Protein AF-A0A2V5LTS4-F1 (afdb_monomer)

Structure (mmCIF, N/CA/C/O backbone):
data_AF-A0A2V5LTS4-F1
#
_entry.id   AF-A0A2V5LTS4-F1
#
loop_
_atom_site.group_PDB
_atom_site.id
_atom_site.type_symbol
_atom_site.label_atom_id
_atom_site.label_alt_id
_atom_site.label_comp_id
_atom_site.label_asym_id
_atom_site.label_entity_id
_atom_site.label_seq_id
_atom_site.pdbx_PDB_ins_code
_atom_site.Cartn_x
_atom_site.Cartn_y
_atom_site.Cartn_z
_atom_site.occupancy
_atom_site.B_iso_or_equiv
_atom_site.auth_seq_id
_atom_site.auth_comp_id
_atom_site.auth_asym_id
_atom_site.auth_atom_id
_atom_site.pdbx_PDB_model_num
ATOM 1 N N . MET A 1 1 ? 2.999 -40.253 -40.889 1.00 30.83 1 MET A N 1
ATOM 2 C CA . MET A 1 1 ? 3.576 -39.241 -39.969 1.00 30.83 1 MET A CA 1
ATOM 3 C C . MET A 1 1 ? 2.863 -39.330 -38.625 1.00 30.83 1 MET A C 1
ATOM 5 O O . MET A 1 1 ? 1.691 -38.990 -38.520 1.00 30.83 1 MET A O 1
ATOM 9 N N . THR A 1 2 ? 3.529 -39.897 -37.626 1.00 28.94 2 THR A N 1
ATOM 10 C CA . THR A 1 2 ? 3.000 -40.193 -36.288 1.00 28.94 2 THR A CA 1
ATOM 11 C C . THR A 1 2 ? 2.771 -38.906 -35.487 1.00 28.94 2 THR A C 1
ATOM 13 O O . THR A 1 2 ? 3.666 -38.079 -35.334 1.00 28.94 2 THR A O 1
ATOM 16 N N . LYS A 1 3 ? 1.544 -38.713 -34.981 1.00 33.44 3 LYS A N 1
ATOM 17 C CA . LYS A 1 3 ? 1.185 -37.611 -34.075 1.00 33.44 3 LYS A CA 1
ATOM 18 C C . LYS A 1 3 ? 2.057 -37.707 -32.822 1.00 33.44 3 LYS A C 1
ATOM 20 O O . LYS A 1 3 ? 1.860 -38.609 -32.012 1.00 33.44 3 LYS A O 1
ATOM 25 N N . ASN A 1 4 ? 3.012 -36.795 -32.666 1.00 40.22 4 ASN A N 1
ATOM 26 C CA . ASN A 1 4 ? 3.867 -36.732 -31.487 1.00 40.22 4 ASN A CA 1
ATOM 27 C C . ASN A 1 4 ? 2.973 -36.475 -30.254 1.00 40.22 4 ASN A C 1
ATOM 29 O O . ASN A 1 4 ? 2.443 -35.373 -30.087 1.00 40.22 4 ASN A O 1
ATOM 33 N N . LYS A 1 5 ? 2.728 -37.508 -29.433 1.00 52.34 5 LYS A N 1
ATOM 34 C CA . LYS A 1 5 ? 2.008 -37.419 -28.151 1.00 52.34 5 LYS A CA 1
ATOM 35 C C . LYS A 1 5 ? 2.885 -36.631 -27.170 1.00 52.34 5 LYS A C 1
ATOM 37 O O . LYS A 1 5 ? 3.605 -37.209 -26.366 1.00 52.34 5 LYS A O 1
ATOM 42 N N . GLY A 1 6 ? 2.896 -35.306 -27.289 1.00 68.50 6 GLY A N 1
ATOM 43 C CA . GLY A 1 6 ? 3.768 -34.455 -26.481 1.00 68.50 6 GLY A CA 1
ATOM 44 C C . GLY A 1 6 ? 3.441 -34.557 -24.989 1.00 68.50 6 GLY A C 1
ATOM 45 O O . GLY A 1 6 ? 2.298 -34.334 -24.588 1.00 68.50 6 GLY A O 1
ATOM 46 N N . ARG A 1 7 ? 4.447 -34.867 -24.164 1.00 89.31 7 ARG A N 1
ATOM 47 C CA . ARG A 1 7 ? 4.361 -34.786 -22.701 1.00 89.31 7 ARG A CA 1
ATOM 48 C C . ARG A 1 7 ? 4.539 -33.336 -22.250 1.00 89.31 7 ARG A C 1
ATOM 50 O O . ARG A 1 7 ? 5.483 -32.649 -22.649 1.00 89.31 7 ARG A O 1
ATOM 57 N N . VAL A 1 8 ? 3.634 -32.876 -21.392 1.00 92.75 8 VAL A N 1
ATOM 58 C CA . VAL A 1 8 ? 3.664 -31.544 -20.777 1.00 92.75 8 VAL A CA 1
ATOM 59 C C . VAL A 1 8 ? 3.836 -31.701 -19.276 1.00 92.75 8 VAL A C 1
ATOM 61 O O . VAL A 1 8 ? 3.119 -32.464 -18.636 1.00 92.75 8 VAL A O 1
ATOM 64 N N . VAL A 1 9 ? 4.775 -30.961 -18.700 1.00 93.94 9 VAL A N 1
ATOM 65 C CA . VAL A 1 9 ? 5.095 -31.023 -17.274 1.00 93.94 9 VAL A CA 1
ATOM 66 C C . VAL A 1 9 ? 4.709 -29.704 -16.629 1.00 93.94 9 VAL A C 1
ATOM 68 O O . VAL A 1 9 ? 5.344 -28.684 -16.871 1.00 93.94 9 VAL A O 1
ATOM 71 N N . GLY A 1 10 ? 3.655 -29.703 -15.824 1.00 93.25 10 GLY A N 1
ATOM 72 C CA . GLY A 1 10 ? 3.248 -28.526 -15.066 1.00 93.25 10 GLY A CA 1
ATOM 73 C C . GLY A 1 10 ? 4.028 -28.425 -13.763 1.00 93.25 10 GLY A C 1
ATOM 74 O O . GLY A 1 10 ? 4.175 -29.423 -13.057 1.00 93.25 10 GLY A O 1
ATOM 75 N N . LEU A 1 11 ? 4.522 -27.230 -13.452 1.00 92.62 11 LEU A N 1
ATOM 76 C CA . LEU A 1 11 ? 5.297 -26.929 -12.254 1.00 92.62 11 LEU A CA 1
ATOM 77 C C . LEU A 1 11 ? 4.643 -25.774 -11.492 1.00 92.62 11 LEU A C 1
ATOM 79 O O . LEU A 1 11 ? 4.596 -24.647 -11.993 1.00 92.62 11 LEU A O 1
ATOM 83 N N . ASP A 1 12 ? 4.169 -26.052 -10.279 1.00 90.88 12 ASP A N 1
ATOM 84 C CA . ASP A 1 12 ? 3.756 -25.023 -9.324 1.00 90.88 12 ASP A CA 1
ATOM 85 C C . ASP A 1 12 ? 4.896 -24.767 -8.340 1.00 90.88 12 ASP A C 1
ATOM 87 O O . ASP A 1 12 ? 5.324 -25.666 -7.616 1.00 90.88 12 ASP A O 1
ATOM 91 N N . VAL A 1 13 ? 5.443 -23.554 -8.363 1.00 88.38 13 VAL A N 1
ATOM 92 C CA . VAL A 1 13 ? 6.725 -23.242 -7.729 1.00 88.38 13 VAL A CA 1
ATOM 93 C C . VAL A 1 13 ? 6.543 -22.205 -6.632 1.00 88.38 13 VAL A C 1
ATOM 95 O O . VAL A 1 13 ? 6.028 -21.103 -6.841 1.00 88.38 13 VAL A O 1
ATOM 98 N N . HIS A 1 14 ? 7.060 -22.534 -5.455 1.00 84.50 14 HIS A N 1
ATOM 99 C CA . HIS A 1 14 ? 7.178 -21.659 -4.299 1.00 84.50 14 HIS A CA 1
ATOM 100 C C . HIS A 1 14 ? 8.655 -21.318 -4.025 1.00 84.50 14 HIS A C 1
ATOM 102 O O . HIS A 1 14 ? 9.543 -21.851 -4.687 1.00 84.50 14 HIS A O 1
ATOM 108 N N . PRO A 1 15 ? 8.952 -20.378 -3.106 1.00 79.38 15 PRO A N 1
ATOM 109 C CA . PRO A 1 15 ? 10.331 -20.002 -2.786 1.00 79.38 15 PRO A CA 1
ATOM 110 C C . PRO A 1 15 ? 11.242 -21.165 -2.385 1.00 79.38 15 PRO A C 1
ATOM 112 O O . PRO A 1 15 ? 12.388 -21.182 -2.814 1.00 79.38 15 PRO A O 1
ATOM 115 N N . ASP A 1 16 ? 10.719 -22.108 -1.599 1.00 83.12 16 ASP A N 1
ATOM 116 C CA . ASP A 1 16 ? 11.524 -23.162 -0.968 1.00 83.12 16 ASP A CA 1
ATOM 117 C C . ASP A 1 16 ? 11.218 -24.555 -1.546 1.00 83.12 16 ASP A C 1
ATOM 119 O O . ASP A 1 16 ? 12.045 -25.453 -1.493 1.00 83.12 16 ASP A O 1
ATOM 123 N N . SER A 1 17 ? 10.050 -24.742 -2.166 1.00 88.75 17 SER A N 1
ATOM 124 C CA . SER A 1 17 ? 9.623 -26.031 -2.723 1.00 88.75 17 SER A CA 1
ATOM 125 C C . SER A 1 17 ? 8.779 -25.869 -3.982 1.00 88.75 17 SER A C 1
ATOM 127 O O . SER A 1 17 ? 8.350 -24.766 -4.328 1.00 88.75 17 SER A O 1
ATOM 129 N N . PHE A 1 18 ? 8.527 -26.971 -4.679 1.00 91.12 18 PHE A N 1
ATOM 130 C CA . PHE A 1 18 ? 7.624 -27.019 -5.821 1.00 91.12 18 PHE A CA 1
ATOM 131 C C . PHE A 1 18 ? 6.820 -28.324 -5.867 1.00 91.12 18 PHE A C 1
ATOM 133 O O . PHE A 1 18 ? 7.159 -29.331 -5.236 1.00 91.12 18 PHE A O 1
ATOM 140 N N . ALA A 1 19 ? 5.734 -28.301 -6.632 1.00 91.62 19 ALA A N 1
ATOM 141 C CA . ALA A 1 19 ? 5.003 -29.480 -7.065 1.00 91.62 19 ALA A CA 1
ATOM 142 C C . ALA A 1 19 ? 5.128 -29.626 -8.583 1.00 91.62 19 ALA A C 1
ATOM 144 O O . ALA A 1 19 ? 5.121 -28.640 -9.320 1.00 91.62 19 ALA A O 1
ATOM 145 N N . GLY A 1 20 ? 5.244 -30.867 -9.047 1.00 92.81 20 GLY A N 1
ATOM 146 C CA . GLY A 1 20 ? 5.386 -31.188 -10.462 1.00 92.81 20 GLY A CA 1
ATOM 147 C C . GLY A 1 20 ? 4.385 -32.244 -10.891 1.00 92.81 20 GLY A C 1
ATOM 148 O O . GLY A 1 20 ? 4.109 -33.177 -10.141 1.00 92.81 20 GLY A O 1
ATOM 149 N N . ALA A 1 21 ? 3.835 -32.112 -12.093 1.00 93.44 21 ALA A N 1
ATOM 150 C CA . ALA A 1 21 ? 2.927 -33.094 -12.666 1.00 93.44 21 ALA A CA 1
ATOM 151 C C . ALA A 1 21 ? 3.239 -33.317 -14.143 1.00 93.44 21 ALA A C 1
ATOM 153 O O . ALA A 1 21 ? 3.213 -32.375 -14.933 1.00 93.44 21 ALA A O 1
ATOM 154 N N . VAL A 1 22 ? 3.493 -34.569 -14.514 1.00 92.81 22 VAL A N 1
ATOM 155 C CA . VAL A 1 22 ? 3.671 -34.983 -15.905 1.00 92.81 22 VAL A CA 1
ATOM 156 C C . VAL A 1 22 ? 2.312 -35.376 -16.465 1.00 92.81 22 VAL A C 1
ATOM 158 O O . VAL A 1 22 ? 1.620 -36.231 -15.911 1.00 92.81 22 VAL A O 1
ATOM 161 N N . VAL A 1 23 ? 1.941 -34.762 -17.580 1.00 91.94 23 VAL A N 1
ATOM 162 C CA . VAL A 1 23 ? 0.667 -34.960 -18.260 1.00 91.94 23 VAL A CA 1
ATOM 163 C C . VAL A 1 23 ? 0.920 -35.365 -19.711 1.00 91.94 23 VAL A C 1
ATOM 165 O O . VAL A 1 23 ? 1.797 -34.819 -20.377 1.00 91.94 23 VAL A O 1
ATOM 168 N N . GLU A 1 24 ? 0.144 -36.325 -20.200 1.00 92.12 24 GLU A N 1
ATOM 169 C CA . GLU A 1 24 ? 0.186 -36.823 -21.574 1.00 92.12 24 GLU A CA 1
ATOM 170 C C . GLU A 1 24 ? -1.165 -36.600 -22.264 1.00 92.12 24 GLU A C 1
ATOM 172 O O . GLU A 1 24 ? -2.223 -36.871 -21.690 1.00 92.12 24 GLU A O 1
ATOM 177 N N . GLY A 1 25 ? -1.120 -36.120 -23.508 1.00 84.81 25 GLY A N 1
ATOM 178 C CA . GLY A 1 25 ? -2.297 -35.886 -24.347 1.00 84.81 25 GLY A CA 1
ATOM 179 C C . GLY A 1 25 ? -2.367 -34.458 -24.886 1.00 84.81 25 GLY A C 1
ATOM 180 O O . GLY A 1 25 ? -1.720 -33.551 -24.371 1.00 84.81 25 GLY A O 1
ATOM 181 N N . SER A 1 26 ? -3.153 -34.264 -25.946 1.00 80.75 26 SER A N 1
ATOM 182 C CA . SER A 1 26 ? -3.321 -32.968 -26.619 1.00 80.75 26 SER A CA 1
ATOM 183 C C . SER A 1 26 ? -4.543 -32.177 -26.145 1.00 80.75 26 SER A C 1
ATOM 185 O O . SER A 1 26 ? -4.540 -30.954 -26.234 1.00 80.75 26 SER A O 1
ATOM 187 N N . ASP A 1 27 ? -5.582 -32.853 -25.646 1.00 82.12 27 ASP A N 1
ATOM 188 C CA . ASP A 1 27 ? -6.798 -32.212 -25.135 1.00 82.12 27 ASP A CA 1
ATOM 189 C C . ASP A 1 27 ? -6.694 -32.001 -23.613 1.00 82.12 27 ASP A C 1
ATOM 191 O O . ASP A 1 27 ? -6.570 -32.985 -22.880 1.00 82.12 27 ASP A O 1
ATOM 195 N N . PRO A 1 28 ? -6.779 -30.758 -23.095 1.00 82.12 28 PRO A N 1
ATOM 196 C CA . PRO A 1 28 ? -6.725 -30.487 -21.659 1.00 82.12 28 PRO A CA 1
ATOM 197 C C . PRO A 1 28 ? -7.764 -31.246 -20.815 1.00 82.12 28 PRO A C 1
ATOM 199 O O . PRO A 1 28 ? -7.489 -31.493 -19.638 1.00 82.12 28 PRO A O 1
ATOM 202 N N . ALA A 1 29 ? -8.933 -31.597 -21.364 1.00 79.50 29 ALA A N 1
ATOM 203 C CA . ALA A 1 29 ? -9.969 -32.332 -20.633 1.00 79.50 29 ALA A CA 1
ATOM 204 C C . ALA A 1 29 ? -9.641 -33.829 -20.504 1.00 79.50 29 ALA A C 1
ATOM 206 O O . ALA A 1 29 ? -9.833 -34.409 -19.435 1.00 79.50 29 ALA A O 1
ATOM 207 N N . GLN A 1 30 ? -9.098 -34.425 -21.567 1.00 81.69 30 GLN A N 1
ATOM 208 C CA . GLN A 1 30 ? -8.765 -35.852 -21.643 1.00 81.69 30 GLN A CA 1
ATOM 209 C C . GLN A 1 30 ? -7.312 -36.169 -21.255 1.00 81.69 30 GLN A C 1
ATOM 211 O O . GLN A 1 30 ? -6.936 -37.336 -21.162 1.00 81.69 30 GLN A O 1
ATOM 216 N N . ALA A 1 31 ? -6.482 -35.150 -21.013 1.00 85.12 31 ALA A N 1
ATOM 217 C CA . ALA A 1 31 ? -5.073 -35.341 -20.703 1.00 85.12 31 ALA A CA 1
ATOM 218 C C . ALA A 1 31 ? -4.868 -36.136 -19.398 1.00 85.12 31 ALA A C 1
ATOM 220 O O . ALA A 1 31 ? -5.343 -35.746 -18.316 1.00 85.12 31 ALA A O 1
ATOM 221 N N . ARG A 1 32 ? -4.118 -37.238 -19.513 1.00 88.81 32 ARG A N 1
ATOM 222 C CA . ARG A 1 32 ? -3.845 -38.202 -18.443 1.00 88.81 32 ARG A CA 1
ATOM 223 C C . ARG A 1 32 ? -2.637 -37.756 -17.626 1.00 88.81 32 ARG A C 1
ATOM 225 O O . ARG A 1 32 ? -1.593 -37.428 -18.181 1.00 88.81 32 ARG A O 1
ATOM 232 N N . VAL A 1 33 ? -2.763 -37.775 -16.301 1.00 90.69 33 VAL A N 1
ATOM 233 C CA . VAL A 1 33 ? -1.637 -37.525 -15.389 1.00 90.69 33 VAL A CA 1
ATOM 234 C C . VAL A 1 33 ? -0.822 -38.812 -15.269 1.00 90.69 33 VAL A C 1
ATOM 236 O O . VAL A 1 33 ? -1.346 -39.811 -14.787 1.00 90.69 33 VAL A O 1
ATOM 239 N N . LEU A 1 34 ? 0.436 -38.790 -15.711 1.00 89.00 34 LEU A N 1
ATOM 240 C CA . LEU A 1 34 ? 1.344 -39.941 -15.665 1.00 89.00 34 LEU A CA 1
ATOM 241 C C . LEU A 1 34 ? 2.012 -40.080 -14.299 1.00 89.00 34 LEU A C 1
ATOM 243 O O . LEU A 1 34 ? 2.069 -41.160 -13.723 1.00 89.00 34 LEU A O 1
ATOM 247 N N . SER A 1 35 ? 2.517 -38.969 -13.774 1.00 89.56 35 SER A N 1
ATOM 248 C CA . SER A 1 35 ? 3.184 -38.922 -12.480 1.00 89.56 35 SER A CA 1
ATOM 249 C C . SER A 1 35 ? 3.032 -37.542 -11.859 1.00 89.56 35 SER A C 1
ATOM 251 O O . SER A 1 35 ? 2.743 -36.549 -12.535 1.00 89.56 35 SER A O 1
ATOM 253 N N . SER A 1 36 ? 3.198 -37.477 -10.542 1.00 90.44 36 SER A N 1
ATOM 254 C CA . SER A 1 36 ? 3.191 -36.216 -9.814 1.00 90.44 36 SER A CA 1
ATOM 255 C C . SER A 1 36 ? 4.079 -36.287 -8.586 1.00 90.44 36 SER A C 1
ATOM 257 O O . SER A 1 36 ? 4.095 -37.307 -7.901 1.00 90.44 36 SER A O 1
ATOM 259 N N . SER A 1 37 ? 4.718 -35.174 -8.262 1.00 89.31 37 SER A N 1
ATOM 260 C CA . SER A 1 37 ? 5.498 -34.971 -7.047 1.00 89.31 37 SER A CA 1
ATOM 261 C C . SER A 1 37 ? 4.947 -33.764 -6.295 1.00 89.31 37 SER A C 1
ATOM 263 O O . SER A 1 37 ? 4.494 -32.793 -6.904 1.00 89.31 37 SER A O 1
ATOM 265 N N . THR A 1 38 ? 4.980 -33.810 -4.968 1.00 87.06 38 THR A N 1
ATOM 266 C CA . THR A 1 38 ? 4.470 -32.739 -4.102 1.00 87.06 38 THR A CA 1
ATOM 267 C C . THR A 1 38 ? 5.520 -32.359 -3.077 1.00 87.06 38 THR A C 1
ATOM 269 O O . THR A 1 38 ? 6.069 -33.256 -2.443 1.00 87.06 38 THR A O 1
ATOM 272 N N . ARG A 1 39 ? 5.733 -31.051 -2.873 1.00 83.75 39 ARG A N 1
ATOM 273 C CA . ARG A 1 39 ? 6.709 -30.503 -1.913 1.00 83.75 39 ARG A CA 1
ATOM 274 C C . ARG A 1 39 ? 8.129 -31.037 -2.116 1.00 83.75 39 ARG A C 1
ATOM 276 O O . ARG A 1 39 ? 8.787 -31.438 -1.165 1.00 83.75 39 ARG A O 1
ATOM 283 N N . VAL A 1 40 ? 8.596 -31.039 -3.359 1.00 88.75 40 VAL A N 1
ATOM 284 C CA . VAL A 1 40 ? 10.015 -31.271 -3.642 1.00 88.75 40 VAL A CA 1
ATOM 285 C C . VAL A 1 40 ? 10.771 -29.995 -3.290 1.00 88.75 40 VAL A C 1
ATOM 287 O O . VAL A 1 40 ? 10.346 -28.911 -3.691 1.00 88.75 40 VAL A O 1
ATOM 290 N N . GLU A 1 41 ? 11.864 -30.106 -2.542 1.00 88.88 41 GLU A N 1
ATOM 291 C CA . GLU A 1 41 ? 12.718 -28.961 -2.213 1.00 88.88 41 GLU A CA 1
ATOM 292 C C . GLU A 1 41 ? 13.270 -28.325 -3.497 1.00 88.88 41 GLU A C 1
ATOM 294 O O . GLU A 1 41 ? 13.722 -29.019 -4.411 1.00 88.88 41 GLU A O 1
ATOM 299 N N . LEU A 1 42 ? 13.239 -26.993 -3.591 1.00 88.00 42 LEU A N 1
ATOM 300 C CA . LEU A 1 42 ? 13.615 -26.275 -4.816 1.00 88.00 42 LEU A CA 1
ATOM 301 C C . LEU A 1 42 ? 15.106 -26.440 -5.166 1.00 88.00 42 LEU A C 1
ATOM 303 O O . LEU A 1 42 ? 15.505 -26.266 -6.321 1.00 88.00 42 LEU A O 1
ATOM 307 N N . GLU A 1 43 ? 15.939 -26.793 -4.191 1.00 87.19 43 GLU A N 1
ATOM 308 C CA . GLU A 1 43 ? 17.347 -27.159 -4.394 1.00 87.19 43 GLU A CA 1
ATOM 309 C C . GLU A 1 43 ? 17.503 -28.436 -5.231 1.00 87.19 43 GLU A C 1
ATOM 311 O O . GLU A 1 43 ? 18.472 -28.575 -5.968 1.00 87.19 43 GLU A O 1
ATOM 316 N N . GLN A 1 44 ? 16.518 -29.338 -5.197 1.00 91.38 44 GLN A N 1
ATOM 317 C CA . GLN A 1 44 ? 16.530 -30.594 -5.951 1.00 91.38 44 GLN A CA 1
ATOM 318 C C . GLN A 1 44 ? 15.920 -30.461 -7.354 1.00 91.38 44 GLN A C 1
ATOM 320 O O . GLN A 1 44 ? 15.725 -31.469 -8.031 1.00 91.38 44 GLN A O 1
ATOM 325 N N . LEU A 1 45 ? 15.592 -29.246 -7.807 1.00 93.62 45 LEU A N 1
ATOM 326 C CA . LEU A 1 45 ? 14.876 -29.002 -9.063 1.00 93.62 45 LEU A CA 1
ATOM 327 C C . LEU A 1 45 ? 15.551 -29.660 -10.277 1.00 93.62 45 LEU A C 1
ATOM 329 O O . LEU A 1 45 ? 14.879 -30.338 -11.052 1.00 93.62 45 LEU A O 1
ATOM 333 N N . GLU A 1 46 ? 16.858 -29.472 -10.452 1.00 94.88 46 GLU A N 1
ATOM 334 C CA . GLU A 1 46 ? 17.610 -30.004 -11.589 1.00 94.88 46 GLU A CA 1
ATOM 335 C C . GLU A 1 46 ? 17.668 -31.530 -11.535 1.00 94.88 46 GLU A C 1
ATOM 337 O O . GLU A 1 46 ? 17.377 -32.190 -12.529 1.00 94.88 46 GLU A O 1
ATOM 342 N N . GLN A 1 47 ? 17.967 -32.100 -10.363 1.00 94.44 47 GLN A N 1
ATOM 343 C CA . GLN A 1 47 ? 17.999 -33.553 -10.164 1.00 94.44 47 GLN A CA 1
ATOM 344 C C . GLN A 1 47 ? 16.624 -34.177 -10.417 1.00 94.44 47 GLN A C 1
ATOM 346 O O . GLN A 1 47 ? 16.507 -35.206 -11.084 1.00 94.44 47 GLN A O 1
ATOM 351 N N . TRP A 1 48 ? 15.566 -33.536 -9.922 1.00 94.81 48 TRP A N 1
ATOM 352 C CA . TRP A 1 48 ? 14.195 -33.956 -10.160 1.00 94.81 48 TRP A CA 1
ATOM 353 C C . TRP A 1 48 ? 13.853 -33.901 -11.653 1.00 94.81 48 TRP A C 1
ATOM 355 O O . TRP A 1 48 ? 13.328 -34.878 -12.186 1.00 94.81 48 TRP A O 1
ATOM 365 N N . ALA A 1 49 ? 14.201 -32.815 -12.348 1.00 94.12 49 ALA A N 1
ATOM 366 C CA . ALA A 1 49 ? 13.941 -32.658 -13.778 1.00 94.12 49 ALA A CA 1
ATOM 367 C C . ALA A 1 49 ? 14.759 -33.636 -14.637 1.00 94.12 49 ALA A C 1
ATOM 369 O O . ALA A 1 49 ? 14.268 -34.122 -15.654 1.00 94.12 49 ALA A O 1
ATOM 370 N N . LEU A 1 50 ? 15.991 -33.967 -14.241 1.00 93.88 50 LEU A N 1
ATOM 371 C CA . LEU A 1 50 ? 16.803 -34.991 -14.903 1.00 93.88 50 LEU A CA 1
ATOM 372 C C . LEU A 1 50 ? 16.173 -36.384 -14.786 1.00 93.88 50 LEU A C 1
ATOM 374 O O . LEU A 1 50 ? 16.138 -37.112 -15.772 1.00 93.88 50 LEU A O 1
ATOM 378 N N . ARG A 1 51 ? 15.611 -36.718 -13.617 1.00 93.19 51 ARG A N 1
ATOM 379 C CA . ARG A 1 51 ? 14.984 -38.025 -13.356 1.00 93.19 51 ARG A CA 1
ATOM 380 C C . ARG A 1 51 ? 13.590 -38.190 -13.968 1.00 93.19 51 ARG A C 1
ATOM 382 O O . ARG A 1 51 ? 13.238 -39.291 -14.369 1.00 93.19 51 ARG A O 1
ATOM 389 N N . HIS A 1 52 ? 12.775 -37.132 -14.001 1.00 90.12 52 HIS A N 1
ATOM 390 C CA . HIS A 1 52 ? 11.333 -37.260 -14.280 1.00 90.12 52 HIS A CA 1
ATOM 391 C C . HIS A 1 52 ? 10.892 -36.725 -15.647 1.00 90.12 52 HIS A C 1
ATOM 393 O O . HIS A 1 52 ? 9.741 -36.950 -16.040 1.00 90.12 52 HIS A O 1
ATOM 399 N N . THR A 1 53 ? 11.764 -36.018 -16.373 1.00 92.06 53 THR A N 1
ATOM 400 C CA . THR A 1 53 ? 11.426 -35.424 -17.674 1.00 92.06 53 THR A CA 1
ATOM 401 C C . THR A 1 53 ? 12.455 -35.774 -18.748 1.00 92.06 53 THR A C 1
ATOM 403 O O . THR A 1 53 ? 13.579 -36.171 -18.451 1.00 92.06 53 THR A O 1
ATOM 406 N N . SER A 1 54 ? 12.083 -35.591 -20.012 1.00 90.38 54 SER A N 1
ATOM 407 C CA . SER A 1 54 ? 12.969 -35.708 -21.178 1.00 90.38 54 SER A CA 1
ATOM 408 C C . SER A 1 54 ? 13.349 -34.330 -21.749 1.00 90.38 54 SER A C 1
ATOM 410 O O . SER A 1 54 ? 12.848 -33.299 -21.293 1.00 90.38 54 SER A O 1
ATOM 412 N N . THR A 1 55 ? 14.255 -34.280 -22.733 1.00 90.56 55 THR A N 1
ATOM 413 C CA . THR A 1 55 ? 14.580 -33.051 -23.494 1.00 90.56 55 THR A CA 1
ATOM 414 C C . THR A 1 55 ? 13.463 -32.642 -24.458 1.00 90.56 55 THR A C 1
ATOM 416 O O . THR A 1 55 ? 13.404 -31.487 -24.886 1.00 90.56 55 THR A O 1
ATOM 419 N N . GLU A 1 56 ? 12.552 -33.566 -24.771 1.00 90.38 56 GLU A N 1
ATOM 420 C CA . GLU A 1 56 ? 11.394 -33.328 -25.633 1.00 90.38 56 GLU A CA 1
ATOM 421 C C . GLU A 1 56 ? 10.164 -32.838 -24.865 1.00 90.38 56 GLU A C 1
ATOM 423 O O . GLU A 1 56 ? 9.289 -32.193 -25.450 1.00 90.38 56 GLU A O 1
ATOM 428 N N . ASP A 1 57 ? 10.128 -33.058 -23.550 1.00 92.25 57 ASP A N 1
ATOM 429 C CA . ASP A 1 57 ? 9.038 -32.609 -22.690 1.00 92.25 57 ASP A CA 1
ATOM 430 C C . ASP A 1 57 ? 8.979 -31.074 -22.616 1.00 92.25 57 ASP A C 1
ATOM 432 O O . ASP A 1 57 ? 9.994 -30.379 -22.495 1.00 92.25 57 ASP A O 1
ATOM 436 N N . ARG A 1 58 ? 7.758 -30.526 -22.627 1.00 93.00 58 ARG A N 1
ATOM 437 C CA . ARG A 1 58 ? 7.508 -29.092 -22.408 1.00 93.00 58 ARG A CA 1
ATOM 438 C C . ARG A 1 58 ? 7.222 -28.843 -20.932 1.00 93.00 58 ARG A C 1
ATOM 440 O O . ARG A 1 58 ? 6.155 -29.207 -20.442 1.00 93.00 58 ARG A O 1
ATOM 447 N N . LEU A 1 59 ? 8.144 -28.195 -20.229 1.00 95.00 59 LEU A N 1
ATOM 448 C CA . LEU A 1 59 ? 7.954 -27.778 -18.840 1.00 95.00 59 LEU A CA 1
ATOM 449 C C . LEU A 1 59 ? 7.235 -26.427 -18.810 1.00 95.00 59 LEU A C 1
ATOM 451 O O . LEU A 1 59 ? 7.608 -25.494 -19.519 1.00 95.00 59 LEU A O 1
ATOM 455 N N . VAL A 1 60 ? 6.204 -26.313 -17.983 1.00 93.38 60 VAL A N 1
ATOM 456 C CA . VAL A 1 60 ? 5.308 -25.161 -17.929 1.00 93.38 60 VAL A CA 1
ATOM 457 C C . VAL A 1 60 ? 5.249 -24.635 -16.505 1.00 93.38 60 VAL A C 1
ATOM 459 O O . VAL A 1 60 ? 4.900 -25.367 -15.582 1.00 93.38 60 VAL A O 1
ATOM 462 N N . LEU A 1 61 ? 5.549 -23.349 -16.342 1.00 91.12 61 LEU A N 1
ATOM 463 C CA . LEU A 1 61 ? 5.541 -22.643 -15.060 1.00 91.12 61 LEU A CA 1
ATOM 464 C C . LEU A 1 61 ? 4.521 -21.509 -15.101 1.00 91.12 61 LEU A C 1
ATOM 466 O O . LEU A 1 61 ? 4.516 -20.718 -16.044 1.00 91.12 61 LEU A O 1
ATOM 470 N N . GLU A 1 62 ? 3.693 -21.350 -14.071 1.00 85.62 62 GLU A N 1
ATOM 471 C CA . GLU A 1 62 ? 2.893 -20.128 -13.978 1.00 85.62 62 GLU A CA 1
ATOM 472 C C . GLU A 1 62 ? 3.806 -18.902 -13.796 1.00 85.62 62 GLU A C 1
ATOM 474 O O . GLU A 1 62 ? 4.794 -18.938 -13.061 1.00 85.62 62 GLU A O 1
ATOM 479 N N . ALA A 1 63 ? 3.475 -17.788 -14.457 1.00 82.06 63 ALA A N 1
ATOM 480 C CA . ALA A 1 63 ? 4.176 -16.523 -14.264 1.00 82.06 63 ALA A CA 1
ATOM 481 C C . ALA A 1 63 ? 4.095 -16.045 -12.797 1.00 82.06 63 ALA A C 1
ATOM 483 O O . ALA A 1 63 ? 3.124 -15.402 -12.384 1.00 82.06 63 ALA A O 1
ATOM 484 N N . SER A 1 64 ? 5.159 -16.315 -12.041 1.00 82.50 64 SER A N 1
ATOM 485 C CA . SER A 1 64 ? 5.327 -16.003 -10.620 1.00 82.50 64 SER A CA 1
ATOM 486 C C . SER A 1 64 ? 6.614 -15.195 -10.363 1.00 82.50 64 SER A C 1
ATOM 488 O O . SER A 1 64 ? 7.318 -14.795 -11.293 1.00 82.50 64 SER A O 1
ATOM 490 N N . GLY A 1 65 ? 6.918 -14.914 -9.089 1.00 75.38 65 GLY A N 1
ATOM 491 C CA . GLY A 1 65 ? 8.097 -14.135 -8.694 1.00 75.38 65 GLY A CA 1
ATOM 492 C C . GLY A 1 65 ? 9.438 -14.798 -9.029 1.00 75.38 65 GLY A C 1
ATOM 493 O O . GLY A 1 65 ? 10.376 -14.076 -9.339 1.00 75.38 65 GLY A O 1
ATOM 494 N N . ASN A 1 66 ? 9.517 -16.131 -9.010 1.00 84.75 66 ASN A N 1
ATOM 495 C CA . ASN A 1 66 ? 10.731 -16.918 -9.278 1.00 84.75 66 ASN A CA 1
ATOM 496 C C . ASN A 1 66 ? 10.708 -17.658 -10.626 1.00 84.75 66 ASN A C 1
ATOM 498 O O . ASN A 1 66 ? 11.692 -18.304 -10.979 1.00 84.75 66 ASN A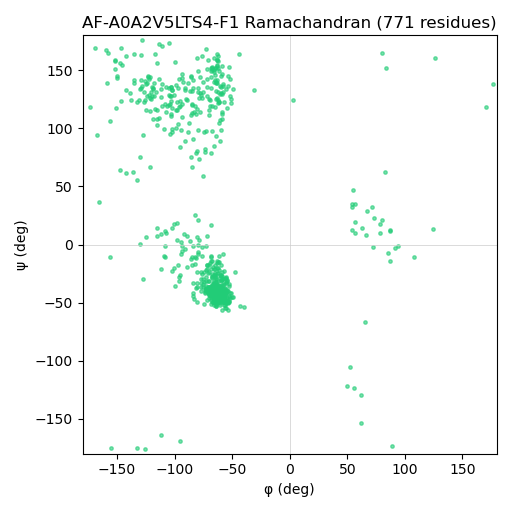 O 1
ATOM 502 N N . ALA A 1 67 ? 9.624 -17.551 -11.402 1.00 88.88 67 ALA A N 1
ATOM 503 C CA . ALA A 1 67 ? 9.447 -18.317 -12.637 1.00 88.88 67 ALA A CA 1
ATOM 504 C C . ALA A 1 67 ? 10.590 -18.130 -13.653 1.00 88.88 67 ALA A C 1
ATOM 506 O O . ALA A 1 67 ? 10.981 -19.090 -14.309 1.00 88.88 67 ALA A O 1
ATOM 507 N N . PHE A 1 68 ? 11.155 -16.922 -13.784 1.00 89.38 68 PHE A N 1
ATOM 508 C CA . PHE A 1 68 ? 12.256 -16.668 -14.727 1.00 89.38 68 PHE A CA 1
ATOM 509 C C . PHE A 1 68 ? 13.573 -17.312 -14.293 1.00 89.38 68 PHE A C 1
ATOM 511 O O . PHE A 1 68 ? 14.253 -17.900 -15.129 1.00 89.38 68 PHE A O 1
ATOM 518 N N . ALA A 1 69 ? 13.915 -17.246 -13.006 1.00 87.69 69 ALA A N 1
ATOM 519 C CA . ALA A 1 69 ? 15.129 -17.871 -12.488 1.00 87.69 69 ALA A CA 1
ATOM 520 C C . ALA A 1 69 ? 15.032 -19.406 -12.528 1.00 87.69 69 ALA A C 1
ATOM 522 O O . ALA A 1 69 ? 15.962 -20.073 -12.973 1.00 87.69 69 ALA A O 1
ATOM 523 N N . VAL A 1 70 ? 13.866 -19.966 -12.195 1.00 91.81 70 VAL A N 1
ATOM 524 C CA . VAL A 1 70 ? 13.593 -21.406 -12.342 1.00 91.81 70 VAL A CA 1
ATOM 525 C C . VAL A 1 70 ? 13.660 -21.847 -13.803 1.00 91.81 70 VAL A C 1
ATOM 527 O O . VAL A 1 70 ? 14.285 -22.859 -14.112 1.00 91.81 70 VAL A O 1
ATOM 530 N N . ALA A 1 71 ? 13.083 -21.075 -14.727 1.00 92.44 71 ALA A N 1
ATOM 531 C CA . ALA A 1 71 ? 13.189 -21.375 -16.150 1.00 92.44 71 ALA A CA 1
ATOM 532 C C . ALA A 1 71 ? 14.635 -21.308 -16.658 1.00 92.44 71 ALA A C 1
ATOM 534 O O . ALA A 1 71 ? 15.008 -22.112 -17.508 1.00 92.44 71 ALA A O 1
ATOM 535 N N . ALA A 1 72 ? 15.454 -20.385 -16.145 1.00 90.44 72 ALA A N 1
ATOM 536 C CA . ALA A 1 72 ? 16.876 -20.328 -16.473 1.00 90.44 72 ALA A CA 1
ATOM 537 C C . ALA A 1 72 ? 17.612 -21.596 -16.003 1.00 90.44 72 ALA A C 1
ATOM 539 O O . ALA A 1 72 ? 18.265 -22.234 -16.823 1.00 90.44 72 ALA A O 1
ATOM 540 N N . ARG A 1 73 ? 17.416 -22.020 -14.744 1.00 92.12 73 ARG A N 1
ATOM 541 C CA . ARG A 1 73 ? 17.992 -23.258 -14.173 1.00 92.12 73 ARG A CA 1
ATOM 542 C C . ARG A 1 73 ? 17.601 -24.525 -14.940 1.00 92.12 73 ARG A C 1
ATOM 544 O O . ARG A 1 73 ? 18.410 -25.407 -15.188 1.00 92.12 73 ARG A O 1
ATOM 551 N N . LEU A 1 74 ? 16.346 -24.623 -15.366 1.00 94.50 74 LEU A N 1
ATOM 552 C CA . LEU A 1 74 ? 15.883 -25.770 -16.153 1.00 94.50 74 LEU A CA 1
ATOM 553 C C . LEU A 1 74 ? 16.455 -25.769 -17.580 1.00 94.50 74 LEU A C 1
ATOM 555 O O . LEU A 1 74 ? 16.698 -26.828 -18.154 1.00 94.50 74 LEU A O 1
ATOM 559 N N . ARG A 1 75 ? 16.707 -24.594 -18.164 1.00 93.81 75 ARG A N 1
ATOM 560 C CA . ARG A 1 75 ? 17.335 -24.496 -19.490 1.00 93.81 75 ARG A CA 1
ATOM 561 C C . ARG A 1 75 ? 18.816 -24.834 -19.478 1.00 93.81 75 ARG A C 1
ATOM 563 O O . ARG A 1 75 ? 19.286 -25.378 -20.470 1.00 93.81 75 ARG A O 1
ATOM 570 N N . THR A 1 76 ? 19.537 -24.556 -18.391 1.00 93.69 76 THR A N 1
ATOM 571 C CA . THR A 1 76 ? 20.964 -24.914 -18.291 1.00 93.69 76 THR A CA 1
ATOM 572 C C . THR A 1 76 ? 21.190 -26.424 -18.338 1.00 93.69 76 THR A C 1
ATOM 574 O O . THR A 1 76 ? 22.246 -26.854 -18.779 1.00 93.69 76 THR A O 1
ATOM 577 N N . ILE A 1 77 ? 20.186 -27.228 -17.970 1.00 94.94 77 ILE A N 1
ATOM 578 C CA . ILE A 1 77 ? 20.195 -28.696 -18.115 1.00 94.94 77 ILE A CA 1
ATOM 579 C C . ILE A 1 77 ? 19.449 -29.186 -19.377 1.00 94.94 77 ILE A C 1
ATOM 581 O O . ILE A 1 77 ? 19.024 -30.337 -19.452 1.00 94.94 77 ILE A O 1
ATOM 585 N N . GLY A 1 78 ? 19.224 -28.306 -20.359 1.00 93.31 78 GLY A N 1
ATOM 586 C CA . GLY A 1 78 ? 18.659 -28.667 -21.663 1.00 93.31 78 GLY A CA 1
ATOM 587 C C . GLY A 1 78 ? 17.141 -28.885 -21.709 1.00 93.31 78 GLY A C 1
ATOM 588 O O . GLY A 1 78 ? 16.650 -29.492 -22.660 1.00 93.31 78 GLY A O 1
ATOM 589 N N . ARG A 1 79 ? 16.358 -28.419 -20.719 1.00 94.06 79 ARG A N 1
ATOM 590 C CA . ARG A 1 79 ? 14.885 -28.544 -20.755 1.00 94.06 79 ARG A CA 1
ATOM 591 C C . ARG A 1 79 ? 14.207 -27.402 -21.514 1.00 94.06 79 ARG A C 1
ATOM 593 O O . ARG A 1 79 ? 14.591 -26.235 -21.410 1.00 94.06 79 ARG A O 1
ATOM 600 N N . LYS A 1 80 ? 13.126 -27.734 -22.230 1.00 94.38 80 LYS A N 1
ATOM 601 C CA . LYS A 1 80 ? 12.252 -26.774 -22.924 1.00 94.38 80 LYS A CA 1
ATOM 602 C C . LYS A 1 80 ? 11.241 -26.204 -21.927 1.00 94.38 80 LYS A C 1
ATOM 604 O O . LYS A 1 80 ? 10.389 -26.933 -21.428 1.00 94.38 80 LYS A O 1
ATOM 609 N N . VAL A 1 81 ? 11.328 -24.902 -21.637 1.00 94.62 81 VAL A N 1
ATOM 610 C CA . VAL A 1 81 ? 10.513 -24.250 -20.595 1.00 94.62 81 VAL A CA 1
ATOM 611 C C . VAL A 1 81 ? 9.682 -23.097 -21.142 1.00 94.62 81 VAL A C 1
ATOM 613 O O . VAL A 1 81 ? 10.225 -22.157 -21.733 1.00 94.62 81 VAL A O 1
ATOM 616 N N . GLU A 1 82 ? 8.388 -23.134 -20.839 1.00 93.25 82 GLU A N 1
ATOM 617 C CA . GLU A 1 82 ? 7.367 -22.168 -21.229 1.00 93.25 82 GLU A CA 1
ATOM 618 C C . GLU A 1 82 ? 6.690 -21.549 -19.998 1.00 93.25 82 GLU A C 1
ATOM 620 O O . GLU A 1 82 ? 6.478 -22.206 -18.980 1.00 93.25 82 GLU A O 1
ATOM 625 N N . ILE A 1 83 ? 6.335 -20.263 -20.078 1.00 92.19 83 ILE A N 1
ATOM 626 C CA . ILE A 1 83 ? 5.729 -19.528 -18.954 1.00 92.19 83 ILE A CA 1
ATOM 627 C C . ILE A 1 83 ? 4.428 -18.862 -19.412 1.00 92.19 83 ILE A C 1
ATOM 629 O O . ILE A 1 83 ? 4.486 -17.764 -19.969 1.00 92.19 83 ILE A O 1
ATOM 633 N N . PRO A 1 84 ? 3.251 -19.483 -19.233 1.00 87.38 84 PRO A N 1
ATOM 634 C CA . PRO A 1 84 ? 1.963 -18.859 -19.537 1.00 87.38 84 PRO A CA 1
ATOM 635 C C . PRO A 1 84 ? 1.626 -17.653 -18.640 1.00 87.38 84 PRO A C 1
ATOM 637 O O . PRO A 1 84 ? 1.988 -17.583 -17.465 1.00 87.38 84 PRO A O 1
ATOM 640 N N . ASP A 1 85 ? 0.863 -16.702 -19.191 1.00 81.81 85 ASP A N 1
ATOM 641 C CA . ASP A 1 85 ? 0.326 -15.541 -18.468 1.00 81.81 85 ASP A CA 1
ATOM 642 C C . ASP A 1 85 ? -0.658 -15.955 -17.353 1.00 81.81 85 ASP A C 1
ATOM 644 O O . ASP A 1 85 ? -1.677 -16.615 -17.594 1.00 81.81 85 ASP A O 1
ATOM 648 N N . SER A 1 86 ? -0.390 -15.503 -16.125 1.00 74.56 86 SER A N 1
ATOM 649 C CA . SER A 1 86 ? -1.177 -15.857 -14.934 1.00 74.56 86 SER A CA 1
ATOM 650 C C . SER A 1 86 ? -2.604 -15.292 -14.951 1.00 74.56 86 SER A C 1
ATOM 652 O O . SER A 1 86 ? -3.542 -15.895 -14.428 1.00 74.56 86 SER A O 1
ATOM 654 N N . HIS A 1 87 ? -2.836 -14.147 -15.605 1.00 65.12 87 HIS A N 1
ATOM 655 C CA . HIS A 1 87 ? -4.165 -13.535 -15.629 1.00 65.12 87 HIS A CA 1
ATOM 656 C C . HIS A 1 87 ? -5.165 -14.343 -16.470 1.00 65.12 87 HIS A C 1
ATOM 658 O O . HIS A 1 87 ? -6.348 -14.407 -16.125 1.00 65.12 87 HIS A O 1
ATOM 664 N N . ARG A 1 88 ? -4.736 -14.936 -17.591 1.00 66.56 88 ARG A N 1
ATOM 665 C CA . ARG A 1 88 ? -5.606 -15.827 -18.378 1.00 66.56 88 ARG A CA 1
ATOM 666 C C . ARG A 1 88 ? -5.686 -17.231 -17.785 1.00 66.56 88 ARG A C 1
ATOM 668 O O . ARG A 1 88 ? -6.785 -17.780 -17.753 1.00 66.56 88 ARG A O 1
ATOM 675 N N . ALA A 1 89 ? -4.589 -17.738 -17.225 1.00 58.72 89 ALA A N 1
ATOM 676 C CA . ALA A 1 89 ? -4.558 -18.979 -16.448 1.00 58.72 89 ALA A CA 1
ATOM 677 C C . ALA A 1 89 ? -5.607 -18.992 -15.318 1.00 58.72 89 ALA A C 1
ATOM 679 O O . ALA A 1 89 ? -6.373 -19.945 -15.176 1.00 58.72 89 ALA A O 1
ATOM 680 N N . GLY A 1 90 ? -5.729 -17.889 -14.572 1.00 56.91 90 GLY A N 1
ATOM 681 C CA . GLY A 1 90 ? -6.682 -17.757 -13.465 1.00 56.91 90 GLY A CA 1
ATOM 682 C C . GLY A 1 90 ? -8.166 -17.717 -13.858 1.00 56.91 90 GLY A C 1
ATOM 683 O O . GLY A 1 90 ? -9.021 -17.777 -12.973 1.00 56.91 90 GLY A O 1
ATOM 684 N N . LYS A 1 91 ? -8.499 -17.604 -15.154 1.00 59.31 91 LYS A N 1
ATOM 685 C CA . LYS A 1 91 ? -9.887 -17.682 -15.647 1.00 59.31 91 LYS A CA 1
ATOM 686 C C . LYS A 1 91 ? -10.360 -19.113 -15.889 1.00 59.31 91 LYS A C 1
ATOM 688 O O . LYS A 1 91 ? -11.566 -19.329 -15.960 1.00 59.31 91 LYS A O 1
ATOM 693 N N . VAL A 1 92 ? -9.437 -20.069 -15.985 1.00 57.88 92 VAL A N 1
ATOM 694 C CA . VAL A 1 92 ? -9.763 -21.496 -15.949 1.00 57.88 92 VAL A CA 1
ATOM 695 C C . VAL A 1 92 ? -10.198 -21.793 -14.513 1.00 57.88 92 VAL A C 1
ATOM 697 O O . VAL A 1 92 ? -9.428 -21.544 -13.581 1.00 57.88 92 VAL A O 1
ATOM 700 N N . GLY A 1 93 ? -11.468 -22.181 -14.354 1.00 52.84 93 GLY A N 1
ATOM 701 C CA . GLY A 1 93 ? -12.270 -22.106 -13.127 1.00 52.84 93 GLY A CA 1
ATOM 702 C C . GLY A 1 93 ? -11.602 -22.547 -11.817 1.00 52.84 93 GLY A C 1
ATOM 703 O O . GLY A 1 93 ? -10.558 -23.200 -11.775 1.00 52.84 93 GLY A O 1
ATOM 704 N N . LYS A 1 94 ? -12.219 -22.168 -10.692 1.00 51.75 94 LYS A N 1
ATOM 705 C CA . LYS A 1 94 ? -11.773 -22.631 -9.372 1.00 51.75 94 LYS A CA 1
ATOM 706 C C . LYS A 1 94 ? -12.031 -24.132 -9.265 1.00 51.75 94 LYS A C 1
ATOM 708 O O . LYS A 1 94 ? -13.179 -24.553 -9.343 1.00 51.75 94 LYS A O 1
ATOM 713 N N . VAL A 1 95 ? -10.972 -24.910 -9.068 1.00 53.69 95 VAL A N 1
ATOM 714 C CA . VAL A 1 95 ? -11.088 -26.331 -8.733 1.00 53.69 95 VAL A CA 1
ATOM 715 C C . VAL A 1 95 ? -11.774 -26.437 -7.365 1.00 53.69 95 VAL A C 1
ATOM 717 O O . VAL A 1 95 ? -11.507 -25.632 -6.471 1.00 53.69 95 VAL A O 1
ATOM 720 N N . TYR A 1 96 ? -12.685 -27.401 -7.215 1.00 42.94 96 TYR A N 1
ATOM 721 C CA . TYR A 1 96 ? -13.437 -27.659 -5.977 1.00 42.94 96 TYR A CA 1
ATOM 722 C C . TYR A 1 96 ? -12.517 -27.908 -4.762 1.00 42.94 96 TYR A C 1
ATOM 724 O O . TYR A 1 96 ? -12.857 -27.548 -3.636 1.00 42.94 96 TYR A O 1
ATOM 732 N N . CYS A 1 97 ? -11.314 -28.439 -5.007 1.00 47.34 97 CYS A N 1
ATOM 733 C CA . CYS A 1 97 ? -10.244 -28.641 -4.036 1.00 47.34 97 CYS A CA 1
ATOM 734 C C . CYS A 1 97 ? -8.951 -27.986 -4.553 1.00 47.34 97 CYS A C 1
ATOM 736 O O . CYS A 1 97 ? -8.591 -28.192 -5.709 1.00 47.34 97 CYS A O 1
ATOM 738 N N . ALA A 1 98 ? -8.269 -27.195 -3.721 1.00 57.94 98 ALA A N 1
ATOM 739 C CA . ALA A 1 98 ? -6.979 -26.581 -4.047 1.00 57.94 98 ALA A CA 1
ATOM 740 C C . ALA A 1 98 ? -5.877 -27.290 -3.250 1.00 57.94 98 ALA A C 1
ATOM 742 O O . ALA A 1 98 ? -5.885 -27.237 -2.017 1.00 57.94 98 ALA A O 1
ATOM 743 N N . ASN A 1 99 ? -4.980 -27.983 -3.947 1.00 73.69 99 ASN A N 1
ATOM 744 C CA . ASN A 1 99 ? -3.763 -28.561 -3.388 1.00 73.69 99 ASN A CA 1
ATOM 745 C C . ASN A 1 99 ? -2.639 -28.500 -4.436 1.00 73.69 99 ASN A C 1
ATOM 747 O O . ASN A 1 99 ? -2.919 -28.507 -5.635 1.00 73.69 99 ASN A O 1
ATOM 751 N N . ASP A 1 100 ? -1.388 -28.490 -3.971 1.00 74.56 100 ASP A N 1
ATOM 752 C CA . ASP A 1 100 ? -0.196 -28.228 -4.793 1.00 74.56 100 ASP A CA 1
ATOM 753 C C . ASP A 1 100 ? -0.089 -29.181 -6.009 1.00 74.56 100 ASP A C 1
ATOM 755 O O . ASP A 1 100 ? 0.323 -28.794 -7.102 1.00 74.56 100 ASP A O 1
ATOM 759 N N . ARG A 1 101 ? -0.546 -30.438 -5.865 1.00 79.44 101 ARG A N 1
ATOM 760 C CA . ARG A 1 101 ? -0.618 -31.414 -6.971 1.00 79.44 101 ARG A CA 1
ATOM 761 C C . ARG A 1 101 ? -1.608 -30.986 -8.055 1.00 79.44 101 ARG A C 1
ATOM 763 O O . ARG A 1 101 ? -1.297 -31.067 -9.243 1.00 79.44 101 ARG A O 1
ATOM 770 N N . LEU A 1 102 ? -2.823 -30.606 -7.659 1.00 80.69 102 LEU A N 1
ATOM 771 C CA . LEU A 1 102 ? -3.868 -30.172 -8.586 1.00 80.69 102 LEU A CA 1
ATOM 772 C C . LEU A 1 102 ? -3.474 -28.871 -9.287 1.00 80.69 102 LEU A C 1
ATOM 774 O O . LEU A 1 102 ? -3.801 -28.707 -10.462 1.00 80.69 102 LEU A O 1
ATOM 778 N N . ASP A 1 103 ? -2.742 -27.993 -8.605 1.00 82.19 103 ASP A N 1
ATOM 779 C CA . ASP A 1 103 ? -2.237 -26.749 -9.181 1.00 82.19 103 ASP A CA 1
ATOM 780 C C . ASP A 1 103 ? -1.173 -27.021 -10.263 1.00 82.19 103 ASP A C 1
ATOM 782 O O . ASP A 1 103 ? -1.298 -26.511 -11.379 1.00 82.19 103 ASP A O 1
ATOM 786 N N . ALA A 1 104 ? -0.231 -27.943 -10.029 1.00 86.31 104 ALA A N 1
ATOM 787 C CA . ALA A 1 104 ? 0.718 -28.385 -11.056 1.00 86.31 104 ALA A CA 1
ATOM 788 C C . ALA A 1 104 ? 0.018 -28.993 -12.294 1.00 86.31 104 ALA A C 1
ATOM 790 O O . ALA A 1 104 ? 0.305 -28.613 -13.432 1.00 86.31 104 ALA A O 1
ATOM 791 N N . VAL A 1 105 ? -0.972 -29.877 -12.103 1.00 88.31 105 VAL A N 1
ATOM 792 C CA . VAL A 1 105 ? -1.771 -30.441 -13.217 1.00 88.31 105 VAL A CA 1
ATOM 793 C C . VAL A 1 105 ? -2.536 -29.345 -13.964 1.00 88.31 105 VAL A C 1
ATOM 795 O O . VAL A 1 105 ? -2.613 -29.352 -15.196 1.00 88.31 105 VAL A O 1
ATOM 798 N N . LYS A 1 106 ? -3.102 -28.381 -13.232 1.00 86.38 106 LYS A N 1
ATOM 799 C CA . LYS A 1 106 ? -3.832 -27.252 -13.811 1.00 86.38 106 LYS A CA 1
ATOM 800 C C . LYS A 1 106 ? -2.931 -26.428 -14.729 1.00 86.38 106 LYS A C 1
ATOM 802 O O . LYS A 1 106 ? -3.372 -26.066 -15.819 1.00 86.38 106 LYS A O 1
ATOM 807 N N . ILE A 1 107 ? -1.688 -26.167 -14.327 1.00 88.06 107 ILE A N 1
ATOM 808 C CA . ILE A 1 107 ? -0.712 -25.422 -15.134 1.00 88.06 107 ILE A CA 1
ATOM 809 C C . ILE A 1 107 ? -0.442 -26.138 -16.466 1.00 88.06 107 ILE A C 1
ATOM 811 O O . ILE A 1 107 ? -0.523 -25.502 -17.521 1.00 88.06 107 ILE A O 1
ATOM 815 N N . ALA A 1 108 ? -0.225 -27.458 -16.445 1.00 88.94 108 ALA A N 1
ATOM 816 C CA . ALA A 1 108 ? -0.049 -28.250 -17.666 1.00 88.94 108 ALA A CA 1
ATOM 817 C C . ALA A 1 108 ? -1.277 -28.167 -18.593 1.00 88.94 108 ALA A C 1
ATOM 819 O O . ALA A 1 108 ? -1.152 -27.907 -19.790 1.00 88.94 108 ALA A O 1
ATOM 820 N N . ARG A 1 109 ? -2.487 -28.308 -18.038 1.00 87.81 109 ARG A N 1
ATOM 821 C CA . ARG A 1 109 ? -3.741 -28.224 -18.809 1.00 87.81 109 ARG A CA 1
ATOM 822 C C . ARG A 1 109 ? -3.997 -26.833 -19.387 1.00 87.81 109 ARG A C 1
ATOM 824 O O . ARG A 1 109 ? -4.497 -26.714 -20.502 1.00 87.81 109 ARG A O 1
ATOM 831 N N . ILE A 1 110 ? -3.630 -25.767 -18.674 1.00 85.56 110 ILE A N 1
ATOM 832 C CA . ILE A 1 110 ? -3.719 -24.398 -19.203 1.00 85.56 110 ILE A CA 1
ATOM 833 C C . ILE A 1 110 ? -2.848 -24.250 -20.450 1.00 85.56 110 ILE A C 1
ATOM 835 O O . ILE A 1 110 ? -3.295 -23.642 -21.423 1.00 85.56 110 ILE A O 1
ATOM 839 N N . TYR A 1 111 ? -1.640 -24.812 -20.442 1.00 87.50 111 TYR A N 1
ATOM 840 C CA . TYR A 1 111 ? -0.776 -24.799 -21.617 1.00 87.50 111 TYR A CA 1
ATOM 841 C C . TYR A 1 111 ? -1.391 -25.575 -22.786 1.00 87.50 111 TYR A C 1
ATOM 843 O O . TYR A 1 111 ? -1.513 -25.015 -23.873 1.00 87.50 111 TYR A O 1
ATOM 851 N N . LEU A 1 112 ? -1.876 -26.799 -22.541 1.00 87.00 112 LEU A N 1
ATOM 852 C CA . LEU A 1 112 ? -2.546 -27.622 -23.559 1.00 87.00 112 LEU A CA 1
ATOM 853 C C . LEU A 1 112 ? -3.765 -26.926 -24.184 1.00 87.00 112 LEU A C 1
ATOM 855 O O . LEU A 1 112 ? -4.009 -27.057 -25.376 1.00 87.00 112 LEU A O 1
ATOM 859 N N . SER A 1 113 ? -4.499 -26.124 -23.408 1.00 84.81 113 SER A N 1
ATOM 860 C CA . SER A 1 113 ? -5.659 -25.378 -23.915 1.00 84.81 113 SER A CA 1
ATOM 861 C C . SER A 1 113 ? -5.319 -24.247 -24.897 1.00 84.81 113 SER A C 1
ATOM 863 O O . SER A 1 113 ? -6.225 -23.683 -25.506 1.00 84.81 113 SER A O 1
ATOM 865 N N . ALA A 1 114 ? -4.048 -23.834 -24.986 1.00 81.75 114 ALA A N 1
ATOM 866 C CA . ALA A 1 114 ? -3.590 -22.656 -25.731 1.00 81.75 114 ALA A CA 1
ATOM 867 C C . ALA A 1 114 ? -4.303 -21.325 -25.370 1.00 81.75 114 ALA A C 1
ATOM 869 O O . ALA A 1 114 ? -4.131 -20.306 -26.044 1.00 81.75 114 ALA A O 1
ATOM 870 N N . LEU A 1 115 ? -5.076 -21.280 -24.274 1.00 78.06 115 LEU A N 1
ATOM 871 C CA . LEU A 1 115 ? -5.839 -20.094 -23.859 1.00 78.06 115 LEU A CA 1
ATOM 872 C C . LEU A 1 115 ? -4.954 -18.988 -23.265 1.00 78.06 115 LEU A C 1
ATOM 874 O O . LEU A 1 115 ? -5.338 -17.805 -23.257 1.00 78.06 115 LEU A O 1
ATOM 878 N N . SER A 1 116 ? -3.777 -19.358 -22.750 1.00 78.56 116 SER A N 1
ATOM 879 C CA . SER A 1 116 ? -2.836 -18.429 -22.130 1.00 78.56 116 SER A CA 1
ATOM 880 C C . SER A 1 116 ? -1.597 -18.204 -23.004 1.00 78.56 116 SER A C 1
ATOM 882 O O . SER A 1 116 ? -0.883 -19.160 -23.296 1.00 78.56 116 SER A O 1
ATOM 884 N N . PRO A 1 117 ? -1.308 -16.956 -23.425 1.00 83.44 117 PRO A N 1
ATOM 885 C CA . PRO A 1 117 ? -0.111 -16.657 -24.194 1.00 83.44 117 PRO A CA 1
ATOM 886 C C . PRO A 1 117 ? 1.145 -16.832 -23.338 1.00 83.44 117 PRO A C 1
ATOM 888 O O . PRO A 1 117 ? 1.136 -16.552 -22.137 1.00 83.44 117 PRO A O 1
ATOM 891 N N . ILE A 1 118 ? 2.243 -17.210 -23.988 1.00 87.88 118 ILE A N 1
ATOM 892 C CA . ILE A 1 118 ? 3.556 -17.304 -23.353 1.00 87.88 118 ILE A CA 1
ATOM 893 C C . ILE A 1 118 ? 4.120 -15.909 -23.060 1.00 87.88 118 ILE A C 1
ATOM 895 O O . ILE A 1 118 ? 4.073 -14.987 -23.882 1.00 87.88 118 ILE A O 1
ATOM 899 N N . VAL A 1 119 ? 4.661 -15.753 -21.857 1.00 88.25 119 VAL A N 1
ATOM 900 C CA . VAL A 1 119 ? 5.295 -14.536 -21.366 1.00 88.25 119 VAL A CA 1
ATOM 901 C C . VAL A 1 119 ? 6.704 -14.420 -21.940 1.00 88.25 119 VAL A C 1
ATOM 903 O O . VAL A 1 119 ? 7.546 -15.297 -21.767 1.00 88.25 119 VAL A O 1
ATOM 906 N N . TRP A 1 120 ? 6.987 -13.275 -22.567 1.00 89.06 120 TRP A N 1
ATOM 907 C CA . TRP A 1 120 ? 8.342 -12.925 -22.990 1.00 89.06 120 TRP A CA 1
ATOM 908 C C . TRP A 1 120 ? 9.292 -12.802 -21.795 1.00 89.06 120 TRP A C 1
ATOM 910 O O . TRP A 1 120 ? 9.011 -12.063 -20.840 1.00 89.06 120 TRP A O 1
ATOM 920 N N . GLN A 1 121 ? 10.444 -13.455 -21.912 1.00 87.69 121 GLN A N 1
ATOM 921 C CA . GLN A 1 121 ? 11.474 -13.487 -20.884 1.00 87.69 121 GLN A CA 1
ATOM 922 C C . GLN A 1 121 ? 12.556 -12.452 -21.212 1.00 87.69 121 GLN A C 1
ATOM 924 O O . GLN A 1 121 ? 13.087 -12.468 -22.322 1.00 87.69 121 GLN A O 1
ATOM 929 N N . PRO A 1 122 ? 12.821 -11.499 -20.302 1.00 88.12 122 PRO A N 1
ATOM 930 C CA . PRO A 1 122 ? 13.837 -10.479 -20.515 1.00 88.12 122 PRO A CA 1
ATOM 931 C C . PRO A 1 122 ? 15.249 -11.057 -20.426 1.00 88.12 122 PRO A C 1
ATOM 933 O O . PRO A 1 122 ? 15.488 -11.985 -19.659 1.00 88.12 122 PRO A O 1
ATOM 936 N N . ASP A 1 123 ? 16.185 -10.444 -21.149 1.00 88.94 123 ASP A N 1
ATOM 937 C CA . ASP A 1 123 ? 17.616 -10.610 -20.896 1.00 88.94 123 ASP A CA 1
ATOM 938 C C . ASP A 1 123 ? 17.997 -10.072 -19.501 1.00 88.94 123 ASP A C 1
ATOM 940 O O . ASP A 1 123 ? 17.240 -9.307 -18.887 1.00 88.94 123 ASP A O 1
ATOM 944 N N . ALA A 1 124 ? 19.183 -10.446 -19.012 1.00 84.75 124 ALA A N 1
ATOM 945 C CA . ALA A 1 124 ? 19.657 -10.092 -17.673 1.00 84.75 124 ALA A CA 1
ATOM 946 C C . ALA A 1 124 ? 19.648 -8.574 -17.418 1.00 84.75 124 ALA A C 1
ATOM 948 O O . ALA A 1 124 ? 19.186 -8.118 -16.371 1.00 84.75 124 ALA A O 1
ATOM 949 N N . LYS A 1 125 ? 20.061 -7.773 -18.407 1.00 88.62 125 LYS A N 1
ATOM 950 C CA . LYS A 1 125 ? 20.110 -6.311 -18.291 1.00 88.62 125 LYS A CA 1
ATOM 951 C C . LYS A 1 125 ? 18.710 -5.704 -18.237 1.00 88.62 125 LYS A C 1
ATOM 953 O O . LYS A 1 125 ? 18.424 -4.826 -17.421 1.00 88.62 125 LYS A O 1
ATOM 958 N N . THR A 1 126 ? 17.790 -6.181 -19.074 1.00 91.00 126 THR A N 1
ATOM 959 C CA . THR A 1 126 ? 16.386 -5.757 -19.007 1.00 91.00 126 THR A CA 1
ATOM 960 C C . THR A 1 126 ? 15.730 -6.179 -17.690 1.00 91.00 126 THR A C 1
ATOM 962 O O . THR A 1 126 ? 14.902 -5.433 -17.155 1.00 91.00 126 THR A O 1
ATOM 965 N N . LEU A 1 127 ? 16.076 -7.349 -17.149 1.00 86.94 127 LEU A N 1
ATOM 966 C CA . LEU A 1 127 ? 15.585 -7.805 -15.852 1.00 86.94 127 LEU A CA 1
ATOM 967 C C . LEU A 1 127 ? 16.055 -6.876 -14.724 1.00 86.94 127 LEU A C 1
ATOM 969 O O . LEU A 1 127 ? 15.208 -6.366 -13.988 1.00 86.94 127 LEU A O 1
ATOM 973 N N . GLU A 1 128 ? 17.346 -6.543 -14.672 1.00 86.50 128 GLU A N 1
ATOM 974 C CA . GLU A 1 128 ? 17.890 -5.598 -13.688 1.00 86.50 128 GLU A CA 1
ATOM 975 C C . GLU A 1 128 ? 17.159 -4.245 -13.753 1.00 86.50 128 GLU A C 1
ATOM 977 O O . GLU A 1 128 ? 16.642 -3.739 -12.752 1.00 86.50 128 GLU A O 1
ATOM 982 N N . ARG A 1 129 ? 16.972 -3.686 -14.956 1.00 92.00 129 ARG A N 1
ATOM 983 C CA . ARG A 1 129 ? 16.205 -2.440 -15.146 1.00 92.00 129 ARG A CA 1
ATOM 984 C C . ARG A 1 129 ? 14.781 -2.530 -14.592 1.00 92.00 129 ARG A C 1
ATOM 986 O O . ARG A 1 129 ? 14.257 -1.559 -14.032 1.00 92.00 129 ARG A O 1
ATOM 993 N N . ARG A 1 130 ? 14.110 -3.680 -14.744 1.00 90.75 130 ARG A N 1
ATOM 994 C CA . ARG A 1 130 ? 12.759 -3.899 -14.190 1.00 90.75 130 ARG A CA 1
ATOM 995 C C . ARG A 1 130 ? 12.770 -3.874 -12.675 1.00 90.75 130 ARG A C 1
ATOM 997 O O . ARG A 1 130 ? 11.838 -3.314 -12.090 1.00 90.75 130 ARG A O 1
ATOM 1004 N N . GLU A 1 131 ? 13.793 -4.436 -12.053 1.00 86.50 131 GLU A N 1
ATOM 1005 C CA . GLU A 1 131 ? 13.959 -4.441 -10.601 1.00 86.50 131 GLU A CA 1
ATOM 1006 C C . GLU A 1 131 ? 14.164 -3.023 -10.074 1.00 86.50 131 GLU A C 1
ATOM 1008 O O . GLU A 1 131 ? 13.412 -2.581 -9.201 1.00 86.50 131 GLU A O 1
ATOM 1013 N N . ILE A 1 132 ? 15.068 -2.253 -10.685 1.00 90.00 132 ILE A N 1
ATOM 1014 C CA . ILE A 1 132 ? 15.314 -0.847 -10.330 1.00 90.00 132 ILE A CA 1
ATOM 1015 C C . ILE A 1 132 ? 14.063 0.004 -10.495 1.00 90.00 132 ILE A C 1
ATOM 1017 O O . ILE A 1 132 ? 13.697 0.782 -9.603 1.00 90.00 132 ILE A O 1
ATOM 1021 N N . PHE A 1 133 ? 13.356 -0.154 -11.613 1.00 93.38 133 PHE A N 1
ATOM 1022 C CA . PHE A 1 133 ? 12.112 0.565 -11.830 1.00 93.38 133 PHE A CA 1
ATOM 1023 C C . PHE A 1 133 ? 11.051 0.175 -10.791 1.00 93.38 133 PHE A C 1
ATOM 1025 O O . PHE A 1 133 ? 10.399 1.052 -10.221 1.00 93.38 133 PHE A O 1
ATOM 1032 N N . SER A 1 134 ? 10.915 -1.113 -10.470 1.00 89.06 134 SER A N 1
ATOM 1033 C CA . SER A 1 134 ? 9.958 -1.611 -9.473 1.00 89.06 134 SER A CA 1
ATOM 1034 C C . SER A 1 134 ? 10.279 -1.104 -8.063 1.00 89.06 134 SER A C 1
ATOM 1036 O O . SER A 1 134 ? 9.381 -0.607 -7.368 1.00 89.06 134 SER A O 1
ATOM 1038 N N . ALA A 1 135 ? 11.555 -1.117 -7.672 1.00 87.50 135 ALA A N 1
ATOM 1039 C CA . ALA A 1 135 ? 12.048 -0.539 -6.425 1.00 87.50 135 ALA A CA 1
ATOM 1040 C C . ALA A 1 135 ? 11.742 0.966 -6.353 1.00 87.50 135 ALA A C 1
ATOM 1042 O O . ALA A 1 135 ? 11.192 1.453 -5.359 1.00 87.50 135 ALA A O 1
ATOM 1043 N N . TYR A 1 136 ? 11.974 1.707 -7.441 1.00 92.56 136 TYR A N 1
ATOM 1044 C CA . TYR A 1 136 ? 11.632 3.128 -7.519 1.00 92.56 136 TYR A CA 1
ATOM 1045 C C . TYR A 1 136 ? 10.136 3.361 -7.303 1.00 92.56 136 TYR A C 1
ATOM 1047 O O . TYR A 1 136 ? 9.741 4.230 -6.518 1.00 92.56 136 TYR A O 1
ATOM 1055 N N . GLN A 1 137 ? 9.277 2.570 -7.948 1.00 92.25 137 GLN A N 1
ATOM 1056 C CA . GLN A 1 137 ? 7.831 2.686 -7.771 1.00 92.25 137 GLN A CA 1
ATOM 1057 C C . GLN A 1 137 ? 7.393 2.376 -6.337 1.00 92.25 137 GLN A C 1
ATOM 1059 O O . GLN A 1 137 ? 6.499 3.045 -5.802 1.00 92.25 137 GLN A O 1
ATOM 1064 N N . ALA A 1 138 ? 8.018 1.385 -5.704 1.00 87.44 138 ALA A N 1
ATOM 1065 C CA . ALA A 1 138 ? 7.762 1.040 -4.316 1.00 87.44 138 ALA A CA 1
ATOM 1066 C C . ALA A 1 138 ? 8.114 2.203 -3.373 1.00 87.44 138 ALA A C 1
ATOM 1068 O O . ALA A 1 138 ? 7.281 2.586 -2.543 1.00 87.44 138 ALA A O 1
ATOM 1069 N N . VAL A 1 139 ? 9.278 2.828 -3.570 1.00 90.31 139 VAL A N 1
ATOM 1070 C CA . VAL A 1 139 ? 9.748 3.976 -2.780 1.00 90.31 139 VAL A CA 1
ATOM 1071 C C . VAL A 1 139 ? 8.937 5.253 -3.063 1.00 90.31 139 VAL A C 1
ATOM 1073 O O . VAL A 1 139 ? 8.691 6.060 -2.163 1.00 90.31 139 VAL A O 1
ATOM 1076 N N . VAL A 1 140 ? 8.421 5.452 -4.281 1.00 92.19 140 VAL A N 1
ATOM 1077 C CA . VAL A 1 140 ? 7.475 6.550 -4.573 1.00 92.19 140 VAL A CA 1
ATOM 1078 C C . VAL A 1 140 ? 6.197 6.407 -3.745 1.00 92.19 140 VAL A C 1
ATOM 1080 O O . VAL A 1 140 ? 5.734 7.384 -3.146 1.00 92.19 140 VAL A O 1
ATOM 1083 N N . LYS A 1 141 ? 5.631 5.196 -3.680 1.00 90.06 141 LYS A N 1
ATOM 1084 C CA . LYS A 1 141 ? 4.446 4.917 -2.853 1.00 90.06 141 LYS A CA 1
ATOM 1085 C C . LYS A 1 141 ? 4.755 5.102 -1.370 1.00 90.06 141 LYS A C 1
ATOM 1087 O O . LYS A 1 141 ? 3.937 5.662 -0.647 1.00 90.06 141 LYS A O 1
ATOM 1092 N N . GLU A 1 142 ? 5.924 4.653 -0.929 1.00 87.50 142 GLU A N 1
ATOM 1093 C CA . GLU A 1 142 ? 6.374 4.786 0.455 1.00 87.50 142 GLU A CA 1
ATOM 1094 C C . GLU A 1 142 ? 6.563 6.250 0.870 1.00 87.50 142 GLU A C 1
ATOM 1096 O O . GLU A 1 142 ? 5.928 6.695 1.818 1.00 87.50 142 GLU A O 1
ATOM 1101 N N . SER A 1 143 ? 7.328 7.036 0.108 1.00 91.94 143 SER A N 1
ATOM 1102 C CA . SER A 1 143 ? 7.535 8.466 0.381 1.00 91.94 143 SER A CA 1
ATOM 1103 C C . SER A 1 143 ? 6.232 9.269 0.349 1.00 91.94 143 SER A C 1
ATOM 1105 O O . SER A 1 143 ? 6.049 10.195 1.139 1.00 91.94 143 SER A O 1
ATOM 1107 N N . SER A 1 144 ? 5.296 8.906 -0.534 1.00 92.31 144 SER A N 1
ATOM 1108 C CA . SER A 1 144 ? 3.962 9.511 -0.562 1.00 92.31 144 SER A CA 1
ATOM 1109 C C . SER A 1 144 ? 3.167 9.155 0.692 1.00 92.31 144 SER A C 1
ATOM 1111 O O . SER A 1 144 ? 2.556 10.037 1.287 1.00 92.31 144 SER A O 1
ATOM 1113 N N . ARG A 1 145 ? 3.206 7.890 1.126 1.00 88.31 145 ARG A N 1
ATOM 1114 C CA . ARG A 1 145 ? 2.545 7.433 2.353 1.00 88.31 145 ARG A CA 1
ATOM 1115 C C . ARG A 1 145 ? 3.119 8.122 3.590 1.00 88.31 145 ARG A C 1
ATOM 1117 O O . ARG A 1 145 ? 2.341 8.704 4.332 1.00 88.31 145 ARG A O 1
ATOM 1124 N N . ALA A 1 146 ? 4.442 8.145 3.747 1.00 88.12 146 ALA A N 1
ATOM 1125 C CA . ALA A 1 146 ? 5.119 8.807 4.864 1.00 88.12 146 ALA A CA 1
ATOM 1126 C C . ALA A 1 146 ? 4.772 10.304 4.928 1.00 88.12 146 ALA A C 1
ATOM 1128 O O . ALA A 1 146 ? 4.415 10.828 5.980 1.00 88.12 146 ALA A O 1
ATOM 1129 N N . LYS A 1 147 ? 4.760 10.985 3.772 1.00 91.94 147 LYS A N 1
ATOM 1130 C CA . LYS A 1 147 ? 4.329 12.386 3.678 1.00 91.94 147 LYS A CA 1
ATOM 1131 C C . LYS A 1 147 ? 2.884 12.579 4.139 1.00 91.94 147 LYS A C 1
ATOM 1133 O O . LYS A 1 147 ? 2.592 13.568 4.805 1.00 91.94 147 LYS A O 1
ATOM 1138 N N . GLN A 1 148 ? 1.978 11.686 3.743 1.00 88.88 148 GLN A N 1
ATOM 1139 C CA . GLN A 1 148 ? 0.575 11.794 4.134 1.00 88.88 148 GLN A CA 1
ATOM 1140 C C . GLN A 1 148 ? 0.343 11.410 5.593 1.00 88.88 148 GLN A C 1
ATOM 1142 O O . GLN A 1 148 ? -0.502 12.032 6.213 1.00 88.88 148 GLN A O 1
ATOM 1147 N N . GLN A 1 149 ? 1.108 10.476 6.163 1.00 86.56 149 GLN A N 1
ATOM 1148 C CA . GLN A 1 149 ? 1.067 10.180 7.599 1.00 86.56 149 GLN A CA 1
ATOM 1149 C C . GLN A 1 149 ? 1.494 11.397 8.422 1.00 86.56 149 GLN A C 1
ATOM 1151 O O . GLN A 1 149 ? 0.753 11.811 9.306 1.00 86.56 149 GLN A O 1
ATOM 1156 N N . LEU A 1 150 ? 2.615 12.034 8.066 1.00 89.56 150 LEU A N 1
ATOM 1157 C CA . LEU A 1 150 ? 3.065 13.261 8.727 1.00 89.56 150 LEU A CA 1
ATOM 1158 C C . LEU A 1 150 ? 2.022 14.382 8.613 1.00 89.56 150 LEU A C 1
ATOM 1160 O O . LEU A 1 150 ? 1.702 15.042 9.592 1.00 89.56 150 LEU A O 1
ATOM 1164 N N . ARG A 1 151 ? 1.426 14.567 7.429 1.00 87.94 151 ARG A N 1
ATOM 1165 C CA . ARG A 1 151 ? 0.337 15.539 7.246 1.00 87.94 151 ARG A CA 1
ATOM 1166 C C . ARG A 1 151 ? -0.919 15.183 8.028 1.00 87.94 151 ARG A C 1
ATOM 1168 O O . ARG A 1 151 ? -1.572 16.090 8.515 1.00 87.94 151 ARG A O 1
ATOM 1175 N N . SER A 1 152 ? -1.264 13.902 8.117 1.00 84.50 152 SER A N 1
ATOM 1176 C CA . SER A 1 152 ? -2.413 13.431 8.888 1.00 84.50 152 SER A CA 1
ATOM 1177 C C . SER A 1 152 ? -2.229 13.758 10.364 1.00 84.50 1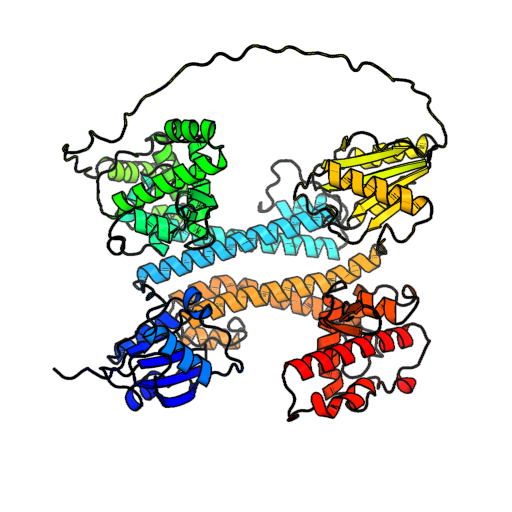52 SER A C 1
ATOM 1179 O O . SER A 1 152 ? -3.135 14.336 10.941 1.00 84.50 152 SER A O 1
ATOM 1181 N N . MET A 1 153 ? -1.043 13.487 10.921 1.00 83.94 153 MET A N 1
ATOM 1182 C CA . MET A 1 153 ? -0.697 13.826 12.304 1.00 83.94 153 MET A CA 1
ATOM 1183 C C . MET A 1 153 ? -0.846 15.330 12.567 1.00 83.94 153 MET A C 1
ATOM 1185 O O . MET A 1 153 ? -1.506 15.747 13.508 1.00 83.94 153 MET A O 1
ATOM 1189 N N . LEU A 1 154 ? -0.296 16.173 11.691 1.00 87.12 154 LEU A N 1
ATOM 1190 C CA . LEU A 1 154 ? -0.428 17.628 11.832 1.00 87.12 154 LEU A CA 1
ATOM 1191 C C . LEU A 1 154 ? -1.894 18.079 11.744 1.00 87.12 154 LEU A C 1
ATOM 1193 O O . LEU A 1 154 ? -2.354 18.887 12.544 1.00 87.12 154 LEU A O 1
ATOM 1197 N N . ASN A 1 155 ? -2.638 17.518 10.794 1.00 82.75 155 ASN A N 1
ATOM 1198 C CA . ASN A 1 155 ? -4.042 17.831 10.564 1.00 82.75 155 ASN A CA 1
ATOM 1199 C C . ASN A 1 155 ? -4.956 17.413 11.728 1.00 82.75 155 ASN A C 1
ATOM 1201 O O . ASN A 1 155 ? -5.883 18.153 12.038 1.00 82.75 155 ASN A O 1
ATOM 1205 N N . GLU A 1 156 ? -4.696 16.261 12.350 1.00 78.69 156 GLU A N 1
ATOM 1206 C CA . GLU A 1 156 ? -5.385 15.752 13.548 1.00 78.69 156 GLU A CA 1
ATOM 1207 C C . GLU A 1 156 ? -5.274 16.715 14.734 1.00 78.69 156 GLU A C 1
ATOM 1209 O O . GLU A 1 156 ? -6.194 16.861 15.536 1.00 78.69 156 GLU A O 1
ATOM 1214 N N . HIS A 1 157 ? -4.171 17.454 14.772 1.00 79.75 157 HIS A N 1
ATOM 1215 C CA . HIS A 1 157 ? -3.867 18.456 15.781 1.00 79.75 157 HIS A CA 1
ATOM 1216 C C . HIS A 1 157 ? -4.133 19.892 15.316 1.00 79.75 157 HIS A C 1
ATOM 1218 O O . HIS A 1 157 ? -3.615 20.832 15.919 1.00 79.75 157 HIS A O 1
ATOM 1224 N N . CYS A 1 158 ? -4.927 20.061 14.251 1.00 79.06 158 CYS A N 1
ATOM 1225 C CA . CYS A 1 158 ? -5.292 21.349 13.653 1.00 79.06 158 CYS A CA 1
ATOM 1226 C C . CYS A 1 158 ? -4.094 22.220 13.218 1.00 79.06 158 CYS A C 1
ATOM 1228 O O . CYS A 1 158 ? -4.254 23.415 12.981 1.00 79.06 158 CYS A O 1
ATOM 1230 N N . VAL A 1 159 ? -2.907 21.631 13.038 1.00 84.06 159 VAL A N 1
ATOM 1231 C CA . VAL A 1 159 ? -1.703 22.343 12.600 1.00 84.06 159 VAL A CA 1
ATOM 1232 C C . VAL A 1 159 ? -1.713 22.489 11.083 1.00 84.06 159 VAL A C 1
ATOM 1234 O O . VAL A 1 159 ? -1.710 21.508 10.330 1.00 84.06 159 VAL A O 1
ATOM 1237 N N . ARG A 1 160 ? -1.702 23.739 10.614 1.00 82.00 160 ARG A N 1
ATOM 1238 C CA . ARG A 1 160 ? -1.618 24.071 9.190 1.00 82.00 160 ARG A CA 1
ATOM 1239 C C . ARG A 1 160 ? -0.206 24.499 8.833 1.00 82.00 160 ARG A C 1
ATOM 1241 O O . ARG A 1 160 ? 0.411 25.307 9.509 1.00 82.00 160 ARG A O 1
ATOM 1248 N N . LEU A 1 161 ? 0.295 23.939 7.738 1.00 86.81 161 LEU A N 1
ATOM 1249 C CA . LEU A 1 161 ? 1.587 24.322 7.185 1.00 86.81 161 LEU A CA 1
ATOM 1250 C C . LEU A 1 161 ? 1.410 25.479 6.210 1.00 86.81 161 LEU A C 1
ATOM 1252 O O . LEU A 1 161 ? 0.504 25.444 5.371 1.00 86.81 161 LEU A O 1
ATOM 1256 N N . GLU A 1 162 ? 2.333 26.433 6.266 1.00 85.06 162 GLU A N 1
ATOM 1257 C CA . GLU A 1 162 ? 2.457 27.505 5.280 1.00 85.06 162 GLU A CA 1
ATOM 1258 C C . GLU A 1 162 ? 2.537 26.958 3.842 1.00 85.06 162 GLU A C 1
ATOM 1260 O O . GLU A 1 162 ? 2.996 25.835 3.561 1.00 85.06 162 GLU A O 1
ATOM 1265 N N . LYS A 1 163 ? 2.097 27.778 2.886 1.00 83.56 163 LYS A N 1
ATOM 1266 C CA . LYS A 1 163 ? 2.199 27.447 1.466 1.00 83.56 163 LYS A CA 1
ATOM 1267 C C . LYS A 1 163 ? 3.677 27.288 1.097 1.00 83.56 163 LYS A C 1
ATOM 1269 O O . LYS A 1 163 ? 4.467 28.203 1.246 1.00 83.56 163 LYS A O 1
ATOM 1274 N N . GLY A 1 164 ? 4.041 26.117 0.574 1.00 85.44 164 GLY A N 1
ATOM 1275 C CA . GLY A 1 164 ? 5.414 25.833 0.141 1.00 85.44 164 GLY A CA 1
ATOM 1276 C C . GLY A 1 164 ? 6.303 25.139 1.178 1.00 85.44 164 GLY A C 1
ATOM 1277 O O . GLY A 1 164 ? 7.423 24.772 0.822 1.00 85.44 164 GLY A O 1
ATOM 1278 N N . PHE A 1 165 ? 5.805 24.856 2.391 1.00 90.00 165 PHE A N 1
ATOM 1279 C CA . PHE A 1 165 ? 6.588 24.187 3.438 1.00 90.00 165 PHE A CA 1
ATOM 1280 C C . PHE A 1 165 ? 7.269 22.897 2.942 1.00 90.00 165 PHE A C 1
ATOM 1282 O O . PHE A 1 165 ? 6.623 21.937 2.484 1.00 90.00 165 PHE A O 1
ATOM 1289 N N . ARG A 1 166 ? 8.601 22.854 3.056 1.00 92.12 166 ARG A N 1
ATOM 1290 C CA . ARG A 1 166 ? 9.439 21.746 2.579 1.00 92.12 166 ARG A CA 1
ATOM 1291 C C . ARG A 1 166 ? 9.647 20.707 3.682 1.00 92.12 166 ARG A C 1
ATOM 1293 O O . ARG A 1 166 ? 10.651 20.721 4.374 1.00 92.12 166 ARG A O 1
ATOM 1300 N N . LEU A 1 167 ? 8.738 19.733 3.765 1.00 92.69 167 LEU A N 1
ATOM 1301 C CA . LEU A 1 167 ? 8.743 18.635 4.757 1.00 92.69 167 LEU A CA 1
ATOM 1302 C C . LEU A 1 167 ? 9.994 17.732 4.790 1.00 92.69 167 LEU A C 1
ATOM 1304 O O . LEU A 1 167 ? 10.064 16.849 5.632 1.00 92.69 167 LEU A O 1
ATOM 1308 N N . CYS A 1 168 ? 10.916 17.867 3.840 1.00 91.69 168 CYS A N 1
ATOM 1309 C CA . CYS A 1 168 ? 12.153 17.078 3.796 1.00 91.69 168 CYS A CA 1
ATOM 1310 C C . CYS A 1 168 ? 13.401 17.952 3.965 1.00 91.69 168 CYS A C 1
ATOM 1312 O O . CYS A 1 168 ? 14.505 17.474 3.732 1.00 91.69 168 CYS A O 1
ATOM 1314 N N . HIS A 1 169 ? 13.224 19.240 4.269 1.00 90.38 169 HIS A N 1
ATOM 1315 C CA . HIS A 1 169 ? 14.331 20.134 4.580 1.00 90.38 169 HIS A CA 1
ATOM 1316 C C . HIS A 1 169 ? 14.959 19.719 5.921 1.00 90.38 169 HIS A C 1
ATOM 1318 O O . HIS A 1 169 ? 14.197 19.345 6.812 1.00 90.38 169 HIS A O 1
ATOM 1324 N N . PRO A 1 170 ? 16.288 19.822 6.115 1.00 86.69 170 PRO A N 1
ATOM 1325 C CA . PRO A 1 170 ? 16.934 19.465 7.385 1.00 86.69 170 PRO A CA 1
ATOM 1326 C C . PRO A 1 170 ? 16.264 20.114 8.608 1.00 86.69 170 PRO A C 1
ATOM 1328 O O . PRO A 1 170 ? 15.899 19.435 9.562 1.00 86.69 170 PRO A O 1
ATOM 1331 N N . ASN A 1 171 ? 15.950 21.409 8.508 1.00 90.62 171 ASN A N 1
ATOM 1332 C CA . ASN A 1 171 ? 15.298 22.165 9.588 1.00 90.62 171 ASN A CA 1
ATOM 1333 C C . ASN A 1 171 ? 13.779 21.942 9.699 1.00 90.62 171 ASN A C 1
ATOM 1335 O O . ASN A 1 171 ? 13.135 22.556 10.549 1.00 90.62 171 ASN A O 1
ATOM 1339 N N . ALA A 1 172 ? 13.168 21.116 8.842 1.00 93.00 172 ALA A N 1
ATOM 1340 C CA . ALA A 1 172 ? 11.716 20.951 8.830 1.00 93.00 172 ALA A CA 1
ATOM 1341 C C . ALA A 1 172 ? 11.203 20.417 10.167 1.00 93.00 172 ALA A C 1
ATOM 1343 O O . ALA A 1 172 ? 10.198 20.917 10.656 1.00 93.00 172 ALA A O 1
ATOM 1344 N N . ILE A 1 173 ? 11.901 19.458 10.783 1.00 94.00 173 ILE A N 1
ATOM 1345 C CA . ILE A 1 173 ? 11.464 18.895 12.061 1.00 94.00 173 ILE A CA 1
ATOM 1346 C C . ILE A 1 173 ? 11.490 19.922 13.194 1.00 94.00 173 ILE A C 1
ATOM 1348 O O . ILE A 1 173 ? 10.496 20.045 13.900 1.00 94.00 173 ILE A O 1
ATOM 1352 N N . ARG A 1 174 ? 12.556 20.727 13.302 1.00 93.44 174 ARG A N 1
ATOM 1353 C CA . ARG A 1 174 ? 12.650 21.811 14.293 1.00 93.44 174 ARG A CA 1
ATOM 1354 C C . ARG A 1 174 ? 11.484 22.787 14.138 1.00 93.44 174 ARG A C 1
ATOM 1356 O O . ARG A 1 174 ? 10.817 23.109 15.111 1.00 93.44 174 ARG A O 1
ATOM 1363 N N . ARG A 1 175 ? 11.183 23.181 12.895 1.00 94.25 175 ARG A N 1
ATOM 1364 C CA . ARG A 1 175 ? 10.038 24.050 12.590 1.00 94.25 175 ARG A CA 1
ATOM 1365 C C . ARG A 1 175 ? 8.706 23.398 12.960 1.00 94.25 175 ARG A C 1
ATOM 1367 O O . ARG A 1 175 ? 7.872 24.069 13.537 1.00 94.25 175 ARG A O 1
ATOM 1374 N N . LEU A 1 176 ? 8.504 22.113 12.655 1.00 93.50 176 LEU A N 1
ATOM 1375 C CA . LEU A 1 176 ? 7.262 21.393 12.978 1.00 93.50 176 LEU A CA 1
ATOM 1376 C C . LEU A 1 176 ? 7.021 21.283 14.487 1.00 93.50 176 LEU A C 1
ATOM 1378 O O . LEU A 1 176 ? 5.887 21.456 14.931 1.00 93.50 176 LEU A O 1
ATOM 1382 N N . VAL A 1 177 ? 8.073 21.005 15.259 1.00 92.44 177 VAL A N 1
ATOM 1383 C CA . VAL A 1 177 ? 7.998 20.943 16.724 1.00 92.44 177 VAL A CA 1
ATOM 1384 C C . VAL A 1 177 ? 7.704 22.328 17.309 1.00 92.44 177 VAL A C 1
ATOM 1386 O O . VAL A 1 177 ? 6.949 22.419 18.260 1.00 92.44 177 VAL A O 1
ATOM 1389 N N . ALA A 1 178 ? 8.182 23.409 16.690 1.00 92.25 178 ALA A N 1
ATOM 1390 C CA . ALA A 1 178 ? 7.896 24.775 17.135 1.00 92.25 178 ALA A CA 1
ATOM 1391 C C . ALA A 1 178 ? 6.485 25.298 16.777 1.00 92.25 178 ALA A C 1
ATOM 1393 O O . ALA A 1 178 ? 6.099 26.359 17.249 1.00 92.25 178 ALA A O 1
ATOM 1394 N N . LEU A 1 179 ? 5.702 24.599 15.939 1.00 88.94 179 LEU A N 1
ATOM 1395 C CA . LEU A 1 179 ? 4.377 25.090 15.507 1.00 88.94 179 LEU A CA 1
ATOM 1396 C C . LEU A 1 179 ? 3.314 25.081 16.612 1.00 88.94 179 LEU A C 1
ATOM 1398 O O . LEU A 1 179 ? 2.253 25.676 16.430 1.00 88.94 179 LEU A O 1
ATOM 1402 N N . ARG A 1 180 ? 3.548 24.336 17.691 1.00 88.31 180 ARG A N 1
ATOM 1403 C CA . ARG A 1 180 ? 2.687 24.272 18.873 1.00 88.31 180 ARG A CA 1
ATOM 1404 C C . ARG A 1 180 ? 3.410 23.543 19.990 1.00 88.31 180 ARG A C 1
ATOM 1406 O O . ARG A 1 180 ? 4.370 22.820 19.743 1.00 88.31 180 ARG A O 1
ATOM 1413 N N . GLU A 1 181 ? 2.845 23.610 21.180 1.00 87.69 181 GLU A N 1
ATOM 1414 C CA . GLU A 1 181 ? 3.249 22.732 22.264 1.00 87.69 181 GLU A CA 1
ATOM 1415 C C . GLU A 1 181 ? 2.820 21.288 21.974 1.00 87.69 181 GLU A C 1
ATOM 1417 O O . GLU A 1 181 ? 1.651 20.968 21.685 1.00 87.69 181 GLU A O 1
ATOM 1422 N N . TRP A 1 182 ? 3.818 20.409 22.007 1.00 85.38 182 TRP A N 1
ATOM 1423 C CA . TRP A 1 182 ? 3.680 18.976 21.831 1.00 85.38 182 TRP A CA 1
ATOM 1424 C C . TRP A 1 182 ? 4.148 18.285 23.104 1.00 85.38 182 TRP A C 1
ATOM 1426 O O . TRP A 1 182 ? 5.232 18.551 23.609 1.00 85.38 182 TRP A O 1
ATOM 1436 N N . THR A 1 183 ? 3.368 17.319 23.574 1.00 82.12 183 THR A N 1
ATOM 1437 C CA . THR A 1 183 ? 3.821 16.380 24.608 1.00 82.12 183 THR A CA 1
ATOM 1438 C C . THR A 1 183 ? 5.064 15.612 24.125 1.00 82.12 183 THR A C 1
ATOM 1440 O O . THR A 1 183 ? 5.135 15.337 22.917 1.00 82.12 183 THR A O 1
ATOM 1443 N N . PRO A 1 184 ? 5.939 15.118 25.018 1.00 79.50 184 PRO A N 1
ATOM 1444 C CA . PRO A 1 184 ? 7.119 14.328 24.645 1.00 79.50 184 PRO A CA 1
ATOM 1445 C C . PRO A 1 184 ? 6.823 13.178 23.664 1.00 79.50 184 PRO A C 1
ATOM 1447 O O . PRO A 1 184 ? 7.478 13.055 22.627 1.00 79.50 184 PRO A O 1
ATOM 1450 N N . ALA A 1 185 ? 5.755 12.407 23.904 1.00 73.62 185 ALA A N 1
ATOM 1451 C CA . ALA A 1 185 ? 5.342 11.306 23.027 1.00 73.62 185 ALA A CA 1
ATOM 1452 C C . ALA A 1 185 ? 4.969 11.766 21.600 1.00 73.62 185 ALA A C 1
ATOM 1454 O O . ALA A 1 185 ? 5.343 11.139 20.605 1.00 73.62 185 ALA A O 1
ATOM 1455 N N . ARG A 1 186 ? 4.255 12.893 21.471 1.00 81.94 186 ARG A N 1
ATOM 1456 C CA . ARG A 1 186 ? 3.881 13.484 20.169 1.00 81.94 186 ARG A CA 1
ATOM 1457 C C . ARG A 1 186 ? 5.100 14.062 19.439 1.00 81.94 186 ARG A C 1
ATOM 1459 O O . ARG A 1 186 ? 5.190 13.908 18.221 1.00 81.94 186 ARG A O 1
ATOM 1466 N N . THR A 1 187 ? 6.045 14.664 20.162 1.00 86.56 187 THR A N 1
ATOM 1467 C CA . THR A 1 187 ? 7.321 15.145 19.604 1.00 86.56 187 THR A CA 1
ATOM 1468 C C . THR A 1 187 ? 8.132 13.992 19.022 1.00 86.56 187 THR A C 1
ATOM 1470 O O . THR A 1 187 ? 8.520 14.046 17.852 1.00 86.56 187 THR A O 1
ATOM 1473 N N . MET A 1 188 ? 8.297 12.911 19.789 1.00 82.06 188 MET A N 1
ATOM 1474 C CA . MET A 1 188 ? 8.947 11.680 19.332 1.00 82.06 188 MET A CA 1
ATOM 1475 C C . MET A 1 188 ? 8.269 11.126 18.067 1.00 82.06 188 MET A C 1
ATOM 1477 O O . MET A 1 188 ? 8.935 10.822 17.074 1.00 82.06 188 MET A O 1
ATOM 1481 N N . LEU A 1 189 ? 6.932 11.051 18.048 1.00 81.81 189 LEU A N 1
ATOM 1482 C CA . LEU A 1 189 ? 6.174 10.582 16.883 1.00 81.81 189 LEU A CA 1
ATOM 1483 C C . LEU A 1 189 ? 6.403 11.463 15.642 1.00 81.81 189 LEU A C 1
ATOM 1485 O O . LEU A 1 189 ? 6.603 10.943 14.540 1.00 81.81 189 LEU A O 1
ATOM 1489 N N . LEU A 1 190 ? 6.403 12.790 15.791 1.00 88.88 190 LEU A N 1
ATOM 1490 C CA . LEU A 1 190 ? 6.684 13.717 14.689 1.00 88.88 190 LEU A CA 1
ATOM 1491 C C . LEU A 1 190 ? 8.097 13.532 14.133 1.00 88.88 190 LEU A C 1
ATOM 1493 O O . LEU A 1 190 ? 8.264 13.458 12.910 1.00 88.88 190 LEU A O 1
ATOM 1497 N N . GLN A 1 191 ? 9.096 13.409 15.010 1.00 89.12 191 GLN A N 1
ATOM 1498 C CA . GLN A 1 191 ? 10.485 13.144 14.630 1.00 89.12 191 GLN A CA 1
ATOM 1499 C C . GLN A 1 191 ? 10.597 11.827 13.858 1.00 89.12 191 GLN A C 1
ATOM 1501 O O . GLN A 1 191 ? 11.208 11.787 12.786 1.00 89.12 191 GLN A O 1
ATOM 1506 N N . GLN A 1 192 ? 9.925 10.775 14.323 1.00 84.69 192 GLN A N 1
ATOM 1507 C CA . GLN A 1 192 ? 9.920 9.470 13.668 1.00 84.69 192 GLN A CA 1
ATOM 1508 C C . GLN A 1 192 ? 9.257 9.504 12.278 1.00 84.69 192 GLN A C 1
ATOM 1510 O O . GLN A 1 192 ? 9.793 8.963 11.300 1.00 84.69 192 GLN A O 1
ATOM 1515 N N . LEU A 1 193 ? 8.090 10.148 12.156 1.00 87.69 193 LEU A N 1
ATOM 1516 C CA . LEU A 1 193 ? 7.377 10.299 10.882 1.00 87.69 193 LEU A CA 1
ATOM 1517 C C . LEU A 1 193 ? 8.194 11.125 9.879 1.00 87.69 193 LEU A C 1
ATOM 1519 O O . LEU A 1 193 ? 8.259 10.782 8.693 1.00 87.69 193 LEU A O 1
ATOM 1523 N N . HIS A 1 194 ? 8.853 12.183 10.355 1.00 92.56 194 HIS A N 1
ATOM 1524 C CA . HIS A 1 194 ? 9.774 12.984 9.556 1.00 92.56 194 HIS A CA 1
ATOM 1525 C C . HIS A 1 194 ? 10.990 12.165 9.099 1.00 92.56 194 HIS A C 1
ATOM 1527 O O . HIS A 1 194 ? 11.275 12.122 7.900 1.00 92.56 194 HIS A O 1
ATOM 1533 N N . GLY A 1 195 ? 11.653 11.448 10.011 1.00 88.69 195 GLY A N 1
ATOM 1534 C CA . GLY A 1 195 ? 12.791 10.580 9.699 1.00 88.69 195 GLY A CA 1
ATOM 1535 C C . GLY A 1 195 ? 12.443 9.521 8.650 1.00 88.69 195 GLY A C 1
ATOM 1536 O O . GLY A 1 195 ? 13.164 9.351 7.665 1.00 88.69 195 GLY A O 1
ATOM 1537 N N . THR A 1 196 ? 11.267 8.899 8.772 1.00 85.69 196 THR A N 1
ATOM 1538 C CA . THR A 1 196 ? 10.744 7.941 7.782 1.00 85.69 196 THR A CA 1
ATOM 1539 C C . THR A 1 196 ? 10.597 8.578 6.395 1.00 85.69 196 THR A C 1
ATOM 1541 O O . THR A 1 196 ? 11.001 7.995 5.382 1.00 85.69 196 THR A O 1
ATOM 1544 N N . LEU A 1 197 ? 10.040 9.792 6.322 1.00 91.88 197 LEU A N 1
ATOM 1545 C CA . LEU A 1 197 ? 9.888 10.530 5.068 1.00 91.88 197 LEU A CA 1
ATOM 1546 C C . LEU A 1 197 ? 11.246 10.883 4.442 1.00 91.88 197 LEU A C 1
ATOM 1548 O O . LEU A 1 197 ? 11.418 10.701 3.232 1.00 91.88 197 LEU A O 1
ATOM 1552 N N . VAL A 1 198 ? 12.197 11.371 5.242 1.00 92.06 198 VAL A N 1
ATOM 1553 C CA . VAL A 1 198 ? 13.550 11.728 4.790 1.00 92.06 198 VAL A CA 1
ATOM 1554 C C . VAL A 1 198 ? 14.285 10.495 4.264 1.00 92.06 198 VAL A C 1
ATOM 1556 O O . VAL A 1 198 ? 14.790 10.520 3.140 1.00 92.06 198 VAL A O 1
ATOM 1559 N N . ALA A 1 199 ? 14.256 9.379 4.996 1.00 87.19 199 ALA A N 1
ATOM 1560 C CA . ALA A 1 199 ? 14.882 8.126 4.579 1.00 87.19 199 ALA A CA 1
ATOM 1561 C C . ALA A 1 199 ? 14.287 7.583 3.266 1.00 87.19 199 ALA A C 1
ATOM 1563 O O . ALA A 1 199 ? 15.022 7.195 2.353 1.00 87.19 199 ALA A O 1
ATOM 1564 N N . ALA A 1 200 ? 12.955 7.594 3.120 1.00 87.81 200 ALA A N 1
ATOM 1565 C CA . ALA A 1 200 ? 12.294 7.189 1.877 1.00 87.81 200 ALA A CA 1
ATOM 1566 C C . ALA A 1 200 ? 12.653 8.120 0.703 1.00 87.81 200 ALA A C 1
ATOM 1568 O O . ALA A 1 200 ? 12.804 7.678 -0.438 1.00 87.81 200 ALA A O 1
ATOM 1569 N N . ARG A 1 201 ? 12.820 9.422 0.959 1.00 91.44 201 ARG A N 1
ATOM 1570 C CA . ARG A 1 201 ? 13.256 10.390 -0.057 1.00 91.44 201 ARG A CA 1
ATOM 1571 C C . ARG A 1 201 ? 14.705 10.189 -0.473 1.00 91.44 201 ARG A C 1
ATOM 1573 O O . ARG A 1 201 ? 14.960 10.221 -1.673 1.00 91.44 201 ARG A O 1
ATOM 1580 N N . ARG A 1 202 ? 15.610 9.910 0.467 1.00 89.69 202 ARG A N 1
ATOM 1581 C CA . ARG A 1 202 ? 17.011 9.577 0.176 1.00 89.69 202 ARG A CA 1
ATOM 1582 C C . ARG A 1 202 ? 17.108 8.352 -0.734 1.00 89.69 202 ARG A C 1
ATOM 1584 O O . ARG A 1 202 ? 17.719 8.443 -1.795 1.00 89.69 202 ARG A O 1
ATOM 1591 N N . ARG A 1 203 ? 16.405 7.259 -0.403 1.00 88.44 203 ARG A N 1
ATOM 1592 C CA . ARG A 1 203 ? 16.310 6.057 -1.260 1.00 88.44 203 ARG A CA 1
ATOM 1593 C C . ARG A 1 203 ? 15.778 6.374 -2.658 1.00 88.44 203 ARG A C 1
ATOM 1595 O O . ARG A 1 203 ? 16.306 5.885 -3.653 1.00 88.44 203 ARG A O 1
ATOM 1602 N N . ARG A 1 204 ? 14.767 7.245 -2.757 1.00 91.81 204 ARG A N 1
ATOM 1603 C CA . ARG A 1 204 ? 14.229 7.683 -4.054 1.00 91.81 204 ARG A CA 1
ATOM 1604 C C . ARG A 1 204 ? 15.284 8.406 -4.889 1.00 91.81 204 ARG A C 1
ATOM 1606 O O . ARG A 1 204 ? 15.346 8.170 -6.091 1.00 91.81 204 ARG A O 1
ATOM 1613 N N . THR A 1 205 ? 16.056 9.300 -4.274 1.00 91.25 205 THR A N 1
ATOM 1614 C CA . THR A 1 205 ? 17.126 10.048 -4.946 1.00 91.25 205 THR A CA 1
ATOM 1615 C C . THR A 1 205 ? 18.228 9.112 -5.431 1.00 91.25 205 THR A C 1
ATOM 1617 O O . THR A 1 205 ? 18.633 9.226 -6.580 1.00 91.25 205 THR A O 1
ATOM 1620 N N . LEU A 1 206 ? 18.643 8.140 -4.612 1.00 90.00 206 LEU A N 1
ATOM 1621 C CA . LEU A 1 206 ? 19.645 7.140 -5.002 1.00 90.00 206 LEU A CA 1
ATOM 1622 C C . LEU A 1 206 ? 19.215 6.346 -6.244 1.00 90.00 206 LEU A C 1
ATOM 1624 O O . LEU A 1 206 ? 19.968 6.257 -7.208 1.00 90.00 206 LEU A O 1
ATOM 1628 N N . LEU A 1 207 ? 17.973 5.852 -6.271 1.00 91.81 207 LEU A N 1
ATOM 1629 C CA . LEU A 1 207 ? 17.452 5.120 -7.431 1.00 91.81 207 LEU A CA 1
ATOM 1630 C C . LEU A 1 207 ? 17.370 6.000 -8.686 1.00 91.81 207 LEU A C 1
ATOM 1632 O O . LEU A 1 207 ? 17.673 5.537 -9.778 1.00 91.81 207 LEU A O 1
ATOM 1636 N N . ARG A 1 208 ? 16.991 7.278 -8.551 1.00 94.75 208 ARG A N 1
ATOM 1637 C CA . ARG A 1 208 ? 16.970 8.212 -9.692 1.00 94.75 208 ARG A CA 1
ATOM 1638 C C . ARG A 1 208 ? 18.366 8.511 -10.222 1.00 94.75 208 ARG A C 1
ATOM 1640 O O . ARG A 1 208 ? 18.529 8.573 -11.435 1.00 94.75 208 ARG A O 1
ATOM 1647 N N . ARG A 1 209 ? 19.344 8.677 -9.331 1.00 92.56 209 ARG A N 1
ATOM 1648 C CA . ARG A 1 209 ? 20.746 8.875 -9.700 1.00 92.56 209 ARG A CA 1
ATOM 1649 C C . ARG A 1 209 ? 21.264 7.696 -10.515 1.00 92.56 209 ARG A C 1
ATOM 1651 O O . ARG A 1 209 ? 21.801 7.917 -11.591 1.00 92.56 209 ARG A O 1
ATOM 1658 N N . HIS A 1 210 ? 21.014 6.473 -10.051 1.00 91.62 210 HIS A N 1
ATOM 1659 C CA . HIS A 1 210 ? 21.392 5.260 -10.772 1.00 91.62 210 HIS A CA 1
ATOM 1660 C C . HIS A 1 210 ? 20.742 5.189 -12.164 1.00 91.62 210 HIS A C 1
ATOM 1662 O O . HIS A 1 210 ? 21.441 5.021 -13.156 1.00 91.62 210 HIS A O 1
ATOM 1668 N N . MET A 1 211 ? 19.428 5.447 -12.263 1.00 94.50 211 MET A N 1
ATOM 1669 C CA . MET A 1 211 ? 18.740 5.526 -13.561 1.00 94.50 211 MET A CA 1
ATOM 1670 C C . MET A 1 211 ? 19.381 6.559 -14.499 1.00 94.50 211 MET A C 1
ATOM 1672 O O . MET A 1 211 ? 19.482 6.324 -15.699 1.00 94.50 211 MET A O 1
ATOM 1676 N N . ALA A 1 212 ? 19.769 7.725 -13.970 1.00 94.00 212 ALA A N 1
ATOM 1677 C CA . ALA A 1 212 ? 20.360 8.798 -14.765 1.00 94.00 212 ALA A CA 1
ATOM 1678 C C . ALA A 1 212 ? 21.758 8.430 -15.269 1.00 94.00 212 ALA A C 1
ATOM 1680 O O . ALA A 1 212 ? 22.036 8.647 -16.444 1.00 94.00 212 ALA A O 1
ATOM 1681 N N . GLN A 1 213 ? 22.594 7.848 -14.406 1.00 91.94 213 GLN A N 1
ATOM 1682 C CA . GLN A 1 213 ? 23.931 7.368 -14.760 1.00 91.94 213 GLN A CA 1
ATOM 1683 C C . GLN A 1 213 ? 23.867 6.314 -15.869 1.00 91.94 213 GLN A C 1
ATOM 1685 O O . GLN A 1 213 ? 24.571 6.444 -16.863 1.00 91.94 213 GLN A O 1
ATOM 1690 N N . GLU A 1 214 ? 22.971 5.331 -15.751 1.00 91.94 214 GLU A N 1
ATOM 1691 C CA . GLU A 1 214 ? 22.824 4.273 -16.757 1.00 91.94 214 GLU A CA 1
ATOM 1692 C C . GLU A 1 214 ? 22.367 4.827 -18.119 1.00 91.94 214 GLU A C 1
ATOM 1694 O O . GLU A 1 214 ? 22.930 4.499 -19.159 1.00 91.94 214 GLU A O 1
ATOM 1699 N N . ILE A 1 215 ? 21.383 5.734 -18.127 1.00 92.06 215 ILE A N 1
ATOM 1700 C CA . ILE A 1 215 ? 20.900 6.356 -19.372 1.00 92.06 215 ILE A CA 1
ATOM 1701 C C . ILE A 1 215 ? 21.978 7.220 -20.033 1.00 92.06 215 ILE A C 1
ATOM 1703 O O . ILE A 1 215 ? 22.019 7.308 -21.256 1.00 92.06 215 ILE A O 1
ATOM 1707 N N . VAL A 1 216 ? 22.820 7.888 -19.244 1.00 89.19 216 VAL A N 1
ATOM 1708 C CA . VAL A 1 216 ? 23.909 8.724 -19.766 1.00 89.19 216 VAL A CA 1
ATOM 1709 C C . VAL A 1 216 ? 25.073 7.882 -20.285 1.00 89.19 216 VAL A C 1
ATOM 1711 O O . VAL A 1 216 ? 25.692 8.284 -21.270 1.00 89.19 216 VAL A O 1
ATOM 1714 N N . ALA A 1 217 ? 25.340 6.730 -19.664 1.00 87.94 217 ALA A N 1
ATOM 1715 C CA . ALA A 1 217 ? 26.338 5.770 -20.131 1.00 87.94 217 ALA A CA 1
ATOM 1716 C C . ALA A 1 217 ? 25.976 5.172 -21.502 1.00 87.94 217 ALA A C 1
ATOM 1718 O O . ALA A 1 217 ? 26.859 4.841 -22.283 1.00 87.94 217 ALA A O 1
ATOM 1719 N N . GLU A 1 218 ? 24.682 5.064 -21.819 1.00 87.94 218 GLU A N 1
ATOM 1720 C CA . GLU A 1 218 ? 24.199 4.473 -23.069 1.00 87.94 218 GLU A CA 1
ATOM 1721 C C . GLU A 1 218 ? 23.600 5.518 -24.020 1.00 87.94 218 GLU A C 1
ATOM 1723 O O . GLU A 1 218 ? 22.421 5.874 -23.940 1.00 87.94 218 GLU A O 1
ATOM 1728 N N . GLU A 1 219 ? 24.377 5.957 -25.012 1.00 78.44 219 GLU A N 1
ATOM 1729 C CA . GLU A 1 219 ? 23.940 6.982 -25.976 1.00 78.44 219 GLU A CA 1
ATOM 1730 C C . GLU A 1 219 ? 22.679 6.601 -26.767 1.00 78.44 219 GLU A C 1
ATOM 1732 O O . GLU A 1 219 ? 21.874 7.463 -27.132 1.00 78.44 219 GLU A O 1
ATOM 1737 N N . ALA A 1 220 ? 22.467 5.301 -27.000 1.00 81.75 220 ALA A N 1
ATOM 1738 C CA . ALA A 1 220 ? 21.242 4.760 -27.585 1.00 81.75 220 ALA A CA 1
ATOM 1739 C C . ALA A 1 220 ? 19.995 5.145 -26.769 1.00 81.75 220 ALA A C 1
ATOM 1741 O O . ALA A 1 220 ? 18.975 5.551 -27.331 1.00 81.75 220 ALA A O 1
ATOM 1742 N N . LEU A 1 221 ? 20.083 5.075 -25.437 1.00 86.81 221 LEU A N 1
ATOM 1743 C CA . LEU A 1 221 ? 18.994 5.438 -24.533 1.00 86.81 221 LEU A CA 1
ATOM 1744 C C . LEU A 1 221 ? 18.800 6.948 -24.472 1.00 86.81 221 LEU A C 1
ATOM 1746 O O . LEU A 1 221 ? 17.662 7.427 -24.445 1.00 86.81 221 LEU A O 1
ATOM 1750 N N . LEU A 1 222 ? 19.900 7.704 -24.485 1.00 83.75 222 LEU A N 1
ATOM 1751 C CA . LEU A 1 222 ? 19.862 9.159 -24.402 1.00 83.75 222 LEU A CA 1
ATOM 1752 C C . LEU A 1 222 ? 19.081 9.784 -25.571 1.00 83.75 222 LEU A C 1
ATOM 1754 O O . LEU A 1 222 ? 18.409 10.798 -25.376 1.00 83.75 222 LEU A O 1
ATOM 1758 N N . ARG A 1 223 ? 19.040 9.141 -26.748 1.00 83.69 223 ARG A N 1
ATOM 1759 C CA . ARG A 1 223 ? 18.221 9.574 -27.904 1.00 83.69 223 ARG A CA 1
ATOM 1760 C C . ARG A 1 223 ? 16.740 9.719 -27.580 1.00 83.69 223 ARG A C 1
ATOM 1762 O O . ARG A 1 223 ? 16.085 10.615 -28.109 1.00 83.69 223 ARG A O 1
ATOM 1769 N N . LEU A 1 224 ? 16.206 8.909 -26.667 1.00 86.88 224 LEU A N 1
ATOM 1770 C CA . LEU A 1 224 ? 14.801 8.991 -26.253 1.00 86.88 224 LEU A CA 1
ATOM 1771 C C . LEU A 1 224 ? 14.475 10.315 -25.544 1.00 86.88 224 LEU A C 1
ATOM 1773 O O . LEU A 1 224 ? 13.307 10.696 -25.468 1.00 86.88 224 LEU A O 1
ATOM 1777 N N . THR A 1 225 ? 15.477 11.054 -25.054 1.00 86.06 225 THR A N 1
ATOM 1778 C CA . THR A 1 225 ? 15.271 12.396 -24.483 1.00 86.06 225 THR A CA 1
ATOM 1779 C C . THR A 1 225 ? 14.855 13.437 -25.528 1.00 86.06 225 THR A C 1
ATOM 1781 O O . THR A 1 225 ? 14.200 14.418 -25.154 1.00 86.06 225 THR A O 1
ATOM 1784 N N . ARG A 1 226 ? 15.123 13.188 -26.824 1.00 83.44 226 ARG A N 1
ATOM 1785 C CA . ARG A 1 226 ? 14.660 14.013 -27.957 1.00 83.44 226 ARG A CA 1
ATOM 1786 C C . ARG A 1 226 ? 13.144 13.976 -28.133 1.00 83.44 226 ARG A C 1
ATOM 1788 O O . ARG A 1 226 ? 12.590 14.872 -28.756 1.00 83.44 226 ARG A O 1
ATOM 1795 N N . LEU A 1 227 ? 12.455 12.976 -27.579 1.00 86.00 227 LEU A N 1
ATOM 1796 C CA . LEU A 1 227 ? 10.998 12.900 -27.628 1.00 86.00 227 LEU A CA 1
ATOM 1797 C C . LEU A 1 227 ? 10.356 13.836 -26.610 1.00 86.00 227 LEU A C 1
ATOM 1799 O O . LEU A 1 227 ? 10.659 13.783 -25.409 1.00 86.00 227 LEU A O 1
ATOM 1803 N N . CYS A 1 228 ? 9.393 14.634 -27.072 1.00 83.94 228 CYS A N 1
ATOM 1804 C CA . CYS A 1 228 ? 8.662 15.529 -26.189 1.00 83.94 228 CYS A CA 1
ATOM 1805 C C . CYS A 1 228 ? 7.952 14.786 -25.046 1.00 83.94 228 CYS A C 1
ATOM 1807 O O . CYS A 1 228 ? 7.398 13.699 -25.210 1.00 83.94 228 CYS A O 1
ATOM 1809 N N . GLY A 1 229 ? 8.008 15.343 -23.835 1.00 84.25 229 GLY A N 1
ATOM 1810 C CA . GLY A 1 229 ? 7.308 14.776 -22.674 1.00 84.25 229 GLY A CA 1
ATOM 1811 C C . GLY A 1 229 ? 7.909 13.484 -22.099 1.00 84.25 229 GLY A C 1
ATOM 1812 O O . GLY A 1 229 ? 7.424 13.007 -21.069 1.00 84.25 229 GLY A O 1
ATOM 1813 N N . ILE A 1 230 ? 8.979 12.939 -22.687 1.00 90.25 230 ILE A N 1
ATOM 1814 C CA . ILE A 1 230 ? 9.751 11.832 -22.111 1.00 90.25 230 ILE A CA 1
ATOM 1815 C C . ILE A 1 230 ? 10.789 12.398 -21.137 1.00 90.25 230 ILE A C 1
ATOM 1817 O O . ILE A 1 230 ? 11.627 13.224 -21.498 1.00 90.25 230 ILE A O 1
ATOM 1821 N N . ASN A 1 231 ? 10.696 11.984 -19.872 1.00 91.00 231 ASN A N 1
ATOM 1822 C CA . ASN A 1 231 ? 11.622 12.350 -18.796 1.00 91.00 231 ASN A CA 1
ATOM 1823 C C . ASN A 1 231 ? 12.410 11.123 -18.314 1.00 91.00 231 ASN A C 1
ATOM 1825 O O . ASN A 1 231 ? 12.051 10.004 -18.667 1.00 91.00 231 ASN A O 1
ATOM 1829 N N . LEU A 1 232 ? 13.406 11.331 -17.443 1.00 94.00 232 LEU A N 1
ATOM 1830 C CA . LEU A 1 232 ? 14.255 10.281 -16.857 1.00 94.00 232 LEU A CA 1
ATOM 1831 C C . LEU A 1 232 ? 13.496 8.998 -16.473 1.00 94.00 232 LEU A C 1
ATOM 1833 O O . LEU A 1 232 ? 13.839 7.910 -16.910 1.00 94.00 232 LEU A O 1
ATOM 1837 N N . VAL A 1 233 ? 12.432 9.128 -15.677 1.00 95.38 233 VAL A N 1
ATOM 1838 C CA . VAL A 1 233 ? 11.691 7.975 -15.132 1.00 95.38 233 VAL A CA 1
ATOM 1839 C C . VAL A 1 233 ? 10.853 7.288 -16.203 1.00 95.38 233 VAL A C 1
ATOM 1841 O O . VAL A 1 233 ? 10.711 6.069 -16.189 1.00 95.38 233 VAL A O 1
ATOM 1844 N N . THR A 1 234 ? 10.266 8.069 -17.109 1.00 95.25 234 THR A N 1
ATOM 1845 C CA . THR A 1 234 ? 9.467 7.534 -18.216 1.00 95.25 234 THR A CA 1
ATOM 1846 C C . THR A 1 234 ? 10.365 6.780 -19.183 1.00 95.25 234 THR A C 1
ATOM 1848 O O . THR A 1 234 ? 10.028 5.667 -19.562 1.00 95.25 234 THR A O 1
ATOM 1851 N N . LEU A 1 235 ? 11.525 7.352 -19.510 1.00 94.81 235 LEU A N 1
ATOM 1852 C CA . LEU A 1 235 ? 12.549 6.743 -20.349 1.00 94.81 235 LEU A CA 1
ATOM 1853 C C . LEU A 1 235 ? 13.025 5.423 -19.737 1.00 94.81 235 LEU A C 1
ATOM 1855 O O . LEU A 1 235 ? 12.856 4.378 -20.360 1.00 94.81 235 LEU A O 1
ATOM 1859 N N . TYR A 1 236 ? 13.503 5.459 -18.488 1.00 96.12 236 TYR A N 1
ATOM 1860 C CA . TYR A 1 236 ? 13.987 4.272 -17.783 1.00 96.12 236 TYR A CA 1
ATOM 1861 C C . TYR A 1 236 ? 12.917 3.176 -17.699 1.00 96.12 236 TYR A C 1
ATOM 1863 O O . TYR A 1 236 ? 13.161 2.011 -17.992 1.00 96.12 236 TYR A O 1
ATOM 1871 N N . GLY A 1 237 ? 11.686 3.556 -17.349 1.00 96.00 237 GLY A N 1
ATOM 1872 C CA . GLY A 1 237 ? 10.578 2.613 -17.273 1.00 96.00 237 GLY A CA 1
ATOM 1873 C C . GLY A 1 237 ? 10.225 1.982 -18.625 1.00 96.00 237 GLY A C 1
ATOM 1874 O O . GLY A 1 237 ? 9.861 0.806 -18.663 1.00 96.00 237 GLY A O 1
ATOM 1875 N N . VAL A 1 238 ? 10.313 2.739 -19.726 1.00 95.00 238 VAL A N 1
ATOM 1876 C CA . VAL A 1 238 ? 10.077 2.211 -21.078 1.00 95.00 238 VAL A CA 1
ATOM 1877 C C . VAL A 1 238 ? 11.127 1.160 -21.411 1.00 95.00 238 VAL A C 1
ATOM 1879 O O . VAL A 1 238 ? 10.746 0.042 -21.752 1.00 95.00 238 VAL A O 1
ATOM 1882 N N . VAL A 1 239 ? 12.414 1.468 -21.245 1.00 94.44 239 VAL A N 1
ATOM 1883 C CA . VAL A 1 239 ? 13.493 0.531 -21.604 1.00 94.44 239 VAL A CA 1
ATOM 1884 C C . VAL A 1 239 ? 13.477 -0.709 -20.708 1.00 94.44 239 VAL A C 1
ATOM 1886 O O . VAL A 1 239 ? 13.590 -1.821 -21.214 1.00 94.44 239 VAL A O 1
ATOM 1889 N N . ALA A 1 240 ? 13.158 -0.553 -19.417 1.00 94.50 240 ALA A N 1
ATOM 1890 C CA . ALA A 1 240 ? 12.939 -1.667 -18.494 1.00 94.50 240 ALA A CA 1
ATOM 1891 C C . ALA A 1 240 ? 11.790 -2.596 -18.938 1.00 94.50 240 ALA A C 1
ATOM 1893 O O . ALA A 1 240 ? 11.858 -3.821 -18.840 1.00 94.50 240 ALA A O 1
ATOM 1894 N N . ALA A 1 241 ? 10.669 -2.048 -19.410 1.00 93.00 241 ALA A N 1
ATOM 1895 C CA . ALA A 1 241 ? 9.518 -2.880 -19.757 1.00 93.00 241 ALA A CA 1
ATOM 1896 C C . ALA A 1 241 ? 9.592 -3.485 -21.160 1.00 93.00 241 ALA A C 1
ATOM 1898 O O . ALA A 1 241 ? 9.028 -4.571 -21.367 1.00 93.00 241 ALA A O 1
ATOM 1899 N N . VAL A 1 242 ? 10.198 -2.765 -22.103 1.00 93.38 242 VAL A N 1
ATOM 1900 C CA . VAL A 1 242 ? 10.271 -3.138 -23.517 1.00 93.38 242 VAL A CA 1
ATOM 1901 C C . VAL A 1 242 ? 11.374 -4.163 -23.740 1.00 93.38 242 VAL A C 1
ATOM 1903 O O . VAL A 1 242 ? 11.047 -5.206 -24.305 1.00 93.38 242 VAL A O 1
ATOM 1906 N N . GLY A 1 243 ? 12.586 -3.920 -23.225 1.00 91.69 243 GLY A N 1
ATOM 1907 C CA . GLY A 1 243 ? 13.783 -4.667 -23.617 1.00 91.69 243 GLY A CA 1
ATOM 1908 C C . GLY A 1 243 ? 14.067 -4.467 -25.102 1.00 91.69 243 GLY A C 1
ATOM 1909 O O . GLY A 1 243 ? 14.020 -3.334 -25.585 1.00 91.69 243 GLY A O 1
ATOM 1910 N N . ASP A 1 244 ? 14.262 -5.561 -25.834 1.00 91.25 244 ASP A N 1
ATOM 1911 C CA . ASP A 1 244 ? 14.307 -5.521 -27.295 1.00 91.25 244 ASP A CA 1
ATOM 1912 C C . ASP A 1 244 ? 12.947 -5.098 -27.878 1.00 91.25 244 ASP A C 1
ATOM 1914 O O . ASP A 1 244 ? 11.924 -5.767 -27.697 1.00 91.25 244 ASP A O 1
ATOM 1918 N N . VAL A 1 245 ? 12.923 -3.972 -28.593 1.00 92.50 245 VAL A N 1
ATOM 1919 C CA . VAL A 1 245 ? 11.707 -3.446 -29.223 1.00 92.50 245 VAL A CA 1
ATOM 1920 C C . VAL A 1 245 ? 11.245 -4.290 -30.413 1.00 92.50 245 VAL A C 1
ATOM 1922 O O . VAL A 1 245 ? 10.047 -4.304 -30.701 1.00 92.50 245 VAL A O 1
ATOM 1925 N N . ARG A 1 246 ? 12.148 -5.039 -31.063 1.00 92.50 246 ARG A N 1
ATOM 1926 C CA . ARG A 1 246 ? 11.862 -5.822 -32.279 1.00 92.50 246 ARG A CA 1
ATOM 1927 C C . ARG A 1 246 ? 10.839 -6.930 -32.035 1.00 92.50 246 ARG A C 1
ATOM 1929 O O . ARG A 1 246 ? 10.126 -7.329 -32.949 1.00 92.50 246 ARG A O 1
ATOM 1936 N N . ARG A 1 247 ? 10.650 -7.340 -30.774 1.00 92.75 247 ARG A N 1
ATOM 1937 C CA . ARG A 1 247 ? 9.571 -8.258 -30.362 1.00 92.75 247 ARG A CA 1
ATOM 1938 C C . ARG A 1 247 ? 8.160 -7.696 -30.579 1.00 92.75 247 ARG A C 1
ATOM 1940 O O . ARG A 1 247 ? 7.172 -8.420 -30.469 1.00 92.75 247 ARG A O 1
ATOM 1947 N N . PHE A 1 248 ? 8.041 -6.394 -30.829 1.00 94.12 248 PHE A N 1
ATOM 1948 C CA . PHE A 1 248 ? 6.802 -5.750 -31.236 1.00 94.12 248 PHE A CA 1
ATOM 1949 C C . PHE A 1 248 ? 6.853 -5.490 -32.739 1.00 94.12 248 PHE A C 1
ATOM 1951 O O . PHE A 1 248 ? 7.402 -4.476 -33.163 1.00 94.12 248 PHE A O 1
ATOM 1958 N N . SER A 1 249 ? 6.209 -6.357 -33.523 1.00 91.88 249 SER A N 1
ATOM 1959 C CA . SER A 1 249 ? 6.187 -6.266 -34.992 1.00 91.88 249 SER A CA 1
ATOM 1960 C C . SER A 1 249 ? 5.694 -4.920 -35.530 1.00 91.88 249 SER A C 1
ATOM 1962 O O . SER A 1 249 ? 6.091 -4.490 -36.604 1.00 91.88 249 SER A O 1
ATOM 1964 N N . HIS A 1 250 ? 4.835 -4.226 -34.780 1.00 92.75 250 HIS A N 1
ATOM 1965 C CA . HIS A 1 250 ? 4.399 -2.874 -35.106 1.00 92.75 250 HIS A CA 1
ATOM 1966 C C . HIS A 1 250 ? 4.014 -2.085 -33.849 1.00 92.75 250 HIS A C 1
ATOM 1968 O O . HIS A 1 250 ? 3.598 -2.639 -32.823 1.00 92.75 250 HIS A O 1
ATOM 1974 N N . SER A 1 251 ? 4.044 -0.755 -33.955 1.00 93.25 251 SER A N 1
ATOM 1975 C CA . SER A 1 251 ? 3.777 0.175 -32.846 1.00 93.25 251 SER A CA 1
ATOM 1976 C C . SER A 1 251 ? 2.452 -0.079 -32.109 1.00 93.25 251 SER A C 1
ATOM 1978 O O . SER A 1 251 ? 2.389 0.035 -30.882 1.00 93.25 251 SER A O 1
ATOM 1980 N N . LYS A 1 252 ? 1.383 -0.501 -32.810 1.00 91.75 252 LYS A N 1
ATOM 1981 C CA . LYS A 1 252 ? 0.090 -0.825 -32.166 1.00 91.75 252 LYS A CA 1
ATOM 1982 C C . LYS A 1 252 ? 0.203 -1.958 -31.122 1.00 91.75 252 LYS A C 1
ATOM 1984 O O . LYS A 1 252 ? -0.545 -1.925 -30.143 1.00 91.75 252 LYS A O 1
ATOM 1989 N N . LYS A 1 253 ? 1.130 -2.923 -31.269 1.00 92.44 253 LYS A N 1
ATOM 1990 C CA . LYS A 1 253 ? 1.371 -3.973 -30.254 1.00 92.44 253 LYS A CA 1
ATOM 1991 C C . LYS A 1 253 ? 1.994 -3.384 -28.987 1.00 92.44 253 LYS A C 1
ATOM 1993 O O . LYS A 1 253 ? 1.564 -3.736 -27.890 1.00 92.44 253 LYS A O 1
ATOM 1998 N N . LEU A 1 254 ? 2.925 -2.433 -29.116 1.00 93.56 254 LEU A N 1
ATOM 1999 C CA . LEU A 1 254 ? 3.499 -1.727 -27.963 1.00 93.56 254 LEU A CA 1
ATOM 2000 C C . LEU A 1 254 ? 2.438 -0.883 -27.233 1.00 93.56 254 LEU A C 1
ATOM 2002 O O . LEU A 1 254 ? 2.339 -0.913 -26.005 1.00 93.56 254 LEU A O 1
ATOM 2006 N N . VAL A 1 255 ? 1.575 -0.192 -27.986 1.00 93.44 255 VAL A N 1
ATOM 2007 C CA . VAL A 1 255 ? 0.429 0.553 -27.430 1.00 93.44 255 VAL A CA 1
ATOM 2008 C C . VAL A 1 255 ? -0.503 -0.372 -26.636 1.00 93.44 255 VAL A C 1
ATOM 2010 O O . VAL A 1 255 ? -0.927 -0.016 -25.530 1.00 93.44 255 VAL A O 1
ATOM 2013 N N . ALA A 1 256 ? -0.798 -1.564 -27.164 1.00 89.88 256 ALA A N 1
ATOM 2014 C CA . ALA A 1 256 ? -1.602 -2.571 -26.476 1.00 89.88 256 ALA A CA 1
ATOM 2015 C C . ALA A 1 256 ? -0.908 -3.095 -25.206 1.00 89.88 256 ALA A C 1
ATOM 2017 O O . ALA A 1 256 ? -1.541 -3.168 -24.153 1.00 89.88 256 ALA A O 1
ATOM 2018 N N . TYR A 1 257 ? 0.398 -3.370 -25.268 1.00 91.25 257 TYR A N 1
ATOM 2019 C CA . TYR A 1 257 ? 1.205 -3.821 -24.128 1.00 91.25 257 TYR A CA 1
ATOM 2020 C C . TYR A 1 257 ? 1.231 -2.805 -22.973 1.00 91.25 257 TYR A C 1
ATOM 2022 O O . TYR A 1 257 ? 1.148 -3.170 -21.795 1.00 91.25 257 TYR A O 1
ATOM 2030 N N . PHE A 1 258 ? 1.261 -1.508 -23.286 1.00 92.12 258 PHE A N 1
ATOM 2031 C CA . PHE A 1 258 ? 1.115 -0.444 -22.288 1.00 92.12 258 PHE A CA 1
ATOM 2032 C C . PHE A 1 258 ? -0.341 -0.187 -21.870 1.00 92.12 258 PHE A C 1
ATOM 2034 O O . PHE A 1 258 ? -0.573 0.562 -20.925 1.00 92.12 258 PHE A O 1
ATOM 2041 N N . GLY A 1 259 ? -1.331 -0.817 -22.506 1.00 90.00 259 GLY A N 1
ATOM 2042 C CA . GLY A 1 259 ? -2.744 -0.681 -22.143 1.00 90.00 259 GLY A CA 1
ATOM 2043 C C . GLY A 1 259 ? -3.339 0.686 -22.493 1.00 90.00 259 GLY A C 1
ATOM 2044 O O . GLY A 1 259 ? -4.187 1.191 -21.752 1.00 90.00 259 GLY A O 1
ATOM 2045 N N . LEU A 1 260 ? -2.861 1.306 -23.578 1.00 90.19 260 LEU A N 1
ATOM 2046 C CA . LEU A 1 260 ? -3.295 2.625 -24.065 1.00 90.19 260 LEU A CA 1
ATOM 2047 C C . LEU A 1 260 ? -4.416 2.554 -25.121 1.00 90.19 260 LEU A C 1
ATOM 2049 O O . LEU A 1 260 ? -4.889 3.595 -25.576 1.00 90.19 260 LEU A O 1
ATOM 2053 N N . ASN A 1 261 ? -4.855 1.350 -25.499 1.00 85.25 261 ASN A N 1
ATOM 2054 C CA . ASN A 1 261 ? -6.010 1.169 -26.378 1.00 85.25 261 ASN A CA 1
ATOM 2055 C C . ASN A 1 261 ? -7.327 1.302 -25.590 1.00 85.25 261 ASN A C 1
ATOM 2057 O O . ASN A 1 261 ? -7.446 0.709 -24.510 1.00 85.25 261 ASN A O 1
ATOM 2061 N N . PRO A 1 262 ? -8.322 2.049 -26.108 1.00 79.81 262 PRO A N 1
ATOM 2062 C CA . PRO A 1 262 ? -9.676 2.018 -25.563 1.00 79.81 262 PRO A CA 1
ATOM 2063 C C . PRO A 1 262 ? -10.278 0.619 -25.726 1.00 79.81 262 PRO A C 1
ATOM 2065 O O . PRO A 1 262 ? -9.874 -0.136 -26.613 1.00 79.81 262 PRO A O 1
ATOM 2068 N N . SER A 1 263 ? -11.237 0.256 -24.871 1.00 75.12 263 SER A N 1
ATOM 2069 C CA . SER A 1 263 ? -12.043 -0.936 -25.134 1.00 75.12 263 SER A CA 1
ATOM 2070 C C . SER A 1 263 ? -12.848 -0.740 -26.413 1.00 75.12 263 SER A C 1
ATOM 2072 O O . SER A 1 263 ? -13.375 0.346 -26.627 1.00 75.12 263 SER A O 1
ATOM 2074 N N . VAL A 1 264 ? -12.988 -1.788 -27.213 1.00 75.56 264 VAL A N 1
ATOM 2075 C CA . VAL A 1 264 ? -13.908 -1.818 -28.352 1.00 75.56 264 VAL A CA 1
ATOM 2076 C C . VAL A 1 264 ? -15.070 -2.734 -27.977 1.00 75.56 264 VAL A C 1
ATOM 2078 O O . VAL A 1 264 ? -14.843 -3.773 -27.351 1.00 75.56 264 VAL A O 1
ATOM 2081 N N . SER A 1 265 ? -16.288 -2.297 -28.281 1.00 65.50 265 SER A N 1
ATOM 2082 C CA . SER A 1 265 ? -17.509 -3.097 -28.229 1.00 65.50 265 SER A CA 1
ATOM 2083 C C . SER A 1 265 ? -18.098 -3.076 -29.628 1.00 65.50 265 SER A C 1
ATOM 2085 O O . SER A 1 265 ? -18.445 -2.003 -30.117 1.00 65.50 265 SER A O 1
ATOM 2087 N N . GLN A 1 266 ? -18.143 -4.242 -30.258 1.00 67.19 266 GLN A N 1
ATOM 2088 C CA . GLN A 1 266 ? -18.727 -4.450 -31.576 1.00 67.19 266 GLN A CA 1
ATOM 2089 C C . GLN A 1 266 ? -19.832 -5.495 -31.426 1.00 67.19 266 GLN A C 1
ATOM 2091 O O . GLN A 1 266 ? -19.584 -6.555 -30.850 1.00 67.19 266 GLN A O 1
ATOM 2096 N N . SER A 1 267 ? -21.045 -5.177 -31.872 1.00 59.34 267 SER A N 1
ATOM 2097 C CA . SER A 1 267 ? -22.176 -6.113 -31.893 1.00 59.34 267 SER A CA 1
ATOM 2098 C C . SER A 1 267 ? -23.129 -5.755 -33.029 1.00 59.34 267 SER A C 1
ATOM 2100 O O . SER A 1 267 ? -23.699 -4.664 -32.997 1.00 59.34 267 SER A O 1
ATOM 2102 N N . GLY A 1 268 ? -23.314 -6.658 -33.998 1.00 68.88 268 GLY A N 1
ATOM 2103 C CA . GLY A 1 268 ? -24.180 -6.440 -35.165 1.00 68.88 268 GLY A CA 1
ATOM 2104 C C . GLY A 1 268 ? -23.839 -5.131 -35.883 1.00 68.88 268 GLY A C 1
ATOM 2105 O O . GLY A 1 268 ? -22.782 -5.026 -36.495 1.00 68.88 268 GLY A O 1
ATOM 2106 N N . ASN A 1 269 ? -24.689 -4.115 -35.708 1.00 67.25 269 ASN A N 1
ATOM 2107 C CA . ASN A 1 269 ? -24.564 -2.785 -36.323 1.00 67.25 269 ASN A CA 1
ATOM 2108 C C . ASN A 1 269 ? -23.935 -1.709 -35.410 1.00 67.25 269 ASN A C 1
ATOM 2110 O O . ASN A 1 269 ? -23.876 -0.538 -35.777 1.00 67.25 269 ASN A O 1
ATOM 2114 N N . PHE A 1 270 ? -23.492 -2.060 -34.199 1.00 52.00 270 PHE A N 1
ATOM 2115 C CA . PHE A 1 270 ? -22.922 -1.111 -33.240 1.00 52.00 270 PHE A CA 1
ATOM 2116 C C . PHE A 1 270 ? -21.402 -1.240 -33.155 1.00 52.00 270 PHE A C 1
ATOM 2118 O O . PHE A 1 270 ? -20.892 -2.273 -32.718 1.00 52.00 270 PHE A O 1
ATOM 2125 N N . GLU A 1 271 ? -20.686 -0.155 -33.461 1.00 62.75 271 GLU A N 1
ATOM 2126 C CA . GLU A 1 271 ? -19.260 -0.003 -33.163 1.00 62.75 271 GLU A CA 1
ATOM 2127 C C . GLU A 1 271 ? -19.026 1.131 -32.157 1.00 62.75 271 GLU A C 1
ATOM 2129 O O . GLU A 1 271 ? -19.130 2.319 -32.463 1.00 62.75 271 GLU A O 1
ATOM 2134 N N . GLY A 1 272 ? -18.667 0.770 -30.924 1.00 63.94 272 GLY A N 1
ATOM 2135 C CA . GLY A 1 272 ? -18.406 1.720 -29.847 1.00 63.94 272 GLY A CA 1
ATOM 2136 C C . GLY A 1 272 ? -17.003 1.585 -29.262 1.00 63.94 272 GLY A C 1
ATOM 2137 O O . GLY A 1 272 ? -16.492 0.485 -29.040 1.00 63.94 272 GLY A O 1
ATOM 2138 N N . SER A 1 273 ? -16.384 2.719 -28.917 1.00 72.25 273 SER A N 1
ATOM 2139 C CA . SER A 1 273 ? -15.161 2.743 -28.102 1.00 72.25 273 SER A CA 1
ATOM 2140 C C . SER A 1 273 ? -15.467 3.179 -26.667 1.00 72.25 273 SER A C 1
ATOM 2142 O O . SER A 1 273 ? -16.108 4.201 -26.429 1.00 72.25 273 SER A O 1
ATOM 2144 N N . GLY A 1 274 ? -15.004 2.395 -25.696 1.00 70.75 274 GLY A N 1
ATOM 2145 C CA . GLY A 1 274 ? -15.235 2.603 -24.268 1.00 70.75 274 GLY A CA 1
ATOM 2146 C C . GLY A 1 274 ? -13.972 2.980 -23.490 1.00 70.75 274 GLY A C 1
ATOM 2147 O O . GLY A 1 274 ? -12.949 3.397 -24.039 1.00 70.75 274 GLY A O 1
ATOM 2148 N N . ALA A 1 275 ? -14.046 2.855 -22.164 1.00 76.94 275 ALA A N 1
ATOM 2149 C CA . ALA A 1 275 ? -12.952 3.204 -21.264 1.00 76.94 275 ALA A CA 1
ATOM 2150 C C . ALA A 1 275 ? -11.693 2.339 -21.486 1.00 76.94 275 ALA A C 1
ATOM 2152 O O . ALA A 1 275 ? -11.741 1.221 -21.998 1.00 76.94 275 ALA A O 1
ATOM 2153 N N . LEU A 1 276 ? -10.535 2.838 -21.044 1.00 79.62 276 LEU A N 1
ATOM 2154 C CA . LEU A 1 276 ? -9.315 2.028 -21.004 1.00 79.62 276 LEU A CA 1
ATOM 2155 C C . LEU A 1 276 ? -9.528 0.827 -20.069 1.00 79.62 276 LEU A C 1
ATOM 2157 O O . LEU A 1 276 ? -9.804 1.007 -18.879 1.00 79.62 276 LEU A O 1
ATOM 2161 N N . LYS A 1 277 ? -9.348 -0.399 -20.573 1.00 70.50 277 LYS A N 1
ATOM 2162 C CA . LYS A 1 277 ? -9.375 -1.599 -19.718 1.00 70.50 277 LYS A CA 1
ATOM 2163 C C . LYS A 1 277 ? -8.155 -1.616 -18.793 1.00 70.50 277 LYS A C 1
ATOM 2165 O O . LYS A 1 277 ? -7.087 -1.111 -19.134 1.00 70.50 277 LYS A O 1
ATOM 2170 N N . ARG A 1 278 ? -8.264 -2.235 -17.612 1.00 67.50 278 ARG A N 1
ATOM 2171 C CA . ARG A 1 278 ? -7.172 -2.278 -16.615 1.00 67.50 278 ARG A CA 1
ATOM 2172 C C . ARG A 1 278 ? -5.982 -3.191 -16.986 1.00 67.50 278 ARG A C 1
ATOM 2174 O O . ARG A 1 278 ? -5.071 -3.300 -16.177 1.00 67.50 278 ARG A O 1
ATOM 2181 N N . HIS A 1 279 ? -5.932 -3.754 -18.194 1.00 71.38 279 HIS A N 1
ATOM 2182 C CA . HIS A 1 279 ? -4.818 -4.580 -18.683 1.00 71.38 279 HIS A CA 1
ATOM 2183 C C . HIS A 1 279 ? -3.574 -3.762 -19.087 1.00 71.38 279 HIS A C 1
ATOM 2185 O O . HIS A 1 279 ? -3.665 -2.553 -19.318 1.00 71.38 279 HIS A O 1
ATOM 2191 N N . GLY A 1 280 ? -2.421 -4.437 -19.181 1.00 80.38 280 GLY A N 1
ATOM 2192 C CA . GLY A 1 280 ? -1.136 -3.872 -19.610 1.00 80.38 280 GLY A CA 1
ATOM 2193 C C . GLY A 1 280 ? -0.284 -3.272 -18.482 1.00 80.38 280 GLY A C 1
ATOM 2194 O O . GLY A 1 280 ? -0.609 -3.358 -17.295 1.00 80.38 280 GLY A O 1
ATOM 2195 N N . ARG A 1 281 ? 0.833 -2.631 -18.852 1.00 87.56 281 ARG A N 1
ATOM 2196 C CA . ARG A 1 281 ? 1.788 -2.006 -17.912 1.00 87.56 281 ARG A CA 1
ATOM 2197 C C . ARG A 1 281 ? 1.229 -0.706 -17.310 1.00 87.56 281 ARG A C 1
ATOM 2199 O O . ARG A 1 281 ? 1.602 0.398 -17.705 1.00 87.56 281 ARG A O 1
ATOM 2206 N N . GLY A 1 282 ? 0.359 -0.827 -16.302 1.00 88.88 282 GLY A N 1
ATOM 2207 C CA . GLY A 1 282 ? -0.353 0.305 -15.682 1.00 88.88 282 GLY A CA 1
ATOM 2208 C C . GLY A 1 282 ? 0.544 1.446 -15.172 1.00 88.88 282 GLY A C 1
ATOM 2209 O O . GLY A 1 282 ? 0.156 2.610 -15.244 1.00 88.88 282 GLY A O 1
ATOM 2210 N N . ALA A 1 283 ? 1.757 1.118 -14.725 1.00 90.25 283 ALA A N 1
ATOM 2211 C CA . ALA A 1 283 ? 2.814 2.064 -14.379 1.00 90.25 283 ALA A CA 1
ATOM 2212 C C . ALA A 1 283 ? 3.184 3.010 -15.534 1.00 90.25 283 ALA A C 1
ATOM 2214 O O . ALA A 1 283 ? 3.142 4.231 -15.386 1.00 90.25 283 ALA A O 1
ATOM 2215 N N . LEU A 1 284 ? 3.522 2.434 -16.688 1.00 94.06 284 LEU A N 1
ATOM 2216 C CA . LEU A 1 284 ? 3.956 3.174 -17.871 1.00 94.06 284 LEU A CA 1
ATOM 2217 C C . LEU A 1 284 ? 2.803 3.902 -18.528 1.00 94.06 284 LEU A C 1
ATOM 2219 O O . LEU A 1 284 ? 2.960 5.046 -18.940 1.00 94.06 284 LEU A O 1
ATOM 2223 N N . ARG A 1 285 ? 1.615 3.296 -18.516 1.00 94.62 285 ARG A N 1
ATOM 2224 C CA . ARG A 1 285 ? 0.385 3.986 -18.891 1.00 94.62 285 ARG A CA 1
ATOM 2225 C C . ARG A 1 285 ? 0.200 5.282 -18.112 1.00 94.62 285 ARG A C 1
ATOM 2227 O O . ARG A 1 285 ? -0.072 6.319 -18.706 1.00 94.62 285 ARG A O 1
ATOM 2234 N N . ALA A 1 286 ? 0.347 5.231 -16.787 1.00 93.62 286 ALA A N 1
ATOM 2235 C CA . ALA A 1 286 ? 0.201 6.411 -15.944 1.00 93.62 286 ALA A CA 1
ATOM 2236 C C . ALA A 1 286 ? 1.273 7.467 -16.252 1.00 93.62 286 ALA A C 1
ATOM 2238 O O . ALA A 1 286 ? 0.928 8.643 -16.360 1.00 93.62 286 ALA A O 1
ATOM 2239 N N . LEU A 1 287 ? 2.535 7.059 -16.440 1.00 95.06 287 LEU A N 1
ATOM 2240 C CA . LEU A 1 287 ? 3.629 7.968 -16.805 1.00 95.06 287 LEU A CA 1
ATOM 2241 C C . LEU A 1 287 ? 3.381 8.645 -18.160 1.00 95.06 287 LEU A C 1
ATOM 2243 O O . LEU A 1 287 ? 3.417 9.869 -18.236 1.00 95.06 287 LEU A O 1
ATOM 2247 N N . LEU A 1 288 ? 3.018 7.888 -19.198 1.00 95.06 288 LEU A N 1
ATOM 2248 C CA . LEU A 1 288 ? 2.744 8.437 -20.529 1.00 95.06 288 LEU A CA 1
ATOM 2249 C C . LEU A 1 288 ? 1.504 9.340 -20.550 1.00 95.06 288 LEU A C 1
ATOM 2251 O O . LEU A 1 288 ? 1.516 10.381 -21.202 1.00 95.06 288 LEU A O 1
ATOM 2255 N N . ILE A 1 289 ? 0.445 9.005 -19.803 1.00 95.12 289 ILE A N 1
ATOM 2256 C CA . ILE A 1 289 ? -0.726 9.888 -19.654 1.00 95.12 289 ILE A CA 1
ATOM 2257 C C . ILE A 1 289 ? -0.347 11.176 -18.914 1.00 95.12 289 ILE A C 1
ATOM 2259 O O . ILE A 1 289 ? -0.830 12.250 -19.273 1.00 95.12 289 ILE A O 1
ATOM 2263 N N . GLN A 1 290 ? 0.518 11.109 -17.896 1.00 95.25 290 GLN A N 1
ATOM 2264 C CA . GLN A 1 290 ? 1.039 12.306 -17.228 1.00 95.25 290 GLN A CA 1
ATOM 2265 C C . GLN A 1 290 ? 1.866 13.170 -18.186 1.00 95.25 290 GLN A C 1
ATOM 2267 O O . GLN A 1 290 ? 1.675 14.389 -18.200 1.00 95.25 290 GLN A O 1
ATOM 2272 N N . SER A 1 291 ? 2.706 12.557 -19.024 1.00 93.12 291 SER A N 1
ATOM 2273 C CA . SER A 1 291 ? 3.411 13.245 -20.109 1.00 93.12 291 SER A CA 1
ATOM 2274 C C . SER A 1 291 ? 2.428 13.920 -21.064 1.00 93.12 291 SER A C 1
ATOM 2276 O O . SER A 1 291 ? 2.531 15.124 -21.279 1.00 93.12 291 SER A O 1
ATOM 2278 N N . GLY A 1 292 ? 1.399 13.207 -21.533 1.00 93.81 292 GLY A N 1
ATOM 2279 C CA . GLY A 1 292 ? 0.350 13.769 -22.387 1.00 93.81 292 GLY A CA 1
ATOM 2280 C C . GLY A 1 292 ? -0.364 14.966 -21.751 1.00 93.81 292 GLY A C 1
ATOM 2281 O O . GLY A 1 292 ? -0.506 16.009 -22.381 1.00 93.81 292 GLY A O 1
ATOM 2282 N N . LYS A 1 293 ? -0.730 14.881 -20.464 1.00 95.50 293 LYS A N 1
ATOM 2283 C CA . LYS A 1 293 ? -1.313 16.015 -19.718 1.00 95.50 293 LYS A CA 1
ATOM 2284 C C . LYS A 1 293 ? -0.377 17.222 -19.653 1.00 95.50 293 LYS A C 1
ATOM 2286 O O . LYS A 1 293 ? -0.859 18.352 -19.673 1.00 95.50 293 LYS A O 1
ATOM 2291 N N . LYS A 1 294 ? 0.934 17.001 -19.521 1.00 92.25 294 LYS A N 1
ATOM 2292 C CA . LYS A 1 294 ? 1.931 18.079 -19.468 1.00 92.25 294 LYS A CA 1
ATOM 2293 C C . LYS A 1 294 ? 2.137 18.717 -20.842 1.00 92.25 294 LYS A C 1
ATOM 2295 O O . LYS A 1 294 ? 2.198 19.940 -20.908 1.00 92.25 294 LYS A O 1
ATOM 2300 N N . LEU A 1 295 ? 2.153 17.920 -21.909 1.00 91.06 295 LEU A N 1
ATOM 2301 C CA . LEU A 1 295 ? 2.257 18.405 -23.288 1.00 91.06 295 LEU A CA 1
ATOM 2302 C C . LEU A 1 295 ? 1.037 19.219 -23.732 1.00 91.06 295 LEU A C 1
ATOM 2304 O O . LEU A 1 295 ? 1.168 20.116 -24.548 1.00 91.06 295 LEU A O 1
ATOM 2308 N N . LEU A 1 296 ? -0.148 19.007 -23.162 1.00 93.12 296 LEU A N 1
ATOM 2309 C CA . LEU A 1 296 ? -1.285 19.897 -23.442 1.00 93.12 296 LEU A CA 1
ATOM 2310 C C . LEU A 1 296 ? -1.101 21.323 -22.880 1.00 93.12 296 LEU A C 1
ATOM 2312 O O . LEU A 1 296 ? -1.855 22.219 -23.250 1.00 93.12 296 LEU A O 1
ATOM 2316 N N . LYS A 1 297 ? -0.131 21.540 -21.979 1.00 90.69 297 LYS A N 1
ATOM 2317 C CA . LYS A 1 297 ? 0.083 22.812 -21.262 1.00 90.69 297 LYS A CA 1
ATOM 2318 C C . LYS A 1 297 ? 1.322 23.595 -21.700 1.00 90.69 297 LYS A C 1
ATOM 2320 O O . LYS A 1 297 ? 1.517 24.696 -21.207 1.00 90.69 297 LYS A O 1
ATOM 2325 N N . ILE A 1 298 ? 2.198 23.004 -22.503 1.00 85.50 298 ILE A N 1
ATOM 2326 C CA . ILE A 1 298 ? 3.477 23.605 -22.909 1.00 85.50 298 ILE A CA 1
ATOM 2327 C C . ILE A 1 298 ? 3.507 23.646 -24.428 1.00 85.50 298 ILE A C 1
ATOM 2329 O O . ILE A 1 298 ? 3.043 22.692 -25.045 1.00 85.50 298 ILE A O 1
ATOM 2333 N N . ASN A 1 299 ? 4.097 24.686 -25.015 1.00 83.38 299 ASN A N 1
ATOM 2334 C CA . ASN A 1 299 ? 4.351 24.732 -26.450 1.00 83.38 299 ASN A CA 1
ATOM 2335 C C . ASN A 1 299 ? 5.242 23.559 -26.898 1.00 83.38 299 ASN A C 1
ATOM 2337 O O . ASN A 1 299 ? 6.389 23.443 -26.474 1.00 83.38 299 ASN A O 1
ATOM 2341 N N . ASN A 1 300 ? 4.689 22.660 -27.712 1.00 84.12 300 ASN A N 1
ATOM 2342 C CA . ASN A 1 300 ? 5.390 21.508 -28.280 1.00 84.12 300 ASN A CA 1
ATOM 2343 C C . ASN A 1 300 ? 4.680 21.014 -29.556 1.00 84.12 300 ASN A C 1
ATOM 2345 O O . ASN A 1 300 ? 3.494 21.312 -29.741 1.00 84.12 300 ASN A O 1
ATOM 2349 N N . PRO A 1 301 ? 5.336 20.171 -30.377 1.00 81.00 301 PRO A N 1
ATOM 2350 C CA . PRO A 1 301 ? 4.778 19.710 -31.654 1.00 81.00 301 PRO A CA 1
ATOM 2351 C C . PRO A 1 301 ? 3.438 18.959 -31.557 1.00 81.00 301 PRO A C 1
ATOM 2353 O O . PRO A 1 301 ? 2.677 18.911 -32.520 1.00 81.00 301 PRO A O 1
ATOM 2356 N N . LEU A 1 302 ? 3.112 18.359 -30.404 1.00 85.81 302 LEU A N 1
ATOM 2357 C CA . LEU A 1 302 ? 1.857 17.626 -30.192 1.00 85.81 302 LEU A CA 1
ATOM 2358 C C . LEU A 1 302 ? 0.749 18.474 -29.555 1.00 85.81 302 LEU A C 1
ATOM 2360 O O . LEU A 1 302 ? -0.389 18.001 -29.471 1.00 85.81 302 LEU A O 1
ATOM 2364 N N . GLN A 1 303 ? 1.039 19.701 -29.108 1.00 89.62 303 GLN A N 1
ATOM 2365 C CA . GLN A 1 303 ? 0.081 20.513 -28.358 1.00 89.62 303 GLN A CA 1
ATOM 2366 C C . GLN A 1 303 ? -1.124 20.903 -29.215 1.00 89.62 303 GLN A C 1
ATOM 2368 O O . GLN A 1 303 ? -2.251 20.644 -28.798 1.00 89.62 303 GLN A O 1
ATOM 2373 N N . LYS A 1 304 ? -0.901 21.472 -30.410 1.00 90.12 304 LYS A N 1
ATOM 2374 C CA . LYS A 1 304 ? -1.975 21.950 -31.305 1.00 90.12 304 LYS A CA 1
ATOM 2375 C C . LYS A 1 304 ? -2.978 20.835 -31.608 1.00 90.12 304 LYS A C 1
ATOM 2377 O O . LYS A 1 304 ? -4.175 20.979 -31.366 1.00 90.12 304 LYS A O 1
ATOM 2382 N N . TRP A 1 305 ? -2.474 19.674 -32.027 1.00 91.81 305 TRP A N 1
ATOM 2383 C CA . TRP A 1 305 ? -3.298 18.487 -32.260 1.00 91.81 305 TRP A CA 1
ATOM 2384 C C . TRP A 1 305 ? -4.011 18.013 -30.984 1.00 91.81 305 TRP A C 1
ATOM 2386 O O . TRP A 1 305 ? -5.206 17.721 -31.005 1.00 91.81 305 TRP A O 1
ATOM 2396 N N . GLY A 1 306 ? -3.301 17.961 -29.854 1.00 92.94 306 GLY A N 1
ATOM 2397 C CA . GLY A 1 306 ? -3.873 17.540 -28.578 1.00 92.94 306 GLY A CA 1
ATOM 2398 C C . GLY A 1 306 ? -4.997 18.460 -28.089 1.00 92.94 306 GLY A C 1
ATOM 2399 O O . GLY A 1 306 ? -6.006 17.967 -27.585 1.00 92.94 306 GLY A O 1
ATOM 2400 N N . LEU A 1 307 ? -4.867 19.776 -28.270 1.00 94.62 307 LEU A N 1
ATOM 2401 C CA . LEU A 1 307 ? -5.901 20.759 -27.934 1.00 94.62 307 LEU A CA 1
ATOM 2402 C C . LEU A 1 307 ? -7.126 20.632 -28.849 1.00 94.62 307 LEU A C 1
ATOM 2404 O O . LEU A 1 307 ? -8.245 20.655 -28.344 1.00 94.62 307 LEU A O 1
ATOM 2408 N N . ALA A 1 308 ? -6.933 20.365 -30.144 1.00 94.31 308 ALA A N 1
ATOM 2409 C CA . ALA A 1 308 ? -8.032 20.073 -31.070 1.00 94.31 308 ALA A CA 1
ATOM 2410 C C . ALA A 1 308 ? -8.779 18.763 -30.736 1.00 94.31 308 ALA A C 1
ATOM 2412 O O . ALA A 1 308 ? -9.960 18.596 -31.041 1.00 94.31 308 ALA A O 1
ATOM 2413 N N . VAL A 1 309 ? -8.117 17.784 -30.109 1.00 93.31 309 VAL A N 1
ATOM 2414 C CA . VAL A 1 309 ? -8.804 16.611 -29.534 1.00 93.31 309 VAL A CA 1
ATOM 2415 C C . VAL A 1 309 ? -9.512 16.985 -28.228 1.00 93.31 309 VAL A C 1
ATOM 2417 O O . VAL A 1 309 ? -10.597 16.474 -27.944 1.00 93.31 309 VAL A O 1
ATOM 2420 N N . ALA A 1 310 ? -8.914 17.867 -27.424 1.00 94.00 310 ALA A N 1
ATOM 2421 C CA . ALA A 1 310 ? -9.464 18.285 -26.139 1.00 94.00 310 ALA A CA 1
ATOM 2422 C C . ALA A 1 310 ? -10.765 19.079 -26.283 1.00 94.00 310 ALA A C 1
ATOM 2424 O O . ALA A 1 310 ? -11.652 18.865 -25.460 1.00 94.00 310 ALA A O 1
ATOM 2425 N N . SER A 1 311 ? -10.894 19.926 -27.309 1.00 94.31 311 SER A N 1
ATOM 2426 C CA . SER A 1 311 ? -12.134 20.658 -27.603 1.00 94.31 311 SER A CA 1
ATOM 2427 C C . SER A 1 311 ? -13.290 19.714 -27.937 1.00 94.31 311 SER A C 1
ATOM 2429 O O . SER A 1 311 ? -14.382 19.869 -27.410 1.00 94.31 311 SER A O 1
ATOM 2431 N N . ARG A 1 312 ? -13.032 18.667 -28.728 1.00 93.44 312 ARG A N 1
ATOM 2432 C CA . ARG A 1 312 ? -14.065 17.716 -29.176 1.00 93.44 312 ARG A CA 1
ATOM 2433 C C . ARG A 1 312 ? -14.434 16.646 -28.148 1.00 93.44 312 ARG A C 1
ATOM 2435 O O . ARG A 1 312 ? -15.541 16.128 -28.160 1.00 93.44 312 ARG A O 1
ATOM 2442 N N . ARG A 1 313 ? -13.478 16.207 -27.319 1.00 87.00 313 ARG A N 1
ATOM 2443 C CA . ARG A 1 313 ? -13.623 14.991 -26.482 1.00 87.00 313 ARG A CA 1
ATOM 2444 C C . ARG A 1 313 ? -13.268 15.192 -25.006 1.00 87.00 313 ARG A C 1
ATOM 2446 O O . ARG A 1 313 ? -13.317 14.240 -24.224 1.00 87.00 313 ARG A O 1
ATOM 2453 N N . GLY A 1 314 ? -12.885 16.402 -24.615 1.00 90.50 314 GLY A N 1
ATOM 2454 C CA . GLY A 1 314 ? -12.437 16.735 -23.269 1.00 90.50 314 GLY A CA 1
ATOM 2455 C C . GLY A 1 314 ? -10.954 16.431 -23.014 1.00 90.50 314 GLY A C 1
ATOM 2456 O O . GLY A 1 314 ? -10.346 15.507 -23.568 1.00 90.50 314 GLY A O 1
ATOM 2457 N N . ARG A 1 315 ? -10.354 17.202 -22.096 1.00 92.06 315 ARG A N 1
ATOM 2458 C CA . ARG A 1 315 ? -8.905 17.185 -21.806 1.00 92.06 315 ARG A CA 1
ATOM 2459 C C . ARG A 1 315 ? -8.348 15.821 -21.387 1.00 92.06 315 ARG A C 1
ATOM 2461 O O . ARG A 1 315 ? -7.215 15.492 -21.733 1.00 92.06 315 ARG A O 1
ATOM 2468 N N . ASN A 1 316 ? -9.112 15.011 -20.651 1.00 91.31 316 ASN A N 1
ATOM 2469 C CA . ASN A 1 316 ? -8.639 13.695 -20.208 1.00 91.31 316 ASN A CA 1
ATOM 2470 C C . ASN A 1 316 ? -8.493 12.710 -21.376 1.00 91.31 316 ASN A C 1
ATOM 2472 O O . ASN A 1 316 ? -7.484 12.009 -21.447 1.00 91.31 316 ASN A O 1
ATOM 2476 N N . LYS A 1 317 ? -9.456 12.686 -22.310 1.00 91.12 317 LYS A N 1
ATOM 2477 C CA . LYS A 1 317 ? -9.381 11.838 -23.510 1.00 91.12 317 LYS A CA 1
ATOM 2478 C C . LYS A 1 317 ? -8.249 12.305 -24.430 1.00 91.12 317 LYS A C 1
ATOM 2480 O O . LYS A 1 317 ? -7.484 11.477 -24.918 1.00 91.12 317 LYS A O 1
ATOM 2485 N N . ALA A 1 318 ? -8.065 13.618 -24.572 1.00 93.50 318 ALA A N 1
ATOM 2486 C CA . ALA A 1 318 ? -6.936 14.185 -25.308 1.00 93.50 318 ALA A CA 1
ATOM 2487 C C . ALA A 1 318 ? -5.574 13.777 -24.730 1.00 93.50 318 ALA A C 1
ATOM 2489 O O . ALA A 1 318 ? -4.690 13.367 -25.475 1.00 93.50 318 ALA A O 1
ATOM 2490 N N . ALA A 1 319 ? -5.407 13.805 -23.404 1.00 94.88 319 ALA A N 1
ATOM 2491 C CA . ALA A 1 319 ? -4.157 13.379 -22.776 1.00 94.88 319 ALA A CA 1
ATOM 2492 C C . ALA A 1 319 ? -3.820 11.905 -23.063 1.00 94.88 319 ALA A C 1
ATOM 2494 O O . ALA A 1 319 ? -2.657 11.576 -23.288 1.00 94.88 319 ALA A O 1
ATOM 2495 N N . VAL A 1 320 ? -4.827 11.024 -23.089 1.00 93.88 320 VAL A N 1
ATOM 2496 C CA . VAL A 1 320 ? -4.659 9.613 -23.483 1.00 93.88 320 VAL A CA 1
ATOM 2497 C C . VAL A 1 320 ? -4.279 9.499 -24.961 1.00 93.88 320 VAL A C 1
ATOM 2499 O O . VAL A 1 320 ? -3.385 8.728 -25.304 1.00 93.88 320 VAL A O 1
ATOM 2502 N N . ALA A 1 321 ? -4.908 10.287 -25.834 1.00 92.62 321 ALA A N 1
ATOM 2503 C CA . ALA A 1 321 ? -4.603 10.299 -27.261 1.00 92.62 321 ALA A CA 1
ATOM 2504 C C . ALA A 1 321 ? -3.154 10.755 -27.534 1.00 92.62 321 ALA A C 1
ATOM 2506 O O . ALA A 1 321 ? -2.435 10.105 -28.294 1.00 92.62 321 ALA A O 1
ATOM 2507 N N . VAL A 1 322 ? -2.689 11.805 -26.845 1.00 93.56 322 VAL A N 1
ATOM 2508 C CA . VAL A 1 322 ? -1.287 12.259 -26.892 1.00 93.56 322 VAL A CA 1
ATOM 2509 C C . VAL A 1 322 ? -0.347 11.174 -26.361 1.00 93.56 322 VAL A C 1
ATOM 2511 O O . VAL A 1 322 ? 0.651 10.870 -27.006 1.00 93.56 322 VAL A O 1
ATOM 2514 N N . ALA A 1 323 ? -0.681 10.525 -25.241 1.00 94.44 323 ALA A N 1
ATOM 2515 C CA . ALA A 1 323 ? 0.110 9.423 -24.689 1.00 94.44 323 ALA A CA 1
ATOM 2516 C C . ALA A 1 323 ? 0.254 8.241 -25.664 1.00 94.44 323 ALA A C 1
ATOM 2518 O O . ALA A 1 323 ? 1.331 7.657 -25.780 1.00 94.44 323 ALA A O 1
ATOM 2519 N N . ARG A 1 324 ? -0.811 7.905 -26.401 1.00 93.94 324 ARG A N 1
ATOM 2520 C CA . ARG A 1 324 ? -0.770 6.891 -27.463 1.00 93.94 324 ARG A CA 1
ATOM 2521 C C . ARG A 1 324 ? 0.156 7.312 -28.606 1.00 93.94 324 ARG A C 1
ATOM 2523 O O . ARG A 1 324 ? 0.956 6.492 -29.044 1.00 93.94 324 ARG A O 1
ATOM 2530 N N . LYS A 1 325 ? 0.091 8.571 -29.053 1.00 91.44 325 LYS A N 1
ATOM 2531 C CA . LYS A 1 325 ? 0.975 9.097 -30.110 1.00 91.44 325 LYS A CA 1
ATOM 2532 C C . LYS A 1 325 ? 2.448 9.105 -29.671 1.00 91.44 325 LYS A C 1
ATOM 2534 O O . LYS A 1 325 ? 3.307 8.693 -30.442 1.00 91.44 325 LYS A O 1
ATOM 2539 N N . LEU A 1 326 ? 2.727 9.449 -28.410 1.00 91.62 326 LEU A N 1
ATOM 2540 C CA . LEU A 1 326 ? 4.061 9.315 -27.809 1.00 91.62 326 LEU A CA 1
ATOM 2541 C C . LEU A 1 326 ? 4.552 7.864 -27.767 1.00 91.62 326 LEU A C 1
ATOM 2543 O O . LEU A 1 326 ? 5.713 7.606 -28.053 1.00 91.62 326 LEU A O 1
ATOM 2547 N N . CYS A 1 327 ? 3.682 6.910 -27.426 1.00 93.50 327 CYS A N 1
ATOM 2548 C CA . CYS A 1 327 ? 4.026 5.486 -27.415 1.00 93.50 327 CYS A CA 1
ATOM 2549 C C . CYS A 1 327 ? 4.413 4.975 -28.813 1.00 93.50 327 CYS A C 1
ATOM 2551 O O . CYS A 1 327 ? 5.373 4.222 -28.955 1.00 93.50 327 CYS A O 1
ATOM 2553 N N . VAL A 1 328 ? 3.711 5.434 -29.852 1.00 92.38 328 VAL A N 1
ATOM 2554 C CA . VAL A 1 328 ? 4.081 5.143 -31.244 1.00 92.38 328 VAL A CA 1
ATOM 2555 C C . VAL A 1 328 ? 5.449 5.741 -31.571 1.00 92.38 328 VAL A C 1
ATOM 2557 O O . VAL A 1 328 ? 6.310 5.029 -32.077 1.00 92.38 328 VAL A O 1
ATOM 2560 N N . ALA A 1 329 ? 5.687 7.008 -31.222 1.00 90.06 329 ALA A N 1
ATOM 2561 C CA . ALA A 1 329 ? 6.976 7.658 -31.454 1.00 90.06 329 ALA A CA 1
ATOM 2562 C C . ALA A 1 329 ? 8.137 6.942 -30.735 1.00 90.06 329 ALA A C 1
ATOM 2564 O O . ALA A 1 329 ? 9.192 6.753 -31.331 1.00 90.06 329 ALA A O 1
ATOM 2565 N N . LEU A 1 330 ? 7.924 6.474 -29.498 1.00 91.44 330 LEU A N 1
ATOM 2566 C CA . LEU A 1 330 ? 8.890 5.650 -28.762 1.00 91.44 330 LEU A CA 1
ATOM 2567 C C . LEU A 1 330 ? 9.268 4.380 -29.532 1.00 91.44 330 LEU A C 1
ATOM 2569 O O . LEU A 1 330 ? 10.448 4.065 -29.615 1.00 91.44 330 LEU A O 1
ATOM 2573 N N . TRP A 1 331 ? 8.290 3.674 -30.108 1.00 92.50 331 TRP A N 1
ATOM 2574 C CA . TRP A 1 331 ? 8.559 2.479 -30.913 1.00 92.50 331 TRP A CA 1
ATOM 2575 C C . TRP A 1 331 ? 9.448 2.802 -32.119 1.00 92.50 331 TRP A C 1
ATOM 2577 O O . TRP A 1 331 ? 10.441 2.119 -32.333 1.00 92.50 331 TRP A O 1
ATOM 2587 N N . HIS A 1 332 ? 9.150 3.878 -32.857 1.00 89.25 332 HIS A N 1
ATOM 2588 C CA . HIS A 1 332 ? 9.958 4.279 -34.014 1.00 89.25 332 HIS A CA 1
ATOM 2589 C C . HIS A 1 332 ? 11.396 4.649 -33.627 1.00 89.25 332 HIS A C 1
ATOM 2591 O O . HIS A 1 332 ? 12.323 4.174 -34.272 1.00 89.25 332 HIS A O 1
ATOM 2597 N N . VAL A 1 333 ? 11.596 5.421 -32.551 1.00 86.75 333 VAL A N 1
ATOM 2598 C CA . VAL A 1 333 ? 12.952 5.782 -32.091 1.00 86.75 333 VAL A CA 1
ATOM 2599 C C . VAL A 1 333 ? 13.742 4.552 -31.663 1.00 86.75 333 VAL A C 1
ATOM 2601 O O . VAL A 1 333 ? 14.914 4.431 -32.001 1.00 86.75 333 VAL A O 1
ATOM 2604 N N . LEU A 1 334 ? 13.105 3.631 -30.936 1.00 88.62 334 LEU A N 1
ATOM 2605 C CA . LEU A 1 334 ? 13.749 2.393 -30.499 1.00 88.62 334 LEU A CA 1
ATOM 2606 C C . LEU A 1 334 ? 14.101 1.470 -31.677 1.00 88.62 334 LEU A C 1
ATOM 2608 O O . LEU A 1 334 ? 15.094 0.759 -31.597 1.00 88.62 334 LEU A O 1
ATOM 2612 N N . MET A 1 335 ? 13.320 1.494 -32.762 1.00 87.88 335 MET A N 1
ATOM 2613 C CA . MET A 1 335 ? 13.622 0.780 -34.012 1.00 87.88 335 MET A CA 1
ATOM 2614 C C . MET A 1 335 ? 14.711 1.472 -34.854 1.00 87.88 335 MET A C 1
ATOM 2616 O O . MET A 1 335 ? 15.067 0.974 -35.915 1.00 87.88 335 MET A O 1
ATOM 2620 N N . GLY A 1 336 ? 15.225 2.628 -34.419 1.00 83.06 336 GLY A N 1
ATOM 2621 C CA . GLY A 1 336 ? 16.208 3.412 -35.171 1.00 83.06 336 GLY A CA 1
ATOM 2622 C C . GLY A 1 336 ? 15.615 4.233 -36.321 1.00 83.06 336 GLY A C 1
ATOM 2623 O O . GLY A 1 336 ? 16.361 4.805 -37.111 1.00 83.06 336 GLY A O 1
ATOM 2624 N N . HIS A 1 337 ? 14.287 4.329 -36.423 1.00 83.94 337 HIS A N 1
ATOM 2625 C CA . HIS A 1 337 ? 13.632 5.133 -37.450 1.00 83.94 337 HIS A CA 1
ATOM 2626 C C . HIS A 1 337 ? 13.790 6.633 -37.163 1.00 83.94 337 HIS A C 1
ATOM 2628 O O . HIS A 1 337 ? 13.671 7.082 -36.017 1.00 83.94 337 HIS A O 1
ATOM 2634 N N . ALA A 1 338 ? 13.972 7.430 -38.217 1.00 67.44 338 ALA A N 1
ATOM 2635 C CA . ALA A 1 338 ? 13.885 8.882 -38.117 1.00 67.44 338 ALA A CA 1
ATOM 2636 C C . ALA A 1 338 ? 12.451 9.310 -37.750 1.00 67.44 338 ALA A C 1
ATOM 2638 O O . ALA A 1 338 ? 11.468 8.735 -38.219 1.00 67.44 338 ALA A O 1
ATOM 2639 N N . ILE A 1 339 ? 12.320 10.329 -36.897 1.00 66.19 339 ILE A N 1
ATOM 2640 C CA . ILE A 1 339 ? 11.024 10.841 -36.438 1.00 66.19 339 ILE A CA 1
ATOM 2641 C C . ILE A 1 339 ? 10.981 12.372 -36.468 1.00 66.19 339 ILE A C 1
ATOM 2643 O O . ILE A 1 339 ? 11.921 13.037 -36.044 1.00 66.19 339 ILE A O 1
ATOM 2647 N N . GLY A 1 340 ? 9.849 12.938 -36.897 1.00 54.66 340 GLY A N 1
ATOM 2648 C CA . GLY A 1 340 ? 9.627 14.393 -36.917 1.00 54.66 340 GLY A CA 1
ATOM 2649 C C . GLY A 1 340 ? 9.194 15.006 -35.575 1.00 54.66 340 GLY A C 1
ATOM 2650 O O . GLY A 1 340 ? 9.167 16.222 -35.429 1.00 54.66 340 GLY A O 1
ATOM 2651 N N . ALA A 1 341 ? 8.844 14.194 -34.568 1.00 55.69 341 ALA A N 1
ATOM 2652 C CA . ALA A 1 341 ? 8.392 14.677 -33.257 1.00 55.69 341 ALA A CA 1
ATOM 2653 C C . ALA A 1 341 ? 9.578 14.988 -32.325 1.00 55.69 341 ALA A C 1
ATOM 2655 O O . ALA A 1 341 ? 9.792 14.300 -31.323 1.00 55.69 341 ALA A O 1
ATOM 2656 N N . LEU A 1 342 ? 10.351 16.014 -32.677 1.00 62.28 342 LEU A N 1
ATOM 2657 C CA . LEU A 1 342 ? 11.528 16.451 -31.932 1.00 62.28 342 LEU A CA 1
ATOM 2658 C C . LEU A 1 342 ? 11.152 17.519 -30.892 1.00 62.28 342 LEU A C 1
ATOM 2660 O O . LEU A 1 342 ? 10.397 18.448 -31.168 1.00 62.28 342 LEU A O 1
ATOM 2664 N N . GLU A 1 343 ? 11.640 17.353 -29.663 1.00 68.50 343 GLU A N 1
ATOM 2665 C CA . GLU A 1 343 ? 11.594 18.375 -28.611 1.00 68.50 343 GLU A CA 1
ATOM 2666 C C . GLU A 1 343 ? 12.324 19.641 -29.090 1.00 68.50 343 GLU A C 1
ATOM 2668 O O . GLU A 1 343 ? 13.316 19.553 -29.817 1.00 68.50 343 GLU A O 1
ATOM 2673 N N . ARG A 1 344 ? 11.857 20.821 -28.667 1.00 74.19 344 ARG A N 1
ATOM 2674 C CA . ARG A 1 344 ? 12.573 22.074 -28.935 1.00 74.19 344 ARG A CA 1
ATOM 2675 C C . ARG A 1 344 ? 13.929 22.074 -28.205 1.00 74.19 344 ARG A C 1
ATOM 2677 O O . ARG A 1 344 ? 14.085 21.444 -27.155 1.00 74.19 344 ARG A O 1
ATOM 2684 N N . LEU A 1 345 ? 14.914 22.790 -28.753 1.00 75.00 345 LEU A N 1
ATOM 2685 C CA . LEU A 1 345 ? 16.290 22.807 -28.232 1.00 75.00 345 LEU A CA 1
ATOM 2686 C C . LEU A 1 345 ? 16.372 23.303 -26.778 1.00 75.00 345 LEU A C 1
ATOM 2688 O O . LEU A 1 345 ? 17.012 22.663 -25.946 1.00 75.00 345 LEU A O 1
ATOM 2692 N N . ASP A 1 346 ? 15.649 24.372 -26.449 1.00 77.62 346 ASP A N 1
ATOM 2693 C CA . ASP A 1 346 ? 15.538 24.948 -25.099 1.00 77.62 346 ASP A CA 1
ATOM 2694 C C . ASP A 1 346 ? 15.026 23.937 -24.049 1.00 77.62 346 ASP A C 1
ATOM 2696 O O . ASP A 1 346 ? 15.515 23.823 -22.916 1.00 77.62 346 ASP A O 1
ATOM 2700 N N . THR A 1 347 ? 14.041 23.133 -24.436 1.00 81.69 347 THR A N 1
ATOM 2701 C CA . THR A 1 347 ? 13.444 22.101 -23.585 1.00 81.69 347 THR A CA 1
ATOM 2702 C C . THR A 1 347 ? 14.341 20.876 -23.477 1.00 81.69 347 THR A C 1
ATOM 2704 O O . THR A 1 347 ? 14.393 20.261 -22.405 1.00 81.69 347 THR A O 1
ATOM 2707 N N . LEU A 1 348 ? 15.085 20.541 -24.533 1.00 84.44 348 LEU A N 1
ATOM 2708 C CA . LEU A 1 348 ? 16.097 19.489 -24.505 1.00 84.44 348 LEU A CA 1
ATOM 2709 C C . LEU A 1 348 ? 17.270 19.857 -23.582 1.00 84.44 348 LEU A C 1
ATOM 2711 O O . LEU A 1 348 ? 17.612 19.060 -22.707 1.00 84.44 348 LEU A O 1
ATOM 2715 N N . GLN A 1 349 ? 17.801 21.080 -23.676 1.00 88.00 349 GLN A N 1
ATOM 2716 C CA . GLN A 1 349 ? 18.801 21.611 -22.738 1.00 88.00 349 GLN A CA 1
ATOM 2717 C C . GLN A 1 349 ? 18.302 21.529 -21.292 1.00 88.00 349 GLN A C 1
ATOM 2719 O O . GLN A 1 349 ? 18.984 21.003 -20.412 1.00 88.00 349 GLN A O 1
ATOM 2724 N N . THR A 1 350 ? 17.054 21.943 -21.043 1.00 89.06 350 THR A N 1
ATOM 2725 C CA . THR A 1 350 ? 16.425 21.838 -19.717 1.00 89.06 350 THR A CA 1
ATOM 2726 C C . THR A 1 350 ? 16.346 20.390 -19.217 1.00 89.06 350 THR A C 1
ATOM 2728 O O . THR A 1 350 ? 16.477 20.133 -18.015 1.00 89.06 350 THR A O 1
ATOM 2731 N N . LYS A 1 351 ? 16.107 19.413 -20.101 1.00 89.31 351 LYS A N 1
ATOM 2732 C CA . LYS A 1 351 ? 16.123 17.992 -19.728 1.00 89.31 351 LYS A CA 1
ATOM 2733 C C . LYS A 1 351 ? 17.527 17.532 -19.370 1.00 89.31 351 LYS A C 1
ATOM 2735 O O . LYS A 1 351 ? 17.677 16.971 -18.289 1.00 89.31 351 LYS A O 1
ATOM 2740 N N . LEU A 1 352 ? 18.521 17.787 -20.217 1.00 91.31 352 LEU A N 1
ATOM 2741 C CA . LEU A 1 352 ? 19.918 17.419 -19.958 1.00 91.31 352 LEU A CA 1
ATOM 2742 C C . LEU A 1 352 ? 20.407 18.040 -18.642 1.00 91.31 352 LEU A C 1
ATOM 2744 O O . LEU A 1 352 ? 20.918 17.348 -17.767 1.00 91.31 352 LEU A O 1
ATOM 2748 N N . SER A 1 353 ? 20.080 19.310 -18.424 1.00 93.25 353 SER A N 1
ATOM 2749 C CA . SER A 1 353 ? 20.313 20.036 -17.176 1.00 93.25 353 SER A CA 1
ATOM 2750 C C . SER A 1 353 ? 19.713 19.319 -15.953 1.00 93.25 353 SER A C 1
ATOM 2752 O O . SER A 1 353 ? 20.342 19.247 -14.894 1.00 93.25 353 SER A O 1
ATOM 2754 N N . LYS A 1 354 ? 18.520 18.723 -16.079 1.00 92.25 354 LYS A N 1
ATOM 2755 C CA . LYS A 1 354 ? 17.916 17.899 -15.017 1.00 92.25 354 LYS A CA 1
ATOM 2756 C C . LYS A 1 354 ? 18.612 16.550 -14.850 1.00 92.25 354 LYS A C 1
ATOM 2758 O O . LYS A 1 354 ? 18.750 16.118 -13.713 1.00 92.25 354 LYS A O 1
ATOM 2763 N N . PHE A 1 355 ? 19.047 15.895 -15.927 1.00 91.75 355 PHE A N 1
ATOM 2764 C CA . PHE A 1 355 ? 19.834 14.656 -15.842 1.00 91.75 355 PHE A CA 1
ATOM 2765 C C . PHE A 1 355 ? 21.135 14.883 -15.064 1.00 91.75 355 PHE A C 1
ATOM 2767 O O . PHE A 1 355 ? 21.388 14.159 -14.103 1.00 91.75 355 PHE A O 1
ATOM 2774 N N . ALA A 1 356 ? 21.873 15.948 -15.385 1.00 92.69 356 ALA A N 1
ATOM 2775 C CA . ALA A 1 356 ? 23.078 16.342 -14.659 1.00 92.69 356 ALA A CA 1
ATOM 2776 C C . ALA A 1 356 ? 22.815 16.558 -13.158 1.00 92.69 356 ALA A C 1
ATOM 2778 O O . ALA A 1 356 ? 23.562 16.077 -12.307 1.00 92.69 356 ALA A O 1
ATOM 2779 N N . THR A 1 357 ? 21.710 17.230 -12.811 1.00 93.94 357 THR A N 1
ATOM 2780 C CA . THR A 1 357 ? 21.311 17.422 -11.408 1.00 93.94 357 THR A CA 1
ATOM 2781 C C . THR A 1 357 ? 20.991 16.100 -10.696 1.00 93.94 357 THR A C 1
ATOM 2783 O O . THR A 1 357 ? 21.319 15.954 -9.520 1.00 93.94 357 THR A O 1
ATOM 2786 N N . GLU A 1 358 ? 20.371 15.132 -11.374 1.00 92.94 358 GLU A N 1
ATOM 2787 C CA . GLU A 1 358 ? 20.072 13.815 -10.787 1.00 92.94 358 GLU A CA 1
ATOM 2788 C C . GLU A 1 358 ? 21.338 12.963 -10.598 1.00 92.94 358 GLU A C 1
ATOM 2790 O O . GLU A 1 358 ? 21.483 12.308 -9.562 1.00 92.94 358 GLU A O 1
ATOM 2795 N N . MET A 1 359 ? 22.275 13.011 -11.551 1.00 91.19 359 MET A N 1
ATOM 2796 C CA . MET A 1 359 ? 23.591 12.372 -11.425 1.00 91.19 359 MET A CA 1
ATOM 2797 C C . MET A 1 359 ? 24.361 12.935 -10.224 1.00 91.19 359 MET A C 1
ATOM 2799 O O . MET A 1 359 ? 24.870 12.180 -9.394 1.00 91.19 359 MET A O 1
ATOM 2803 N N . GLY A 1 360 ? 24.361 14.259 -10.071 1.00 89.62 360 GLY A N 1
ATOM 2804 C CA . GLY A 1 360 ? 25.124 14.959 -9.043 1.00 89.62 360 GLY A CA 1
ATOM 2805 C C . GLY A 1 360 ? 26.604 15.138 -9.417 1.00 89.62 360 GLY A C 1
ATOM 2806 O O . GLY A 1 360 ? 27.104 14.477 -10.325 1.00 89.62 360 GLY A O 1
ATOM 2807 N N . PRO A 1 361 ? 27.321 16.028 -8.712 1.00 89.88 361 PRO A N 1
ATOM 2808 C CA . PRO A 1 361 ? 28.646 16.499 -9.123 1.00 89.88 361 PRO A CA 1
ATOM 2809 C C . PRO A 1 361 ? 29.718 15.402 -9.130 1.00 89.88 361 PRO A C 1
ATOM 2811 O O . PRO A 1 361 ? 30.510 15.337 -10.061 1.00 89.88 361 PRO A O 1
ATOM 2814 N N . ALA A 1 362 ? 29.714 14.504 -8.139 1.00 89.06 362 ALA A N 1
ATOM 2815 C CA . ALA A 1 362 ? 30.672 13.399 -8.078 1.00 89.06 362 ALA A CA 1
ATOM 2816 C C . ALA A 1 362 ? 30.538 12.451 -9.282 1.00 89.06 362 ALA A C 1
ATOM 2818 O O . ALA A 1 362 ? 31.534 12.066 -9.883 1.00 89.06 362 ALA A O 1
ATOM 2819 N N . ALA A 1 363 ? 29.302 12.127 -9.673 1.00 88.94 363 ALA A N 1
ATOM 2820 C CA . ALA A 1 363 ? 29.052 11.286 -10.836 1.00 88.94 363 ALA A CA 1
ATOM 2821 C C . ALA A 1 363 ? 29.378 12.008 -12.148 1.00 88.94 363 ALA A C 1
ATOM 2823 O O . ALA A 1 363 ? 29.897 11.382 -13.055 1.00 88.94 363 ALA A O 1
ATOM 2824 N N . LEU A 1 364 ? 29.103 13.312 -12.262 1.00 92.25 364 LEU A N 1
ATOM 2825 C CA . LEU A 1 364 ? 29.485 14.080 -13.453 1.00 92.25 364 LEU A CA 1
ATOM 2826 C C . LEU A 1 364 ? 30.998 14.019 -13.694 1.00 92.25 364 LEU A C 1
ATOM 2828 O O . LEU A 1 364 ? 31.410 13.670 -14.796 1.00 92.25 364 LEU A O 1
ATOM 2832 N N . ARG A 1 365 ? 31.804 14.239 -12.648 1.00 92.88 365 ARG A N 1
ATOM 2833 C CA . ARG A 1 365 ? 33.268 14.132 -12.734 1.00 92.88 365 ARG A CA 1
ATOM 2834 C C . ARG A 1 365 ? 33.739 12.724 -13.082 1.00 92.88 365 ARG A C 1
ATOM 2836 O O . ARG A 1 365 ? 34.579 12.577 -13.956 1.00 92.88 365 ARG A O 1
ATOM 2843 N N . ALA A 1 366 ? 33.154 11.696 -12.464 1.00 90.88 366 ALA A N 1
ATOM 2844 C CA . ALA A 1 366 ? 33.481 10.300 -12.774 1.00 90.88 366 ALA A CA 1
ATOM 2845 C C . ALA A 1 366 ? 33.186 9.919 -14.238 1.00 9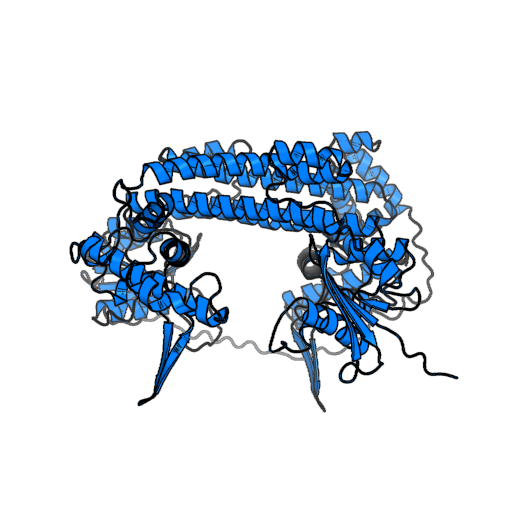0.88 366 ALA A C 1
ATOM 2847 O O . ALA A 1 366 ? 33.810 9.016 -14.778 1.00 90.88 366 ALA A O 1
ATOM 2848 N N . PHE A 1 367 ? 32.244 10.611 -14.885 1.00 89.12 367 PHE A N 1
ATOM 2849 C CA . PHE A 1 367 ? 31.933 10.453 -16.306 1.00 89.12 367 PHE A CA 1
ATOM 2850 C C . PHE A 1 367 ? 32.726 11.414 -17.221 1.00 89.12 367 PHE A C 1
ATOM 2852 O O . PHE A 1 367 ? 32.413 11.513 -18.407 1.00 89.12 367 PHE A O 1
ATOM 2859 N N . GLY A 1 368 ? 33.718 12.141 -16.693 1.00 92.44 368 GLY A N 1
ATOM 2860 C CA . GLY A 1 368 ? 34.563 13.056 -17.470 1.00 92.44 368 GLY A CA 1
ATOM 2861 C C . GLY A 1 368 ? 33.936 14.423 -17.771 1.00 92.44 368 GLY A C 1
ATOM 2862 O O . GLY A 1 368 ? 34.341 15.086 -18.726 1.00 92.44 368 GLY A O 1
ATOM 2863 N N . TYR A 1 369 ? 32.935 14.851 -16.991 1.00 93.12 369 TYR A N 1
ATOM 2864 C CA . TYR A 1 369 ? 32.332 16.182 -17.117 1.00 93.12 369 TYR A CA 1
ATOM 2865 C C . TYR A 1 369 ? 32.800 17.111 -15.998 1.00 93.12 369 TYR A C 1
ATOM 2867 O O . TYR A 1 369 ? 32.637 16.805 -14.813 1.00 93.12 369 TYR A O 1
ATOM 2875 N N . ASN A 1 370 ? 33.298 18.289 -16.374 1.00 90.75 370 ASN A N 1
ATOM 2876 C CA . ASN A 1 370 ? 33.822 19.280 -15.429 1.00 90.75 370 ASN A CA 1
ATOM 2877 C C . ASN A 1 370 ? 32.710 19.845 -14.542 1.00 90.75 370 ASN A C 1
ATOM 2879 O O . ASN A 1 370 ? 32.844 19.997 -13.326 1.00 90.75 370 ASN A O 1
ATOM 2883 N N . ASN A 1 371 ? 31.574 20.146 -15.162 1.00 92.06 371 ASN A N 1
ATOM 2884 C CA . ASN A 1 371 ? 30.408 20.685 -14.492 1.00 92.06 371 ASN A CA 1
ATOM 2885 C C . ASN A 1 371 ? 29.133 20.357 -15.284 1.00 92.06 371 ASN A C 1
ATOM 2887 O O . ASN A 1 371 ? 29.122 19.617 -16.268 1.00 92.06 371 ASN A O 1
ATOM 2891 N N . LYS A 1 372 ? 28.013 20.902 -14.813 1.00 92.81 372 LYS A N 1
ATOM 2892 C CA . LYS A 1 372 ? 26.704 20.694 -15.423 1.00 92.81 372 LYS A CA 1
ATOM 2893 C C . LYS A 1 372 ? 26.574 21.316 -16.820 1.00 92.81 372 LYS A C 1
ATOM 2895 O O . LYS A 1 372 ? 25.862 20.734 -17.632 1.00 92.81 372 LYS A O 1
ATOM 2900 N N . ALA A 1 373 ? 27.185 22.473 -17.075 1.00 92.75 373 ALA A N 1
ATOM 2901 C CA . ALA A 1 373 ? 27.137 23.125 -18.384 1.00 92.75 373 ALA A CA 1
ATOM 2902 C C . ALA A 1 373 ? 27.919 22.300 -19.413 1.00 92.75 373 ALA A C 1
ATOM 2904 O O . ALA A 1 373 ? 27.339 21.892 -20.412 1.00 92.75 373 ALA A O 1
ATOM 2905 N N . ASP A 1 374 ? 29.141 21.889 -19.062 1.00 93.81 374 ASP A N 1
ATOM 2906 C CA . ASP A 1 374 ? 29.985 21.006 -19.879 1.00 93.81 374 ASP A CA 1
ATOM 2907 C C . ASP A 1 374 ? 29.255 19.710 -20.287 1.00 93.81 374 ASP A C 1
ATOM 2909 O O . ASP A 1 374 ? 29.232 19.323 -21.455 1.00 93.81 374 ASP A O 1
ATOM 2913 N N . PHE A 1 375 ? 28.557 19.070 -19.340 1.00 93.56 375 PHE A N 1
ATOM 2914 C CA . PHE A 1 375 ? 27.702 17.919 -19.645 1.00 93.56 375 PHE A CA 1
ATOM 2915 C C . PHE A 1 375 ? 26.598 18.239 -20.661 1.00 93.56 375 PHE A C 1
ATOM 2917 O O . PHE A 1 375 ? 26.349 17.452 -21.579 1.00 93.56 375 PHE A O 1
ATOM 2924 N N . VAL A 1 376 ? 25.885 19.353 -20.460 1.00 92.19 376 VAL A N 1
ATOM 2925 C CA . VAL A 1 376 ? 24.771 19.745 -21.329 1.00 92.19 376 VAL A CA 1
ATOM 2926 C C . VAL A 1 376 ? 25.282 20.005 -22.737 1.00 92.19 376 VAL A C 1
ATOM 2928 O O . VAL A 1 376 ? 24.685 19.474 -23.668 1.00 92.19 376 VAL A O 1
ATOM 2931 N N . ASP A 1 377 ? 26.383 20.733 -22.889 1.00 90.06 377 ASP A N 1
ATOM 2932 C CA . ASP A 1 377 ? 26.922 21.116 -24.193 1.00 90.06 377 ASP A CA 1
ATOM 2933 C C . ASP A 1 377 ? 27.426 19.896 -24.968 1.00 90.06 377 ASP A C 1
ATOM 2935 O O . ASP A 1 377 ? 26.968 19.645 -26.089 1.00 90.06 377 ASP A O 1
ATOM 2939 N N . LYS A 1 378 ? 28.247 19.047 -24.334 1.00 89.88 378 LYS A N 1
ATOM 2940 C CA . LYS A 1 378 ? 28.752 17.804 -24.943 1.00 89.88 378 LYS A CA 1
ATOM 2941 C C . LYS A 1 378 ? 27.621 16.864 -25.360 1.00 89.88 378 LYS A C 1
ATOM 2943 O O . LYS A 1 378 ? 27.613 16.349 -26.478 1.00 89.88 378 LYS A O 1
ATOM 2948 N N . LYS A 1 379 ? 26.623 16.633 -24.496 1.00 89.25 379 LYS A N 1
ATOM 2949 C CA . LYS A 1 379 ? 25.506 15.735 -24.843 1.00 89.25 379 LYS A CA 1
ATOM 2950 C C . LYS A 1 379 ? 24.508 16.362 -25.809 1.00 89.25 379 LYS A C 1
ATOM 2952 O O . LYS A 1 379 ? 23.904 15.633 -26.597 1.00 89.25 379 LYS A O 1
ATOM 2957 N N . LEU A 1 380 ? 24.335 17.681 -25.794 1.00 87.38 380 LEU A N 1
ATOM 2958 C CA . LEU A 1 380 ? 23.521 18.369 -26.790 1.00 87.38 380 LEU A CA 1
ATOM 2959 C C . LEU A 1 380 ? 24.157 18.254 -28.176 1.00 87.38 380 LEU A C 1
ATOM 2961 O O . LEU A 1 380 ? 23.431 17.972 -29.127 1.00 87.38 380 LEU A O 1
ATOM 2965 N N . TYR A 1 381 ? 25.483 18.398 -28.278 1.00 83.56 381 TYR A N 1
ATOM 2966 C CA . TYR A 1 381 ? 26.226 18.180 -29.518 1.00 83.56 381 TYR A CA 1
ATOM 2967 C C . TYR A 1 381 ? 25.955 16.780 -30.084 1.00 83.56 381 TYR A C 1
ATOM 2969 O O . TYR A 1 381 ? 25.413 16.672 -31.181 1.00 83.56 381 TYR A O 1
ATOM 2977 N N . VAL A 1 382 ? 26.168 15.721 -29.290 1.00 82.06 382 VAL A N 1
ATOM 2978 C CA . VAL A 1 382 ? 25.907 14.321 -29.696 1.00 82.06 382 VAL A CA 1
ATOM 2979 C C . VAL A 1 382 ? 24.460 14.098 -30.157 1.00 82.06 382 VAL A C 1
ATOM 2981 O O . VAL A 1 382 ? 24.199 13.416 -31.148 1.00 82.06 382 VAL A O 1
ATOM 2984 N N . LEU A 1 383 ? 23.479 14.674 -29.455 1.00 80.00 383 LEU A N 1
ATOM 2985 C CA . LEU A 1 383 ? 22.066 14.513 -29.815 1.00 80.00 383 LEU A CA 1
ATOM 2986 C C . LEU A 1 383 ? 21.663 15.296 -31.074 1.00 80.00 383 LEU A C 1
ATOM 2988 O O . LEU A 1 383 ? 20.653 14.937 -31.693 1.00 80.00 383 LEU A O 1
ATOM 2992 N N . ARG A 1 384 ? 22.420 16.340 -31.441 1.00 75.62 384 ARG A N 1
ATOM 2993 C CA . ARG A 1 384 ? 22.237 17.127 -32.671 1.00 75.62 384 ARG A CA 1
ATOM 2994 C C . ARG A 1 384 ? 22.915 16.481 -33.876 1.00 75.62 384 ARG A C 1
ATOM 2996 O O . ARG A 1 384 ? 22.306 16.455 -34.938 1.00 75.62 384 ARG A O 1
ATOM 3003 N N . THR A 1 385 ? 24.129 15.961 -33.708 1.00 65.69 385 THR A N 1
ATOM 3004 C CA . THR A 1 385 ? 24.936 15.377 -34.793 1.00 65.69 385 THR A CA 1
ATOM 3005 C C . THR A 1 385 ? 24.528 13.952 -35.159 1.00 65.69 385 THR A C 1
ATOM 3007 O O . THR A 1 385 ? 24.974 13.418 -36.171 1.00 65.69 385 THR A O 1
ATOM 3010 N N . TYR A 1 386 ? 23.636 13.331 -34.381 1.00 61.50 386 TYR A N 1
ATOM 3011 C CA . TYR A 1 386 ? 23.145 11.988 -34.667 1.00 61.50 386 TYR A CA 1
ATOM 3012 C C . TYR A 1 386 ? 22.401 11.938 -36.018 1.00 61.50 386 TYR A C 1
ATOM 3014 O O . TYR A 1 386 ? 21.384 12.637 -36.153 1.00 61.50 386 TYR A O 1
ATOM 3022 N N . PRO A 1 387 ? 22.829 11.103 -36.993 1.00 50.88 387 PRO A N 1
ATOM 3023 C CA . PRO A 1 387 ? 22.262 11.091 -38.335 1.00 50.88 387 PRO A CA 1
ATOM 3024 C C . PRO A 1 387 ? 20.780 10.742 -38.258 1.00 50.88 387 PRO A C 1
ATOM 3026 O O . PRO A 1 387 ? 20.375 9.608 -37.998 1.00 50.88 387 PRO A O 1
ATOM 3029 N N . CYS A 1 388 ? 19.940 11.744 -38.486 1.00 44.62 388 CYS A N 1
ATOM 3030 C CA . CYS A 1 388 ? 18.565 11.500 -38.860 1.00 44.62 388 CYS A CA 1
ATOM 3031 C C . CYS A 1 388 ? 18.652 11.050 -40.315 1.00 44.62 388 CYS A C 1
ATOM 3033 O O . CYS A 1 388 ? 18.786 11.908 -41.180 1.00 44.62 388 CYS A O 1
ATOM 3035 N N . ARG A 1 389 ? 18.647 9.737 -40.601 1.00 34.97 389 ARG A N 1
ATOM 3036 C CA . ARG A 1 389 ? 18.477 9.260 -41.983 1.00 34.97 389 ARG A CA 1
ATOM 3037 C C . ARG A 1 389 ? 17.113 9.748 -42.475 1.00 34.97 389 ARG A C 1
ATOM 3039 O O . ARG A 1 389 ? 16.089 9.099 -42.280 1.00 34.97 389 ARG A O 1
ATOM 3046 N N . TRP A 1 390 ? 17.102 10.945 -43.047 1.00 32.75 390 TRP A N 1
ATOM 3047 C CA . TRP A 1 390 ? 16.036 11.460 -43.877 1.00 32.75 390 TRP A CA 1
ATOM 3048 C C . TRP A 1 390 ? 16.131 10.690 -45.190 1.00 32.75 390 TRP A C 1
ATOM 3050 O O . TRP A 1 390 ? 16.960 10.982 -46.042 1.00 32.75 390 TRP A O 1
ATOM 3060 N N . HIS A 1 391 ? 15.316 9.654 -45.342 1.00 28.31 391 HIS A N 1
ATOM 3061 C CA . HIS A 1 391 ? 14.888 9.248 -46.672 1.00 28.31 391 HIS A CA 1
ATOM 3062 C C . HIS A 1 391 ? 13.502 9.834 -46.877 1.00 28.31 391 HIS A C 1
ATOM 3064 O O . HIS A 1 391 ? 12.498 9.360 -46.342 1.00 28.31 391 HIS A O 1
ATOM 3070 N N . VAL A 1 392 ? 13.484 10.946 -47.609 1.00 35.12 392 VAL A N 1
ATOM 3071 C CA . VAL A 1 392 ? 12.278 11.525 -48.184 1.00 35.12 392 VAL A CA 1
ATOM 3072 C C . VAL A 1 392 ? 11.747 10.509 -49.184 1.00 35.12 392 VAL A C 1
ATOM 3074 O O . VAL A 1 392 ? 12.193 10.463 -50.318 1.00 35.12 392 VAL A O 1
ATOM 3077 N N . ARG A 1 393 ? 10.829 9.653 -48.740 1.00 32.00 393 ARG A N 1
ATOM 3078 C CA . ARG A 1 393 ? 9.815 8.989 -49.568 1.00 32.00 393 ARG A CA 1
ATOM 3079 C C . ARG A 1 393 ? 8.809 8.361 -48.608 1.00 32.00 393 ARG A C 1
ATOM 3081 O O . ARG A 1 393 ? 9.044 7.279 -48.087 1.00 32.00 393 ARG A O 1
ATOM 3088 N N . SER A 1 394 ? 7.734 9.117 -48.344 1.00 33.41 394 SER A N 1
ATOM 3089 C CA . SER A 1 394 ? 6.486 8.793 -47.602 1.00 33.41 394 SER A CA 1
ATOM 3090 C C . SER A 1 394 ? 6.108 9.700 -46.410 1.00 33.41 394 SER A C 1
ATOM 3092 O O . SER A 1 394 ? 5.146 9.415 -45.698 1.00 33.41 394 SER A O 1
ATOM 3094 N N . ALA A 1 395 ? 6.733 10.873 -46.246 1.00 32.97 395 ALA A N 1
ATOM 3095 C CA . ALA A 1 395 ? 6.268 11.919 -45.314 1.00 32.97 395 ALA A CA 1
ATOM 3096 C C . ALA A 1 395 ? 5.134 12.812 -45.878 1.00 32.97 395 ALA A C 1
ATOM 3098 O O . ALA A 1 395 ? 4.957 13.946 -45.445 1.00 32.97 395 ALA A O 1
ATOM 3099 N N . GLY A 1 396 ? 4.348 12.304 -46.829 1.00 31.75 396 GLY A N 1
ATOM 3100 C CA . GLY A 1 396 ? 3.298 13.050 -47.523 1.00 31.75 396 GLY A CA 1
ATOM 3101 C C . GLY A 1 396 ? 1.991 12.273 -47.591 1.00 31.75 396 GLY A C 1
ATOM 3102 O O . GLY A 1 396 ? 1.515 12.004 -48.681 1.00 31.75 396 GLY A O 1
ATOM 3103 N N . LYS A 1 397 ? 1.447 11.830 -46.448 1.00 33.97 397 LYS A N 1
ATOM 3104 C CA . LYS A 1 397 ? 0.058 11.321 -46.359 1.00 33.97 397 LYS A CA 1
ATOM 3105 C C . LYS A 1 397 ? -0.466 11.195 -44.924 1.00 33.97 397 LYS A C 1
ATOM 3107 O O . LYS A 1 397 ? -1.194 10.271 -44.605 1.00 33.97 397 LYS A O 1
ATOM 3112 N N . TRP A 1 398 ? -0.105 12.107 -44.023 1.00 35.69 398 TRP A N 1
ATOM 3113 C CA . TRP A 1 398 ? -0.703 12.133 -42.679 1.00 35.69 398 TRP A CA 1
ATOM 3114 C C . TRP A 1 398 ? -0.798 13.555 -42.140 1.00 35.69 398 TRP A C 1
ATOM 3116 O O . TRP A 1 398 ? -0.151 13.864 -41.145 1.00 35.69 398 TRP A O 1
ATOM 3126 N N . LEU A 1 399 ? -1.595 14.419 -42.783 1.00 34.62 399 LEU A N 1
ATOM 3127 C CA . LEU A 1 399 ? -1.996 15.694 -42.170 1.00 34.62 399 LEU A CA 1
ATOM 3128 C C . LEU A 1 399 ? -3.293 16.348 -42.683 1.00 34.62 399 LEU A C 1
ATOM 3130 O O . LEU A 1 399 ? -3.774 17.218 -41.970 1.00 34.62 399 LEU A O 1
ATOM 3134 N N . ASN A 1 400 ? -3.936 15.920 -43.778 1.00 29.58 400 ASN A N 1
ATOM 3135 C CA . ASN A 1 400 ? -5.107 16.645 -44.302 1.00 29.58 400 ASN A CA 1
ATOM 3136 C C . ASN A 1 400 ? -6.354 15.770 -44.506 1.00 29.58 400 ASN A C 1
ATOM 3138 O O . ASN A 1 400 ? -6.338 14.799 -45.254 1.00 29.58 400 ASN A O 1
ATOM 3142 N N . SER A 1 401 ? -7.449 16.164 -43.854 1.00 25.44 401 SER A N 1
ATOM 3143 C CA . SER A 1 401 ? -8.835 15.965 -44.308 1.00 25.44 401 SER A CA 1
ATOM 3144 C C . SER A 1 401 ? -9.703 17.040 -43.635 1.00 25.44 401 SER A C 1
ATOM 3146 O O . SER A 1 401 ? -9.888 16.970 -42.414 1.00 25.44 401 SER A O 1
ATOM 3148 N N . PRO A 1 402 ? -10.156 18.069 -44.375 1.00 34.91 402 PRO A N 1
ATOM 3149 C CA . PRO A 1 402 ? -11.034 19.123 -43.877 1.00 34.91 402 PRO A CA 1
ATOM 3150 C C . PRO A 1 402 ? -12.479 18.940 -44.372 1.00 34.91 402 PRO A C 1
ATOM 3152 O O . PRO A 1 402 ? -12.693 18.676 -45.546 1.00 34.91 402 PRO A O 1
ATOM 3155 N N . ALA A 1 403 ? -13.446 19.097 -43.465 1.00 25.12 403 ALA A N 1
ATOM 3156 C CA . ALA A 1 403 ? -14.865 19.437 -43.679 1.00 25.12 403 ALA A CA 1
ATOM 3157 C C . ALA A 1 403 ? -15.523 19.399 -42.278 1.00 25.12 403 ALA A C 1
ATOM 3159 O O . ALA A 1 403 ? -15.168 18.538 -41.476 1.00 25.12 403 ALA A O 1
ATOM 3160 N N . LEU A 1 404 ? -16.413 20.272 -41.811 1.00 26.17 404 LEU A N 1
ATOM 3161 C CA . LEU A 1 404 ? -17.239 21.337 -42.367 1.00 26.17 404 LEU A CA 1
ATOM 3162 C C . LEU A 1 404 ? -17.417 22.384 -41.244 1.00 26.17 404 LEU A C 1
ATOM 3164 O O . LEU A 1 404 ? -17.564 22.018 -40.075 1.00 26.17 404 LEU A O 1
ATOM 3168 N N . MET A 1 405 ? -17.430 23.670 -41.595 1.00 26.20 405 MET A N 1
ATOM 3169 C CA . MET A 1 405 ? -17.999 24.745 -40.776 1.00 26.20 405 MET A CA 1
ATOM 3170 C C . MET A 1 405 ? -19.379 25.084 -41.336 1.00 26.20 405 MET A C 1
ATOM 3172 O O . MET A 1 405 ? -19.481 25.355 -42.528 1.00 26.20 405 MET A O 1
ATOM 3176 N N . LYS A 1 406 ? -20.389 25.100 -40.463 1.00 28.22 406 LYS A N 1
ATOM 3177 C CA . LYS A 1 406 ? -21.466 26.102 -40.343 1.00 28.22 406 LYS A CA 1
ATOM 3178 C C . LYS A 1 406 ? -22.497 25.548 -39.356 1.00 28.22 406 LYS A C 1
ATOM 3180 O O . LYS A 1 406 ? -23.023 24.463 -39.565 1.00 28.22 406 LYS A O 1
ATOM 3185 N N . ASN A 1 407 ? -22.693 26.250 -38.242 1.00 25.31 407 ASN A N 1
ATOM 3186 C CA . ASN A 1 407 ? -24.023 26.647 -37.789 1.00 25.31 407 ASN A CA 1
ATOM 3187 C C . ASN A 1 407 ? -23.925 27.573 -36.573 1.00 25.31 407 ASN A C 1
ATOM 3189 O O . ASN A 1 407 ? -23.387 27.236 -35.519 1.00 25.31 407 ASN A O 1
ATOM 3193 N N . THR A 1 408 ? -24.442 28.764 -36.834 1.00 29.84 408 THR A N 1
ATOM 3194 C CA . THR A 1 408 ? -24.986 29.809 -35.978 1.00 29.84 408 THR A CA 1
ATOM 3195 C C . THR A 1 408 ? -25.650 29.260 -34.715 1.00 29.84 408 THR A C 1
ATOM 3197 O O . THR A 1 408 ? -26.473 28.351 -34.800 1.00 29.84 408 THR A O 1
ATOM 3200 N N . ILE A 1 409 ? -25.339 29.843 -33.553 1.00 25.09 409 ILE A N 1
ATOM 3201 C CA . ILE A 1 409 ? -26.197 29.758 -32.366 1.00 25.09 409 ILE A CA 1
ATOM 3202 C C . ILE A 1 409 ? -26.377 31.163 -31.796 1.00 25.09 409 ILE A C 1
ATOM 3204 O O . ILE A 1 409 ? -25.416 31.875 -31.514 1.00 25.09 409 ILE A O 1
ATOM 3208 N N . VAL A 1 410 ? -27.656 31.496 -31.690 1.00 25.20 410 VAL A N 1
ATOM 3209 C CA . VAL A 1 410 ? -28.302 32.689 -31.162 1.00 25.20 410 VAL A CA 1
ATOM 3210 C C . VAL A 1 410 ? -27.949 32.887 -29.686 1.00 25.20 410 VAL A C 1
ATOM 3212 O O . VAL A 1 410 ? -27.962 31.939 -28.898 1.00 25.20 410 VAL A O 1
ATOM 3215 N N . HIS A 1 411 ? -27.648 34.128 -29.311 1.00 23.72 411 HIS A N 1
ATOM 3216 C CA . HIS A 1 411 ? -27.587 34.552 -27.918 1.00 23.72 411 HIS A CA 1
ATOM 3217 C C . HIS A 1 411 ? -29.010 34.572 -27.343 1.00 23.72 411 HIS A C 1
ATOM 3219 O O . HIS A 1 411 ? -29.817 35.411 -27.725 1.00 23.72 411 HIS A O 1
ATOM 3225 N N . HIS A 1 412 ? -29.313 33.662 -26.417 1.00 25.17 412 HIS A N 1
ATOM 3226 C CA . HIS A 1 412 ? -30.407 33.858 -25.468 1.00 25.17 412 HIS A CA 1
ATOM 3227 C C . HIS A 1 412 ? -29.826 34.462 -24.191 1.00 25.17 412 HIS A C 1
ATOM 3229 O O . HIS A 1 412 ? -29.266 33.757 -23.349 1.00 25.17 412 HIS A O 1
ATOM 3235 N N . GLU A 1 413 ? -29.954 35.780 -24.064 1.00 26.80 413 GLU A N 1
ATOM 3236 C CA . GLU A 1 413 ? -29.946 36.443 -22.768 1.00 26.80 413 GLU A CA 1
ATOM 3237 C C . GLU A 1 413 ? -31.321 36.243 -22.129 1.00 26.80 413 GLU A C 1
ATOM 3239 O O . GLU A 1 413 ? -32.344 36.694 -22.633 1.00 26.80 413 GLU A O 1
ATOM 3244 N N . GLY A 1 414 ? -31.332 35.502 -21.027 1.00 25.16 414 GLY A N 1
ATOM 3245 C CA . GLY A 1 414 ? -32.472 35.358 -20.134 1.00 25.16 414 GLY A CA 1
ATOM 3246 C C . GLY A 1 414 ? -31.989 35.609 -18.716 1.00 25.16 414 GLY A C 1
ATOM 3247 O O . GLY A 1 414 ? -31.764 34.669 -17.956 1.00 25.16 414 GLY A O 1
ATOM 3248 N N . ALA A 1 415 ? -31.757 36.877 -18.383 1.00 26.52 415 ALA A N 1
ATOM 3249 C CA . ALA A 1 415 ? -31.576 37.319 -17.010 1.00 26.52 415 ALA A CA 1
ATOM 3250 C C . ALA A 1 415 ? -32.965 37.550 -16.398 1.00 26.52 415 ALA A C 1
ATOM 3252 O O . ALA A 1 415 ? -33.522 38.638 -16.489 1.00 26.52 415 ALA A O 1
ATOM 3253 N N . ALA A 1 416 ? -33.527 36.509 -15.784 1.00 26.14 416 ALA A N 1
ATOM 3254 C CA . ALA A 1 416 ? -34.659 36.647 -14.875 1.00 26.14 416 ALA A CA 1
ATOM 3255 C C . ALA A 1 416 ? -34.132 36.671 -13.432 1.00 26.14 416 ALA A C 1
ATOM 3257 O O . ALA A 1 416 ? -33.661 35.669 -12.891 1.00 26.14 416 ALA A O 1
ATOM 3258 N N . SER A 1 417 ? -34.127 37.889 -12.894 1.00 31.45 417 SER A N 1
ATOM 3259 C CA . SER A 1 417 ? -34.330 38.288 -11.498 1.00 31.45 417 SER A CA 1
ATOM 3260 C C . SER A 1 417 ? -34.530 37.180 -10.454 1.00 31.45 417 SER A C 1
ATOM 3262 O O . SER A 1 417 ? -35.496 36.428 -10.486 1.00 31.45 417 SER A O 1
ATOM 3264 N N . LEU A 1 418 ? -33.684 37.198 -9.420 1.00 27.30 418 LEU A N 1
ATOM 3265 C CA . LEU A 1 418 ? -34.017 36.700 -8.079 1.00 27.30 418 LEU A CA 1
ATOM 3266 C C . LEU A 1 418 ? -33.373 37.618 -7.024 1.00 27.30 418 LEU A C 1
ATOM 3268 O O . LEU A 1 418 ? -32.532 37.211 -6.223 1.00 27.30 418 LEU A O 1
ATOM 3272 N N . GLU A 1 419 ? -33.782 38.887 -7.032 1.00 31.00 419 GLU A N 1
ATOM 3273 C CA . GLU A 1 419 ? -33.829 39.699 -5.817 1.00 31.00 419 GLU A CA 1
ATOM 3274 C C . GLU A 1 419 ? -35.196 39.484 -5.167 1.00 31.00 419 GLU A C 1
ATOM 3276 O O . GLU A 1 419 ? -36.182 40.100 -5.548 1.00 31.00 419 GLU A O 1
ATOM 3281 N N . ALA A 1 420 ? -35.266 38.584 -4.188 1.00 28.50 420 ALA A N 1
ATOM 3282 C CA . ALA A 1 420 ? -36.329 38.608 -3.191 1.00 28.50 420 ALA A CA 1
ATOM 3283 C C . ALA A 1 420 ? -35.897 37.848 -1.931 1.00 28.50 420 ALA A C 1
ATOM 3285 O O . ALA A 1 420 ? -35.311 36.769 -1.999 1.00 28.50 420 ALA A O 1
ATOM 3286 N N . ALA A 1 421 ? -36.247 38.427 -0.781 1.00 28.30 421 ALA A N 1
ATOM 3287 C CA . ALA A 1 421 ? -36.105 37.916 0.584 1.00 28.30 421 ALA A CA 1
ATOM 3288 C C . ALA A 1 421 ? -34.734 38.089 1.277 1.00 28.30 421 ALA A C 1
ATOM 3290 O O . ALA A 1 421 ? -34.114 37.141 1.770 1.00 28.30 421 ALA A O 1
ATOM 3291 N N . ARG A 1 422 ? -34.326 39.351 1.467 1.00 31.08 422 ARG A N 1
ATOM 3292 C CA . ARG A 1 422 ? -33.610 39.766 2.687 1.00 31.08 422 ARG A CA 1
ATOM 3293 C C . ARG A 1 422 ? -34.605 40.344 3.694 1.00 31.08 422 ARG A C 1
ATOM 3295 O O . ARG A 1 422 ? -34.713 41.553 3.836 1.00 31.08 422 ARG A O 1
ATOM 3302 N N . THR A 1 423 ? -35.243 39.476 4.470 1.00 29.95 423 THR A N 1
ATOM 3303 C CA . THR A 1 423 ? -35.864 39.880 5.739 1.00 29.95 423 THR A CA 1
ATOM 3304 C C . THR A 1 423 ? -34.953 39.391 6.861 1.00 29.95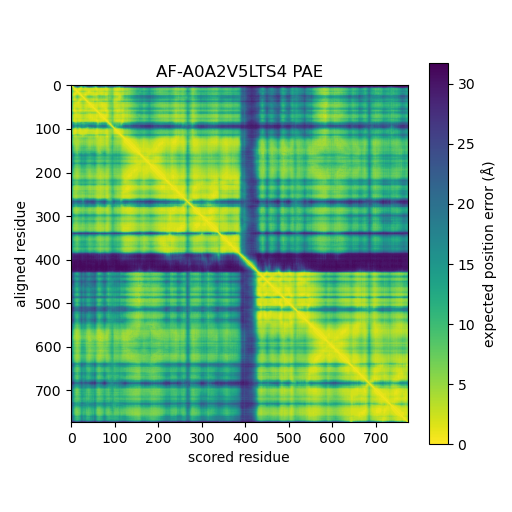 423 THR A C 1
ATOM 3306 O O . THR A 1 423 ? -34.970 38.223 7.251 1.00 29.95 423 THR A O 1
ATOM 3309 N N . LYS A 1 424 ? -34.060 40.274 7.329 1.00 39.41 424 LYS A N 1
ATOM 3310 C CA . LYS A 1 424 ? -33.253 40.058 8.538 1.00 39.41 424 LYS A CA 1
ATOM 3311 C C . LYS A 1 424 ? -34.164 40.219 9.754 1.00 39.41 424 LYS A C 1
ATOM 3313 O O . LYS A 1 424 ? -34.156 41.256 10.403 1.00 39.41 424 LYS A O 1
ATOM 3318 N N . VAL A 1 425 ? -34.893 39.168 10.106 1.00 38.62 425 VAL A N 1
ATOM 3319 C CA . VAL A 1 425 ? -35.302 38.995 11.501 1.00 38.62 425 VAL A CA 1
ATOM 3320 C C . VAL A 1 425 ? -34.156 38.247 12.175 1.00 38.62 425 VAL A C 1
ATOM 3322 O O . VAL A 1 425 ? -33.945 37.059 11.924 1.00 38.62 425 VAL A O 1
ATOM 3325 N N . LYS A 1 426 ? -33.351 38.951 12.982 1.00 46.50 426 LYS A N 1
ATOM 3326 C CA . LYS A 1 426 ? -32.444 38.309 13.946 1.00 46.50 426 LYS A CA 1
ATOM 3327 C C . LYS A 1 426 ? -33.334 37.608 14.977 1.00 46.50 426 LYS A C 1
ATOM 3329 O O . LYS A 1 426 ? -33.666 38.187 16.002 1.00 46.50 426 LYS A O 1
ATOM 3334 N N . ARG A 1 427 ? -33.765 36.380 14.680 1.00 54.41 427 ARG A N 1
ATOM 3335 C CA . ARG A 1 427 ? -34.423 35.519 15.667 1.00 54.41 427 ARG A CA 1
ATOM 3336 C C . ARG A 1 427 ? -33.387 35.138 16.717 1.00 54.41 427 ARG A C 1
ATOM 3338 O O . ARG A 1 427 ? -32.583 34.245 16.481 1.00 54.41 427 ARG A O 1
ATOM 3345 N N . CYS A 1 428 ? -33.365 35.841 17.843 1.00 56.09 428 CYS A N 1
ATOM 3346 C CA . CYS A 1 428 ? -32.685 35.343 19.035 1.00 56.09 428 CYS A CA 1
ATOM 3347 C C . CYS A 1 428 ? -33.314 33.984 19.405 1.00 56.09 428 CYS A C 1
ATOM 3349 O O . CYS A 1 428 ? -34.529 33.834 19.296 1.00 56.09 428 CYS A O 1
ATOM 3351 N N . GLY A 1 429 ? -32.510 32.979 19.760 1.00 72.56 429 GLY A N 1
ATOM 3352 C CA . GLY A 1 429 ? -33.026 31.697 20.262 1.00 72.56 429 GLY A CA 1
ATOM 3353 C C . GLY A 1 429 ? -33.287 30.567 19.252 1.00 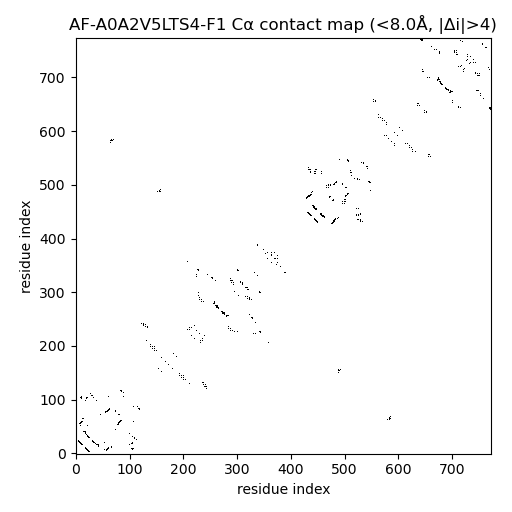72.56 429 GLY A C 1
ATOM 3354 O O . GLY A 1 429 ? -33.628 29.472 19.686 1.00 72.56 429 GLY A O 1
ATOM 3355 N N . SER A 1 430 ? -33.111 30.748 17.932 1.00 88.88 430 SER A N 1
ATOM 3356 C CA . SER A 1 430 ? -33.322 29.639 16.967 1.00 88.88 430 SER A CA 1
ATOM 3357 C C . SER A 1 430 ? -32.387 28.437 17.193 1.00 88.88 430 SER A C 1
ATOM 3359 O O . SER A 1 430 ? -31.217 28.601 17.555 1.00 88.88 430 SER A O 1
ATOM 3361 N N . ILE A 1 431 ? -32.873 27.238 16.856 1.00 95.06 431 ILE A N 1
ATOM 3362 C CA . ILE A 1 431 ? -32.079 26.007 16.774 1.00 95.06 431 ILE A CA 1
ATOM 3363 C C . ILE A 1 431 ? -31.429 25.928 15.391 1.00 95.06 431 ILE A C 1
ATOM 3365 O O . ILE A 1 431 ? -32.110 25.869 14.369 1.00 95.06 431 ILE A O 1
ATOM 3369 N N . ILE A 1 432 ? -30.099 25.874 15.332 1.00 96.88 432 ILE A N 1
ATOM 3370 C CA . ILE A 1 432 ? -29.349 25.797 14.073 1.00 96.88 432 ILE A CA 1
ATOM 3371 C C . ILE A 1 432 ? -28.699 24.422 13.948 1.00 96.88 432 ILE A C 1
ATOM 3373 O O . ILE A 1 432 ? -27.840 24.061 14.748 1.00 96.88 432 ILE A O 1
ATOM 3377 N N . LYS A 1 433 ? -29.056 23.667 12.907 1.00 97.75 433 LYS A N 1
ATOM 3378 C CA . LYS A 1 433 ? -28.486 22.348 12.592 1.00 97.75 433 LYS A CA 1
ATOM 3379 C C . LYS A 1 433 ? -27.510 22.476 11.424 1.00 97.75 433 LYS A C 1
ATOM 3381 O O . LYS A 1 433 ? -27.892 22.903 10.337 1.00 97.75 433 LYS A O 1
ATOM 3386 N N . ILE A 1 434 ? -26.248 22.102 11.617 1.00 98.19 434 ILE A N 1
ATOM 3387 C CA . ILE A 1 434 ? -25.182 22.262 10.620 1.00 98.19 434 ILE A CA 1
ATOM 3388 C C . ILE A 1 434 ? -24.637 20.897 10.199 1.00 98.19 434 ILE A C 1
ATOM 3390 O O . ILE A 1 434 ? -24.038 20.182 11.000 1.00 98.19 434 ILE A O 1
ATOM 3394 N N . GLY A 1 435 ? -24.796 20.551 8.923 1.00 97.12 435 GLY A N 1
ATOM 3395 C CA . GLY A 1 435 ? -24.112 19.418 8.298 1.00 97.1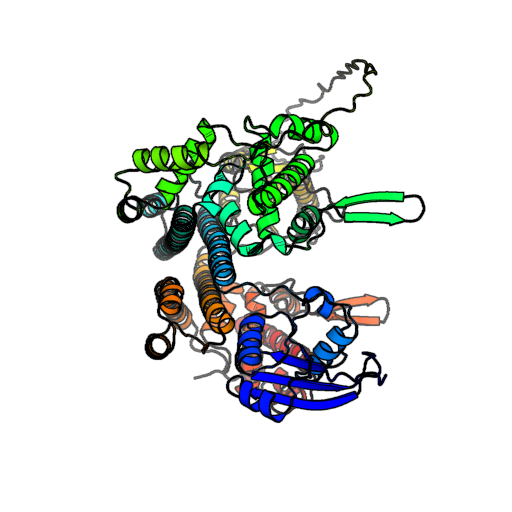2 435 GLY A CA 1
ATOM 3396 C C . GLY A 1 435 ? -22.792 19.851 7.670 1.00 97.12 435 GLY A C 1
ATOM 3397 O O . GLY A 1 435 ? -22.737 20.879 6.992 1.00 97.12 435 GLY A O 1
ATOM 3398 N N . LEU A 1 436 ? -21.727 19.081 7.902 1.00 95.06 436 LEU A N 1
ATOM 3399 C CA . LEU A 1 436 ? -20.366 19.478 7.550 1.00 95.06 436 LEU A CA 1
ATOM 3400 C C . LEU A 1 436 ? -19.599 18.368 6.815 1.00 95.06 436 LEU A C 1
ATOM 3402 O O . LEU A 1 436 ? -19.373 17.291 7.366 1.00 95.06 436 LEU A O 1
ATOM 3406 N N . ASP A 1 437 ? -19.120 18.674 5.607 1.00 92.56 437 ASP A N 1
ATOM 3407 C CA . ASP A 1 437 ? -18.081 17.890 4.926 1.00 92.56 437 ASP A CA 1
ATOM 3408 C C . ASP A 1 437 ? -16.699 18.516 5.182 1.00 92.56 437 ASP A C 1
ATOM 3410 O O . ASP A 1 437 ? -16.442 19.684 4.865 1.00 92.56 437 ASP A O 1
ATOM 3414 N N . VAL A 1 438 ? -15.806 17.746 5.805 1.00 88.38 438 VAL A N 1
ATOM 3415 C CA . VAL A 1 438 ? -14.541 18.236 6.375 1.00 88.38 438 VAL A CA 1
ATOM 3416 C C . VAL A 1 438 ? -13.366 17.878 5.462 1.00 88.38 438 VAL A C 1
ATOM 3418 O O . VAL A 1 438 ? -12.963 16.717 5.380 1.00 88.38 438 VAL A O 1
ATOM 3421 N N . HIS A 1 439 ? -12.726 18.884 4.848 1.00 84.12 439 HIS A N 1
ATOM 3422 C CA . HIS A 1 439 ? -11.437 18.729 4.153 1.00 84.12 439 HIS A CA 1
ATOM 3423 C C . HIS A 1 439 ? -10.313 19.549 4.783 1.00 84.12 439 HIS A C 1
ATOM 3425 O O . HIS A 1 439 ? -10.514 20.526 5.493 1.00 84.12 439 HIS A O 1
ATOM 3431 N N . ALA A 1 440 ? -9.071 19.210 4.431 1.00 74.25 440 ALA A N 1
ATOM 3432 C CA . ALA A 1 440 ? -7.868 19.835 4.991 1.00 74.25 440 ALA A CA 1
ATOM 3433 C C . ALA A 1 440 ? -7.736 21.348 4.730 1.00 74.25 440 ALA A C 1
ATOM 3435 O O . ALA A 1 440 ? -6.864 21.987 5.309 1.00 74.25 440 ALA A O 1
ATOM 3436 N N . ARG A 1 441 ? -8.511 21.913 3.802 1.00 80.25 441 ARG A N 1
ATOM 3437 C CA . ARG A 1 441 ? -8.398 23.325 3.397 1.00 80.25 441 ARG A CA 1
ATOM 3438 C C . ARG A 1 441 ? -9.708 24.084 3.457 1.00 80.25 441 ARG A C 1
ATOM 3440 O O . ARG A 1 441 ? -9.675 25.292 3.626 1.00 80.25 441 ARG A O 1
ATOM 3447 N N . ILE A 1 442 ? -10.814 23.388 3.249 1.00 88.81 442 ILE A N 1
ATOM 3448 C CA . ILE A 1 442 ? -12.141 23.968 3.118 1.00 88.81 442 ILE A CA 1
ATOM 3449 C C . ILE A 1 442 ? -13.089 23.010 3.818 1.00 88.81 442 ILE A C 1
ATOM 3451 O O . ILE A 1 442 ? -13.015 21.803 3.598 1.00 88.81 442 ILE A O 1
ATOM 3455 N N . TYR A 1 443 ? -13.967 23.541 4.646 1.00 93.19 443 TYR A N 1
ATOM 3456 C CA . TYR A 1 443 ? -15.140 22.842 5.125 1.00 93.19 443 TYR A CA 1
ATOM 3457 C C . TYR A 1 443 ? -16.333 23.292 4.293 1.00 93.19 443 TYR A C 1
ATOM 3459 O O . TYR A 1 443 ? -16.467 24.479 3.984 1.00 93.19 443 TYR A O 1
ATOM 3467 N N . VAL A 1 444 ? -17.175 22.343 3.898 1.00 95.62 444 VAL A N 1
ATOM 3468 C CA . VAL A 1 444 ? -18.438 22.641 3.225 1.00 95.62 444 VAL A CA 1
ATOM 3469 C C . VAL A 1 444 ? -19.547 22.471 4.245 1.00 95.62 444 VAL A C 1
ATOM 3471 O O . VAL A 1 444 ? -19.793 21.363 4.711 1.00 95.62 444 VAL A O 1
ATOM 3474 N N . ALA A 1 445 ? -20.159 23.587 4.630 1.00 97.00 445 ALA A N 1
ATOM 3475 C CA . ALA A 1 445 ? -21.155 23.657 5.686 1.00 97.00 445 ALA A CA 1
ATOM 3476 C C . ALA A 1 445 ? -22.528 23.991 5.104 1.00 97.00 445 ALA A C 1
ATOM 3478 O O . ALA A 1 445 ? -22.663 24.925 4.313 1.00 97.00 445 ALA A O 1
ATOM 3479 N N . VAL A 1 446 ? -23.547 23.255 5.529 1.00 97.69 446 VAL A N 1
ATOM 3480 C CA . VAL A 1 446 ? -24.956 23.528 5.233 1.00 97.69 446 VAL A CA 1
ATOM 3481 C C . VAL A 1 446 ? -25.664 23.731 6.559 1.00 97.69 446 VAL A C 1
ATOM 3483 O O . VAL A 1 446 ? -25.563 22.875 7.433 1.00 97.69 446 VAL A O 1
ATOM 3486 N N . ALA A 1 447 ? -26.340 24.867 6.717 1.00 97.00 447 ALA A N 1
ATOM 3487 C CA . ALA A 1 447 ? -27.063 25.216 7.933 1.00 97.00 447 ALA A CA 1
ATOM 3488 C C . ALA A 1 447 ? -28.570 25.208 7.684 1.00 97.00 447 ALA A C 1
ATOM 3490 O O . ALA A 1 447 ? -29.041 25.731 6.674 1.00 97.00 447 ALA A O 1
ATOM 3491 N N . GLN A 1 448 ? -29.311 24.669 8.637 1.00 96.56 448 GLN A N 1
ATOM 3492 C CA . GLN A 1 448 ? -30.762 24.680 8.689 1.00 96.56 448 GLN A CA 1
ATOM 3493 C C . GLN A 1 448 ? -31.189 25.380 9.979 1.00 96.56 448 GLN A C 1
ATOM 3495 O O . GLN A 1 448 ? -30.651 25.077 11.042 1.00 96.56 448 GLN A O 1
ATOM 3500 N N . TYR A 1 449 ? -32.115 26.330 9.873 1.00 94.50 449 TYR A N 1
ATOM 3501 C CA . TYR A 1 449 ? -32.649 27.088 11.005 1.00 94.50 449 TYR A CA 1
ATOM 3502 C C . TYR A 1 449 ? -34.033 26.543 11.339 1.00 94.50 449 TYR A C 1
ATOM 3504 O O . TYR A 1 449 ? -34.895 26.509 10.463 1.00 94.50 449 TYR A O 1
ATOM 3512 N N . ASP A 1 450 ? -34.236 26.119 12.581 1.00 91.62 450 ASP A N 1
ATOM 3513 C CA . ASP A 1 450 ? -35.481 25.544 13.082 1.00 91.62 450 ASP A CA 1
ATOM 3514 C C . ASP A 1 450 ? -35.994 24.428 12.149 1.00 91.62 450 ASP A C 1
ATOM 3516 O O . ASP A 1 450 ? -35.272 23.454 11.906 1.00 91.62 450 ASP A O 1
ATOM 3520 N N . GLN A 1 451 ? -37.211 24.570 11.615 1.00 87.75 451 GLN A N 1
ATOM 3521 C CA . GLN A 1 451 ? -37.827 23.651 10.647 1.00 87.75 451 GLN A CA 1
ATOM 3522 C C . GLN A 1 451 ? -37.797 24.166 9.199 1.00 87.75 451 GLN A C 1
ATOM 3524 O O . GLN A 1 451 ? -38.479 23.638 8.323 1.00 87.75 451 GLN A O 1
ATOM 3529 N N . LEU A 1 452 ? -36.997 25.197 8.917 1.00 91.38 452 LEU A N 1
ATOM 3530 C CA . LEU A 1 452 ? -36.858 25.741 7.567 1.00 91.38 452 LEU A CA 1
ATOM 3531 C C . LEU A 1 452 ? -36.047 24.807 6.664 1.00 91.38 452 LEU A C 1
ATOM 3533 O O . LEU A 1 452 ? -35.366 23.893 7.127 1.00 91.38 452 LEU A O 1
ATOM 3537 N N . LEU A 1 453 ? -36.068 25.076 5.358 1.00 90.50 453 LEU A N 1
ATOM 3538 C CA . LEU A 1 453 ? -35.224 24.369 4.397 1.00 90.50 453 LEU A CA 1
ATOM 3539 C C . LEU A 1 453 ? -33.724 24.649 4.639 1.00 90.50 453 LEU A C 1
ATOM 3541 O O . LEU A 1 453 ? -33.356 25.776 5.000 1.00 90.50 453 LEU A O 1
ATOM 3545 N N . PRO A 1 454 ? -32.835 23.661 4.399 1.00 94.06 454 PRO A N 1
ATOM 3546 C CA . PRO A 1 454 ? -31.392 23.872 4.458 1.00 94.06 454 PRO A CA 1
ATOM 3547 C C . PRO A 1 454 ? -30.939 25.004 3.529 1.00 94.06 454 PRO A C 1
ATOM 3549 O O . PRO A 1 454 ? -31.325 25.071 2.361 1.00 94.06 454 PRO A O 1
ATOM 3552 N N . LYS A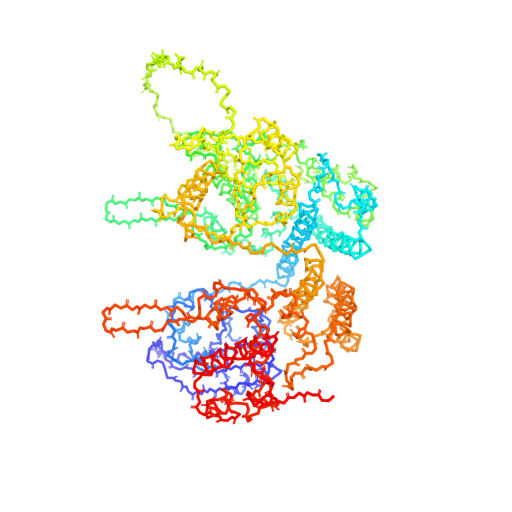 1 455 ? -30.087 25.896 4.038 1.00 94.75 455 LYS A N 1
ATOM 3553 C CA . LYS A 1 455 ? -29.497 26.990 3.258 1.00 94.75 455 LYS A CA 1
ATOM 3554 C C . LYS A 1 455 ? -28.471 26.460 2.242 1.00 94.75 455 LYS A C 1
ATOM 3556 O O . LYS A 1 455 ? -27.905 25.384 2.446 1.00 94.75 455 LYS A O 1
ATOM 3561 N N . PRO A 1 456 ? -28.154 27.227 1.180 1.00 95.19 456 PRO A N 1
ATOM 3562 C CA . PRO A 1 456 ? -27.084 26.873 0.251 1.00 95.19 456 PRO A CA 1
ATOM 3563 C C . PRO A 1 456 ? -25.748 26.617 0.959 1.00 95.19 456 PRO A C 1
ATOM 3565 O O . PRO A 1 456 ? -25.403 27.279 1.941 1.00 95.19 456 PRO A O 1
ATOM 3568 N N . ALA A 1 457 ? -24.976 25.661 0.440 1.00 95.31 457 ALA A N 1
ATOM 3569 C CA . ALA A 1 457 ? -23.705 25.271 1.037 1.00 95.31 457 ALA A CA 1
ATOM 3570 C C . ALA A 1 457 ? -22.678 26.414 1.021 1.00 95.31 457 ALA A C 1
ATOM 3572 O O . ALA A 1 457 ? -22.414 27.023 -0.016 1.00 95.31 457 ALA A O 1
ATOM 3573 N N . ARG A 1 458 ? -22.031 26.647 2.165 1.00 95.56 458 ARG A N 1
ATOM 3574 C CA . ARG A 1 458 ? -20.944 27.617 2.335 1.00 95.56 458 ARG A CA 1
ATOM 3575 C C . ARG A 1 458 ? -19.603 26.897 2.376 1.00 95.56 458 ARG A C 1
ATOM 3577 O O . ARG A 1 458 ? -19.454 25.886 3.058 1.00 95.56 458 ARG A O 1
ATOM 3584 N N . ARG A 1 459 ? -18.613 27.433 1.663 1.00 95.62 459 ARG A N 1
ATOM 3585 C CA . ARG A 1 459 ? -17.216 26.988 1.742 1.00 95.62 459 ARG A CA 1
ATOM 3586 C C . ARG A 1 459 ? -16.480 27.902 2.715 1.00 95.62 459 ARG A C 1
ATOM 3588 O O . ARG A 1 459 ? -16.403 29.095 2.462 1.00 95.62 459 ARG A O 1
ATOM 3595 N N . LEU A 1 460 ? -15.968 27.341 3.804 1.00 92.44 460 LEU A N 1
ATOM 3596 C CA . LEU A 1 460 ? -15.275 28.081 4.861 1.00 92.44 460 LEU A CA 1
ATOM 3597 C C . LEU A 1 460 ? -13.894 27.476 5.094 1.00 92.44 460 LEU A C 1
ATOM 3599 O O . LEU A 1 460 ? -13.735 26.254 5.084 1.00 92.44 460 LEU A O 1
ATOM 3603 N N . ALA A 1 461 ? -12.882 28.304 5.318 1.00 88.81 461 ALA A N 1
ATOM 3604 C CA . ALA A 1 461 ? -11.598 27.824 5.794 1.00 88.81 461 ALA A CA 1
ATOM 3605 C C . ALA A 1 461 ? -11.729 27.293 7.239 1.00 88.81 461 ALA A C 1
ATOM 3607 O O . ALA A 1 461 ? -12.562 27.771 8.014 1.00 88.81 461 ALA A O 1
ATOM 3608 N N . PRO A 1 462 ? -10.877 26.339 7.660 1.00 84.69 462 PRO A N 1
ATOM 3609 C CA . PRO A 1 462 ? -10.853 25.855 9.040 1.00 84.69 462 PRO A CA 1
ATOM 3610 C C . PRO A 1 462 ? -10.729 26.963 10.097 1.00 84.69 462 PRO A C 1
ATOM 3612 O O . PRO A 1 462 ? -11.308 26.834 11.172 1.00 84.69 462 PRO A O 1
ATOM 3615 N N . SER A 1 463 ? -9.996 28.037 9.785 1.00 86.25 463 SER A N 1
ATOM 3616 C CA . SER A 1 463 ? -9.815 29.210 10.650 1.00 86.25 463 SER A CA 1
ATOM 3617 C C . SER A 1 463 ? -11.066 30.081 10.772 1.00 86.25 463 SER A C 1
ATOM 3619 O O . SER A 1 463 ? -11.179 30.820 11.737 1.00 86.25 463 SER A O 1
ATOM 3621 N N . GLU A 1 464 ? -12.004 29.992 9.830 1.00 92.88 464 GLU A N 1
ATOM 3622 C CA . GLU A 1 464 ? -13.226 30.809 9.792 1.00 92.88 464 GLU A CA 1
ATOM 3623 C C . GLU A 1 464 ? -14.418 30.080 10.421 1.00 92.88 464 GLU A C 1
ATOM 3625 O O . GLU A 1 464 ? -15.298 30.698 11.018 1.00 92.88 464 GLU A O 1
ATOM 3630 N N . PHE A 1 465 ? -14.450 28.749 10.311 1.00 94.62 465 PHE A N 1
ATOM 3631 C CA . PHE A 1 465 ? -15.614 27.954 10.695 1.00 94.62 465 PHE A CA 1
ATOM 3632 C C . PHE A 1 465 ? -15.914 27.983 12.201 1.00 94.62 465 PHE A C 1
ATOM 3634 O O . PHE A 1 465 ? -17.051 28.233 12.591 1.00 94.62 465 PHE A O 1
ATOM 3641 N N . VAL A 1 466 ? -14.914 27.744 13.058 1.00 94.25 466 VAL A N 1
ATOM 3642 C CA . VAL A 1 466 ? -15.124 27.749 14.520 1.00 94.25 466 VAL A CA 1
ATOM 3643 C C . VAL A 1 466 ? -15.506 29.149 15.028 1.00 94.25 466 VAL A C 1
ATOM 3645 O O . VAL A 1 466 ? -16.463 29.238 15.797 1.00 94.25 466 VAL A O 1
ATOM 3648 N N . PRO A 1 467 ? -14.859 30.251 14.588 1.00 95.88 467 PRO A N 1
ATOM 3649 C CA . PRO A 1 467 ? -15.333 31.602 14.897 1.00 95.88 467 PRO A CA 1
ATOM 3650 C C . PRO A 1 467 ? -16.771 31.875 14.447 1.00 95.88 467 PRO A C 1
ATOM 3652 O O . PRO A 1 467 ? -17.533 32.457 15.214 1.00 95.88 467 PRO A O 1
ATOM 3655 N N . TRP A 1 468 ? -17.168 31.412 13.256 1.00 96.00 468 TRP A N 1
ATOM 3656 C CA . TRP A 1 468 ? -18.546 31.553 12.780 1.00 96.00 468 TRP A CA 1
ATOM 3657 C C . TRP A 1 468 ? -19.548 30.834 13.694 1.00 96.00 468 TRP A C 1
ATOM 3659 O O . TRP A 1 468 ? -20.557 31.422 14.075 1.00 96.00 468 TRP A O 1
ATOM 3669 N N . VAL A 1 469 ? -19.252 29.601 14.118 1.00 96.56 469 VAL A N 1
ATOM 3670 C CA . VAL A 1 469 ? -20.094 28.868 15.081 1.00 96.56 469 VAL A CA 1
ATOM 3671 C C . VAL A 1 469 ? -20.164 29.598 16.423 1.00 96.56 469 VAL A C 1
ATOM 3673 O O . VAL A 1 469 ? -21.252 29.776 16.964 1.00 96.56 469 VAL A O 1
ATOM 3676 N N . ARG A 1 470 ? -19.031 30.093 16.933 1.00 96.56 470 ARG A N 1
ATOM 3677 C CA . ARG A 1 470 ? -18.986 30.869 18.181 1.00 96.56 470 ARG A CA 1
ATOM 3678 C C . ARG A 1 470 ? -19.838 32.136 18.101 1.00 96.56 470 ARG A C 1
ATOM 3680 O O . ARG A 1 470 ? -20.477 32.499 19.080 1.00 96.56 470 ARG A O 1
ATOM 3687 N N . GLN A 1 471 ? -19.859 32.805 16.949 1.00 96.12 471 GLN A N 1
ATOM 3688 C CA . GLN A 1 471 ? -20.712 33.971 16.725 1.00 96.12 471 GLN A CA 1
ATOM 3689 C C . GLN A 1 471 ? -22.201 33.607 16.785 1.00 96.12 471 GLN A C 1
ATOM 3691 O O . GLN A 1 471 ? -22.973 34.361 17.367 1.00 96.12 471 GLN A O 1
ATOM 3696 N N . LEU A 1 472 ? -22.601 32.459 16.224 1.00 95.19 472 LEU A N 1
ATOM 3697 C CA . LEU A 1 472 ? -23.987 31.985 16.301 1.00 95.19 472 LEU A CA 1
ATOM 3698 C C . LEU A 1 472 ? -24.397 31.679 17.747 1.00 95.19 472 LEU A C 1
ATOM 3700 O O . LEU A 1 472 ? -25.455 32.120 18.181 1.00 95.19 472 LEU A O 1
ATOM 3704 N N . VAL A 1 473 ? -23.540 30.992 18.505 1.00 95.75 473 VAL A N 1
ATOM 3705 C CA . VAL A 1 473 ? -23.793 30.703 19.926 1.00 95.75 473 VAL A CA 1
ATOM 3706 C C . VAL A 1 473 ? -23.894 31.999 20.739 1.00 95.75 473 VAL A C 1
ATOM 3708 O O . VAL A 1 473 ? -24.847 32.183 21.487 1.00 95.75 473 VAL A O 1
ATOM 3711 N N . ARG A 1 474 ? -22.974 32.955 20.534 1.00 94.88 474 ARG A N 1
ATOM 3712 C CA . ARG A 1 474 ? -23.018 34.282 21.185 1.00 94.88 474 ARG A CA 1
ATOM 3713 C C . ARG A 1 474 ? -24.255 35.105 20.825 1.00 94.88 474 ARG A C 1
ATOM 3715 O O . ARG A 1 474 ? -24.636 35.975 21.593 1.00 94.88 474 ARG A O 1
ATOM 3722 N N . ALA A 1 475 ? -24.869 34.846 19.673 1.00 93.19 475 ALA A N 1
ATOM 3723 C CA . ALA A 1 475 ? -26.123 35.475 19.268 1.00 93.19 475 ALA A CA 1
ATOM 3724 C C . ALA A 1 475 ? -27.368 34.825 19.914 1.00 93.19 475 ALA A C 1
ATOM 3726 O O . ALA A 1 475 ? -28.486 35.172 19.542 1.00 93.19 475 ALA A O 1
ATOM 3727 N N . GLY A 1 476 ? -27.186 33.887 20.852 1.00 93.44 476 GLY A N 1
ATOM 3728 C CA . GLY A 1 476 ? -28.266 33.230 21.591 1.00 93.44 476 GLY A CA 1
ATOM 3729 C C . GLY A 1 476 ? -28.850 31.995 20.902 1.00 93.44 476 GLY A C 1
ATOM 3730 O O . GLY A 1 476 ? -29.910 31.528 21.300 1.00 93.44 476 GLY A O 1
ATOM 3731 N N . HIS A 1 477 ? -28.211 31.464 19.856 1.00 94.81 477 HIS A N 1
ATOM 3732 C CA . HIS A 1 477 ? -28.697 30.269 19.160 1.00 94.81 477 HIS A CA 1
ATOM 3733 C C . HIS A 1 477 ? -28.215 28.970 19.810 1.00 94.81 477 HIS A C 1
ATOM 3735 O O . HIS A 1 477 ? -27.051 28.855 20.200 1.00 94.81 477 HIS A O 1
ATOM 3741 N N . VAL A 1 478 ? -29.059 27.936 19.780 1.00 96.69 478 VAL A N 1
ATOM 3742 C CA . VAL A 1 478 ? -28.638 26.560 20.082 1.00 96.69 478 VAL A CA 1
ATOM 3743 C C . VAL A 1 478 ? -28.083 25.932 18.807 1.00 96.69 478 VAL A C 1
ATOM 3745 O O . VAL A 1 478 ? -28.817 25.692 17.848 1.00 96.69 478 VAL A O 1
ATOM 3748 N N . VAL A 1 479 ? -26.775 25.672 18.768 1.00 98.00 479 VAL A N 1
ATOM 3749 C CA . VAL A 1 479 ? -26.099 25.200 17.550 1.00 98.00 479 VAL A CA 1
ATOM 3750 C C . VAL A 1 479 ? -25.739 23.722 17.658 1.00 98.00 479 VAL A C 1
ATOM 3752 O O . VAL A 1 479 ? -24.918 23.332 18.486 1.00 98.00 479 VAL A O 1
ATOM 3755 N N . TYR A 1 480 ? -26.289 22.910 16.758 1.00 98.25 480 TYR A N 1
ATOM 3756 C CA . TYR A 1 480 ? -25.926 21.513 16.550 1.00 98.25 480 TYR A CA 1
ATOM 3757 C C . TYR A 1 480 ? -25.063 21.366 15.298 1.00 98.25 480 TYR A C 1
ATOM 3759 O O . TYR A 1 480 ? -25.381 21.914 14.244 1.00 98.25 480 TYR A O 1
ATOM 3767 N N . VAL A 1 481 ? -23.987 20.585 15.374 1.00 98.00 481 VAL A N 1
ATOM 3768 C CA . VAL A 1 481 ? -23.078 20.340 14.243 1.00 98.00 481 VAL A CA 1
ATOM 3769 C C . VAL A 1 481 ? -22.845 18.847 14.080 1.00 98.00 481 VAL A C 1
ATOM 3771 O O . VAL A 1 481 ? -22.516 18.176 15.052 1.00 98.00 481 VAL A O 1
ATOM 3774 N N . VAL A 1 482 ? -22.931 18.324 12.856 1.00 97.12 482 VAL A N 1
ATOM 3775 C CA . VAL A 1 482 ? -22.589 16.930 12.547 1.00 97.12 482 VAL A CA 1
ATOM 3776 C C . VAL A 1 482 ? -21.527 16.834 11.458 1.00 97.12 482 VAL A C 1
ATOM 3778 O O . VAL A 1 482 ? -21.577 17.548 10.455 1.00 97.12 482 VAL A O 1
ATOM 3781 N N . TYR A 1 483 ? -20.584 15.909 11.631 1.00 95.00 483 TYR A N 1
ATOM 3782 C CA . TYR A 1 483 ? -19.650 15.514 10.578 1.00 95.00 483 TYR A CA 1
ATOM 3783 C C . TYR A 1 483 ? -19.260 14.034 10.676 1.00 95.00 483 TYR A C 1
ATOM 3785 O O . TYR A 1 483 ? -19.334 13.413 11.740 1.00 95.00 483 TYR A O 1
ATOM 3793 N N . GLU A 1 484 ? -18.838 13.441 9.558 1.00 92.75 484 GLU A N 1
ATOM 3794 C CA . GLU A 1 484 ? -18.328 12.066 9.553 1.00 92.75 484 GLU A CA 1
ATOM 3795 C C . GLU A 1 484 ? -16.918 11.987 10.145 1.00 92.75 484 GLU A C 1
ATOM 3797 O O . GLU A 1 484 ? -16.047 12.811 9.855 1.00 92.75 484 GLU A O 1
ATOM 3802 N N . ALA A 1 485 ? -16.658 10.938 10.928 1.00 87.69 485 ALA A N 1
ATOM 3803 C CA . ALA A 1 485 ? -15.319 10.632 11.405 1.00 87.69 485 ALA A CA 1
ATOM 3804 C C . ALA A 1 485 ? -14.355 10.523 10.213 1.00 87.69 485 ALA A C 1
ATOM 3806 O O . ALA A 1 485 ? -14.477 9.657 9.348 1.00 87.69 485 ALA A O 1
ATOM 3807 N N . CYS A 1 486 ? -13.372 11.408 10.176 1.00 79.94 486 CYS A N 1
ATOM 3808 C CA . CYS A 1 486 ? -12.456 11.574 9.058 1.00 79.94 486 CYS A CA 1
ATOM 3809 C C . CYS A 1 486 ? -11.004 11.522 9.552 1.00 79.94 486 CYS A C 1
ATOM 3811 O O . CYS A 1 486 ? -10.731 11.431 10.747 1.00 79.94 486 CYS A O 1
ATOM 3813 N N . GLY A 1 487 ? -10.036 11.574 8.633 1.00 69.38 487 GLY A N 1
ATOM 3814 C CA . GLY A 1 487 ? -8.602 11.540 8.965 1.00 69.38 487 GLY A CA 1
ATOM 3815 C C . GLY A 1 487 ? -8.064 12.788 9.687 1.00 69.38 487 GLY A C 1
ATOM 3816 O O . GLY A 1 487 ? -6.856 13.004 9.670 1.00 69.38 487 GLY A O 1
ATOM 3817 N N . PHE A 1 488 ? -8.944 13.622 10.252 1.00 71.38 488 PHE A N 1
ATOM 3818 C CA . PHE A 1 488 ? -8.651 14.892 10.927 1.00 71.38 488 PHE A CA 1
ATOM 3819 C C . PHE A 1 488 ? -8.817 14.812 12.456 1.00 71.38 488 PHE A C 1
ATOM 3821 O O . PHE A 1 488 ? -8.774 15.841 13.122 1.00 71.38 488 PHE A O 1
ATOM 3828 N N . GLY A 1 489 ? -9.003 13.609 13.013 1.00 78.81 489 GLY A N 1
ATOM 3829 C CA . GLY A 1 489 ? -9.135 13.394 14.458 1.00 78.81 489 GLY A CA 1
ATOM 3830 C C . GLY A 1 489 ? -10.347 14.089 15.084 1.00 78.81 489 GLY A C 1
ATOM 3831 O O . GLY A 1 489 ? -11.357 14.338 14.419 1.00 78.81 489 GLY A O 1
ATOM 3832 N N . PHE A 1 490 ? -10.241 14.398 16.381 1.00 90.25 490 PHE A N 1
ATOM 3833 C CA . PHE A 1 490 ? -11.318 15.007 17.178 1.00 90.25 490 PHE A CA 1
ATOM 3834 C C . PHE A 1 490 ? -11.035 16.450 17.619 1.00 90.25 490 PHE A C 1
ATOM 3836 O O . PHE A 1 490 ? -11.807 17.015 18.390 1.00 90.25 490 PHE A O 1
ATOM 3843 N N . GLY A 1 491 ? -9.970 17.081 17.107 1.00 88.56 491 GLY A N 1
ATOM 3844 C CA . GLY A 1 491 ? -9.650 18.478 17.423 1.00 88.56 491 GLY A CA 1
ATOM 3845 C C . GLY A 1 491 ? -10.780 19.447 17.054 1.00 88.56 491 GLY A C 1
ATOM 3846 O O . GLY A 1 491 ? -11.134 20.310 17.850 1.00 88.56 491 GLY A O 1
ATOM 3847 N N . LEU A 1 492 ? -11.414 19.261 15.889 1.00 91.44 492 LEU A N 1
ATOM 3848 C CA . LEU A 1 492 ? -12.564 20.077 15.481 1.00 91.44 492 LEU A CA 1
ATOM 3849 C C . LEU A 1 492 ? -13.761 19.908 16.428 1.00 91.44 492 LEU A C 1
ATOM 3851 O O . LEU A 1 492 ? -14.342 20.906 16.835 1.00 91.44 492 LEU A O 1
ATOM 3855 N N . TYR A 1 493 ? -14.100 18.672 16.805 1.00 94.00 493 TYR A N 1
ATOM 3856 C CA . TYR A 1 493 ? -15.157 18.393 17.781 1.00 94.00 493 TYR A CA 1
ATOM 3857 C C . TYR A 1 493 ? -14.914 19.141 19.099 1.00 94.00 493 TYR A C 1
ATOM 3859 O O . TYR A 1 493 ? -15.800 19.851 19.564 1.00 94.00 493 TYR A O 1
ATOM 3867 N N . ARG A 1 494 ? -13.694 19.063 19.650 1.00 92.50 494 ARG A N 1
ATOM 3868 C CA . ARG A 1 494 ? -13.327 19.743 20.906 1.00 92.50 494 ARG A CA 1
ATOM 3869 C C . ARG A 1 494 ? -13.418 21.264 20.771 1.00 92.50 494 ARG A C 1
ATOM 3871 O O . ARG A 1 494 ? -14.003 21.916 21.626 1.00 92.50 494 ARG A O 1
ATOM 3878 N N . ASN A 1 495 ? -12.928 21.818 19.661 1.00 92.50 495 ASN A N 1
ATOM 3879 C CA . ASN A 1 495 ? -13.015 23.254 19.387 1.00 92.50 495 ASN A CA 1
ATOM 3880 C C . ASN A 1 495 ? -14.465 23.746 19.249 1.00 92.50 495 ASN A C 1
ATOM 3882 O O . ASN A 1 495 ? -14.759 24.875 19.634 1.00 92.50 495 ASN A O 1
ATOM 3886 N N . LEU A 1 496 ? -15.363 22.925 18.695 1.00 95.31 496 LEU A N 1
ATOM 3887 C CA . LEU A 1 496 ? -16.787 23.245 18.580 1.00 95.31 496 LEU A CA 1
ATOM 3888 C C . LEU A 1 496 ? -17.505 23.145 19.926 1.00 95.31 496 LEU A C 1
ATOM 3890 O O . LEU A 1 496 ? -18.293 24.031 20.242 1.00 95.31 496 LEU A O 1
ATOM 3894 N N . GLN A 1 497 ? -17.185 22.133 20.739 1.00 95.50 497 GLN A N 1
ATOM 3895 C CA . GLN A 1 497 ? -17.687 22.047 22.112 1.00 95.50 497 GLN A CA 1
ATOM 3896 C C . GLN A 1 497 ? -17.239 23.251 22.946 1.00 95.50 497 GLN A C 1
ATOM 3898 O O . GLN A 1 497 ? -18.068 23.898 23.573 1.00 95.50 497 GLN A O 1
ATOM 3903 N N . ALA A 1 498 ? -15.958 23.623 22.874 1.00 95.25 498 ALA A N 1
ATOM 3904 C CA . ALA A 1 498 ? -15.425 24.811 23.542 1.00 95.25 498 ALA A CA 1
ATOM 3905 C C . ALA A 1 498 ? -16.016 26.130 23.003 1.00 95.25 498 ALA A C 1
ATOM 3907 O O . ALA A 1 498 ? -15.963 27.157 23.671 1.00 95.25 498 ALA A O 1
ATOM 3908 N N . ALA A 1 499 ? -16.572 26.130 21.787 1.00 96.00 499 ALA A N 1
ATOM 3909 C CA . ALA A 1 499 ? -17.318 27.262 21.240 1.00 96.00 499 ALA A CA 1
ATOM 3910 C C . ALA A 1 499 ? -18.794 27.296 21.686 1.00 96.00 499 ALA A C 1
ATOM 3912 O O . ALA A 1 499 ? -19.501 28.220 21.289 1.00 96.00 499 ALA A O 1
ATOM 3913 N N . GLY A 1 500 ? -19.245 26.319 22.482 1.00 96.75 500 GLY A N 1
ATOM 3914 C CA . GLY A 1 500 ? -20.610 26.201 23.000 1.00 96.75 500 GLY A CA 1
ATOM 3915 C C . GLY A 1 500 ? -21.589 25.460 22.082 1.00 96.75 500 GLY A C 1
ATOM 3916 O O . GLY A 1 500 ? -22.790 25.506 22.315 1.00 96.75 500 GLY A O 1
ATOM 3917 N N . ALA A 1 501 ? -21.110 24.780 21.035 1.00 97.44 501 ALA A N 1
ATOM 3918 C CA . ALA A 1 501 ? -21.967 24.016 20.128 1.00 97.44 501 ALA A CA 1
ATOM 3919 C C . ALA A 1 501 ? -22.084 22.534 20.526 1.00 97.44 501 ALA A C 1
ATOM 3921 O O . ALA A 1 501 ? -21.117 21.893 20.949 1.00 97.44 501 ALA A O 1
ATOM 3922 N N . HIS A 1 502 ? -23.250 21.942 20.270 1.00 97.12 502 HIS A N 1
ATOM 3923 C CA . HIS A 1 502 ? -23.481 20.504 20.374 1.00 97.12 502 HIS A CA 1
ATOM 3924 C C . HIS A 1 502 ? -22.949 19.798 19.123 1.00 97.12 502 HIS A C 1
ATOM 3926 O O . HIS A 1 502 ? -23.592 19.764 18.072 1.00 97.12 502 HIS A O 1
ATOM 3932 N N . CYS A 1 503 ? -21.748 19.234 19.212 1.00 96.62 503 CYS A N 1
ATOM 3933 C CA . CYS A 1 503 ? -21.125 18.544 18.088 1.00 96.62 503 CYS A CA 1
ATOM 3934 C C . CYS A 1 503 ? -21.342 17.024 18.153 1.00 96.62 503 CYS A C 1
ATOM 3936 O O . CYS A 1 503 ? -21.114 16.402 19.186 1.00 96.62 503 CYS A O 1
ATOM 3938 N N . TYR A 1 504 ? -21.707 16.410 17.027 1.00 96.38 504 TYR A N 1
ATOM 3939 C CA . TYR A 1 504 ? -21.805 14.965 16.852 1.00 96.38 504 TYR A CA 1
ATOM 3940 C C . TYR A 1 504 ? -20.850 14.492 15.758 1.00 96.38 504 TYR A C 1
ATOM 3942 O O . TYR A 1 504 ? -20.879 14.966 14.622 1.00 96.38 504 TYR A O 1
ATOM 3950 N N . VAL A 1 505 ? -20.032 13.493 16.082 1.00 95.44 505 VAL A N 1
ATOM 3951 C CA . VAL A 1 505 ? -19.213 12.785 15.091 1.00 95.44 505 VAL A CA 1
ATOM 3952 C C . VAL A 1 505 ? -19.879 11.454 14.789 1.00 95.44 505 VAL A C 1
ATOM 3954 O O . VAL A 1 505 ? -20.252 10.736 15.717 1.00 95.44 505 VAL A O 1
ATOM 3957 N N . ILE A 1 506 ? -20.020 11.097 13.514 1.00 93.75 506 ILE A N 1
ATOM 3958 C CA . ILE A 1 506 ? -20.688 9.850 13.112 1.00 93.75 506 ILE A CA 1
ATOM 3959 C C . ILE A 1 506 ? -19.744 8.869 12.423 1.00 93.75 506 ILE A C 1
ATOM 3961 O O . ILE A 1 506 ? -18.719 9.249 11.856 1.00 93.75 506 ILE A O 1
ATOM 3965 N N . ALA A 1 507 ? -20.084 7.581 12.464 1.00 88.31 507 ALA A N 1
ATOM 3966 C CA . ALA A 1 507 ? -19.350 6.563 11.720 1.00 88.31 507 ALA A CA 1
ATOM 3967 C C . ALA A 1 507 ? -19.461 6.818 10.200 1.00 88.31 507 ALA A C 1
ATOM 3969 O O . ALA A 1 507 ? -20.566 7.113 9.742 1.00 88.31 507 ALA A O 1
ATOM 3970 N N . PRO A 1 508 ? -18.379 6.648 9.410 1.00 83.94 508 PRO A N 1
ATOM 3971 C CA . PRO A 1 508 ? -18.418 6.876 7.966 1.00 83.94 508 PRO A CA 1
ATOM 3972 C C . PRO A 1 508 ? -19.462 5.996 7.282 1.00 83.94 508 PRO A C 1
ATOM 3974 O O . PRO A 1 508 ? -19.490 4.776 7.494 1.00 83.94 508 PRO A O 1
ATOM 3977 N N . ARG A 1 509 ? -20.300 6.595 6.438 1.00 78.94 509 ARG A N 1
ATOM 3978 C CA . ARG A 1 509 ? -21.359 5.909 5.697 1.00 78.94 509 ARG A CA 1
ATOM 3979 C C . ARG A 1 509 ? -21.383 6.374 4.244 1.00 78.94 509 ARG A C 1
ATOM 3981 O O . ARG A 1 509 ? -20.782 7.363 3.845 1.00 78.94 509 ARG A O 1
ATOM 3988 N N . LYS A 1 510 ? -22.059 5.598 3.397 1.00 78.69 510 LYS A N 1
ATOM 3989 C CA . LYS A 1 510 ? -22.345 6.038 2.033 1.00 78.69 510 LYS A CA 1
ATOM 3990 C C . LYS A 1 510 ? -23.568 6.954 2.093 1.00 78.69 510 LYS A C 1
ATOM 3992 O O . LYS A 1 510 ? -24.649 6.464 2.390 1.00 78.69 510 LYS A O 1
ATOM 3997 N N . LEU A 1 511 ? -23.380 8.245 1.820 1.00 81.38 511 LEU A N 1
ATOM 3998 C CA . LEU A 1 511 ? -24.459 9.243 1.844 1.00 81.38 511 LEU A CA 1
ATOM 3999 C C . LEU A 1 511 ? -25.317 9.238 0.558 1.00 81.38 511 LEU A C 1
ATOM 4001 O O . LEU A 1 511 ? -26.486 9.593 0.613 1.00 81.38 511 LEU A O 1
ATOM 4005 N N . ASP A 1 512 ? -24.781 8.758 -0.575 1.00 75.69 512 ASP A N 1
ATOM 4006 C CA . ASP A 1 512 ? -25.535 8.511 -1.824 1.00 75.69 512 ASP A CA 1
ATOM 4007 C C . ASP A 1 512 ? -26.284 7.166 -1.757 1.00 75.69 512 ASP A C 1
ATOM 4009 O O . ASP A 1 512 ? -25.805 6.133 -2.253 1.00 75.69 512 ASP A O 1
ATOM 4013 N N . GLU A 1 513 ? -27.441 7.173 -1.094 1.00 69.88 513 GLU A N 1
ATOM 4014 C CA . GLU A 1 513 ? -28.299 5.994 -0.906 1.00 69.88 513 GLU A CA 1
ATOM 4015 C C . GLU A 1 513 ? -28.912 5.507 -2.226 1.00 69.88 513 GLU A C 1
ATOM 4017 O O . GLU A 1 513 ? -28.891 4.310 -2.510 1.00 69.88 513 GLU A O 1
ATOM 4022 N N . GLN A 1 514 ? -29.326 6.434 -3.094 1.00 72.12 514 GLN A N 1
ATOM 4023 C CA . GLN A 1 514 ? -29.912 6.148 -4.412 1.00 72.12 514 GLN A CA 1
ATOM 4024 C C . GLN A 1 514 ? -28.889 5.657 -5.453 1.00 72.12 514 GLN A C 1
ATOM 4026 O O . GLN A 1 514 ? -29.245 5.355 -6.588 1.00 72.12 514 GLN A O 1
ATOM 4031 N N . CYS A 1 515 ? -27.604 5.559 -5.089 1.00 68.69 515 CYS A N 1
ATOM 4032 C CA . CYS A 1 515 ? -26.534 5.116 -5.984 1.00 68.69 515 CYS A CA 1
ATOM 4033 C C . CYS A 1 515 ? -26.465 5.909 -7.300 1.00 68.69 515 CYS A C 1
ATOM 4035 O O . CYS A 1 515 ? -26.036 5.364 -8.320 1.00 68.69 515 CYS A O 1
ATOM 4037 N N . THR A 1 516 ? -26.817 7.197 -7.261 1.00 72.31 516 THR A N 1
ATOM 4038 C CA . THR A 1 516 ? -26.799 8.110 -8.415 1.00 72.31 516 THR A CA 1
ATOM 4039 C C . THR A 1 516 ? -25.392 8.318 -8.975 1.00 72.31 516 THR A C 1
ATOM 4041 O O . THR A 1 516 ? -25.226 8.791 -10.097 1.00 72.31 516 THR A O 1
ATOM 4044 N N . ARG A 1 517 ? -24.353 7.947 -8.206 1.00 70.75 517 ARG A N 1
ATOM 4045 C CA . ARG A 1 517 ? -22.925 8.110 -8.536 1.00 70.75 517 ARG A CA 1
ATOM 4046 C C . ARG A 1 517 ? -22.494 9.572 -8.678 1.00 70.75 517 ARG A C 1
ATOM 4048 O O . ARG A 1 517 ? -21.382 9.831 -9.142 1.00 70.75 517 ARG A O 1
ATOM 4055 N N . VAL A 1 518 ? -23.316 10.519 -8.226 1.00 72.38 518 VAL A N 1
ATOM 4056 C CA . VAL A 1 518 ? -22.991 11.947 -8.180 1.00 72.38 518 VAL A CA 1
ATOM 4057 C C . VAL A 1 518 ? -22.635 12.324 -6.743 1.00 72.38 518 VAL A C 1
ATOM 4059 O O . VAL A 1 518 ? -23.507 12.589 -5.921 1.00 72.38 518 VAL A O 1
ATOM 4062 N N . LYS A 1 519 ? -21.333 12.349 -6.444 1.00 73.50 519 LYS A N 1
ATOM 4063 C CA . LYS A 1 519 ? -20.793 12.758 -5.140 1.00 73.50 519 LYS A CA 1
ATOM 4064 C C . LYS A 1 519 ? -20.250 14.182 -5.228 1.00 73.50 519 LYS A C 1
ATOM 4066 O O . LYS A 1 519 ? -19.300 14.422 -5.974 1.00 73.50 519 LYS A O 1
ATOM 4071 N N . THR A 1 520 ? -20.827 15.104 -4.465 1.00 86.81 520 THR A N 1
ATOM 4072 C CA . THR A 1 520 ? -20.329 16.477 -4.328 1.00 86.81 520 THR A CA 1
ATOM 4073 C C . THR A 1 520 ? -20.341 16.887 -2.859 1.00 86.81 520 THR A C 1
ATOM 4075 O O . THR A 1 520 ? -21.283 16.557 -2.140 1.00 86.81 520 THR A O 1
ATOM 4078 N N . ASP A 1 521 ? -19.319 17.630 -2.424 1.00 87.69 521 ASP A N 1
ATOM 4079 C CA . ASP A 1 521 ? -19.201 18.097 -1.033 1.00 87.69 521 ASP A CA 1
ATOM 4080 C C . ASP A 1 521 ? -20.487 18.804 -0.529 1.00 87.69 521 ASP A C 1
ATOM 4082 O O . ASP A 1 521 ? -20.929 18.512 0.581 1.00 87.69 521 ASP A O 1
ATOM 4086 N N . PRO A 1 522 ? -21.167 19.669 -1.326 1.00 91.56 522 PRO A N 1
ATOM 4087 C CA . PRO A 1 522 ? -22.436 20.279 -0.914 1.00 91.56 522 PRO A CA 1
ATOM 4088 C C . PRO A 1 522 ? -23.570 19.277 -0.673 1.00 91.56 522 PRO A C 1
ATOM 4090 O O . PRO A 1 522 ? -24.349 19.457 0.261 1.00 91.56 522 PRO A O 1
ATOM 4093 N N . ARG A 1 523 ? -23.679 18.224 -1.496 1.00 89.12 523 ARG A N 1
ATOM 4094 C CA . ARG A 1 523 ? -24.718 17.192 -1.333 1.00 89.12 523 ARG A CA 1
ATOM 4095 C C . ARG A 1 523 ? -24.482 16.365 -0.077 1.00 89.12 523 ARG A C 1
ATOM 4097 O O . ARG A 1 523 ? -25.433 16.097 0.655 1.00 89.12 523 ARG A O 1
ATOM 4104 N N . ASP A 1 524 ? -23.228 16.011 0.191 1.00 90.56 524 ASP A N 1
ATOM 4105 C CA . ASP A 1 524 ? -22.847 15.276 1.398 1.00 90.56 524 ASP A CA 1
ATOM 4106 C C . ASP A 1 524 ? -23.155 16.113 2.655 1.00 90.56 524 ASP A C 1
ATOM 4108 O O . ASP A 1 524 ? -23.848 15.638 3.556 1.00 90.56 524 ASP A O 1
ATOM 4112 N N . ALA A 1 525 ? -22.753 17.390 2.675 1.00 93.75 525 ALA A N 1
ATOM 4113 C CA . ALA A 1 525 ? -23.060 18.316 3.769 1.00 93.75 525 ALA A CA 1
ATOM 4114 C C . ALA A 1 525 ? -24.575 18.524 3.968 1.00 93.75 525 ALA A C 1
ATOM 4116 O O . ALA A 1 525 ? -25.055 18.529 5.101 1.00 93.75 525 ALA A O 1
ATOM 4117 N N . THR A 1 526 ? -25.345 18.632 2.879 1.00 94.75 526 THR A N 1
ATOM 4118 C CA . THR A 1 526 ? -26.815 18.753 2.936 1.00 94.75 526 THR A CA 1
ATOM 4119 C C . THR A 1 526 ? -27.451 17.500 3.531 1.00 94.75 526 THR A C 1
ATOM 4121 O O . THR A 1 526 ? -28.276 17.595 4.436 1.00 94.75 526 THR A O 1
ATOM 4124 N N . THR A 1 527 ? -27.022 16.320 3.078 1.00 93.69 527 THR A N 1
ATOM 4125 C CA . THR A 1 527 ? -27.523 15.031 3.579 1.00 93.69 527 THR A CA 1
ATOM 4126 C C . THR A 1 527 ? -27.249 14.885 5.076 1.00 93.69 527 THR A C 1
ATOM 4128 O O . THR A 1 527 ? -28.111 14.447 5.835 1.00 93.69 527 THR A O 1
ATOM 4131 N N . LEU A 1 528 ? -26.054 15.280 5.522 1.00 95.25 528 LEU A N 1
ATOM 4132 C CA . LEU A 1 528 ? -25.693 15.289 6.938 1.00 95.25 528 LEU A CA 1
ATOM 4133 C C . LEU A 1 528 ? -26.568 16.254 7.750 1.00 95.25 528 LEU A C 1
ATOM 4135 O O . LEU A 1 528 ? -27.051 15.877 8.814 1.00 95.25 528 LEU A O 1
ATOM 4139 N N . CYS A 1 529 ? -26.810 17.461 7.235 1.00 96.56 529 CYS A N 1
ATOM 4140 C CA . CYS A 1 529 ? -27.662 18.466 7.874 1.00 96.56 529 CYS A CA 1
ATOM 4141 C C . CYS A 1 529 ? -29.094 17.940 8.079 1.00 96.56 529 CYS A C 1
ATOM 4143 O O . CYS A 1 529 ? -29.614 17.976 9.192 1.00 96.56 529 CYS A O 1
ATOM 4145 N N . GLN A 1 530 ? -29.685 17.343 7.041 1.00 94.75 530 GLN A N 1
ATOM 4146 C CA . GLN A 1 530 ? -31.036 16.777 7.099 1.00 94.75 530 GLN A CA 1
ATOM 4147 C C . GLN A 1 530 ? -31.148 15.619 8.100 1.00 94.75 530 GLN A C 1
ATOM 4149 O O . GLN A 1 530 ? -32.101 15.554 8.875 1.00 94.75 530 GLN A O 1
ATOM 4154 N N . ARG A 1 531 ? -30.159 14.715 8.131 1.00 94.94 531 ARG A N 1
ATOM 4155 C CA . ARG A 1 531 ? -30.122 13.629 9.126 1.00 94.94 531 ARG A CA 1
ATOM 4156 C C . ARG A 1 531 ? -29.972 14.156 10.548 1.00 94.94 531 ARG A C 1
ATOM 4158 O O . ARG A 1 531 ? -30.579 13.607 11.462 1.00 94.94 531 ARG A O 1
ATOM 4165 N N . LEU A 1 532 ? -29.168 15.205 10.738 1.00 96.50 532 LEU A N 1
ATOM 4166 C CA . LEU A 1 532 ? -29.034 15.862 12.034 1.00 96.50 532 LEU A CA 1
ATOM 4167 C C . LEU A 1 532 ? -30.355 16.476 12.491 1.00 96.50 532 LEU A C 1
ATOM 4169 O O . LEU A 1 532 ? -30.679 16.325 13.663 1.00 96.50 532 LEU A O 1
ATOM 4173 N N . SER A 1 533 ? -31.124 17.097 11.590 1.00 95.44 533 SER A N 1
ATOM 4174 C CA . SER A 1 533 ? -32.457 17.619 11.924 1.00 95.44 533 SER A CA 1
ATOM 4175 C C . SER A 1 533 ? -33.332 16.530 12.539 1.00 95.44 533 SER A C 1
ATOM 4177 O O . SER A 1 533 ? -33.725 16.647 13.696 1.00 95.44 533 SER A O 1
ATOM 4179 N N . ARG A 1 534 ? -33.507 15.410 11.824 1.00 95.00 534 ARG A N 1
ATOM 4180 C CA . ARG A 1 534 ? -34.320 14.273 12.291 1.00 95.00 534 ARG A CA 1
ATOM 4181 C C . ARG A 1 534 ? -33.798 13.660 13.589 1.00 95.00 534 ARG A C 1
ATOM 4183 O O . ARG A 1 534 ? -34.575 13.198 14.417 1.00 95.00 534 ARG A O 1
ATOM 4190 N N . TYR A 1 535 ? -32.476 13.626 13.761 1.00 95.69 535 TYR A N 1
ATOM 4191 C CA . TYR A 1 535 ? -31.851 13.107 14.974 1.00 95.69 535 TYR A CA 1
ATOM 4192 C C . TYR A 1 535 ? -32.166 13.972 16.197 1.00 95.69 535 TYR A C 1
ATOM 4194 O O . TYR A 1 535 ? -32.531 13.433 17.239 1.00 95.69 535 TYR A O 1
ATOM 4202 N N . VAL A 1 536 ? -32.046 15.296 16.062 1.00 94.31 536 VAL A N 1
ATOM 4203 C CA . VAL A 1 536 ? -32.366 16.259 17.129 1.00 94.31 536 VAL A CA 1
ATOM 4204 C C . VAL A 1 536 ? -33.872 16.278 17.425 1.00 94.31 536 VAL A C 1
ATOM 4206 O O . VAL A 1 536 ? -34.261 16.508 18.561 1.00 94.31 536 VAL A O 1
ATOM 4209 N N . GLU A 1 537 ? -34.712 15.940 16.445 1.00 92.44 537 GLU A N 1
ATOM 4210 C CA . GLU A 1 537 ? -36.169 15.768 16.590 1.00 92.44 537 GLU A CA 1
ATOM 4211 C C . GLU A 1 537 ? -36.590 14.424 17.218 1.00 92.44 537 GLU A C 1
ATOM 4213 O O . GLU A 1 537 ? -37.776 14.134 17.327 1.00 92.44 537 GLU A O 1
ATOM 4218 N N . GLY A 1 538 ? -35.638 13.583 17.637 1.00 93.31 538 GLY A N 1
ATOM 4219 C CA . GLY A 1 538 ? -35.910 12.349 18.383 1.00 93.31 538 GLY A CA 1
ATOM 4220 C C . GLY A 1 538 ? -35.694 11.053 17.598 1.00 93.31 538 GLY A C 1
ATOM 4221 O O . GLY A 1 538 ? -35.605 9.980 18.205 1.00 93.31 538 GLY A O 1
ATOM 4222 N N . ASN A 1 539 ?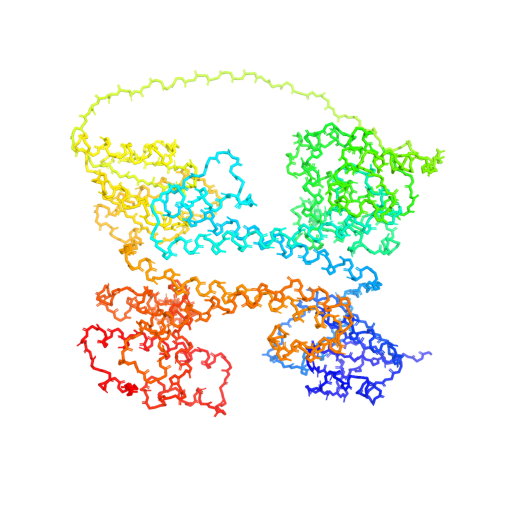 -35.494 11.103 16.274 1.00 93.69 539 ASN A N 1
ATOM 4223 C CA . ASN A 1 539 ? -35.127 9.917 15.496 1.00 93.69 539 ASN A CA 1
ATOM 4224 C C . ASN A 1 539 ? -33.630 9.594 15.641 1.00 93.69 539 ASN A C 1
ATOM 4226 O O . ASN A 1 539 ? -32.815 9.744 14.725 1.00 93.69 539 ASN A O 1
ATOM 4230 N N . THR A 1 540 ? -33.264 9.079 16.813 1.00 89.94 540 THR A N 1
ATOM 4231 C CA . THR A 1 540 ? -31.875 8.768 17.186 1.00 89.94 540 THR A CA 1
ATOM 4232 C C . THR A 1 540 ? -31.197 7.709 16.301 1.00 89.94 540 THR A C 1
ATOM 4234 O O . THR A 1 540 ? -29.983 7.521 16.384 1.00 89.94 540 THR A O 1
ATOM 4237 N N . ARG A 1 541 ? -31.937 7.019 15.419 1.00 88.44 541 ARG A N 1
ATOM 4238 C CA . ARG A 1 541 ? -31.395 6.005 14.493 1.00 88.44 541 ARG A CA 1
ATOM 4239 C C . ARG A 1 541 ? -30.782 6.604 13.221 1.00 88.44 541 ARG A C 1
ATOM 4241 O O . ARG A 1 541 ? -30.009 5.914 12.550 1.00 88.44 541 ARG A O 1
ATOM 4248 N N . GLU A 1 542 ? -31.081 7.865 12.905 1.00 91.06 542 GLU A N 1
ATOM 4249 C CA . GLU A 1 542 ? -30.586 8.551 11.699 1.00 91.06 542 GLU A CA 1
ATOM 4250 C C . GLU A 1 542 ? -29.065 8.746 11.700 1.00 91.06 542 GLU A C 1
ATOM 4252 O O . GLU A 1 542 ? -28.397 8.601 10.666 1.00 91.06 542 GLU A O 1
ATOM 4257 N N . LEU A 1 543 ? -28.489 8.992 12.880 1.00 92.62 543 LEU A N 1
ATOM 4258 C CA . LEU A 1 543 ? -27.052 9.149 13.071 1.00 92.62 543 LEU A CA 1
ATOM 4259 C C . LEU A 1 543 ? -26.475 7.984 13.878 1.00 92.62 543 LEU A C 1
ATOM 4261 O O . LEU A 1 543 ? -26.876 7.711 15.004 1.00 92.62 543 LEU A O 1
ATOM 4265 N N . ALA A 1 544 ? -25.442 7.334 13.339 1.00 89.12 544 ALA A N 1
ATOM 4266 C CA . ALA A 1 544 ? -24.588 6.450 14.132 1.00 89.12 544 ALA A CA 1
ATOM 4267 C C . ALA A 1 544 ? -23.485 7.262 14.808 1.00 89.12 544 ALA A C 1
ATOM 4269 O O . ALA A 1 544 ? -22.334 7.248 14.359 1.00 89.12 544 ALA A O 1
ATOM 4270 N N . VAL A 1 545 ? -23.862 7.982 15.864 1.00 91.75 545 VAL A N 1
ATOM 4271 C CA . VAL A 1 545 ? -22.945 8.799 16.663 1.00 91.75 545 VAL A CA 1
ATOM 4272 C C . VAL A 1 545 ? -21.865 7.910 17.279 1.00 91.75 545 VAL A C 1
ATOM 4274 O O . VAL A 1 545 ? -22.146 6.868 17.877 1.00 91.75 545 VAL A O 1
ATOM 4277 N N . ILE A 1 546 ? -20.607 8.306 17.109 1.00 90.00 546 ILE A N 1
ATOM 4278 C CA . ILE A 1 546 ? -19.471 7.637 17.732 1.00 90.00 546 ILE A CA 1
ATOM 4279 C C . ILE A 1 546 ? -19.134 8.318 19.051 1.00 90.00 546 ILE A C 1
ATOM 4281 O O . ILE A 1 546 ? -19.176 9.537 19.179 1.00 90.00 546 ILE A O 1
ATOM 4285 N N . ARG A 1 547 ? -18.727 7.519 20.036 1.00 90.12 547 ARG A N 1
ATOM 4286 C CA . ARG A 1 547 ? -18.127 8.057 21.255 1.00 90.12 547 ARG A CA 1
ATOM 4287 C C . ARG A 1 547 ? -16.761 8.641 20.918 1.00 90.12 547 ARG A C 1
ATOM 4289 O O . ARG A 1 547 ? -15.867 7.905 20.484 1.00 90.12 547 ARG A O 1
ATOM 4296 N N . VAL A 1 548 ? -16.609 9.935 21.158 1.00 91.19 548 VAL A N 1
ATOM 4297 C CA . VAL A 1 548 ? -15.330 10.627 21.032 1.00 91.19 548 VAL A CA 1
ATOM 4298 C C . VAL A 1 548 ? -14.458 10.281 22.250 1.00 91.19 548 VAL A C 1
ATOM 4300 O O . VAL A 1 548 ? -14.935 10.385 23.377 1.00 91.19 548 VAL A O 1
ATOM 4303 N N . PRO A 1 549 ? -13.222 9.787 22.057 1.00 90.94 549 PRO A N 1
ATOM 4304 C CA . PRO A 1 549 ? -12.271 9.547 23.146 1.00 90.94 549 PRO A CA 1
ATOM 4305 C C . PRO A 1 549 ? -11.863 10.845 23.859 1.00 90.94 549 PRO A C 1
ATOM 4307 O O . PRO A 1 549 ? -11.763 11.908 23.232 1.00 90.94 549 PRO A O 1
ATOM 4310 N N . SER A 1 550 ? -11.512 10.739 25.140 1.00 90.31 550 SER A N 1
ATOM 4311 C CA . SER A 1 550 ? -10.723 11.778 25.800 1.00 90.31 550 SER A CA 1
ATOM 4312 C C . SER A 1 550 ? -9.353 11.902 25.125 1.00 90.31 550 SER A C 1
ATOM 4314 O O . SER A 1 550 ? -8.909 11.009 24.392 1.00 90.31 550 SER A O 1
ATOM 4316 N N . GLU A 1 551 ? -8.663 13.019 25.342 1.00 86.88 551 GLU A N 1
ATOM 4317 C CA . GLU A 1 551 ? -7.310 13.177 24.802 1.00 86.88 551 GLU A CA 1
ATOM 4318 C C . GLU A 1 551 ? -6.339 12.134 25.358 1.00 86.88 551 GLU A C 1
ATOM 4320 O O . GLU A 1 551 ? -5.537 11.604 24.592 1.00 86.88 551 GLU A O 1
ATOM 4325 N N . ALA A 1 552 ? -6.455 11.779 26.639 1.00 87.94 552 ALA A N 1
ATOM 4326 C CA . ALA A 1 552 ? -5.629 10.749 27.265 1.00 87.94 552 ALA A CA 1
ATOM 4327 C C . ALA A 1 552 ? -5.848 9.363 26.629 1.00 87.94 552 ALA A C 1
ATOM 4329 O O . ALA A 1 552 ? -4.894 8.656 26.309 1.00 87.94 552 ALA A O 1
ATOM 4330 N N . GLU A 1 553 ? -7.095 8.976 26.349 1.00 90.81 553 GLU A N 1
ATOM 4331 C CA . GLU A 1 553 ? -7.387 7.694 25.688 1.00 90.81 553 GLU A CA 1
ATOM 4332 C C . GLU A 1 553 ? -6.954 7.680 24.219 1.00 90.81 553 GLU A C 1
ATOM 4334 O O . GLU A 1 553 ? -6.519 6.656 23.685 1.00 90.81 553 GLU A O 1
ATOM 4339 N N . GLU A 1 554 ? -7.092 8.813 23.528 1.00 87.19 554 GLU A N 1
ATOM 4340 C CA . GLU A 1 554 ? -6.570 8.984 22.177 1.00 87.19 554 GLU A CA 1
ATOM 4341 C C . GLU A 1 554 ? -5.048 8.799 22.167 1.00 87.19 554 GLU A C 1
ATOM 4343 O O . GLU A 1 554 ? -4.554 7.956 21.413 1.00 87.19 554 GLU A O 1
ATOM 4348 N N . GLN A 1 555 ? -4.334 9.481 23.069 1.00 82.50 555 GLN A N 1
ATOM 4349 C CA . GLN A 1 555 ? -2.890 9.338 23.290 1.00 82.50 555 GLN A CA 1
ATOM 4350 C C . GLN A 1 555 ? -2.495 7.889 23.579 1.00 82.50 555 GLN A C 1
ATOM 4352 O O . GLN A 1 555 ? -1.643 7.341 22.877 1.00 82.50 555 GLN A O 1
ATOM 4357 N N . ALA A 1 556 ? -3.171 7.226 24.519 1.00 87.81 556 ALA A N 1
ATOM 4358 C CA . ALA A 1 556 ? -2.903 5.829 24.834 1.00 87.81 556 ALA A CA 1
ATOM 4359 C C . ALA A 1 556 ? -3.053 4.938 23.586 1.00 87.81 556 ALA A C 1
ATOM 4361 O O . ALA A 1 556 ? -2.179 4.117 23.283 1.00 87.81 556 ALA A O 1
ATOM 4362 N N . ARG A 1 557 ? -4.112 5.122 22.784 1.00 89.12 557 ARG A N 1
ATOM 4363 C CA . ARG A 1 557 ? -4.299 4.358 21.536 1.00 89.12 557 ARG A CA 1
ATOM 4364 C C . ARG A 1 557 ? -3.191 4.600 20.516 1.00 89.12 557 ARG A C 1
ATOM 4366 O O . ARG A 1 557 ? -2.844 3.652 19.804 1.00 89.12 557 ARG A O 1
ATOM 4373 N N . HIS A 1 558 ? -2.637 5.810 20.425 1.00 83.81 558 HIS A N 1
ATOM 4374 C CA . HIS A 1 558 ? -1.614 6.134 19.426 1.00 83.81 558 HIS A CA 1
ATOM 4375 C C . HIS A 1 558 ? -0.401 5.208 19.501 1.00 83.81 558 HIS A C 1
ATOM 4377 O O . HIS A 1 558 ? 0.019 4.731 18.452 1.00 83.81 558 HIS A O 1
ATOM 4383 N N . VAL A 1 559 ? 0.083 4.866 20.696 1.00 85.94 559 VAL A N 1
ATOM 4384 C CA . VAL A 1 559 ? 1.249 3.982 20.895 1.00 85.94 559 VAL A CA 1
ATOM 4385 C C . VAL A 1 559 ? 1.032 2.616 20.227 1.00 85.94 559 VAL A C 1
ATOM 4387 O O . VAL A 1 559 ? 1.808 2.180 19.373 1.00 85.94 559 VAL A O 1
ATOM 4390 N N . SER A 1 560 ? -0.098 1.962 20.521 1.00 89.81 560 SER A N 1
ATOM 4391 C CA . SER A 1 560 ? -0.438 0.651 19.945 1.00 89.81 560 SER A CA 1
ATOM 4392 C C . SER A 1 560 ? -0.622 0.703 18.421 1.00 89.81 560 SER A C 1
ATOM 4394 O O . SER A 1 560 ? -0.169 -0.181 17.685 1.00 89.81 560 SER A O 1
ATOM 4396 N N . ARG A 1 561 ? -1.231 1.784 17.919 1.00 89.44 561 ARG A N 1
ATOM 4397 C CA . ARG A 1 561 ? -1.444 2.020 16.486 1.00 89.44 561 ARG A CA 1
ATOM 4398 C C . ARG A 1 561 ? -0.139 2.347 15.763 1.00 89.44 561 ARG A C 1
ATOM 4400 O O . ARG A 1 561 ? 0.029 1.928 14.619 1.00 89.44 561 ARG A O 1
ATOM 4407 N N . GLN A 1 562 ? 0.773 3.073 16.402 1.00 85.31 562 GLN A N 1
ATOM 4408 C CA . GLN A 1 562 ? 2.105 3.389 15.893 1.00 85.31 562 GLN A CA 1
ATOM 4409 C C . GLN A 1 562 ? 2.925 2.113 15.763 1.00 85.31 562 GLN A C 1
ATOM 4411 O O . GLN A 1 562 ? 3.425 1.833 14.674 1.00 85.31 562 GLN A O 1
ATOM 4416 N N . ARG A 1 563 ? 2.960 1.278 16.808 1.00 90.62 563 ARG A N 1
ATOM 4417 C CA . ARG A 1 563 ? 3.600 -0.039 16.752 1.00 90.62 563 ARG A CA 1
ATOM 4418 C C . ARG A 1 563 ? 3.061 -0.875 15.591 1.00 90.62 563 ARG A C 1
ATOM 4420 O O . ARG A 1 563 ? 3.836 -1.388 14.791 1.00 90.62 563 ARG A O 1
ATOM 4427 N N . GLU A 1 564 ? 1.738 -0.974 15.440 1.00 91.06 564 GLU A N 1
ATOM 4428 C CA . GLU A 1 564 ? 1.117 -1.702 14.324 1.00 91.06 564 GLU A CA 1
ATOM 4429 C C . GLU A 1 564 ? 1.555 -1.152 12.952 1.00 91.06 564 GLU A C 1
ATOM 4431 O O . GLU A 1 564 ? 1.849 -1.917 12.028 1.00 91.06 564 GLU A O 1
ATOM 4436 N N . GLN A 1 565 ? 1.618 0.174 12.800 1.00 87.12 565 GLN A N 1
ATOM 4437 C CA . GLN A 1 565 ? 2.097 0.806 11.570 1.00 87.12 565 GLN A CA 1
ATOM 4438 C C . GLN A 1 565 ? 3.562 0.465 11.284 1.00 87.12 565 GLN A C 1
ATOM 4440 O O . GLN A 1 565 ? 3.890 0.168 10.131 1.00 87.12 565 GLN A O 1
ATOM 4445 N N . LEU A 1 566 ? 4.420 0.474 12.307 1.00 88.06 566 LEU A N 1
ATOM 4446 C CA . LEU A 1 566 ? 5.832 0.130 12.165 1.00 88.06 566 LEU A CA 1
ATOM 4447 C C . LEU A 1 566 ? 6.030 -1.343 11.824 1.00 88.06 566 LEU A C 1
ATOM 4449 O O . LEU A 1 566 ? 6.768 -1.640 10.888 1.00 88.06 566 LEU A O 1
ATOM 4453 N N . VAL A 1 567 ? 5.300 -2.254 12.473 1.00 92.94 567 VAL A N 1
ATOM 4454 C CA . VAL A 1 567 ? 5.319 -3.690 12.145 1.00 92.94 567 VAL A CA 1
ATOM 4455 C C . VAL A 1 567 ? 4.951 -3.912 10.680 1.00 92.94 567 VAL A C 1
ATOM 4457 O O . VAL A 1 567 ? 5.671 -4.600 9.956 1.00 92.94 567 VAL A O 1
ATOM 4460 N N . ARG A 1 568 ? 3.877 -3.275 10.197 1.00 90.50 568 ARG A N 1
ATOM 4461 C CA . ARG A 1 568 ? 3.481 -3.359 8.780 1.00 90.50 568 ARG A CA 1
ATOM 4462 C C . ARG A 1 568 ? 4.535 -2.764 7.847 1.00 90.50 568 ARG A C 1
ATOM 4464 O O . ARG A 1 568 ? 4.693 -3.240 6.723 1.00 90.50 568 ARG A O 1
ATOM 4471 N N . HIS A 1 569 ? 5.231 -1.709 8.271 1.00 86.81 569 HIS A N 1
ATOM 4472 C CA . HIS A 1 569 ? 6.318 -1.125 7.490 1.00 86.81 569 HIS A CA 1
ATOM 4473 C C . HIS A 1 569 ? 7.507 -2.089 7.401 1.00 86.81 569 HIS A C 1
ATOM 4475 O O . HIS A 1 569 ? 7.943 -2.399 6.292 1.00 86.81 569 HIS A O 1
ATOM 4481 N N . ARG A 1 570 ? 7.956 -2.634 8.536 1.00 93.44 570 ARG A N 1
ATOM 4482 C CA . ARG A 1 570 ? 9.027 -3.631 8.611 1.00 93.44 570 ARG A CA 1
ATOM 4483 C C . ARG A 1 570 ? 8.709 -4.846 7.745 1.00 93.44 570 ARG A C 1
ATOM 4485 O O . ARG A 1 570 ? 9.492 -5.174 6.865 1.00 93.44 570 ARG A O 1
ATOM 4492 N N . GLN A 1 571 ? 7.523 -5.441 7.905 1.00 93.88 571 GLN A N 1
ATOM 4493 C CA . GLN A 1 571 ? 7.065 -6.581 7.095 1.00 93.88 571 GLN A CA 1
ATOM 4494 C C . GLN A 1 571 ? 7.101 -6.276 5.594 1.00 93.88 571 GLN A C 1
ATOM 4496 O O . GLN A 1 571 ? 7.510 -7.115 4.798 1.00 93.88 571 GLN A O 1
ATOM 4501 N N . LYS A 1 572 ? 6.698 -5.066 5.192 1.00 89.38 572 LYS A N 1
ATOM 4502 C CA . LYS A 1 572 ? 6.726 -4.662 3.785 1.00 89.38 572 LYS A CA 1
ATOM 4503 C C . LYS A 1 572 ? 8.155 -4.546 3.244 1.00 89.38 572 LYS A C 1
ATOM 4505 O O . LYS A 1 572 ? 8.385 -4.971 2.117 1.00 89.38 572 LYS A O 1
ATOM 4510 N N . LEU A 1 573 ? 9.080 -3.950 3.996 1.00 88.00 573 LEU A N 1
ATOM 4511 C CA . LEU A 1 573 ? 10.485 -3.832 3.584 1.00 88.00 573 LEU A CA 1
ATOM 4512 C C . LEU A 1 573 ? 11.181 -5.198 3.573 1.00 88.00 573 LEU A C 1
ATOM 4514 O O . LEU A 1 573 ? 11.895 -5.518 2.629 1.00 88.00 573 LEU A O 1
ATOM 4518 N N . GLU A 1 574 ? 10.906 -6.034 4.571 1.00 93.19 574 GLU A N 1
ATOM 4519 C CA . GLU A 1 574 ? 11.414 -7.401 4.630 1.00 93.19 574 GLU A CA 1
ATOM 4520 C C . GLU A 1 574 ? 10.930 -8.208 3.423 1.00 93.19 574 GLU A C 1
ATOM 4522 O O . GLU A 1 574 ? 11.745 -8.819 2.736 1.00 93.19 574 GLU A O 1
ATOM 4527 N N . ALA A 1 575 ? 9.632 -8.138 3.105 1.00 89.50 575 ALA A N 1
ATOM 4528 C CA . ALA A 1 575 ? 9.047 -8.798 1.942 1.00 89.50 575 ALA A CA 1
ATOM 4529 C C . ALA A 1 575 ? 9.628 -8.296 0.610 1.00 89.50 575 ALA A C 1
ATOM 4531 O O . ALA A 1 575 ? 9.721 -9.071 -0.335 1.00 89.50 575 ALA A O 1
ATOM 4532 N N . GLN A 1 576 ? 10.035 -7.025 0.516 1.00 86.94 576 GLN A N 1
ATOM 4533 C CA . GLN A 1 576 ? 10.726 -6.507 -0.670 1.00 86.94 576 GLN A CA 1
ATOM 4534 C C . GLN A 1 576 ? 12.097 -7.160 -0.852 1.00 86.94 576 GLN A C 1
ATOM 4536 O O . GLN A 1 576 ? 12.391 -7.616 -1.952 1.00 86.94 576 GLN A O 1
ATOM 4541 N N . GLY A 1 577 ? 12.894 -7.264 0.217 1.00 89.62 577 GLY A N 1
ATOM 4542 C CA . GLY A 1 577 ? 14.173 -7.978 0.167 1.00 89.62 577 GLY A CA 1
ATOM 4543 C C . GLY A 1 577 ? 13.994 -9.468 -0.125 1.00 89.62 577 GLY A C 1
ATOM 4544 O O . GLY A 1 577 ? 14.655 -10.009 -1.003 1.00 89.62 577 GLY A O 1
ATOM 4545 N N . ARG A 1 578 ? 13.006 -10.111 0.512 1.00 90.19 578 ARG A N 1
ATOM 4546 C CA . ARG A 1 578 ? 12.650 -11.510 0.230 1.00 90.19 578 ARG A CA 1
ATOM 4547 C C . ARG A 1 578 ? 12.248 -11.718 -1.225 1.00 90.19 578 ARG A C 1
ATOM 4549 O O . ARG A 1 578 ? 12.653 -12.700 -1.828 1.00 90.19 578 ARG A O 1
ATOM 4556 N N . SER A 1 579 ? 11.463 -10.799 -1.788 1.00 86.00 579 SER A N 1
ATOM 4557 C CA . SER A 1 579 ? 11.043 -10.855 -3.190 1.00 86.00 579 SER A CA 1
ATOM 4558 C C . SER A 1 579 ? 12.212 -10.686 -4.154 1.00 86.00 579 SER A C 1
ATOM 4560 O O . SER A 1 579 ? 12.163 -11.283 -5.223 1.00 86.00 579 SER A O 1
ATOM 4562 N N . LEU A 1 580 ? 13.224 -9.884 -3.801 1.00 86.06 580 LEU A N 1
ATOM 4563 C CA . LEU A 1 580 ? 14.454 -9.780 -4.585 1.00 86.06 580 LEU A CA 1
ATOM 4564 C C . LEU A 1 580 ? 15.191 -11.124 -4.577 1.00 86.06 580 LEU A C 1
ATOM 4566 O O . LEU A 1 580 ? 15.470 -11.655 -5.639 1.00 86.06 580 LEU A O 1
ATOM 4570 N N . LEU A 1 581 ? 15.405 -11.719 -3.401 1.00 88.75 581 LEU A N 1
ATOM 4571 C CA . LEU A 1 581 ? 16.076 -13.019 -3.263 1.00 88.75 581 LEU A CA 1
ATOM 4572 C C . LEU A 1 581 ? 15.357 -14.132 -4.042 1.00 88.75 581 LEU A C 1
ATOM 4574 O O . LEU A 1 581 ? 15.970 -14.831 -4.843 1.00 88.75 581 LEU A O 1
ATOM 4578 N N . VAL A 1 582 ? 14.033 -14.227 -3.886 1.00 86.44 582 VAL A N 1
ATOM 4579 C CA . VAL A 1 582 ? 13.195 -15.207 -4.600 1.00 86.44 582 VAL A CA 1
ATOM 4580 C C . VAL A 1 582 ? 13.263 -15.014 -6.114 1.00 86.44 582 VAL A C 1
ATOM 4582 O O . VAL A 1 582 ? 13.308 -15.996 -6.849 1.00 86.44 582 VAL A O 1
ATOM 4585 N N . GLY A 1 583 ? 13.304 -13.766 -6.589 1.00 81.62 583 GLY A N 1
ATOM 4586 C CA . GLY A 1 583 ? 13.410 -13.458 -8.018 1.00 81.62 583 GLY A CA 1
ATOM 4587 C C . GLY A 1 583 ? 14.683 -13.981 -8.680 1.00 81.62 583 GLY A C 1
ATOM 4588 O O . GLY A 1 583 ? 14.682 -14.195 -9.889 1.00 81.62 583 GLY A O 1
ATOM 4589 N N . HIS A 1 584 ? 15.720 -14.239 -7.882 1.00 82.12 584 HIS A N 1
ATOM 4590 C CA . HIS A 1 584 ? 17.014 -14.766 -8.314 1.00 82.12 584 HIS A CA 1
ATOM 4591 C C . HIS A 1 584 ? 17.237 -16.225 -7.898 1.00 82.12 584 HIS A C 1
ATOM 4593 O O . HIS A 1 584 ? 18.351 -16.720 -8.009 1.00 82.12 584 HIS A O 1
ATOM 4599 N N . SER A 1 585 ? 16.196 -16.921 -7.419 1.00 80.81 585 SER A N 1
ATOM 4600 C CA . SER A 1 585 ? 16.309 -18.286 -6.875 1.00 80.81 585 SER A CA 1
ATOM 4601 C C . SER A 1 585 ? 17.363 -18.415 -5.764 1.00 80.81 585 SER A C 1
ATOM 4603 O O . SER A 1 585 ? 18.018 -19.445 -5.644 1.00 80.81 585 SER A O 1
ATOM 4605 N N . LEU A 1 586 ? 17.521 -17.370 -4.948 1.00 85.06 586 LEU A N 1
ATOM 4606 C CA . LEU A 1 586 ? 18.464 -17.339 -3.830 1.00 85.06 586 LEU A CA 1
ATOM 4607 C C . LEU A 1 586 ? 17.760 -17.627 -2.498 1.00 85.06 586 LEU A C 1
ATOM 4609 O O . LEU A 1 586 ? 16.562 -17.338 -2.370 1.00 85.06 586 LEU A O 1
ATOM 4613 N N . PRO A 1 587 ? 18.502 -18.103 -1.476 1.00 84.25 587 PRO A N 1
ATOM 4614 C CA . PRO A 1 587 ? 17.961 -18.313 -0.140 1.00 84.25 587 PRO A CA 1
ATOM 4615 C C . PRO A 1 587 ? 17.240 -17.066 0.376 1.00 84.25 587 PRO A C 1
ATOM 4617 O O . PRO A 1 587 ? 17.809 -15.975 0.436 1.00 84.25 587 PRO A O 1
ATOM 4620 N N . SER A 1 588 ? 15.976 -17.227 0.770 1.00 88.75 588 SER A N 1
ATOM 4621 C CA . SER A 1 588 ? 15.113 -16.133 1.225 1.00 88.75 588 SER A CA 1
ATOM 4622 C C . SER A 1 588 ? 14.625 -16.392 2.652 1.00 88.75 588 SER A C 1
ATOM 4624 O O . SER A 1 588 ? 13.430 -16.612 2.878 1.00 88.75 588 SER A O 1
ATOM 4626 N N . PRO A 1 589 ? 15.520 -16.383 3.659 1.00 90.19 589 PRO A N 1
ATOM 4627 C CA . PRO A 1 589 ? 15.129 -16.639 5.037 1.00 90.19 589 PRO A CA 1
ATOM 4628 C C . PRO A 1 589 ? 14.243 -15.514 5.578 1.00 90.19 589 PRO A C 1
ATOM 4630 O O . PRO A 1 589 ? 14.299 -14.349 5.154 1.00 90.19 589 PRO A O 1
ATOM 4633 N N . ALA A 1 590 ? 13.377 -15.859 6.530 1.00 89.00 590 ALA A N 1
ATOM 4634 C CA . ALA A 1 590 ? 12.700 -14.845 7.328 1.00 89.00 590 ALA A CA 1
ATOM 4635 C C . ALA A 1 590 ? 13.757 -14.011 8.066 1.00 89.00 590 ALA A C 1
ATOM 4637 O O . ALA A 1 590 ? 14.807 -14.520 8.457 1.00 89.00 590 ALA A O 1
ATOM 4638 N N . HIS A 1 591 ? 13.496 -12.718 8.234 1.00 93.81 591 HIS A N 1
ATOM 4639 C CA . HIS A 1 591 ? 14.385 -11.810 8.961 1.00 93.81 591 HIS A CA 1
ATOM 4640 C C . HIS A 1 591 ? 15.827 -11.748 8.418 1.00 93.81 591 HIS A C 1
ATOM 4642 O O . HIS A 1 591 ? 16.767 -11.546 9.187 1.00 93.81 591 HIS A O 1
ATOM 4648 N N . TRP A 1 592 ? 16.003 -11.859 7.094 1.00 94.38 592 TRP A N 1
ATOM 4649 C CA . TRP A 1 592 ? 17.295 -11.788 6.381 1.00 94.38 592 TRP A CA 1
ATOM 4650 C C . TRP A 1 592 ? 18.205 -10.610 6.782 1.00 94.38 592 TRP A C 1
ATOM 4652 O O . TRP A 1 592 ? 19.416 -10.658 6.603 1.00 94.38 592 TRP A O 1
ATOM 4662 N N . TRP A 1 593 ? 17.622 -9.540 7.319 1.00 95.56 593 TRP A N 1
ATOM 4663 C CA . TRP A 1 593 ? 18.279 -8.290 7.695 1.00 95.56 593 TRP A CA 1
ATOM 4664 C C . TRP A 1 593 ? 18.894 -8.299 9.108 1.00 95.56 593 TRP A C 1
ATOM 4666 O O . TRP A 1 593 ? 19.659 -7.387 9.436 1.00 95.56 593 TRP A O 1
ATOM 4676 N N . LYS A 1 594 ? 18.570 -9.293 9.952 1.00 95.69 594 LYS A N 1
ATOM 4677 C CA . LYS A 1 594 ? 19.166 -9.445 11.293 1.00 95.69 594 LYS A CA 1
ATOM 4678 C C . LYS A 1 594 ? 20.647 -9.803 11.188 1.00 95.69 594 LYS A C 1
ATOM 4680 O O . LYS A 1 594 ? 21.048 -10.479 10.250 1.00 95.69 594 LYS A O 1
ATOM 4685 N N . ASN A 1 595 ? 21.450 -9.389 12.170 1.00 93.44 595 ASN A N 1
ATOM 4686 C CA . ASN A 1 595 ? 22.917 -9.492 12.122 1.00 93.44 595 ASN A CA 1
ATOM 4687 C C . ASN A 1 595 ? 23.432 -10.903 11.795 1.00 93.44 595 ASN A C 1
ATOM 4689 O O . ASN A 1 595 ? 24.237 -11.053 10.879 1.00 93.44 595 ASN A O 1
ATOM 4693 N N . GLN A 1 596 ? 22.925 -11.929 12.485 1.00 93.06 596 GLN A N 1
ATOM 4694 C CA . GLN A 1 596 ? 23.349 -13.317 12.275 1.00 93.06 596 GLN A CA 1
ATOM 4695 C C . GLN A 1 596 ? 22.992 -13.826 10.870 1.00 93.06 596 GLN A C 1
ATOM 4697 O O . GLN A 1 596 ? 23.851 -14.351 10.163 1.00 93.06 596 GLN A O 1
ATOM 4702 N N . THR A 1 597 ? 21.740 -13.638 10.443 1.00 93.31 597 THR A N 1
ATOM 4703 C CA . THR A 1 597 ? 21.276 -14.068 9.117 1.00 93.31 597 THR A CA 1
ATOM 4704 C C . THR A 1 597 ? 21.983 -13.302 8.003 1.00 93.31 597 THR A C 1
ATOM 4706 O O . THR A 1 597 ? 22.385 -13.902 7.013 1.00 93.31 597 THR A O 1
ATOM 4709 N N . TRP A 1 598 ? 22.191 -11.996 8.183 1.00 94.94 598 TRP A N 1
ATOM 4710 C CA . TRP A 1 598 ? 22.881 -11.141 7.224 1.00 94.94 598 TRP A CA 1
ATOM 4711 C C . TRP A 1 598 ? 24.322 -11.594 6.988 1.00 94.94 598 TRP A C 1
ATOM 4713 O O . TRP A 1 598 ? 24.703 -11.768 5.840 1.00 94.94 598 TRP A O 1
ATOM 4723 N N . SER A 1 599 ? 25.088 -11.850 8.055 1.00 93.38 599 SER A N 1
ATOM 4724 C CA . SER A 1 599 ? 26.484 -12.310 7.956 1.00 93.38 599 SER A CA 1
ATOM 4725 C C . SER A 1 599 ? 26.619 -13.625 7.179 1.00 93.38 599 SER A C 1
ATOM 4727 O O . SER A 1 599 ? 27.542 -13.795 6.384 1.00 93.38 599 SER A O 1
ATOM 4729 N N . ARG A 1 600 ? 25.665 -14.551 7.358 1.00 92.62 600 ARG A N 1
ATOM 4730 C CA . ARG A 1 600 ? 25.610 -15.797 6.578 1.00 92.62 600 ARG A CA 1
ATOM 4731 C C . ARG A 1 600 ? 25.231 -15.532 5.122 1.00 92.62 600 ARG A C 1
ATOM 4733 O O . ARG A 1 600 ? 25.887 -16.039 4.222 1.00 92.62 600 ARG A O 1
ATOM 4740 N N . LEU A 1 601 ? 24.203 -14.715 4.889 1.00 90.75 601 LEU A N 1
ATOM 4741 C CA . LEU A 1 601 ? 23.715 -14.408 3.546 1.00 90.75 601 LEU A CA 1
ATOM 4742 C C . LEU A 1 601 ? 24.755 -13.682 2.691 1.00 90.75 601 LEU A C 1
ATOM 4744 O O . LEU A 1 601 ? 24.932 -14.045 1.537 1.00 90.75 601 LEU A O 1
ATOM 4748 N N . THR A 1 602 ? 25.481 -12.699 3.224 1.00 91.62 602 THR A N 1
ATOM 4749 C CA . THR A 1 602 ? 26.449 -11.922 2.428 1.00 91.62 602 THR A CA 1
ATOM 4750 C C . THR A 1 602 ? 27.597 -12.752 1.865 1.00 91.62 602 THR A C 1
ATOM 4752 O O . THR A 1 602 ? 28.216 -12.323 0.900 1.00 91.62 602 THR A O 1
ATOM 4755 N N . LYS A 1 603 ? 27.870 -13.931 2.437 1.00 92.06 603 LYS A N 1
ATOM 4756 C CA . LYS A 1 603 ? 28.860 -14.885 1.912 1.00 92.06 603 LYS A CA 1
ATOM 4757 C C . LYS A 1 603 ? 28.346 -15.675 0.704 1.00 92.06 603 LYS A C 1
ATOM 4759 O O . LYS A 1 603 ? 29.144 -16.171 -0.076 1.00 92.06 603 LYS A O 1
ATOM 4764 N N . LEU A 1 604 ? 27.025 -15.806 0.575 1.00 88.75 604 LEU A N 1
ATOM 4765 C CA . LEU A 1 604 ? 26.355 -16.603 -0.459 1.00 88.75 604 LEU A CA 1
ATOM 4766 C C . LEU A 1 604 ? 25.793 -15.744 -1.597 1.00 88.75 604 LEU A C 1
ATOM 4768 O O . LEU A 1 604 ? 25.526 -16.244 -2.686 1.00 88.75 604 LEU A O 1
ATOM 4772 N N . LEU A 1 605 ? 25.544 -14.461 -1.336 1.00 89.38 605 LEU A N 1
ATOM 4773 C CA . LEU A 1 605 ? 24.869 -13.571 -2.271 1.00 89.38 605 LEU A CA 1
ATOM 4774 C C . LEU A 1 605 ? 25.875 -12.809 -3.150 1.00 89.38 605 LEU A C 1
ATOM 4776 O O . LEU A 1 605 ? 26.863 -12.284 -2.635 1.00 89.38 605 LEU A O 1
ATOM 4780 N N . PRO A 1 606 ? 25.587 -12.641 -4.455 1.00 87.19 606 PRO A N 1
ATOM 4781 C CA . PRO A 1 606 ? 26.336 -11.736 -5.318 1.00 87.19 606 PRO A CA 1
ATOM 4782 C C . PRO A 1 606 ? 26.446 -10.325 -4.726 1.00 87.19 606 PRO A C 1
ATOM 4784 O O . PRO A 1 606 ? 25.475 -9.793 -4.175 1.00 87.19 606 PRO A O 1
ATOM 4787 N N . SER A 1 607 ? 27.603 -9.681 -4.911 1.00 84.75 607 SER A N 1
ATOM 4788 C CA . SER A 1 607 ? 27.911 -8.352 -4.353 1.00 84.75 607 SER A CA 1
ATOM 4789 C C . SER A 1 607 ? 26.837 -7.309 -4.672 1.00 84.75 607 SER A C 1
ATOM 4791 O O . SER A 1 607 ? 26.411 -6.548 -3.803 1.00 84.75 607 SER A O 1
ATOM 4793 N N . TRP A 1 608 ? 26.322 -7.313 -5.901 1.00 80.69 608 TRP A N 1
ATOM 4794 C CA . TRP A 1 608 ? 25.286 -6.380 -6.323 1.00 80.69 608 TRP A CA 1
ATOM 4795 C C . TRP A 1 608 ? 23.959 -6.591 -5.570 1.00 80.69 608 TRP A C 1
ATOM 4797 O O . TRP A 1 608 ? 23.300 -5.607 -5.234 1.00 80.69 608 TRP A O 1
ATOM 4807 N N . ILE A 1 609 ? 23.582 -7.833 -5.228 1.00 87.06 609 ILE A N 1
ATOM 4808 C CA . ILE A 1 609 ? 22.375 -8.138 -4.436 1.00 87.06 609 ILE A CA 1
ATOM 4809 C C . ILE A 1 609 ? 22.560 -7.678 -2.995 1.00 87.06 609 ILE A C 1
ATOM 4811 O O . ILE A 1 609 ? 21.655 -7.045 -2.443 1.00 87.06 609 ILE A O 1
ATOM 4815 N N . CYS A 1 610 ? 23.738 -7.922 -2.412 1.00 88.12 610 CYS A N 1
ATOM 4816 C CA . CYS A 1 610 ? 24.105 -7.396 -1.098 1.00 88.12 610 CYS A CA 1
ATOM 4817 C C . CYS A 1 610 ? 23.924 -5.876 -1.058 1.00 88.12 610 CYS A C 1
ATOM 4819 O O . CYS A 1 610 ? 23.179 -5.378 -0.214 1.00 88.12 610 CYS A O 1
ATOM 4821 N N . LEU A 1 611 ? 24.474 -5.155 -2.042 1.00 82.69 611 LEU A N 1
ATOM 4822 C CA . LEU A 1 611 ? 24.324 -3.702 -2.160 1.00 82.69 611 LEU A CA 1
ATOM 4823 C C . LEU A 1 611 ? 22.852 -3.267 -2.262 1.00 82.69 611 LEU A C 1
ATOM 4825 O O . LEU A 1 611 ? 22.465 -2.251 -1.682 1.00 82.69 611 LEU A O 1
ATOM 4829 N N . ARG A 1 612 ? 21.991 -4.014 -2.972 1.00 83.75 612 ARG A N 1
ATOM 4830 C CA . ARG A 1 612 ? 20.551 -3.691 -3.055 1.00 83.75 612 ARG A CA 1
ATOM 4831 C C . ARG A 1 612 ? 19.826 -3.916 -1.728 1.00 83.75 612 ARG A C 1
ATOM 4833 O O . ARG A 1 612 ? 19.004 -3.083 -1.339 1.00 83.75 612 ARG A O 1
ATOM 4840 N N . LEU A 1 613 ? 20.103 -5.018 -1.036 1.00 89.00 613 LEU A N 1
ATOM 4841 C CA . LEU A 1 613 ? 19.481 -5.340 0.250 1.00 89.00 613 LEU A CA 1
ATOM 4842 C C . LEU A 1 613 ? 19.961 -4.412 1.371 1.00 89.00 613 LEU A C 1
ATOM 4844 O O . LEU A 1 613 ? 19.168 -3.994 2.222 1.00 89.00 613 LEU A O 1
ATOM 4848 N N . GLU A 1 614 ? 21.231 -4.023 1.337 1.00 87.44 614 GLU A N 1
ATOM 4849 C CA . GLU A 1 614 ? 21.853 -3.135 2.314 1.00 87.44 614 GLU A CA 1
ATOM 4850 C C . GLU A 1 614 ? 21.166 -1.766 2.372 1.00 87.44 614 GLU A C 1
ATOM 4852 O O . GLU A 1 614 ? 20.995 -1.205 3.450 1.00 87.44 614 GLU A O 1
ATOM 4857 N N . VAL A 1 615 ? 20.614 -1.274 1.256 1.00 81.44 615 VAL A N 1
ATOM 4858 C CA . VAL A 1 615 ? 19.808 -0.037 1.227 1.00 81.44 615 VAL A CA 1
ATOM 4859 C C . VAL A 1 615 ? 18.582 -0.104 2.155 1.00 81.44 615 VAL A C 1
ATOM 4861 O O . VAL A 1 615 ? 18.090 0.930 2.623 1.00 81.44 615 VAL A O 1
ATOM 4864 N N . HIS A 1 616 ? 18.060 -1.303 2.421 1.00 84.81 616 HIS A N 1
ATOM 4865 C CA . HIS A 1 616 ? 16.896 -1.522 3.281 1.00 84.81 616 HIS A CA 1
ATOM 4866 C C . HIS A 1 616 ? 17.268 -1.884 4.722 1.00 84.81 616 HIS A C 1
ATOM 4868 O O . HIS A 1 616 ? 16.489 -1.588 5.633 1.00 84.81 616 HIS A O 1
ATOM 4874 N N . ARG A 1 617 ? 18.432 -2.502 4.942 1.00 90.88 617 ARG A N 1
ATOM 4875 C CA . ARG A 1 617 ? 18.816 -3.081 6.237 1.00 90.88 617 ARG A CA 1
ATOM 4876 C C . ARG A 1 617 ? 18.865 -2.060 7.387 1.00 90.88 617 ARG A C 1
ATOM 4878 O O . ARG A 1 617 ? 18.213 -2.334 8.393 1.00 90.88 617 ARG A O 1
ATOM 4885 N N . PRO A 1 618 ? 19.493 -0.871 7.269 1.00 88.12 618 PRO A N 1
ATOM 4886 C CA . PRO A 1 618 ? 19.469 0.128 8.339 1.00 88.12 618 PRO A CA 1
ATOM 4887 C C . PRO A 1 618 ? 18.047 0.543 8.721 1.00 88.12 618 PRO A C 1
ATOM 4889 O O . PRO A 1 618 ? 17.715 0.622 9.897 1.00 88.12 618 PRO A O 1
ATOM 4892 N N . ALA A 1 619 ? 17.167 0.728 7.729 1.00 85.56 619 ALA A N 1
ATOM 4893 C CA . ALA A 1 619 ? 15.772 1.071 7.990 1.00 85.56 619 ALA A CA 1
ATOM 4894 C C . ALA A 1 619 ? 15.032 -0.057 8.727 1.00 85.56 619 ALA A C 1
ATOM 4896 O O . ALA A 1 619 ? 14.222 0.224 9.604 1.00 85.56 619 ALA A O 1
ATOM 4897 N N . LEU A 1 620 ? 15.306 -1.321 8.391 1.00 92.56 620 LEU A N 1
ATOM 4898 C CA . LEU A 1 620 ? 14.731 -2.483 9.072 1.00 92.56 620 LEU A CA 1
ATOM 4899 C C . LEU A 1 620 ? 15.205 -2.593 10.528 1.00 92.56 620 LEU A C 1
ATOM 4901 O O . LEU A 1 620 ? 14.369 -2.793 11.405 1.00 92.56 620 LEU A O 1
ATOM 4905 N N . LEU A 1 621 ? 16.499 -2.387 10.787 1.00 93.75 621 LEU A N 1
ATOM 4906 C CA . LEU A 1 621 ? 17.070 -2.392 12.139 1.00 93.75 621 LEU A CA 1
ATOM 4907 C C . LEU A 1 621 ? 16.481 -1.270 13.005 1.00 93.75 621 LEU A C 1
ATOM 4909 O O . LEU A 1 621 ? 16.024 -1.528 14.116 1.00 93.75 621 LEU A O 1
ATOM 4913 N N . THR A 1 622 ? 16.393 -0.046 12.473 1.00 88.88 622 THR A N 1
ATOM 4914 C CA . THR A 1 622 ? 15.754 1.077 13.177 1.00 88.88 622 THR A CA 1
ATOM 4915 C C . THR A 1 622 ? 14.276 0.807 13.463 1.00 88.88 622 THR A C 1
ATOM 4917 O O . THR A 1 622 ? 13.792 1.104 14.554 1.00 88.88 622 THR A O 1
ATOM 4920 N N . LEU A 1 623 ? 13.539 0.238 12.501 1.00 89.94 623 LEU A N 1
ATOM 4921 C CA . LEU A 1 623 ? 12.135 -0.122 12.709 1.00 89.94 623 LEU A CA 1
ATOM 4922 C C . LEU A 1 623 ? 11.985 -1.181 13.802 1.00 89.94 623 LEU A C 1
ATOM 4924 O O . LEU A 1 623 ? 11.069 -1.067 14.609 1.00 89.94 623 LEU A O 1
ATOM 4928 N N . GLU A 1 624 ? 12.861 -2.185 13.843 1.00 94.81 624 GLU A N 1
ATOM 4929 C CA . GLU A 1 624 ? 12.825 -3.221 14.877 1.00 94.81 624 GLU A CA 1
ATOM 4930 C C . GLU A 1 624 ? 13.074 -2.646 16.267 1.00 94.81 624 GLU A C 1
ATOM 4932 O O . GLU A 1 624 ? 12.303 -2.926 17.181 1.00 94.81 624 GLU A O 1
ATOM 4937 N N . GLN A 1 625 ? 14.081 -1.785 16.413 1.00 92.25 625 GLN A N 1
ATOM 4938 C CA . GLN A 1 625 ? 14.367 -1.113 17.679 1.00 92.25 625 GLN A CA 1
ATOM 4939 C C . GLN A 1 625 ? 13.152 -0.311 18.174 1.00 92.25 625 GLN A C 1
ATOM 4941 O O . GLN A 1 625 ? 12.747 -0.441 19.327 1.00 92.25 625 GLN A O 1
ATOM 4946 N N . GLN A 1 626 ? 12.511 0.460 17.287 1.00 89.12 626 GLN A N 1
ATOM 4947 C CA . GLN A 1 626 ? 11.303 1.227 17.618 1.00 89.12 626 GLN A CA 1
ATOM 4948 C C . GLN A 1 626 ? 10.112 0.326 17.967 1.00 89.12 626 GLN A C 1
ATOM 4950 O O . GLN A 1 626 ? 9.355 0.624 18.888 1.00 89.12 626 GLN A O 1
ATOM 4955 N N . ILE A 1 627 ? 9.927 -0.782 17.240 1.00 93.50 627 ILE A N 1
ATOM 4956 C CA . ILE A 1 627 ? 8.879 -1.765 17.542 1.00 93.50 627 ILE A CA 1
ATOM 4957 C C . ILE A 1 627 ? 9.129 -2.391 18.912 1.00 93.50 627 ILE A C 1
ATOM 4959 O O . ILE A 1 627 ? 8.170 -2.555 19.663 1.00 93.50 627 ILE A O 1
ATOM 4963 N N . SER A 1 628 ? 10.377 -2.729 19.238 1.00 94.19 628 SER A N 1
ATOM 4964 C CA . SER A 1 628 ? 10.755 -3.314 20.524 1.00 94.19 628 SER A CA 1
ATOM 4965 C C . SER A 1 628 ? 10.471 -2.349 21.672 1.00 94.19 628 SER A C 1
ATOM 4967 O O . SER A 1 628 ? 9.771 -2.724 22.607 1.00 94.19 628 SER A O 1
ATOM 4969 N N . ALA A 1 629 ? 10.901 -1.088 21.553 1.00 90.38 629 ALA A N 1
ATOM 4970 C CA . ALA A 1 629 ? 10.652 -0.057 22.562 1.00 90.38 629 ALA A CA 1
ATOM 4971 C C . ALA A 1 629 ? 9.149 0.152 22.822 1.00 90.38 629 ALA A C 1
ATOM 4973 O O . ALA A 1 629 ? 8.699 0.079 23.961 1.00 90.38 629 ALA A O 1
ATOM 4974 N N . LEU A 1 630 ? 8.343 0.303 21.762 1.00 90.75 630 LEU A N 1
ATOM 4975 C CA . LEU A 1 630 ? 6.888 0.435 21.905 1.00 90.75 630 LEU A CA 1
ATOM 4976 C C . LEU A 1 630 ? 6.226 -0.854 22.414 1.00 90.75 630 LEU A C 1
ATOM 4978 O O . LEU A 1 630 ? 5.154 -0.791 23.007 1.00 90.75 630 LEU A O 1
ATOM 4982 N N . SER A 1 631 ? 6.801 -2.030 22.140 1.00 94.38 631 SER A N 1
ATOM 4983 C CA . SER A 1 631 ? 6.281 -3.296 22.679 1.00 94.38 631 SER A CA 1
ATOM 4984 C C . SER A 1 631 ? 6.491 -3.356 24.187 1.00 94.38 631 SER A C 1
ATOM 4986 O O . SER A 1 631 ? 5.531 -3.645 24.890 1.00 94.38 631 SER A O 1
ATOM 4988 N N . ALA A 1 632 ? 7.687 -3.000 24.663 1.00 91.69 632 ALA A N 1
ATOM 4989 C CA . ALA A 1 632 ? 8.000 -2.936 26.087 1.00 91.69 632 ALA A CA 1
ATOM 4990 C C . ALA A 1 632 ? 7.108 -1.920 26.820 1.00 91.69 632 ALA A C 1
ATOM 4992 O O . ALA A 1 632 ? 6.505 -2.260 27.832 1.00 91.69 632 ALA A O 1
ATOM 4993 N N . GLU A 1 633 ? 6.930 -0.716 26.262 1.00 90.75 633 GLU A N 1
ATOM 4994 C CA . GLU A 1 633 ? 6.022 0.301 26.821 1.00 90.75 633 GLU A CA 1
ATOM 4995 C C . GLU A 1 633 ? 4.576 -0.215 26.930 1.00 90.75 633 GLU A C 1
ATOM 4997 O O . GLU A 1 633 ? 3.891 0.001 27.929 1.00 90.75 633 GLU A O 1
ATOM 5002 N N . LEU A 1 634 ? 4.088 -0.913 25.899 1.00 92.00 634 LEU A N 1
ATOM 5003 C CA . LEU A 1 634 ? 2.738 -1.471 25.914 1.00 92.00 634 LEU A CA 1
ATOM 5004 C C . LEU A 1 634 ? 2.607 -2.611 26.922 1.00 92.00 634 LEU A C 1
ATOM 5006 O O . LEU A 1 634 ? 1.593 -2.671 27.603 1.00 92.00 634 LEU A O 1
ATOM 5010 N N . GLU A 1 635 ? 3.586 -3.507 27.007 1.00 91.69 635 GLU A N 1
ATOM 5011 C CA . GLU A 1 635 ? 3.561 -4.642 27.935 1.00 91.69 635 GLU A CA 1
ATOM 5012 C C . GLU A 1 635 ? 3.673 -4.202 29.397 1.00 91.69 635 GLU A C 1
ATOM 5014 O O . GLU A 1 635 ? 2.984 -4.778 30.236 1.00 91.69 635 GLU A O 1
ATOM 5019 N N . ALA A 1 636 ? 4.443 -3.149 29.683 1.00 91.00 636 ALA A N 1
ATOM 5020 C CA . ALA A 1 636 ? 4.515 -2.528 31.006 1.00 91.00 636 ALA A CA 1
ATOM 5021 C C . ALA A 1 636 ? 3.184 -1.883 31.436 1.00 91.00 636 ALA A C 1
ATOM 5023 O O . ALA A 1 636 ? 2.895 -1.794 32.621 1.00 91.00 636 ALA A O 1
ATOM 5024 N N . ALA A 1 637 ? 2.349 -1.464 30.479 1.00 90.44 637 ALA A N 1
ATOM 5025 C CA . ALA A 1 637 ? 1.027 -0.896 30.746 1.00 90.44 637 ALA A CA 1
ATOM 5026 C C . ALA A 1 637 ? -0.091 -1.951 30.882 1.00 90.44 637 ALA A C 1
ATOM 5028 O O . ALA A 1 637 ? -1.268 -1.582 30.946 1.00 90.44 637 ALA A O 1
ATOM 5029 N N . ALA A 1 638 ? 0.231 -3.247 30.821 1.00 89.50 638 ALA A N 1
ATOM 5030 C CA . ALA A 1 638 ? -0.756 -4.309 30.988 1.00 89.50 638 ALA A CA 1
ATOM 5031 C C . ALA A 1 638 ? -1.102 -4.510 32.472 1.00 89.50 638 ALA A C 1
ATOM 5033 O O . ALA A 1 638 ? -0.207 -4.411 33.308 1.00 89.50 638 ALA A O 1
ATOM 5034 N N . PRO A 1 639 ? -2.367 -4.830 32.806 1.00 85.19 639 PRO A N 1
ATOM 5035 C CA . PRO A 1 639 ? -2.709 -5.247 34.164 1.00 85.19 639 PRO A CA 1
ATOM 5036 C C . PRO A 1 639 ? -1.980 -6.551 34.527 1.00 85.19 639 PRO A C 1
ATOM 5038 O O . PRO A 1 639 ? -1.589 -7.301 33.627 1.00 85.19 639 PRO A O 1
ATOM 5041 N N . ALA A 1 640 ? -1.815 -6.814 35.826 1.00 79.19 640 ALA A N 1
ATOM 5042 C CA . ALA A 1 640 ? -1.245 -8.068 36.325 1.00 79.19 640 ALA A CA 1
ATOM 5043 C C . ALA A 1 640 ? -2.163 -9.258 35.987 1.00 79.19 640 ALA A C 1
ATOM 5045 O O . ALA A 1 640 ? -1.729 -10.208 35.338 1.00 79.19 640 ALA A O 1
ATOM 5046 N N . ASP A 1 641 ? -3.459 -9.118 36.279 1.00 81.00 641 ASP A N 1
ATOM 5047 C CA . ASP A 1 641 ? -4.449 -10.194 36.167 1.00 81.00 641 ASP A CA 1
ATOM 5048 C C . ASP A 1 641 ? -4.947 -10.385 34.728 1.00 81.00 641 ASP A C 1
ATOM 5050 O O . ASP A 1 641 ? -6.028 -9.931 34.328 1.00 81.00 641 ASP A O 1
ATOM 5054 N N . VAL A 1 642 ? -4.143 -11.051 33.899 1.00 83.56 642 VAL A N 1
ATOM 5055 C CA . VAL A 1 642 ? -4.510 -11.351 32.511 1.00 83.56 642 VAL A CA 1
ATOM 5056 C C . VAL A 1 642 ? -4.922 -12.819 32.367 1.00 83.56 642 VAL A C 1
ATOM 5058 O O . VAL A 1 642 ? -4.145 -13.707 32.719 1.00 83.56 642 VAL A O 1
ATOM 5061 N N . PRO A 1 643 ? -6.100 -13.120 31.776 1.00 85.25 643 PRO A N 1
ATOM 5062 C CA . PRO A 1 643 ? -6.500 -14.495 31.503 1.00 85.25 643 PRO A CA 1
ATOM 5063 C C . PRO A 1 643 ? -5.451 -15.267 30.697 1.00 85.25 643 PRO A C 1
ATOM 5065 O O . PRO A 1 643 ? -4.941 -14.767 29.688 1.00 85.25 643 PRO A O 1
ATOM 5068 N N . ALA A 1 644 ? -5.184 -16.514 31.083 1.00 85.44 644 ALA A N 1
ATOM 5069 C CA . ALA A 1 644 ? -4.205 -17.370 30.428 1.00 85.44 644 ALA A CA 1
ATOM 5070 C C . ALA A 1 644 ? -4.443 -17.449 28.911 1.00 85.44 644 ALA A C 1
ATOM 5072 O O . ALA A 1 644 ? -5.540 -17.723 28.432 1.00 85.44 644 ALA A O 1
ATOM 5073 N N . GLY A 1 645 ? -3.422 -17.185 28.101 1.00 83.19 645 GLY A N 1
ATOM 5074 C CA . GLY A 1 645 ? -3.565 -17.170 26.640 1.00 83.19 645 GLY A CA 1
ATOM 5075 C C . GLY A 1 645 ? -4.020 -15.832 26.039 1.00 83.19 645 GLY A C 1
ATOM 5076 O O . GLY A 1 645 ? -3.783 -15.621 24.844 1.00 83.19 645 GLY A O 1
ATOM 5077 N N . VAL A 1 646 ? -4.530 -14.884 26.830 1.00 85.69 646 VAL A N 1
ATOM 5078 C CA . VAL A 1 646 ? -4.626 -13.466 26.450 1.00 85.69 646 VAL A CA 1
ATOM 5079 C C . VAL A 1 646 ? -3.275 -12.820 26.787 1.00 85.69 646 VAL A C 1
ATOM 5081 O O . VAL A 1 646 ? -2.849 -12.804 27.927 1.00 85.69 646 VAL A O 1
ATOM 5084 N N . GLY A 1 647 ? -2.497 -12.385 25.793 1.00 87.19 647 GLY A N 1
ATOM 5085 C CA . GLY A 1 647 ? -1.163 -11.815 26.062 1.00 87.19 647 GLY A CA 1
ATOM 5086 C C . GLY A 1 647 ? -1.234 -10.357 26.533 1.00 87.19 647 GLY A C 1
ATOM 5087 O O . GLY A 1 647 ? -2.084 -9.624 26.028 1.00 87.19 647 GLY A O 1
ATOM 5088 N N . LYS A 1 648 ? -0.289 -9.907 27.379 1.00 90.06 648 LYS A N 1
ATOM 5089 C CA . LYS A 1 648 ? -0.170 -8.518 27.893 1.00 90.06 648 LYS A CA 1
ATOM 5090 C C . LYS A 1 648 ? -0.395 -7.446 26.818 1.00 90.06 648 LYS A C 1
ATOM 5092 O O . LYS A 1 648 ? -1.295 -6.614 26.924 1.00 90.06 648 LYS A O 1
ATOM 5097 N N . LEU A 1 649 ? 0.342 -7.539 25.708 1.00 90.00 649 LEU A N 1
ATOM 5098 C CA . LEU A 1 649 ? 0.197 -6.633 24.563 1.00 90.00 649 LEU A CA 1
ATOM 5099 C C . LEU A 1 649 ? -1.231 -6.615 23.987 1.00 90.00 649 LEU A C 1
ATOM 5101 O O . LEU A 1 649 ? -1.738 -5.562 23.600 1.00 90.00 649 LEU A O 1
ATOM 5105 N N . THR A 1 650 ? -1.882 -7.778 23.899 1.00 90.88 650 THR A N 1
ATOM 5106 C CA . THR A 1 650 ? -3.245 -7.878 23.360 1.00 90.88 650 THR A CA 1
ATOM 5107 C C . THR A 1 650 ? -4.258 -7.261 24.314 1.00 90.88 650 THR A C 1
ATOM 5109 O O . THR A 1 650 ? -5.121 -6.509 23.860 1.00 90.88 650 THR A O 1
ATOM 5112 N N . THR A 1 651 ? -4.111 -7.500 25.617 1.00 90.94 651 THR A N 1
ATOM 5113 C CA . THR A 1 651 ? -4.925 -6.871 26.664 1.00 90.94 651 THR A CA 1
ATOM 5114 C C . THR A 1 651 ? -4.875 -5.354 26.545 1.00 90.94 651 THR A C 1
ATOM 5116 O O . THR A 1 651 ? -5.910 -4.702 26.434 1.00 90.94 651 THR A O 1
ATOM 5119 N N . VAL A 1 652 ? -3.674 -4.789 26.430 1.00 92.12 652 VAL A N 1
ATOM 5120 C CA . VAL A 1 652 ? -3.473 -3.338 26.320 1.00 92.12 652 VAL A CA 1
ATOM 5121 C C . VAL A 1 652 ? -4.095 -2.778 25.043 1.00 92.12 652 VAL A C 1
ATOM 5123 O O . VAL A 1 652 ? -4.765 -1.746 25.081 1.00 92.12 652 VAL A O 1
ATOM 5126 N N . VAL A 1 653 ? -3.936 -3.463 23.904 1.00 91.06 653 VAL A N 1
ATOM 5127 C CA . VAL A 1 653 ? -4.607 -3.083 22.648 1.00 91.06 653 VAL A CA 1
ATOM 5128 C C . VAL A 1 653 ? -6.125 -3.092 22.820 1.00 91.06 653 VAL A C 1
ATOM 5130 O O . VAL A 1 653 ? -6.794 -2.163 22.364 1.00 91.06 653 VAL A O 1
ATOM 5133 N N . MET A 1 654 ? -6.677 -4.120 23.469 1.00 91.75 654 MET A N 1
ATOM 5134 C CA . MET A 1 654 ? -8.114 -4.246 23.681 1.00 91.75 654 MET A CA 1
ATOM 5135 C C . MET A 1 654 ? -8.657 -3.131 24.568 1.00 91.75 654 MET A C 1
ATOM 5137 O O . MET A 1 654 ? -9.555 -2.408 24.133 1.00 91.75 654 MET A O 1
ATOM 5141 N N . THR A 1 655 ? -8.067 -2.939 25.746 1.00 91.31 655 THR A N 1
ATOM 5142 C CA . THR A 1 655 ? -8.453 -1.895 26.699 1.00 91.31 655 THR A CA 1
ATOM 5143 C C . THR A 1 655 ? -8.360 -0.515 26.063 1.00 91.31 655 THR A C 1
ATOM 5145 O O . THR A 1 655 ? -9.326 0.244 26.100 1.00 91.31 655 THR A O 1
ATOM 5148 N N . ARG A 1 656 ? -7.259 -0.206 25.365 1.00 92.25 656 ARG A N 1
ATOM 5149 C CA . ARG A 1 656 ? -7.089 1.099 24.710 1.00 92.25 656 ARG A CA 1
ATOM 5150 C C . ARG A 1 656 ? -8.105 1.316 23.587 1.00 92.25 656 ARG A C 1
ATOM 5152 O O . ARG A 1 656 ? -8.637 2.413 23.468 1.00 92.25 656 ARG A O 1
ATOM 5159 N N . GLU A 1 657 ? -8.414 0.312 22.763 1.00 93.31 657 GLU A N 1
ATOM 5160 C CA . GLU A 1 657 ? -9.386 0.442 21.660 1.00 93.31 657 GLU A CA 1
ATOM 5161 C C . GLU A 1 657 ? -10.858 0.441 22.114 1.00 93.31 657 GLU A C 1
ATOM 5163 O O . GLU A 1 657 ? -11.716 0.992 21.411 1.00 93.31 657 GLU A O 1
ATOM 5168 N N . ILE A 1 658 ? -11.164 -0.166 23.261 1.00 92.62 658 ILE A N 1
ATOM 5169 C CA . ILE A 1 658 ? -12.492 -0.150 23.895 1.00 92.62 658 ILE A CA 1
ATOM 5170 C C . ILE A 1 658 ? -12.709 1.148 24.686 1.00 92.62 658 ILE A C 1
ATOM 5172 O O . ILE A 1 658 ? -13.794 1.739 24.612 1.00 92.62 658 ILE A O 1
ATOM 5176 N N . CYS A 1 659 ? -11.647 1.628 25.335 1.00 91.38 659 CYS A N 1
ATOM 5177 C CA . CYS A 1 659 ? -11.581 2.762 26.252 1.00 91.38 659 CYS A CA 1
ATOM 5178 C C . CYS A 1 659 ? -12.377 2.534 27.546 1.00 91.38 659 CYS A C 1
ATOM 5180 O O . CYS A 1 659 ? -11.788 2.373 28.603 1.00 91.38 659 CYS A O 1
ATOM 5182 N N . SER A 1 660 ? -13.705 2.450 27.449 1.00 91.06 660 SER A N 1
ATOM 5183 C CA . SER A 1 660 ? -14.598 2.164 28.576 1.00 91.06 660 SER A CA 1
ATOM 5184 C C . SER A 1 660 ? -15.444 0.944 28.245 1.00 91.06 660 SER A C 1
ATOM 5186 O O . SER A 1 660 ? -16.067 0.901 27.182 1.00 91.06 660 SER A O 1
ATOM 5188 N N . TRP A 1 661 ? -15.460 -0.049 29.134 1.00 91.75 661 TRP A N 1
ATOM 5189 C CA . TRP A 1 661 ? -16.271 -1.260 28.978 1.00 91.75 661 TRP A CA 1
ATOM 5190 C C . TRP A 1 661 ? -17.750 -1.015 29.309 1.00 91.75 661 TRP A C 1
ATOM 5192 O O . TRP A 1 661 ? -18.624 -1.602 28.665 1.00 91.75 661 TRP A O 1
ATOM 5202 N N . GLU A 1 662 ? -18.039 -0.071 30.210 1.00 92.56 662 GLU A N 1
ATOM 5203 C CA . GLU A 1 662 ? -19.404 0.279 30.634 1.00 92.56 662 GLU A CA 1
ATOM 5204 C C . GLU A 1 662 ? -20.237 0.971 29.554 1.00 92.56 662 GLU A C 1
ATOM 5206 O O . GLU A 1 662 ? -21.466 0.980 29.596 1.00 92.56 662 GLU A O 1
ATOM 5211 N N . ARG A 1 663 ? -19.599 1.485 28.498 1.00 90.75 663 ARG A N 1
ATOM 5212 C CA . ARG A 1 663 ? -20.319 2.100 27.370 1.00 90.75 663 ARG A CA 1
ATOM 5213 C C . ARG A 1 663 ? -21.242 1.131 26.619 1.00 90.75 663 ARG A C 1
ATOM 5215 O O . ARG A 1 663 ? -22.020 1.564 25.765 1.00 90.75 663 ARG A O 1
ATOM 5222 N N . PHE A 1 664 ? -21.087 -0.178 26.821 1.00 93.62 664 PHE A N 1
ATOM 5223 C CA . PHE A 1 664 ? -21.881 -1.193 26.140 1.00 93.62 664 PHE A CA 1
ATOM 5224 C C . PHE A 1 664 ? -23.011 -1.671 27.041 1.00 93.62 664 PHE A C 1
ATOM 5226 O O . PHE A 1 664 ? -22.787 -2.336 28.042 1.00 93.62 664 PHE A O 1
ATOM 5233 N N . ARG A 1 665 ? -24.250 -1.412 26.613 1.00 90.69 665 ARG A N 1
ATOM 5234 C CA . ARG A 1 665 ? -25.456 -1.796 27.363 1.00 90.69 665 ARG A CA 1
ATOM 5235 C C . ARG A 1 665 ? -25.719 -3.305 27.386 1.00 90.69 665 ARG A C 1
ATOM 5237 O O . ARG A 1 665 ? -26.468 -3.784 28.223 1.00 90.69 665 ARG A O 1
ATOM 5244 N N . ASN A 1 666 ? -25.195 -4.057 26.414 1.00 93.44 666 ASN A N 1
ATOM 5245 C CA . ASN A 1 666 ? -25.462 -5.491 26.294 1.00 93.44 666 ASN A CA 1
ATOM 5246 C C . ASN A 1 666 ? -24.406 -6.235 25.459 1.00 93.44 666 ASN A C 1
ATOM 5248 O O . ASN A 1 666 ? -23.649 -5.644 24.682 1.00 93.44 666 ASN A O 1
ATOM 5252 N N . ARG A 1 667 ? -24.453 -7.575 25.529 1.00 93.38 667 ARG A N 1
ATOM 5253 C CA . ARG A 1 667 ? -23.572 -8.488 24.777 1.00 93.38 667 ARG A CA 1
ATOM 5254 C C . ARG A 1 667 ? -23.573 -8.275 23.256 1.00 93.38 667 ARG A C 1
ATOM 5256 O O . ARG A 1 667 ? -22.568 -8.539 22.593 1.00 93.38 667 ARG A O 1
ATOM 5263 N N . ARG A 1 668 ? -24.694 -7.820 22.675 1.00 90.88 668 ARG A N 1
ATOM 5264 C CA . ARG A 1 668 ? -24.804 -7.575 21.225 1.00 90.88 668 ARG A CA 1
ATOM 5265 C C . ARG A 1 668 ? -24.014 -6.322 20.838 1.00 90.88 668 ARG A C 1
ATOM 5267 O O . ARG A 1 668 ? -23.342 -6.341 19.811 1.00 90.88 668 ARG A O 1
ATOM 5274 N N . ALA A 1 669 ? -24.024 -5.282 21.674 1.00 91.25 669 ALA A N 1
ATOM 5275 C CA . ALA A 1 669 ? -23.310 -4.031 21.427 1.00 91.25 669 ALA A CA 1
ATOM 5276 C C . ALA A 1 669 ? -21.785 -4.235 21.338 1.00 91.25 669 ALA A C 1
ATOM 5278 O O . ALA A 1 669 ? -21.182 -3.841 20.337 1.00 91.25 669 ALA A O 1
ATOM 5279 N N . ILE A 1 670 ? -21.172 -4.931 22.307 1.00 93.44 670 ILE A N 1
ATOM 5280 C CA . ILE A 1 670 ? -19.731 -5.251 22.266 1.00 93.44 670 ILE A CA 1
ATOM 5281 C C . ILE A 1 670 ? -19.383 -6.184 21.091 1.00 93.44 670 ILE A C 1
ATOM 5283 O O . ILE A 1 670 ? -18.406 -5.960 20.371 1.00 93.44 670 ILE A O 1
ATOM 5287 N N . SER A 1 671 ? -20.227 -7.182 20.805 1.00 91.06 671 SER A N 1
ATOM 5288 C CA . SER A 1 671 ? -20.026 -8.092 19.665 1.00 91.06 671 SER A CA 1
ATOM 5289 C C . SER A 1 671 ? -20.056 -7.355 18.316 1.00 91.06 671 SER A C 1
ATOM 5291 O O . SER A 1 671 ? -19.246 -7.629 17.426 1.00 91.06 671 SER A O 1
ATOM 5293 N N . CYS A 1 672 ? -20.966 -6.390 18.157 1.00 89.31 672 CYS A N 1
ATOM 5294 C CA . CYS A 1 672 ? -21.033 -5.544 16.967 1.00 89.31 672 CYS A CA 1
ATOM 5295 C C . CYS A 1 672 ? -19.815 -4.619 16.869 1.00 89.31 672 CYS A C 1
ATOM 5297 O O . CYS A 1 672 ? -19.234 -4.499 15.789 1.00 89.31 672 CYS A O 1
ATOM 5299 N N . TYR A 1 673 ? -19.385 -4.021 17.987 1.00 91.44 673 TYR A N 1
ATOM 5300 C CA . TYR A 1 673 ? -18.238 -3.110 18.026 1.00 91.44 673 TYR A CA 1
ATOM 5301 C C . TYR A 1 673 ? -16.927 -3.784 17.614 1.00 91.44 673 TYR A C 1
ATOM 5303 O O . TYR A 1 673 ? -16.139 -3.188 16.885 1.00 91.44 673 TYR A O 1
ATOM 5311 N N . THR A 1 674 ? -16.708 -5.045 17.992 1.00 92.38 674 THR A N 1
ATOM 5312 C CA . THR A 1 674 ? -15.537 -5.825 17.545 1.00 92.38 674 THR A CA 1
ATOM 5313 C C . THR A 1 674 ? -15.633 -6.239 16.070 1.00 92.38 674 THR A C 1
ATOM 5315 O O . THR A 1 674 ? -14.635 -6.570 15.435 1.00 92.38 674 THR A O 1
ATOM 5318 N N . GLY A 1 675 ? -16.826 -6.196 15.468 1.00 90.12 675 GLY A N 1
ATOM 5319 C CA . GLY A 1 675 ? -17.061 -6.593 14.078 1.00 90.12 675 GLY A CA 1
ATOM 5320 C C . GLY A 1 675 ? -17.015 -8.107 13.849 1.00 90.12 675 GLY A C 1
ATOM 5321 O O . GLY A 1 675 ? -16.761 -8.535 12.720 1.00 90.12 675 GLY A O 1
ATOM 5322 N N . LEU A 1 676 ? -17.234 -8.897 14.907 1.00 90.62 676 LEU A N 1
ATOM 5323 C CA . LEU A 1 676 ? -17.305 -10.365 14.882 1.00 90.62 676 LEU A CA 1
ATOM 5324 C C . LEU A 1 676 ? -18.735 -10.896 14.662 1.00 90.62 676 LEU A C 1
ATOM 5326 O O . LEU A 1 676 ? -18.934 -12.104 14.532 1.00 90.62 676 LEU A O 1
ATOM 5330 N N . CYS A 1 677 ? -19.741 -10.019 14.593 1.00 87.94 677 CYS A N 1
ATOM 5331 C CA . CYS A 1 677 ? -21.113 -10.415 14.273 1.00 87.94 677 CYS A CA 1
ATOM 5332 C C . CYS A 1 677 ? -21.248 -10.886 12.811 1.00 87.94 677 CYS A C 1
ATOM 5334 O O . CYS A 1 677 ? -20.745 -10.202 11.908 1.00 87.94 677 CYS A O 1
ATOM 5336 N N . PRO A 1 678 ? -21.938 -12.016 12.554 1.00 85.06 678 PRO A N 1
ATOM 5337 C CA . PRO A 1 678 ? -22.310 -12.422 11.202 1.00 85.06 678 PRO A CA 1
ATOM 5338 C C . PRO A 1 678 ? -23.307 -11.422 10.605 1.00 85.06 678 PRO A C 1
ATOM 5340 O O . PRO A 1 678 ? -24.086 -10.807 11.332 1.00 85.06 678 PRO A O 1
ATOM 5343 N N . GLY A 1 679 ? -23.265 -11.245 9.285 1.00 83.69 679 GLY A N 1
ATOM 5344 C CA . GLY A 1 679 ? -24.394 -10.672 8.557 1.00 83.69 679 GLY A CA 1
ATOM 5345 C C . GLY A 1 679 ? -25.592 -11.615 8.618 1.00 83.69 679 GLY A C 1
ATOM 5346 O O . GLY A 1 679 ? -25.431 -12.805 8.890 1.00 83.69 679 GLY A O 1
ATOM 5347 N N . GLU A 1 680 ? -26.782 -11.097 8.361 1.00 84.06 680 GLU A N 1
ATOM 5348 C CA . GLU A 1 680 ? -28.009 -11.883 8.394 1.00 84.06 680 GLU A CA 1
ATOM 5349 C C . GLU A 1 680 ? -28.902 -11.480 7.222 1.00 84.06 680 GLU A C 1
ATOM 5351 O O . GLU A 1 680 ? -29.114 -10.291 6.984 1.00 84.06 680 GLU A O 1
ATOM 5356 N N . HIS A 1 681 ? -29.377 -12.483 6.486 1.00 80.94 681 HIS A N 1
ATOM 5357 C CA . HIS A 1 681 ? -30.437 -12.354 5.496 1.00 80.94 681 HIS A CA 1
ATOM 5358 C C . HIS A 1 681 ? -31.583 -13.247 5.954 1.00 80.94 681 HIS A C 1
ATOM 5360 O O . HIS A 1 681 ? -31.464 -14.474 5.924 1.00 80.94 681 HIS A O 1
ATOM 5366 N N . SER A 1 682 ? -32.657 -12.621 6.420 1.00 83.44 682 SER A N 1
ATOM 5367 C CA . SER A 1 682 ? -33.826 -13.320 6.943 1.00 83.44 682 SER A CA 1
ATOM 5368 C C . SER A 1 682 ? -35.078 -12.796 6.252 1.00 83.44 682 SER A C 1
ATOM 5370 O O . SER A 1 682 ? -35.206 -11.590 6.044 1.00 83.44 682 SER A O 1
ATOM 5372 N N . SER A 1 683 ? -35.971 -13.705 5.873 1.00 76.62 683 SER A N 1
ATOM 5373 C CA . SER A 1 683 ? -37.257 -13.412 5.231 1.00 76.62 683 SER A CA 1
ATOM 5374 C C . SER A 1 683 ? -38.280 -14.450 5.686 1.00 76.62 683 SER A C 1
ATOM 5376 O O . SER A 1 683 ? -38.036 -15.650 5.523 1.00 76.62 683 SER A O 1
ATOM 5378 N N . GLY A 1 684 ? -39.403 -14.006 6.257 1.00 80.44 684 GLY A N 1
ATOM 5379 C CA . GLY A 1 684 ? -40.398 -14.901 6.857 1.00 80.44 684 GLY A CA 1
ATOM 5380 C C . GLY A 1 684 ? -39.772 -15.798 7.931 1.00 80.44 684 GLY A C 1
ATOM 5381 O O . GLY A 1 684 ? -39.126 -15.309 8.856 1.00 80.44 684 GLY A O 1
ATOM 5382 N N . THR A 1 685 ? -39.907 -17.115 7.771 1.00 83.25 685 THR A N 1
ATOM 5383 C CA . THR A 1 685 ? -39.365 -18.140 8.684 1.00 83.25 685 THR A CA 1
ATOM 5384 C C . THR A 1 685 ? -37.906 -18.520 8.405 1.00 83.25 685 THR A C 1
ATOM 5386 O O . THR A 1 685 ? -37.270 -19.200 9.214 1.00 83.25 685 THR A O 1
ATOM 5389 N N . LYS A 1 686 ? -37.328 -18.089 7.275 1.00 79.94 686 LYS A N 1
ATOM 5390 C CA . LYS A 1 686 ? -35.974 -18.484 6.872 1.00 79.94 686 LYS A CA 1
ATOM 5391 C C . LYS A 1 686 ? -34.939 -17.517 7.429 1.00 79.94 686 LYS A C 1
ATOM 5393 O O . LYS A 1 686 ? -34.967 -16.324 7.132 1.00 79.94 686 LYS A O 1
ATOM 5398 N N . ARG A 1 687 ? -33.964 -18.059 8.160 1.00 83.81 687 ARG A N 1
ATOM 5399 C CA . ARG A 1 687 ? -32.817 -17.318 8.693 1.00 83.81 687 ARG A CA 1
ATOM 5400 C C . ARG A 1 687 ? -31.512 -17.808 8.079 1.00 83.81 687 ARG A C 1
ATOM 5402 O O . ARG A 1 687 ? -31.102 -18.942 8.317 1.00 83.81 687 ARG A O 1
ATOM 5409 N N . VAL A 1 688 ? -30.822 -16.942 7.335 1.00 80.50 688 VAL A N 1
ATOM 5410 C CA . VAL A 1 688 ? -29.536 -17.271 6.699 1.00 80.50 688 VAL A CA 1
ATOM 5411 C C . VAL A 1 688 ? -28.414 -16.408 7.290 1.00 80.50 688 VAL A C 1
ATOM 5413 O O . VAL A 1 688 ? -28.275 -15.232 6.937 1.00 80.50 688 VAL A O 1
ATOM 5416 N N . PRO A 1 689 ? -27.574 -16.964 8.185 1.00 78.31 689 PRO A N 1
ATOM 5417 C CA . PRO A 1 689 ? -26.389 -16.263 8.660 1.00 78.31 689 PRO A CA 1
ATOM 5418 C C . PRO A 1 689 ? -25.324 -16.190 7.554 1.00 78.31 689 PRO A C 1
ATOM 5420 O O . PRO A 1 689 ? -24.921 -17.198 6.974 1.00 78.31 689 PRO A O 1
ATOM 5423 N N . GLY A 1 690 ? -24.836 -14.982 7.286 1.00 80.94 690 GLY A N 1
ATOM 5424 C CA . GLY A 1 690 ? -23.780 -14.688 6.321 1.00 80.94 690 GLY A CA 1
ATOM 5425 C C . GLY A 1 690 ? -22.380 -14.600 6.941 1.00 80.94 690 GLY A C 1
ATOM 5426 O O . GLY A 1 690 ? -22.139 -14.933 8.103 1.00 80.94 690 GLY A O 1
ATOM 5427 N N . SER A 1 691 ? -21.416 -14.110 6.155 1.00 84.06 691 SER A N 1
ATOM 5428 C CA . SER A 1 691 ? -20.060 -13.822 6.644 1.00 84.06 691 SER A CA 1
ATOM 5429 C C . SER A 1 691 ? -20.061 -12.732 7.719 1.00 84.06 691 SER A C 1
ATOM 5431 O O . SER A 1 691 ? -20.963 -11.896 7.744 1.00 84.06 691 SER A O 1
ATOM 5433 N N . VAL A 1 692 ? -19.014 -12.669 8.552 1.00 85.56 692 VAL A N 1
ATOM 5434 C CA . VAL A 1 692 ? -18.819 -11.535 9.474 1.00 85.56 692 VAL A CA 1
ATOM 5435 C C . VAL A 1 692 ? -18.950 -10.202 8.741 1.00 85.56 692 VAL A C 1
ATOM 5437 O O . VAL A 1 692 ? -18.369 -10.016 7.670 1.00 85.56 692 VAL A O 1
ATOM 5440 N N . THR A 1 693 ? -19.698 -9.263 9.320 1.00 80.25 693 THR A N 1
ATOM 5441 C CA . THR A 1 693 ? -20.006 -7.979 8.665 1.00 80.25 693 THR A CA 1
ATOM 5442 C C . THR A 1 693 ? -18.763 -7.123 8.443 1.00 80.25 693 THR A C 1
ATOM 5444 O O . THR A 1 693 ? -18.754 -6.251 7.577 1.00 80.25 693 THR A O 1
ATOM 5447 N N . LYS A 1 694 ? -17.716 -7.338 9.255 1.00 83.00 694 LYS A N 1
ATOM 5448 C CA . LYS A 1 694 ? -16.503 -6.509 9.336 1.00 83.00 694 LYS A CA 1
ATOM 5449 C C . LYS A 1 694 ? -16.787 -5.030 9.661 1.00 83.00 694 LYS A C 1
ATOM 5451 O O . LYS A 1 694 ? -15.849 -4.237 9.627 1.00 83.00 694 LYS A O 1
ATOM 5456 N N . ARG A 1 695 ? -18.028 -4.672 10.039 1.00 79.25 695 ARG A N 1
ATOM 5457 C CA . ARG A 1 695 ? -18.507 -3.300 10.327 1.00 79.25 695 ARG A CA 1
ATOM 5458 C C . ARG A 1 695 ? -18.124 -2.774 11.728 1.00 79.25 695 ARG A C 1
ATOM 5460 O O . ARG A 1 695 ? -18.744 -1.842 12.220 1.00 79.25 695 ARG A O 1
ATOM 5467 N N . GLY A 1 696 ? -17.091 -3.343 12.352 1.00 85.69 696 GLY A N 1
ATOM 5468 C CA . GLY A 1 696 ? -16.563 -2.941 13.663 1.00 85.69 696 GLY A CA 1
ATOM 5469 C C . GLY A 1 696 ? -15.039 -2.793 13.660 1.00 85.69 696 GLY A C 1
ATOM 5470 O O . GLY A 1 696 ? -14.398 -2.944 12.613 1.00 85.69 696 GLY A O 1
ATOM 5471 N N . ASN A 1 697 ? -14.450 -2.528 14.826 1.00 89.81 697 ASN A N 1
ATOM 5472 C CA . ASN A 1 697 ? -13.035 -2.218 15.001 1.00 89.81 697 ASN A CA 1
ATOM 5473 C C . ASN A 1 697 ? -12.132 -3.363 14.487 1.00 89.81 697 ASN A C 1
ATOM 5475 O O . ASN A 1 697 ? -12.102 -4.450 15.071 1.00 89.81 697 ASN A O 1
ATOM 5479 N N . PRO A 1 698 ? -11.371 -3.149 13.394 1.00 91.25 698 PRO A N 1
ATOM 5480 C CA . PRO A 1 698 ? -10.563 -4.200 12.786 1.00 91.25 698 PRO A CA 1
ATOM 5481 C C . PRO A 1 698 ? -9.398 -4.662 13.668 1.00 91.25 698 PRO A C 1
ATOM 5483 O O . PRO A 1 698 ? -8.976 -5.806 13.519 1.00 91.25 698 PRO A O 1
ATOM 5486 N N . ARG A 1 699 ? -8.899 -3.811 14.578 1.00 92.19 699 ARG A N 1
ATOM 5487 C CA . ARG A 1 699 ? -7.810 -4.164 15.502 1.00 92.19 699 ARG A CA 1
ATOM 5488 C C . ARG A 1 699 ? -8.291 -5.136 16.558 1.00 92.19 699 ARG A C 1
ATOM 5490 O O . ARG A 1 699 ? -7.680 -6.182 16.725 1.00 92.19 699 ARG A O 1
ATOM 5497 N N . LEU A 1 700 ? -9.435 -4.832 17.173 1.00 93.88 700 LEU A N 1
ATOM 5498 C CA . LEU A 1 700 ? -10.086 -5.737 18.119 1.00 93.88 700 LEU A CA 1
ATOM 5499 C C . LEU A 1 700 ? -10.420 -7.070 17.458 1.00 93.88 700 LEU A C 1
ATOM 5501 O O . LEU A 1 700 ? -10.126 -8.114 18.022 1.00 93.88 700 LEU A O 1
ATOM 5505 N N . ARG A 1 701 ? -10.966 -7.051 16.236 1.00 94.62 701 ARG A N 1
ATOM 5506 C CA . ARG A 1 701 ? -11.262 -8.286 15.500 1.00 94.62 701 ARG A CA 1
ATOM 5507 C C . ARG A 1 701 ? -10.031 -9.165 15.307 1.00 94.62 701 ARG A C 1
ATOM 5509 O O . ARG A 1 701 ? -10.122 -10.366 15.520 1.00 94.62 701 ARG A O 1
ATOM 5516 N N . ALA A 1 702 ? -8.920 -8.580 14.860 1.00 92.50 702 ALA A N 1
ATOM 5517 C CA . ALA A 1 702 ? -7.678 -9.317 14.657 1.00 92.50 702 ALA A CA 1
ATOM 5518 C C . ALA A 1 702 ? -7.146 -9.859 15.991 1.00 92.50 702 ALA A C 1
ATOM 5520 O O . ALA A 1 702 ? -6.938 -11.060 16.114 1.00 92.50 702 ALA A O 1
ATOM 5521 N N . ALA A 1 703 ? -7.035 -8.994 17.001 1.00 92.94 703 ALA A N 1
ATOM 5522 C CA . ALA A 1 703 ? -6.559 -9.345 18.334 1.00 92.94 703 ALA A CA 1
ATOM 5523 C C . ALA A 1 703 ? -7.372 -10.481 18.980 1.00 92.94 703 ALA A C 1
ATOM 5525 O O . ALA A 1 703 ? -6.803 -11.460 19.445 1.00 92.94 703 ALA A O 1
ATOM 5526 N N . LEU A 1 704 ? -8.704 -10.404 18.932 1.00 94.88 704 LEU A N 1
ATOM 5527 C CA . LEU A 1 704 ? -9.599 -11.415 19.502 1.00 94.88 704 LEU A CA 1
ATOM 5528 C C . LEU A 1 704 ? -9.527 -12.762 18.779 1.00 94.88 704 LEU A C 1
ATOM 5530 O O . LEU A 1 704 ? -9.670 -13.800 19.418 1.00 94.88 704 LEU A O 1
ATOM 5534 N N . VAL A 1 705 ? -9.323 -12.769 17.457 1.00 94.62 705 VAL A N 1
ATOM 5535 C CA . VAL A 1 705 ? -9.161 -14.019 16.697 1.00 94.62 705 VAL A CA 1
ATOM 5536 C C . VAL A 1 705 ? -7.824 -14.684 17.021 1.00 94.62 705 VAL A C 1
ATOM 5538 O O . VAL A 1 705 ? -7.796 -15.895 17.222 1.00 94.62 705 VAL A O 1
ATOM 5541 N N . GLU A 1 706 ? -6.741 -13.911 17.127 1.00 93.75 706 GLU A N 1
ATOM 5542 C CA . GLU A 1 706 ? -5.440 -14.429 17.572 1.00 93.75 706 GLU A CA 1
ATOM 5543 C C . GLU A 1 706 ? -5.510 -14.950 19.016 1.00 93.75 706 GLU A C 1
ATOM 5545 O O . GLU A 1 706 ? -5.053 -16.057 19.302 1.00 93.75 706 GLU A O 1
ATOM 5550 N N . CYS A 1 707 ? -6.166 -14.211 19.919 1.00 93.06 707 CYS A N 1
ATOM 5551 C CA . CYS A 1 707 ? -6.434 -14.677 21.278 1.00 93.06 707 CYS A CA 1
ATOM 5552 C C . CYS A 1 707 ? -7.235 -15.971 21.286 1.00 93.06 707 CYS A C 1
ATOM 5554 O O . CYS A 1 707 ? -6.845 -16.901 21.975 1.00 93.06 707 CYS A O 1
ATOM 5556 N N . ALA A 1 708 ? -8.301 -16.084 20.494 1.00 95.00 708 ALA A N 1
ATOM 5557 C CA . ALA A 1 708 ? -9.093 -17.307 20.430 1.00 95.00 708 ALA A CA 1
ATOM 5558 C C . ALA A 1 708 ? -8.248 -18.530 20.035 1.00 95.00 708 ALA A C 1
ATOM 5560 O O . ALA A 1 708 ? -8.442 -19.599 20.609 1.00 95.00 708 ALA A O 1
ATOM 5561 N N . TRP A 1 709 ? -7.286 -18.390 19.114 1.00 95.25 709 TRP A N 1
ATOM 5562 C CA . TRP A 1 709 ? -6.357 -19.481 18.784 1.00 95.25 709 TRP A CA 1
ATOM 5563 C C . TRP A 1 709 ? -5.455 -19.853 19.959 1.00 95.25 709 TRP A C 1
ATOM 5565 O O . TRP A 1 709 ? -5.204 -21.035 20.189 1.00 95.25 709 TRP A O 1
ATOM 5575 N N . ARG A 1 710 ? -5.006 -18.864 20.736 1.00 93.81 710 ARG A N 1
ATOM 5576 C CA . ARG A 1 710 ? -4.258 -19.106 21.974 1.00 93.81 710 ARG A CA 1
ATOM 5577 C C . ARG A 1 710 ? -5.126 -19.772 23.043 1.00 93.81 710 ARG A C 1
ATOM 5579 O O . ARG A 1 710 ? -4.638 -20.693 23.686 1.00 93.81 710 ARG A O 1
ATOM 5586 N N . MET A 1 711 ? -6.401 -19.401 23.175 1.00 93.69 711 MET A N 1
ATOM 5587 C CA . MET A 1 711 ? -7.336 -20.050 24.108 1.00 93.69 711 MET A CA 1
ATOM 5588 C C . MET A 1 711 ? -7.472 -21.547 23.818 1.00 93.69 711 MET A C 1
ATOM 5590 O O . MET A 1 711 ? -7.483 -22.339 24.747 1.00 93.69 711 MET A O 1
ATOM 5594 N N . VAL A 1 712 ? -7.497 -21.958 22.543 1.00 94.12 712 VAL A N 1
ATOM 5595 C CA . VAL A 1 712 ? -7.522 -23.390 22.175 1.00 94.12 712 VAL A CA 1
ATOM 5596 C C . VAL A 1 712 ? -6.309 -24.145 22.727 1.00 94.12 712 VAL A C 1
ATOM 5598 O O . VAL A 1 712 ? -6.434 -25.309 23.091 1.00 94.12 712 VAL A O 1
ATOM 5601 N N . ARG A 1 713 ? -5.144 -23.490 22.794 1.00 91.88 713 ARG A N 1
ATOM 5602 C CA . ARG A 1 713 ? -3.896 -24.093 23.277 1.00 91.88 713 ARG A CA 1
ATOM 5603 C C . ARG A 1 713 ? -3.757 -24.046 24.799 1.00 91.88 713 ARG A C 1
ATOM 5605 O O . ARG A 1 713 ? -3.312 -25.026 25.376 1.00 91.88 713 ARG A O 1
ATOM 5612 N N . PHE A 1 714 ? -4.071 -22.910 25.418 1.00 92.00 714 PHE A N 1
ATOM 5613 C CA . PHE A 1 714 ? -3.768 -22.649 26.832 1.00 92.00 714 PHE A CA 1
ATOM 5614 C C . PHE A 1 714 ? -4.969 -22.830 27.764 1.00 92.00 714 PHE A C 1
ATOM 5616 O O . PHE A 1 714 ? -4.780 -23.018 28.955 1.00 92.00 714 PHE A O 1
ATOM 5623 N N . GLN A 1 715 ? -6.195 -22.792 27.237 1.00 93.12 715 GLN A N 1
ATOM 5624 C CA . GLN A 1 715 ? -7.426 -22.980 28.007 1.00 93.12 715 GLN A CA 1
ATOM 5625 C C . GLN A 1 715 ? -8.408 -23.909 27.262 1.00 93.12 715 GLN A C 1
ATOM 5627 O O . GLN A 1 715 ? -9.511 -23.487 26.902 1.00 93.12 715 GLN A O 1
ATOM 5632 N N . PRO A 1 716 ? -8.053 -25.185 27.002 1.00 93.50 716 PRO A N 1
ATOM 5633 C CA . PRO A 1 716 ? -8.934 -26.117 26.287 1.00 93.50 716 PRO A CA 1
ATOM 5634 C C . PRO A 1 716 ? -10.279 -26.335 27.004 1.00 93.50 716 PRO A C 1
ATOM 5636 O O . PRO A 1 716 ? -11.296 -26.584 26.355 1.00 93.50 716 PRO A O 1
ATOM 5639 N N . ASN A 1 717 ? -10.300 -26.170 28.329 1.00 94.12 717 ASN A N 1
ATOM 5640 C CA . ASN A 1 717 ? -11.494 -26.327 29.159 1.00 94.12 717 ASN A CA 1
ATOM 5641 C C . ASN A 1 717 ? -12.418 -25.097 29.171 1.00 94.12 717 ASN A C 1
ATOM 5643 O O . ASN A 1 717 ? -13.566 -25.230 29.596 1.00 94.12 717 ASN A O 1
ATOM 5647 N N . TYR A 1 718 ? -11.984 -23.938 28.652 1.00 95.44 718 TYR A N 1
ATOM 5648 C CA . TYR A 1 718 ? -12.831 -22.745 28.543 1.00 95.44 718 TYR A CA 1
ATOM 5649 C C . TYR A 1 718 ? -14.097 -23.084 27.725 1.00 95.44 718 TYR A C 1
ATOM 5651 O O . TYR A 1 718 ? -13.969 -23.530 26.576 1.00 95.44 718 TYR A O 1
ATOM 5659 N N . PRO A 1 719 ? -15.331 -22.903 28.244 1.00 96.62 719 PRO A N 1
ATOM 5660 C CA . PRO A 1 719 ? -16.526 -23.527 27.664 1.00 96.62 719 PRO A CA 1
ATOM 5661 C C . PRO A 1 719 ? -16.758 -23.269 26.160 1.00 96.62 719 PRO A C 1
ATOM 5663 O O . PRO A 1 719 ? -17.102 -24.208 25.429 1.00 96.62 719 PRO A O 1
ATOM 5666 N N . PRO A 1 720 ? -16.530 -22.053 25.616 1.00 95.88 720 PRO A N 1
ATOM 5667 C CA . PRO A 1 720 ? -16.637 -21.806 24.177 1.00 95.88 720 PRO A CA 1
ATOM 5668 C C . PRO A 1 720 ? -15.619 -22.568 23.322 1.00 95.88 720 PRO A C 1
ATOM 5670 O O . PRO A 1 720 ? -15.949 -22.895 22.173 1.00 95.88 720 PRO A O 1
ATOM 5673 N N . VAL A 1 721 ? -14.422 -22.830 23.857 1.00 96.38 721 VAL A N 1
ATOM 5674 C CA . VAL A 1 721 ? -13.385 -23.672 23.242 1.00 96.38 721 VAL A CA 1
ATOM 5675 C C . VAL A 1 721 ? -13.778 -25.136 23.367 1.00 96.38 721 VAL A C 1
ATOM 5677 O O . VAL A 1 721 ? -13.855 -25.805 22.337 1.00 96.38 721 VAL A O 1
ATOM 5680 N N . LYS A 1 722 ? -14.127 -25.602 24.575 1.00 96.12 722 LYS A N 1
ATOM 5681 C CA . LYS A 1 722 ? -14.516 -26.994 24.847 1.00 96.12 722 LYS A CA 1
ATOM 5682 C C . LYS A 1 722 ? -15.614 -27.476 23.897 1.00 96.12 722 LYS A C 1
ATOM 5684 O O . LYS A 1 722 ? -15.460 -28.495 23.230 1.00 96.12 722 LYS A O 1
ATOM 5689 N N . LYS A 1 723 ? -16.658 -26.659 23.702 1.00 96.44 723 LYS A N 1
ATOM 5690 C CA . LYS A 1 723 ? -17.771 -26.925 22.765 1.00 96.44 723 LYS A CA 1
ATOM 5691 C C . LYS A 1 723 ? -17.341 -27.091 21.294 1.00 96.44 723 LYS A C 1
ATOM 5693 O O . LYS A 1 723 ? -18.127 -27.548 20.470 1.00 96.44 723 LYS A O 1
ATOM 5698 N N . ARG A 1 724 ? -16.136 -26.652 20.924 1.00 95.94 724 ARG A N 1
ATOM 5699 C CA . ARG A 1 724 ? -15.633 -26.609 19.540 1.00 95.94 724 ARG A CA 1
ATOM 5700 C C . ARG A 1 724 ? -14.309 -27.351 19.355 1.00 95.94 724 ARG A C 1
ATOM 5702 O O . ARG A 1 724 ? -13.753 -27.297 18.257 1.00 95.94 724 ARG A O 1
ATOM 5709 N N . LEU A 1 725 ? -13.819 -28.054 20.378 1.00 93.25 725 LEU A N 1
ATOM 5710 C CA . LEU A 1 725 ? -12.564 -28.807 20.320 1.00 93.25 725 LEU A CA 1
ATOM 5711 C C . LEU A 1 725 ? -12.574 -29.854 19.202 1.00 93.25 725 LEU A C 1
ATOM 5713 O O . LEU A 1 725 ? -11.595 -29.942 18.472 1.00 93.25 725 LEU A O 1
ATOM 5717 N N . SER A 1 726 ? -13.696 -30.540 18.966 1.00 92.94 726 SER A N 1
ATOM 5718 C CA . SER A 1 726 ? -13.834 -31.513 17.866 1.00 92.94 726 SER A CA 1
ATOM 5719 C C . SER A 1 726 ? -13.553 -30.927 16.474 1.00 92.94 726 SER A C 1
ATOM 5721 O O . SER A 1 726 ? -13.196 -31.655 15.552 1.00 92.94 726 SER A O 1
ATOM 5723 N N . VAL A 1 727 ? -13.675 -29.604 16.313 1.00 94.44 727 VAL A N 1
ATOM 5724 C CA . VAL A 1 727 ? -13.379 -28.874 15.071 1.00 94.44 727 VAL A CA 1
ATOM 5725 C C . VAL A 1 727 ? -12.000 -28.205 15.116 1.00 94.44 727 VAL A C 1
ATOM 5727 O O . VAL A 1 727 ? -11.336 -28.094 14.083 1.00 94.44 727 VAL A O 1
ATOM 5730 N N . LEU A 1 728 ? -11.589 -27.706 16.285 1.00 94.19 728 LEU A N 1
ATOM 5731 C CA . LEU A 1 728 ? -10.414 -26.844 16.460 1.00 94.19 728 LEU A CA 1
ATOM 5732 C C . LEU A 1 728 ? -9.143 -27.587 16.896 1.00 94.19 728 LEU A C 1
ATOM 5734 O O . LEU A 1 728 ? -8.057 -27.027 16.748 1.00 94.19 728 LEU A O 1
ATOM 5738 N N . ALA A 1 729 ? -9.257 -28.814 17.408 1.00 89.69 729 ALA A N 1
ATOM 5739 C CA . ALA A 1 729 ? -8.125 -29.60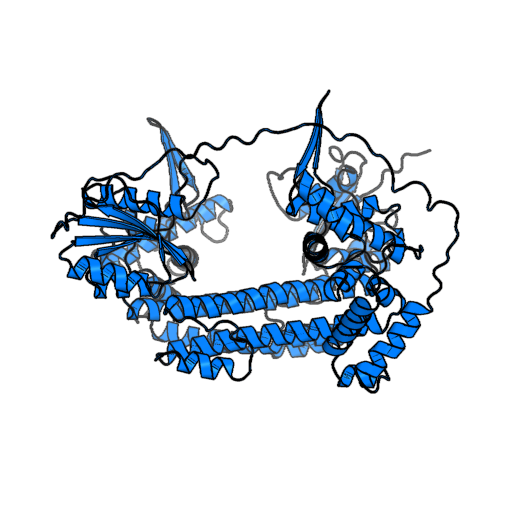2 17.876 1.00 89.69 729 ALA A CA 1
ATOM 5740 C C . ALA A 1 729 ? -7.131 -29.916 16.748 1.00 89.69 729 ALA A C 1
ATOM 5742 O O . ALA A 1 729 ? -7.478 -30.035 15.563 1.00 89.69 729 ALA A O 1
ATOM 5743 N N . LYS A 1 730 ? -5.860 -30.084 17.126 1.00 84.62 730 LYS A N 1
ATOM 5744 C CA . LYS A 1 730 ? -4.829 -30.589 16.215 1.00 84.62 730 LYS A CA 1
ATOM 5745 C C . LYS A 1 730 ? -5.255 -31.986 15.735 1.00 84.62 730 LYS A C 1
ATOM 5747 O O . LYS A 1 730 ? -5.656 -32.811 16.541 1.00 84.62 730 LYS A O 1
ATOM 5752 N N . GLY A 1 731 ? -5.226 -32.224 14.423 1.00 83.19 731 GLY A N 1
ATOM 5753 C CA . GLY A 1 731 ? -5.684 -33.488 13.821 1.00 83.19 731 GLY A CA 1
ATOM 5754 C C . GLY A 1 731 ? -7.189 -33.592 13.525 1.00 83.19 731 GLY A C 1
ATOM 5755 O O . GLY A 1 731 ? -7.595 -34.522 12.837 1.00 83.19 731 GLY A O 1
ATOM 5756 N N . ALA A 1 732 ? -8.022 -32.627 13.942 1.00 87.00 732 ALA A N 1
ATOM 5757 C CA . ALA A 1 732 ? -9.459 -32.657 13.652 1.00 87.00 732 ALA A CA 1
ATOM 5758 C C . ALA A 1 732 ? -9.753 -32.684 12.138 1.00 87.00 732 ALA A C 1
ATOM 5760 O O . ALA A 1 732 ? -9.275 -31.808 11.402 1.00 87.00 732 ALA A O 1
ATOM 5761 N N . ARG A 1 733 ? -10.600 -33.624 11.688 1.00 87.69 733 ARG A N 1
ATOM 5762 C CA . ARG A 1 733 ? -11.075 -33.764 10.294 1.00 87.69 733 ARG A CA 1
ATOM 5763 C C . ARG A 1 733 ? -12.126 -32.698 9.942 1.00 87.69 733 ARG A C 1
ATOM 5765 O O . ARG A 1 733 ? -13.261 -32.999 9.595 1.00 87.69 733 ARG A O 1
ATOM 5772 N N . ALA A 1 734 ? -11.750 -31.427 10.062 1.00 86.94 734 ALA A N 1
ATOM 5773 C CA . ALA A 1 734 ? -12.600 -30.281 9.756 1.00 86.94 734 ALA A CA 1
ATOM 5774 C C . ALA A 1 734 ? -12.018 -29.447 8.613 1.00 86.94 734 ALA A C 1
ATOM 5776 O O . ALA A 1 734 ? -10.821 -29.157 8.573 1.00 86.94 734 ALA A O 1
ATOM 5777 N N . THR A 1 735 ? -12.887 -28.984 7.715 1.00 86.44 735 THR A N 1
ATOM 5778 C CA . THR A 1 735 ? -12.503 -28.076 6.629 1.00 86.44 735 THR A CA 1
ATOM 5779 C C . THR A 1 735 ? -11.984 -26.743 7.179 1.00 86.44 735 THR A C 1
ATOM 5781 O O . THR A 1 735 ? -12.399 -26.262 8.242 1.00 86.44 735 THR A O 1
ATOM 5784 N N . GLY A 1 736 ? -11.133 -26.059 6.409 1.00 82.75 736 GLY A N 1
ATOM 5785 C CA . GLY A 1 736 ? -10.648 -24.724 6.778 1.00 82.75 736 GLY A CA 1
ATOM 5786 C C . GLY A 1 736 ? -11.777 -23.702 6.989 1.00 82.75 736 GLY A C 1
ATOM 5787 O O . GLY A 1 736 ? -11.651 -22.798 7.816 1.00 82.75 736 GLY A O 1
ATOM 5788 N N . ALA A 1 737 ? -12.907 -23.853 6.289 1.00 83.62 737 ALA A N 1
ATOM 5789 C CA . ALA A 1 737 ? -14.087 -23.010 6.475 1.00 83.62 737 ALA A CA 1
ATOM 5790 C C . ALA A 1 737 ? -14.783 -23.270 7.822 1.00 83.62 737 ALA A C 1
ATOM 5792 O O . ALA A 1 737 ? -15.134 -22.313 8.516 1.00 83.62 737 ALA A O 1
ATOM 5793 N N . GLN A 1 738 ? -14.942 -24.538 8.218 1.00 88.88 738 GLN A N 1
ATOM 5794 C CA . GLN A 1 738 ? -15.495 -24.910 9.526 1.00 88.88 738 GLN A CA 1
ATOM 5795 C C . GLN A 1 738 ? -14.616 -24.386 10.664 1.00 88.88 738 GLN A C 1
ATOM 5797 O O . GLN A 1 738 ? -15.127 -23.718 11.564 1.00 88.88 738 GLN A O 1
ATOM 5802 N N . ARG A 1 739 ? -13.291 -24.569 10.575 1.00 91.88 739 ARG A N 1
ATOM 5803 C CA . ARG A 1 739 ? -12.333 -24.043 11.564 1.00 91.88 739 ARG A CA 1
ATOM 5804 C C . ARG A 1 739 ? -12.415 -22.523 11.704 1.00 91.88 739 ARG A C 1
ATOM 5806 O O . ARG A 1 739 ? -12.507 -22.009 12.815 1.00 91.88 739 ARG A O 1
ATOM 5813 N N . LYS A 1 740 ? -12.476 -21.792 10.583 1.00 90.81 740 LYS A N 1
ATOM 5814 C CA . LYS A 1 740 ? -12.641 -20.326 10.583 1.00 90.81 740 LYS A CA 1
ATOM 5815 C C . LYS A 1 740 ? -13.949 -19.885 11.245 1.00 90.81 740 LYS A C 1
ATOM 5817 O O . LYS A 1 740 ? -13.948 -18.921 12.005 1.00 90.81 740 LYS A O 1
ATOM 5822 N N . LYS A 1 741 ? -15.065 -20.573 10.983 1.00 90.81 741 LYS A N 1
ATOM 5823 C CA . LYS A 1 741 ? -16.352 -20.271 11.634 1.00 90.81 741 LYS A CA 1
ATOM 5824 C C . LYS A 1 741 ? -16.292 -20.548 13.140 1.00 90.81 741 LYS A C 1
ATOM 5826 O O . LYS A 1 741 ? -16.733 -19.711 13.926 1.00 90.81 741 LYS A O 1
ATOM 5831 N N . ALA A 1 742 ? -15.714 -21.683 13.534 1.00 94.25 742 ALA A N 1
ATOM 5832 C CA . ALA A 1 742 ? -15.570 -22.076 14.930 1.00 94.25 742 ALA A CA 1
ATOM 5833 C C . ALA A 1 742 ? -14.704 -21.081 15.716 1.00 94.25 742 ALA A C 1
ATOM 5835 O O . ALA A 1 742 ? -15.148 -20.598 16.757 1.00 94.25 742 ALA A O 1
ATOM 5836 N N . ILE A 1 743 ? -13.535 -20.694 15.193 1.00 95.88 743 ILE A N 1
ATOM 5837 C CA . ILE A 1 743 ? -12.640 -19.773 15.905 1.00 95.88 743 ILE A CA 1
ATOM 5838 C C . ILE A 1 743 ? -13.218 -18.358 16.019 1.00 95.88 743 ILE A C 1
ATOM 5840 O O . ILE A 1 743 ? -13.102 -17.722 17.062 1.00 95.88 743 ILE A O 1
ATOM 5844 N N . VAL A 1 744 ? -13.924 -17.877 14.989 1.00 94.81 744 VAL A N 1
ATOM 5845 C CA . VAL A 1 744 ? -14.628 -16.585 15.042 1.00 94.81 744 VAL A CA 1
ATOM 5846 C C . VAL A 1 744 ? -15.731 -16.607 16.099 1.00 94.81 744 VAL A C 1
ATOM 5848 O O . VAL A 1 744 ? -15.943 -15.609 16.787 1.00 94.81 744 VAL A O 1
ATOM 5851 N N . ALA A 1 745 ? -16.421 -17.738 16.259 1.00 94.44 745 ALA A N 1
ATOM 5852 C CA . ALA A 1 745 ? -17.403 -17.889 17.321 1.00 94.44 745 ALA A CA 1
ATOM 5853 C C . ALA A 1 745 ? -16.742 -17.846 18.709 1.00 94.44 745 ALA A C 1
ATOM 5855 O O . ALA A 1 745 ? -17.242 -17.118 19.563 1.00 94.44 745 ALA A O 1
ATOM 5856 N N . VAL A 1 746 ? -15.613 -18.540 18.916 1.00 96.25 746 VAL A N 1
ATOM 5857 C CA . VAL A 1 746 ? -14.826 -18.452 20.165 1.00 96.25 746 VAL A CA 1
ATOM 5858 C C . VAL A 1 746 ? -14.413 -17.006 20.442 1.00 96.25 746 VAL A C 1
ATOM 5860 O O . VAL A 1 746 ? -14.701 -16.496 21.516 1.00 96.25 746 VAL A O 1
ATOM 5863 N N . ALA A 1 747 ? -13.844 -16.307 19.456 1.00 95.81 747 ALA A N 1
ATOM 5864 C CA . ALA A 1 747 ? -13.429 -14.909 19.585 1.00 95.81 747 ALA A CA 1
ATOM 5865 C C . ALA A 1 747 ? -14.588 -13.976 19.982 1.00 95.81 747 ALA A C 1
ATOM 5867 O O . ALA A 1 747 ? -14.420 -13.075 20.802 1.00 95.81 747 ALA A O 1
ATOM 5868 N N . ARG A 1 748 ? -15.784 -14.190 19.415 1.00 95.44 748 ARG A N 1
ATOM 5869 C CA . ARG A 1 748 ? -16.981 -13.409 19.758 1.00 95.44 748 ARG A CA 1
ATOM 5870 C C . ARG A 1 748 ? -17.440 -13.677 21.191 1.00 95.44 748 ARG A C 1
ATOM 5872 O O . ARG A 1 748 ? -17.826 -12.734 21.871 1.00 95.44 748 ARG A O 1
ATOM 5879 N N . HIS A 1 749 ? -17.424 -14.938 21.625 1.00 95.81 749 HIS A N 1
ATOM 5880 C CA . HIS A 1 749 ? -17.752 -15.302 23.005 1.00 95.81 749 HIS A CA 1
ATOM 5881 C C . HIS A 1 749 ? -16.744 -14.700 23.985 1.00 95.81 749 HIS A C 1
ATOM 5883 O O . HIS A 1 749 ? -17.162 -14.009 24.905 1.00 95.81 749 HIS A O 1
ATOM 5889 N N . LEU A 1 750 ? -15.447 -14.827 23.698 1.00 95.56 750 LEU A N 1
ATOM 5890 C CA . LEU A 1 750 ? -14.381 -14.235 24.503 1.00 95.56 750 LEU A CA 1
ATOM 5891 C C . LEU A 1 750 ? -14.559 -12.719 24.663 1.00 95.56 750 LEU A C 1
ATOM 5893 O O . LEU A 1 750 ? -14.426 -12.199 25.760 1.00 95.56 750 LEU A O 1
ATOM 5897 N N . ALA A 1 751 ? -14.931 -11.997 23.601 1.00 95.19 751 ALA A N 1
ATOM 5898 C CA . ALA A 1 751 ? -15.196 -10.559 23.696 1.00 95.19 751 ALA A CA 1
ATOM 5899 C C . ALA A 1 751 ? -16.355 -10.207 24.648 1.00 95.19 751 ALA A C 1
ATOM 5901 O O . ALA A 1 751 ? -16.311 -9.178 25.319 1.00 95.19 751 ALA A O 1
ATOM 5902 N N . VAL A 1 752 ? -17.403 -11.036 24.680 1.00 96.50 752 VAL A N 1
ATOM 5903 C CA . VAL A 1 752 ? -18.554 -10.862 25.579 1.00 96.50 752 VAL A CA 1
ATOM 5904 C C . VAL A 1 752 ? -18.181 -11.217 27.013 1.00 96.50 752 VAL A C 1
ATOM 5906 O O . VAL A 1 752 ? -18.572 -10.502 27.929 1.00 96.50 752 VAL A O 1
ATOM 5909 N N . ASP A 1 753 ? -17.430 -12.294 27.203 1.00 95.50 753 ASP A N 1
ATOM 5910 C CA . ASP A 1 753 ? -17.011 -12.768 28.519 1.00 95.50 753 ASP A CA 1
ATOM 5911 C C . ASP A 1 753 ? -16.014 -11.800 29.159 1.00 95.50 753 ASP A C 1
ATOM 5913 O O . ASP A 1 753 ? -16.208 -11.399 30.300 1.00 95.50 753 ASP A O 1
ATOM 5917 N N . LEU A 1 754 ? -15.052 -11.279 28.392 1.00 93.25 754 LEU A N 1
ATOM 5918 C CA . LEU A 1 754 ? -14.181 -10.198 28.856 1.00 93.25 754 LEU A CA 1
ATOM 5919 C C . LEU A 1 754 ? -14.978 -8.940 29.219 1.00 93.25 754 LEU A C 1
ATOM 5921 O O . LEU A 1 754 ? -14.679 -8.317 30.230 1.00 93.25 754 LEU A O 1
ATOM 5925 N N . TRP A 1 755 ? -16.017 -8.584 28.456 1.00 95.38 755 TRP A N 1
ATOM 5926 C CA . TRP A 1 755 ? -16.901 -7.474 28.830 1.00 95.38 755 TRP A CA 1
ATOM 5927 C C . TRP A 1 755 ? -17.636 -7.736 30.146 1.00 95.38 755 TRP A C 1
ATOM 5929 O O . TRP A 1 755 ? -17.722 -6.830 30.967 1.00 95.38 755 TRP A O 1
ATOM 5939 N N . ARG A 1 756 ? -18.126 -8.956 30.388 1.00 95.62 756 ARG A N 1
ATOM 5940 C CA . ARG A 1 756 ? -18.770 -9.313 31.663 1.00 95.62 756 ARG A CA 1
ATOM 5941 C C . ARG A 1 756 ? -17.811 -9.182 32.841 1.00 95.62 756 ARG A C 1
ATOM 5943 O O . ARG A 1 756 ? -18.194 -8.570 33.830 1.00 95.62 756 ARG A O 1
ATOM 5950 N N . VAL A 1 757 ? -16.579 -9.671 32.691 1.00 92.88 757 VAL A N 1
ATOM 5951 C CA . VAL A 1 757 ? -15.529 -9.549 33.716 1.00 92.88 757 VAL A CA 1
ATOM 5952 C C . VAL A 1 757 ? -15.220 -8.087 34.023 1.00 92.88 757 VAL A C 1
ATOM 5954 O O . VAL A 1 757 ? -15.319 -7.667 35.168 1.00 92.88 757 VAL A O 1
ATOM 5957 N N . HIS A 1 758 ? -14.943 -7.274 33.001 1.00 91.62 758 HIS A N 1
ATOM 5958 C CA . HIS A 1 758 ? -14.573 -5.863 33.189 1.00 91.62 758 HIS A CA 1
ATOM 5959 C C . HIS A 1 758 ? -15.708 -4.973 33.707 1.00 91.62 758 HIS A C 1
ATOM 5961 O O . HIS A 1 758 ? -15.462 -3.816 34.026 1.00 91.62 758 HIS A O 1
ATOM 5967 N N . THR A 1 759 ? -16.940 -5.477 33.733 1.00 93.81 759 THR A N 1
ATOM 5968 C CA . THR A 1 759 ? -18.114 -4.737 34.214 1.00 93.81 759 THR A CA 1
ATOM 5969 C C . THR A 1 759 ? -18.722 -5.352 35.473 1.00 93.81 759 THR A C 1
ATOM 5971 O O . THR A 1 759 ? -19.873 -5.080 35.803 1.00 93.81 759 THR A O 1
ATOM 5974 N N . GLY A 1 760 ? -17.993 -6.259 36.135 1.00 92.75 760 GLY A N 1
ATOM 5975 C CA . GLY A 1 760 ? -18.430 -6.915 37.370 1.00 92.75 760 GLY A CA 1
ATOM 5976 C C . GLY A 1 760 ? -19.636 -7.849 37.221 1.00 92.75 760 GLY A C 1
ATOM 5977 O O . GLY A 1 760 ? -20.155 -8.341 38.214 1.00 92.75 760 GLY A O 1
ATOM 5978 N N . ARG A 1 761 ? -20.100 -8.129 35.994 1.00 94.19 761 ARG A N 1
ATOM 5979 C CA . ARG A 1 761 ? -21.281 -8.978 35.751 1.00 94.19 761 ARG A CA 1
ATOM 5980 C C . ARG A 1 761 ? -21.008 -10.458 36.014 1.00 94.19 761 ARG A C 1
ATOM 5982 O O . ARG A 1 761 ? -21.941 -11.203 36.290 1.00 94.19 761 ARG A O 1
ATOM 5989 N N . ASN A 1 762 ? -19.757 -10.888 35.862 1.00 95.62 762 ASN A N 1
ATOM 5990 C CA . ASN A 1 762 ? -19.290 -12.238 36.166 1.00 95.62 762 ASN A CA 1
ATOM 5991 C C . ASN A 1 762 ? -17.810 -12.196 36.546 1.00 95.62 762 ASN A C 1
ATOM 5993 O O . ASN A 1 762 ? -17.068 -11.384 35.998 1.00 95.62 762 ASN A O 1
ATOM 5997 N N . THR A 1 763 ? -17.355 -13.118 37.389 1.00 92.69 763 THR A N 1
ATOM 5998 C CA . THR A 1 763 ? -15.916 -13.329 37.612 1.00 92.69 763 THR A CA 1
ATOM 5999 C C . THR A 1 763 ? -15.308 -14.191 36.499 1.00 92.69 763 THR A C 1
ATOM 6001 O O . THR A 1 763 ? -16.018 -14.909 35.786 1.00 92.69 763 THR A O 1
ATOM 6004 N N . ALA A 1 764 ? -13.982 -14.143 36.329 1.00 90.88 764 ALA A N 1
ATOM 6005 C CA . ALA A 1 764 ? -13.285 -15.007 35.370 1.00 90.88 764 ALA A CA 1
ATOM 6006 C C . ALA A 1 764 ? -13.533 -16.500 35.672 1.00 90.88 764 ALA A C 1
ATOM 6008 O O . ALA A 1 764 ? -13.871 -17.262 34.763 1.00 90.88 764 ALA A O 1
ATOM 6009 N N . ALA A 1 765 ? -13.487 -16.880 36.954 1.00 90.88 765 ALA A N 1
ATOM 6010 C CA . ALA A 1 765 ? -13.748 -18.240 37.422 1.00 90.88 765 ALA A CA 1
ATOM 6011 C C . ALA A 1 765 ? -15.157 -18.735 37.049 1.00 90.88 765 ALA A C 1
ATOM 6013 O O . ALA A 1 765 ? -15.296 -19.823 36.492 1.00 90.88 765 ALA A O 1
ATOM 6014 N N . GLN A 1 766 ? -16.196 -17.909 37.239 1.00 93.69 766 GLN A N 1
ATOM 6015 C CA . GLN A 1 766 ? -17.576 -18.242 36.844 1.00 93.69 766 GLN A CA 1
ATOM 6016 C C . GLN A 1 766 ? -17.728 -18.520 35.339 1.00 93.69 766 GLN A C 1
ATOM 6018 O O . GLN A 1 766 ? -18.634 -19.238 34.921 1.00 93.69 766 GLN A O 1
ATOM 6023 N N . LEU A 1 767 ? -16.857 -17.944 34.509 1.00 92.88 767 LEU A N 1
ATOM 6024 C CA . LEU A 1 767 ? -16.861 -18.123 33.055 1.00 92.88 767 LEU A CA 1
ATOM 6025 C C . LEU A 1 767 ? -15.912 -19.241 32.591 1.00 92.88 767 LEU A C 1
ATOM 6027 O O . LEU A 1 767 ? -15.795 -19.479 31.385 1.00 92.88 767 LEU A O 1
ATOM 6031 N N . GLY A 1 768 ? -15.244 -19.928 33.524 1.00 92.31 768 GLY A N 1
ATOM 6032 C CA . GLY A 1 768 ? -14.243 -20.953 33.238 1.00 92.31 768 GLY A CA 1
ATOM 6033 C C . GLY A 1 768 ? -12.975 -20.393 32.591 1.00 92.31 768 GLY A C 1
ATOM 6034 O O . GLY A 1 768 ? -12.356 -21.086 31.784 1.00 92.31 768 GLY A O 1
ATOM 6035 N N . LEU A 1 769 ? -12.637 -19.130 32.878 1.00 91.06 769 LEU A N 1
ATOM 6036 C CA . LEU A 1 769 ? -11.382 -18.500 32.479 1.00 91.06 769 LEU A CA 1
ATOM 6037 C C . LEU A 1 769 ? -10.376 -18.599 33.624 1.00 91.06 769 LEU A C 1
ATOM 6039 O O . LEU A 1 769 ? -10.632 -18.091 34.714 1.00 91.06 769 LEU A O 1
ATOM 6043 N N . THR A 1 770 ? -9.217 -19.193 33.356 1.00 89.44 770 THR A N 1
ATOM 6044 C CA . THR A 1 770 ? -8.077 -19.151 34.279 1.00 89.44 770 THR A CA 1
ATOM 6045 C C . THR A 1 770 ? -7.278 -17.864 34.072 1.00 89.44 770 THR A C 1
ATOM 6047 O O . THR A 1 770 ? -7.135 -17.393 32.936 1.00 89.44 770 THR A O 1
ATOM 6050 N N . ILE A 1 771 ? -6.786 -17.276 35.162 1.00 83.94 771 ILE A N 1
ATOM 6051 C CA . ILE A 1 771 ? -5.884 -16.114 35.165 1.00 83.94 771 ILE A CA 1
ATOM 6052 C C . ILE A 1 771 ? -4.452 -16.645 35.295 1.00 83.94 771 ILE A C 1
ATOM 6054 O O . ILE A 1 771 ? -4.250 -17.684 35.914 1.00 83.94 771 ILE A O 1
ATOM 6058 N N . ASN A 1 772 ? -3.496 -16.024 34.603 1.00 69.38 772 ASN A N 1
ATOM 6059 C CA . ASN A 1 772 ? -2.084 -16.331 34.824 1.00 69.38 772 ASN A CA 1
ATOM 6060 C C . ASN A 1 772 ? -1.632 -15.636 36.110 1.00 69.38 772 ASN A C 1
ATOM 6062 O O . ASN A 1 772 ? -1.838 -14.425 36.201 1.00 69.38 772 ASN A O 1
ATOM 6066 N N . ASP A 1 773 ? -1.003 -16.385 37.015 1.00 50.31 773 ASP A N 1
ATOM 6067 C CA . ASP A 1 773 ? -0.230 -15.822 38.129 1.00 50.31 773 ASP A CA 1
ATOM 6068 C C . ASP A 1 773 ? 0.966 -14.991 37.626 1.00 50.31 773 ASP A C 1
ATOM 6070 O O . ASP A 1 773 ? 1.546 -15.340 36.558 1.00 50.31 773 ASP A O 1
#

Secondary structure (DSSP, 8-state):
------EEEEEEE-SSEEEEEEEE-SSTTTPEEEEEEEEEEGGGHHHHHHHH--SSSEEEE-S-SSHHHHHHHHHHTT-EEE-B-HHHHTTS---SS--HHHHHHHHHHHHHTT-SPBPPPPPHHHHHHHHHHHHHHHHHHHHHHHHHHHHHHHHHTTPPPPTT--TTSTTHHHHHHHTS---HHHHHHHHHHHHHHHHHHHHHHHHHHHHHHHHHH-HHHHGGGGBTT--HHHHHHHHHHHSSGGGSSSHHHHHHHTT-SEEEEEETTEEEEEEEPS-S-HHHHHHHHHHHHHHTTS--TTHHHHHHHHHHH-HHHHHHHHHHHHHHHHHHHHTT---S-BPPHHHHHHHHHHHHHHH-HHHHHHTT-SSHHHHHHHHHHHHHHS------SS-SSSS----------------------------TT-EEEEEEEE-SS-EEEEEEETTSPPPPPEEE-HHHHHHHHHHHHHTT-EEEEEEE--TTTTHHHHHHHHTT-EEEEE----S-TT------HHHHHHHHHHHHHHHHTT-TTS--BPPPPPHHHHHHHHHHHHHHHHHHHHHHHHHHHHHHHHHTT----TTTTSHHHHHHHHHHS-HHHHHHHHTTHHHHHHHHHHHHHHHHHHHHTS-S-PBTTS-HHHHHHHHHHH--STT--SHHHHHHHHT-PEEEEEETTEEEEEEE---S-HHHHHHHHHHHHHHHHH-TTSHHHHTTHHHHSTT----HHHHHHHHHHHHHHHHHHHHHHHTTSS-TGGGTPPBP-

Solvent-accessible surface area (backbone atoms only — not comparable to full-atom values): 42818 Å² total; per-residue (Å²): 136,82,82,79,75,55,40,31,30,3,35,35,76,55,90,64,27,27,12,38,18,38,32,40,52,73,48,48,87,76,39,43,75,78,48,74,44,67,74,43,52,49,89,46,46,61,64,49,46,64,74,76,51,54,67,82,29,41,34,29,31,55,62,54,75,34,38,66,36,51,44,50,58,42,40,77,76,56,36,41,69,46,33,34,35,47,78,52,47,67,66,58,70,86,63,97,68,89,48,60,51,58,49,2,43,48,42,28,30,40,56,51,58,64,74,30,59,71,55,86,80,72,56,73,68,28,44,51,39,38,51,56,45,50,52,42,53,52,31,52,54,45,28,52,48,31,48,47,52,46,49,33,57,34,37,25,68,71,52,79,78,64,93,83,67,57,78,72,44,89,64,32,58,62,54,61,56,68,75,50,96,61,58,72,70,56,46,53,49,52,49,51,35,42,51,52,25,41,54,30,47,51,54,41,50,53,51,48,17,52,54,36,48,55,36,66,74,34,65,78,56,46,56,56,52,43,34,66,66,45,45,75,69,50,48,52,46,47,49,22,72,54,50,70,55,77,83,42,90,44,46,70,54,52,34,47,49,31,27,61,49,59,34,77,50,76,56,97,93,44,82,45,78,51,65,64,52,92,55,49,42,59,70,58,37,51,46,38,32,51,23,18,54,50,38,63,73,43,99,52,87,60,19,68,64,28,48,63,38,19,75,77,62,37,61,71,54,17,13,45,53,40,22,41,54,50,46,36,52,51,43,39,52,71,72,68,44,63,72,88,68,57,43,55,68,74,59,40,49,54,48,43,47,48,43,43,62,45,40,30,73,72,50,36,46,75,72,75,23,92,46,59,64,56,44,31,53,57,51,50,49,55,70,66,70,52,82,65,70,78,73,92,79,78,93,80,83,85,86,85,87,89,86,83,89,88,81,90,81,82,88,80,86,77,88,77,84,84,90,78,84,90,76,87,72,84,65,67,57,45,44,34,31,31,2,36,32,85,51,101,67,42,30,27,38,14,46,21,52,66,90,51,75,70,45,81,64,41,80,34,40,74,84,48,46,53,58,51,50,29,51,44,33,74,54,49,28,50,39,36,37,36,36,59,64,54,80,40,63,57,46,63,52,52,53,34,44,76,38,67,30,52,61,46,43,23,62,75,74,79,79,69,76,84,65,78,84,78,84,49,60,56,58,52,4,42,53,42,16,56,36,47,47,45,27,77,74,65,44,60,80,65,49,59,68,52,86,79,72,54,69,68,50,47,53,58,34,46,55,59,53,48,36,52,52,42,50,55,48,41,54,52,54,50,51,51,48,35,50,54,28,28,38,64,68,40,90,58,60,82,68,48,69,41,71,73,48,30,63,58,44,60,77,75,46,58,70,71,56,45,60,60,44,53,76,48,31,64,60,43,53,54,39,49,54,54,36,50,54,49,47,52,57,39,40,71,66,28,73,79,86,35,44,46,46,50,47,46,54,52,51,34,50,45,50,40,75,58,69,56,70,78,80,44,93,45,66,64,51,51,30,42,48,30,18,54,38,57,32,75,54,69,59,93,93,48,78,44,79,49,64,57,61,59,81,24,43,67,65,48,38,52,50,34,42,55,30,30,59,32,26,56,73,64,32,49,75,21,54,67,38,45,80,37,37,79,45,66,40,91,88,37,95,48,54,74,68,55,35,53,53,51,42,44,51,29,19,36,49,49,56,40,51,52,47,29,40,74,61,72,74,38,56,51,66,83,63,47,44,58,63,42,132

pLDDT: mean 84.79, std 15.54, range [23.72, 98.25]

Radius of gyration: 32.23 Å; Cα contacts (8 Å, |Δi|>4): 1066; chains: 1; bounding box: 75×80×88 Å

Mean predicted aligned error: 11.35 Å

Sequence (773 aa):
MTKNKGRVVGLDVHPDSFAGAVVEGSDPAQARVLSSSTRVELEQLEQWALRHTSTEDRLVLEASGNAFAVAARLRTIGRKVEIPDSHRAGKVGKVYCANDRLDAVKIARIYLSALSPIVWQPDAKTLERREIFSAYQAVVKESSRAKQQLRSMLNEHCVRLEKGFRLCHPNAIRRLVALREWTPARTMLLQQLHGTLVAARRRRTLLRRHMAQEIVAEEALLRLTRLCGINLVTLYGVVAAVGDVRRFSHSKKLVAYFGLNPSVSQSGNFEGSGALKRHGRGALRALLIQSGKKLLKINNPLQKWGLAVASRRGRNKAAVAVARKLCVALWHVLMGHAIGALERLDTLQTKLSKFATEMGPAALRAFGYNNKADFVDKKLYVLRTYPCRWHVRSAGKWLNSPALMKNTIVHHEGAASLEAARTKVKRCGSIIKIGLDVHARIYVAVAQYDQLLPKPARRLAPSEFVPWVRQLVRAGHVVYVVYEACGFGFGLYRNLQAAGAHCYVIAPRKLDEQCTRVKTDPRDATTLCQRLSRYVEGNTRELAVIRVPSEAEEQARHVSRQREQLVRHRQKLEAQGRSLLVGHSLPSPAHWWKNQTWSRLTKLLPSWICLRLEVHRPALLTLEQQISALSAELEAAAPADVPAGVGKLTTVVMTREICSWERFRNRRAISCYTGLCPGEHSSGTKRVPGSVTKRGNPRLRAALVECAWRMVRFQPNYPPVKKRLSVLAKGARATGAQRKKAIVAVARHLAVDLWRVHTGRNTAAQLGLTIND

Nearest PDB structures (foldseek):
  8wt6-assembly1_D  TM=6.777E-01  e=2.307E-08  Escherichia coli
  8wt9-assembly1_D  TM=6.902E-01  e=3.870E-08  Escherichia coli
  8v07-assembly2_C  TM=7.297E-01  e=1.694E+00  Mus musculus
  8v06-assembly2_C  TM=7.392E-01  e=2.012E+00  Mus musculus
  8v07-assembly1_A  TM=7.312E-01  e=2.101E+00  Mus musculus

Foldseek 3Di:
DDDPQAWEKFWEDDLFFIKIWIWTHLALVPIDTPDIDAGHTLVCLQVCCVPPHDLRHEYEYEPDLAQLLSQVVNVVSNHHYWYFYNVQLPVPDDDPDDDRRVNRSSRRSVVSVVRTDTDDHADPVLQVLLLLLVQLVVLVVQLVVLVVVLVLLCLLVVHDDDPPQDLQDPCSLVVSCVSDPDDPLSSVVNVVSSVSNNLSVVSNLVSLLVLLLVCLVDLLLLLLLQAQLDASSLSSVCCSVCVQLVVPVALVVLCVQQQLAFDWDDDDPDTDGHHRDPDHDPVSLVSLLVSLLVLCPDDFPCNVVLVVCCVVPNNSVSSSVSSSVSSRVVSCSSVVAFDPRGGDLVVSLVRLLVSQVSNDDVSCVVVVHPHSVSSSVVSSVVSVPPDNPDPPDPPPDPDDDDDDDDDDDDDDDDDDDDPDDPPPPLPAEWEKFWFWDDDSFWIWIWIDTHPDAIDFTDTDGPVVVLVVLLVCVVSRYAYEYEDEDDSSHCNSVVSNVVSVYHYFYAHDDDLPPVPPVDDDSRSNRNSRRVLRNVCVVPPVVSGRTDDRDDPVLVSLLVLLVVLVVLVVVLVVLLVSLLSLCSSNSHDNDRPCLDPVNVVVRVVVDDPVSNVVNVSSNVVNVVSVVSSVVSQVVQLVPFDQWDFQLLHSNLRSNQCSLCVDLVVDPALVRLLVQLQLAFDWDDDDPDIDTHHRPSNHDPSLVVSLLSSLLSCVVTPCPQVLNVVCCCAQPDPRPHDPVSNVNSSSSSSSVVSSVVSCCSVVVDPCVRRSTHTDD